Protein AF-0000000067826691 (afdb_homodimer)

Secondary structure (DSSP, 8-state):
-------PPP-GGG-TTEEEEEGGGS-HHHHHHHHHTBSSGGG--SEEEEESSHHHHHHHHHHHHHTT--EEEESSSTTTTSSSPB-S-SEEEE-TT---EEEEEGGGTEEEEETT-BHHHHHHHHGGGTEE-----TTTTT-BHHHHHHHT---TTHHHH--HHHHEEEEEEE-TTS-EEEEE-SS----HHHHHHGGGTT-TTSS-EEEEEEEE-EEPPSEEEEEEEES-HHHHHHHHHHHHHH----SEEEEE-HHHHHHTTS-SS-EEEEEEEESHHHHHHHHHHHHHHHHHTT-EEEEEEHHHHHHHHHHHHHHHHTTT-SS-EEEEEE--GGGHHHHHHH--SEEEEETTT-EEEEEESS--HHHHHHHHHHHHHTT-EEEEEE--HHHHHHS-SS---STHHHHHHHHHHHH-TT--BSTT-SGGG-/-------PPP-GGG-TTEEEEEGGGS-HHHHHHHHHTBSSGGG--SEEEEESSHHHHHHHHHHHHHTT--EEEESSSTTTTSSSPB-S-SEEEE-TT---EEEEEGGGTEEEEETT-BHHHHHHHHGGGTEE-----TTTTT-BHHHHHHHT---TTHHHH--HHHHEEEEEEE-TTS-EEEEE-SS----HHHHHHGGGTT-TTSS-EEEEEEEE-EEPPSEEEEEEEES-HHHHHHHHHHHHHH----SEEEEE-HHHHHHTTS-SS-EEEEEEEESHHHHHHHHHHHHHHHHHTT-EEEEEEHHHHHHHHHHHHHHHHTTT-SS-EEEEEE--GGGHHHHHHT-SSEEEEETTT-EEEEEESS--HHHHHHHHHHHHHTT-EEEEEE--HHHHHHS-SS---STHHHHHHHHHHHH-TT--BSTT-SGGG-

Sequence (868 aa):
MPMAVVSLPFSPQNFPHSSSCSVQDLPPHQQMAIAQALAEPEHAPSHWVAPESQQELQCLLSECDRNNWPVIPCGNQSKLAWGGLAKPVQLLVSSAGLNRIVDHAVADLTVTVEAGVKLKDLQAILQPHQQFLPLNPLYHDQATVGGIMATGCAGPWQQRYGGVRDLVLGFSFVRWDGQLAKAGGRVVKNVAGYDLMKLFVGSYGTLGFISQITFRLYPLPSHSQTVFLTGDTNQLAKLSQALRRSGLAPTAALICSPALVQALNLGEELGLLVRFQNLEPVVQAQIDEVKKLAQTLTLASQSFDNQAESELWQRWENAMAGQGTTETILCKFGLLPAKAADFLQQLPGLGHVQLGNGIGWVRFGQLDREKLNQQRQICQNYGGYVTVLEASPECKKHWDVWGQSGHGLAMMGRLKNQFDPHNTFSPGRFVGGFMPMAVVSLPFSPQNFPHSSSCSVQDLPPHQQMAIAQALAEPEHAPSHWVAPESQQELQCLLSECDRNNWPVIPCGNQSKLAWGGLAKPVQLLVSSAGLNRIVDHAVADLTVTVEAGVKLKDLQAILQPHQQFLPLNPLYHDQATVGGIMATGCAGPWQQRYGGVRDLVLGFSFVRWDGQLAKAGGRVVKNVAGYDLMKLFVGSYGTLGFISQITFRLYPLPSHSQTVFLTGDTNQLAKLSQALRRSGLAPTAALICSPALVQALNLGEELGLLVRFQNLEPVVQAQIDEVKKLAQTLTLASQSFDNQAESELWQRWENAMAGQGTTETILCKFGLLPAKAADFLQQLPGLGHVQLGNGIGWVRFGQLDREKLNQQRQICQNYGGYVTVLEASPECKKHWDVWGQSGHGLAMMGRLKNQFDPHNTFSPGRFVGGF

InterPro domains:
  IPR006094 FAD linked oxidase, N-terminal [PF01565] (45-183)
  IPR016164 FAD-linked oxidase-like, C-terminal [SSF55103] (232-431)
  IPR016166 FAD-binding domain, PCMH-type [PS51387] (41-220)
  IPR016169 FAD-binding, type PCMH, subdomain 2 [G3DSA:3.30.465.10] (23-238)
  IPR036318 FAD-binding, type PCMH-like superfamily [SSF56176] (43-221)

Nearest PDB structures (foldseek):
  6lpq-assembly1_A  TM=8.225E-01  e=3.665E-29  Homo sapiens
  3pm9-assembly3_F  TM=8.095E-01  e=1.390E-28  Rhodopseudomonas palustris
  5ae3-assembly2_A  TM=7.885E-01  e=4.953E-23  Cavia porcellus
  5adz-assembly2_D  TM=7.925E-01  e=4.387E-22  Cavia porcellus
  5ae1-assembly1_B  TM=7.761E-01  e=3.240E-22  Cavia porcellus

Radius of gyration: 27.41 Å; Cα contacts (8 Å, |Δi|>4): 2021; chains: 2; bounding box: 77×72×70 Å

pLDDT: mean 90.33, std 10.99, range [28.17, 98.75]

Organism: Synechocystis sp. (strain ATCC 27184 / PCC 6803 / Kazusa) (NCBI:txid1111708)

Structure (mmCIF, N/CA/C/O backbone):
data_AF-0000000067826691-model_v1
#
loop_
_entity.id
_entity.type
_entity.pdbx_description
1 polymer 'Glycolate oxidase subunit GlcE'
#
loop_
_atom_site.group_PDB
_atom_site.id
_atom_site.type_symbol
_atom_site.label_atom_id
_atom_site.label_alt_id
_atom_site.label_comp_id
_atom_site.label_asym_id
_atom_site.label_entity_id
_atom_site.label_seq_id
_atom_site.pdbx_PDB_ins_code
_atom_site.Cartn_x
_atom_site.Cartn_y
_atom_site.Cartn_z
_atom_site.occupancy
_atom_site.B_iso_or_equiv
_atom_site.auth_seq_id
_atom_site.auth_comp_id
_atom_site.auth_asym_id
_atom_site.auth_atom_id
_atom_site.pdbx_PDB_model_num
ATOM 1 N N . MET A 1 1 ? -47.469 -12.906 -5.766 1 28.38 1 MET A N 1
ATOM 2 C CA . MET A 1 1 ? -46.625 -13.953 -6.328 1 28.38 1 MET A CA 1
ATOM 3 C C . MET A 1 1 ? -45.469 -13.344 -7.105 1 28.38 1 MET A C 1
ATOM 5 O O . MET A 1 1 ? -45.688 -12.523 -8 1 28.38 1 MET A O 1
ATOM 9 N N . PRO A 1 2 ? -44.312 -13.227 -6.504 1 35.31 2 PRO A N 1
ATOM 10 C CA . PRO A 1 2 ? -43.219 -12.547 -7.23 1 35.31 2 PRO A CA 1
ATOM 11 C C . PRO A 1 2 ? -43.031 -13.125 -8.633 1 35.31 2 PRO A C 1
ATOM 13 O O . PRO A 1 2 ? -43.125 -14.336 -8.828 1 35.31 2 PRO A O 1
ATOM 16 N N . MET A 1 3 ? -43.5 -12.484 -9.625 1 35 3 MET A N 1
ATOM 17 C CA . MET A 1 3 ? -43.406 -12.992 -10.992 1 35 3 MET A CA 1
ATOM 18 C C . MET A 1 3 ? -42.031 -13.57 -11.273 1 35 3 MET A C 1
ATOM 20 O O . MET A 1 3 ? -41 -12.898 -11.055 1 35 3 MET A O 1
ATOM 24 N N . ALA A 1 4 ? -41.938 -14.812 -11.148 1 37.53 4 ALA A N 1
ATOM 25 C CA . ALA A 1 4 ? -40.75 -15.562 -11.562 1 37.53 4 ALA A CA 1
ATOM 26 C C . ALA A 1 4 ? -40.25 -15.07 -12.914 1 37.53 4 ALA A C 1
ATOM 28 O O . ALA A 1 4 ? -40.938 -15.195 -13.93 1 37.53 4 ALA A O 1
ATOM 29 N N . VAL A 1 5 ? -39.531 -14.047 -13.062 1 42 5 VAL A N 1
ATOM 30 C CA . VAL A 1 5 ? -38.969 -13.602 -14.328 1 42 5 VAL A CA 1
ATOM 31 C C . VAL A 1 5 ? -38.344 -14.789 -15.07 1 42 5 VAL A C 1
ATOM 33 O O . VAL A 1 5 ? -37.5 -15.484 -14.539 1 42 5 VAL A O 1
ATOM 36 N N . VAL A 1 6 ? -39.031 -15.359 -16.031 1 44.66 6 VAL A N 1
ATOM 37 C CA . VAL A 1 6 ? -38.594 -16.453 -16.891 1 44.66 6 VAL A CA 1
ATOM 38 C C . VAL A 1 6 ? -37.25 -16.109 -17.516 1 44.66 6 VAL A C 1
ATOM 40 O O . VAL A 1 6 ? -37.125 -15.117 -18.234 1 44.66 6 VAL A O 1
ATOM 43 N N . SER A 1 7 ? -36.031 -16.609 -16.984 1 64.81 7 SER A N 1
ATOM 44 C CA . SER A 1 7 ? -34.688 -16.422 -17.531 1 64.81 7 SER A CA 1
ATOM 45 C C . SER A 1 7 ? -34.562 -17.016 -18.938 1 64.81 7 SER A C 1
ATOM 47 O O . SER A 1 7 ? -34.938 -18.172 -19.156 1 64.81 7 SER A O 1
ATOM 49 N N . LEU A 1 8 ? -34.531 -16.156 -20.047 1 71.19 8 LEU A N 1
ATOM 50 C CA . LEU A 1 8 ? -34.312 -16.578 -21.422 1 71.19 8 LEU A CA 1
ATOM 51 C C . LEU A 1 8 ? -32.906 -17.172 -21.594 1 71.19 8 LEU A C 1
ATOM 53 O O . LEU A 1 8 ? -31.984 -16.75 -20.906 1 71.19 8 LEU A O 1
ATOM 57 N N . PRO A 1 9 ? -32.875 -18.203 -22.438 1 80.25 9 PRO A N 1
ATOM 58 C CA . PRO A 1 9 ? -31.531 -18.734 -22.703 1 80.25 9 PRO A CA 1
ATOM 59 C C . PRO A 1 9 ? -30.625 -17.734 -23.422 1 80.25 9 PRO A C 1
ATOM 61 O O . PRO A 1 9 ? -31.125 -16.828 -24.094 1 80.25 9 PRO 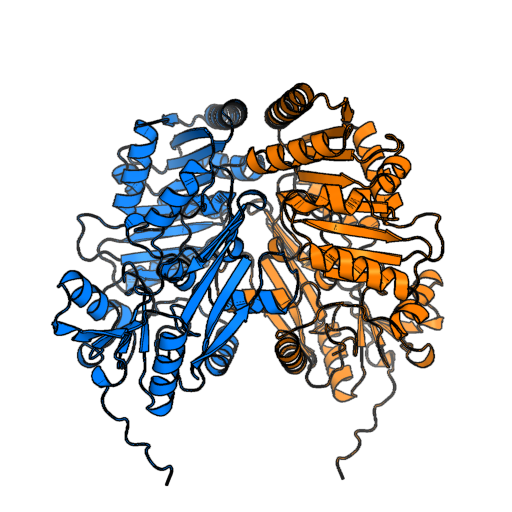A O 1
ATOM 64 N N . PHE A 1 10 ? -29.406 -17.859 -23.234 1 86.75 10 PHE A N 1
ATOM 65 C CA . PHE A 1 10 ? -28.422 -17.016 -23.906 1 86.75 10 PHE A CA 1
ATOM 66 C C . PHE A 1 10 ? -28.406 -17.328 -25.406 1 86.75 10 PHE A C 1
ATOM 68 O O . PHE A 1 10 ? -28.391 -18.484 -25.812 1 86.75 10 PHE A O 1
ATOM 75 N N . SER A 1 11 ? -28.469 -16.266 -26.172 1 84.38 11 SER A N 1
ATOM 76 C CA . SER A 1 11 ? -28.359 -16.359 -27.625 1 84.38 11 SER A CA 1
ATOM 77 C C . SER A 1 11 ? -27.25 -15.469 -28.172 1 84.38 11 SER A C 1
ATOM 79 O O . SER A 1 11 ? -27.312 -14.25 -28.047 1 84.38 11 SER A O 1
ATOM 81 N N . PRO A 1 12 ? -26.266 -16.125 -28.812 1 82.31 12 PRO A N 1
ATOM 82 C CA . PRO A 1 12 ? -25.156 -15.344 -29.344 1 82.31 12 PRO A CA 1
ATOM 83 C C . PRO A 1 12 ? -25.594 -14.258 -30.312 1 82.31 12 PRO A C 1
ATOM 85 O O . PRO A 1 12 ? -24.922 -13.227 -30.438 1 82.31 12 PRO A O 1
ATOM 88 N N . GLN A 1 13 ? -26.703 -14.43 -30.906 1 81.75 13 GLN A N 1
ATOM 89 C CA . GLN A 1 13 ? -27.188 -13.5 -31.922 1 81.75 13 GLN A CA 1
ATOM 90 C C . GLN A 1 13 ? -27.5 -12.141 -31.312 1 81.75 13 GLN A C 1
ATOM 92 O O . GLN A 1 13 ? -27.484 -11.125 -32 1 81.75 13 GLN A O 1
ATOM 97 N N . ASN A 1 14 ? -27.672 -12.203 -30.062 1 82 14 ASN A N 1
ATOM 98 C CA . ASN A 1 14 ? -28.016 -10.961 -29.375 1 82 14 ASN A CA 1
ATOM 99 C C . ASN A 1 14 ? -26.781 -10.125 -29.078 1 82 14 ASN A C 1
ATOM 101 O O . ASN A 1 14 ? -26.891 -8.961 -28.672 1 82 14 ASN A O 1
ATOM 105 N N . PHE A 1 15 ? -25.688 -10.711 -29.297 1 84.81 15 PHE A N 1
ATOM 106 C CA . PHE A 1 15 ? -24.438 -10.016 -29.031 1 84.81 15 PHE A CA 1
ATOM 107 C C . PHE A 1 15 ? -23.453 -10.203 -30.188 1 84.81 15 PHE A C 1
ATOM 109 O O . PHE A 1 15 ? -22.375 -10.781 -30.016 1 84.81 15 PHE A O 1
ATOM 116 N N . PRO A 1 16 ? -23.766 -9.617 -31.297 1 78.25 16 PRO A N 1
ATOM 117 C CA . PRO A 1 16 ? -23 -9.891 -32.531 1 78.25 16 PRO A CA 1
ATOM 118 C C . PRO A 1 16 ? -21.562 -9.375 -32.438 1 78.25 16 PRO A C 1
ATOM 120 O O . PRO A 1 16 ? -20.703 -9.82 -33.219 1 78.25 16 PRO A O 1
ATOM 123 N N . HIS A 1 17 ? -21.312 -8.508 -31.609 1 81.5 17 HIS A N 1
ATOM 124 C CA . HIS A 1 17 ? -19.969 -7.949 -31.547 1 81.5 17 HIS A CA 1
ATOM 125 C C . HIS A 1 17 ? -19.156 -8.617 -30.438 1 81.5 17 HIS A C 1
ATOM 127 O O . HIS A 1 17 ? -18.109 -8.117 -30.047 1 81.5 17 HIS A O 1
ATOM 133 N N . SER A 1 18 ? -19.641 -9.648 -29.984 1 84.81 18 SER A N 1
ATOM 134 C CA . SER A 1 18 ? -18.906 -10.484 -29.031 1 84.81 18 SER A CA 1
ATOM 135 C C . SER A 1 18 ? -18.578 -11.844 -29.641 1 84.81 18 SER A C 1
ATOM 137 O O . SER A 1 18 ? -19.391 -12.438 -30.344 1 84.81 18 SER A O 1
ATOM 139 N N . SER A 1 19 ? -17.328 -12.203 -29.531 1 90.19 19 SER A N 1
ATOM 140 C CA . SER A 1 19 ? -17.016 -13.586 -29.875 1 90.19 19 SER A CA 1
ATOM 141 C C . SER A 1 19 ? -17.641 -14.555 -28.875 1 90.19 19 SER A C 1
ATOM 143 O O . SER A 1 19 ? -17.688 -14.289 -27.672 1 90.19 19 SER A O 1
ATOM 145 N N . SER A 1 20 ? -18.234 -15.57 -29.391 1 92.88 20 SER A N 1
ATOM 146 C CA . SER A 1 20 ? -18.828 -16.547 -28.5 1 92.88 20 SER A CA 1
ATOM 147 C C . SER A 1 20 ? -18.688 -17.969 -29.062 1 92.88 20 SER A C 1
ATOM 149 O O . SER A 1 20 ? -18.531 -18.156 -30.266 1 92.88 20 SER A O 1
ATOM 151 N N . CYS A 1 21 ? -18.547 -18.859 -28.188 1 93.12 21 CYS A N 1
ATOM 152 C CA . CYS A 1 21 ? -18.484 -20.281 -28.531 1 93.12 21 CYS A CA 1
ATOM 153 C C . CYS A 1 21 ? -19.062 -21.141 -27.406 1 93.12 21 CYS A C 1
ATOM 155 O O . CYS A 1 21 ? -19 -20.766 -26.234 1 93.12 21 CYS A O 1
ATOM 157 N N . SER A 1 22 ? -19.672 -22.25 -27.828 1 94.31 22 SER A N 1
ATOM 158 C CA . SER A 1 22 ? -20.094 -23.203 -26.797 1 94.31 22 SER A CA 1
ATOM 159 C C . SER A 1 22 ? -18.906 -23.719 -26 1 94.31 22 SER A C 1
ATOM 161 O O . SER A 1 22 ? -17.844 -24 -26.562 1 94.31 22 SER A O 1
ATOM 163 N N . VAL A 1 23 ? -19.109 -23.875 -24.719 1 94.12 23 VAL A N 1
ATOM 164 C CA . VAL A 1 23 ? -18.016 -24.344 -23.859 1 94.12 23 VAL A CA 1
ATOM 165 C C . VAL A 1 23 ? -17.547 -25.719 -24.328 1 94.12 23 VAL A C 1
ATOM 167 O O . VAL A 1 23 ? -16.359 -26.031 -24.25 1 94.12 23 VAL A O 1
ATOM 170 N N . GLN A 1 24 ? -18.375 -26.484 -24.938 1 92.69 24 GLN A N 1
ATOM 171 C CA . GLN A 1 24 ? -18.047 -27.812 -25.422 1 92.69 24 GLN A CA 1
ATOM 172 C C . GLN A 1 24 ? -17.125 -27.75 -26.641 1 92.69 24 GLN A C 1
ATOM 174 O O . GLN A 1 24 ? -16.469 -28.734 -26.984 1 92.69 24 GLN A O 1
ATOM 179 N N . ASP A 1 25 ? -17.094 -26.578 -27.266 1 94.81 25 ASP A N 1
ATOM 180 C CA . ASP A 1 25 ? -16.297 -26.422 -28.484 1 94.81 25 ASP A CA 1
ATOM 181 C C . ASP A 1 25 ? -14.938 -25.797 -28.172 1 94.81 25 ASP A C 1
ATOM 183 O O . ASP A 1 25 ? -14.109 -25.641 -29.062 1 94.81 25 ASP A O 1
ATOM 187 N N . LEU A 1 26 ? -14.742 -25.531 -26.922 1 94.62 26 LEU A N 1
ATOM 188 C CA . LEU A 1 26 ? -13.453 -24.984 -26.516 1 94.62 26 LEU A CA 1
ATOM 189 C C . LEU A 1 26 ? -12.375 -26.062 -26.516 1 94.62 26 LEU A C 1
ATOM 191 O O . LEU A 1 26 ? -12.695 -27.25 -26.438 1 94.62 26 LEU A O 1
ATOM 195 N N . PRO A 1 27 ? -11.125 -25.609 -26.672 1 94.25 27 PRO A N 1
ATOM 196 C CA . PRO A 1 27 ? -10.039 -26.594 -26.531 1 94.25 27 PRO A CA 1
ATOM 197 C C . PRO A 1 27 ? -10.094 -27.359 -25.219 1 94.25 27 PRO A C 1
ATOM 199 O O . PRO A 1 27 ? -10.555 -26.812 -24.203 1 94.25 27 PRO A O 1
ATOM 202 N N . PRO A 1 28 ? -9.617 -28.562 -25.188 1 93.5 28 PRO A N 1
ATOM 203 C CA . PRO A 1 28 ? -9.719 -29.438 -24 1 93.5 28 PRO A CA 1
ATOM 204 C C . PRO A 1 28 ? -9.117 -28.797 -22.75 1 93.5 28 PRO A C 1
ATOM 206 O O . PRO A 1 28 ? -9.68 -28.938 -21.656 1 93.5 28 PRO A O 1
ATOM 209 N N . HIS A 1 29 ? -7.996 -28.172 -22.891 1 90.25 29 HIS A N 1
ATOM 210 C CA . HIS A 1 29 ? -7.359 -27.594 -21.719 1 90.25 29 HIS A CA 1
ATOM 211 C C . HIS A 1 29 ? -8.25 -26.531 -21.078 1 90.25 29 HIS A C 1
ATOM 213 O O . HIS A 1 29 ? -8.273 -26.375 -19.859 1 90.25 29 HIS A O 1
ATOM 219 N N . GLN A 1 30 ? -9 -25.812 -21.875 1 93.12 30 GLN A N 1
ATOM 220 C CA . GLN A 1 30 ? -9.922 -24.812 -21.359 1 93.12 30 GLN A CA 1
ATOM 221 C C . GLN A 1 30 ? -11.141 -25.453 -20.703 1 93.12 30 GLN A C 1
ATOM 223 O O . GLN A 1 30 ? -11.609 -25 -19.656 1 93.12 30 GLN A O 1
ATOM 228 N N . GLN A 1 31 ? -11.586 -26.516 -21.344 1 93.69 31 GLN A N 1
ATOM 229 C CA . GLN A 1 31 ? -12.703 -27.25 -20.766 1 93.69 31 GLN A CA 1
ATOM 230 C C . GLN A 1 31 ? -12.344 -27.781 -19.391 1 93.69 31 GLN A C 1
ATOM 232 O O . GLN A 1 31 ? -13.156 -27.719 -18.453 1 93.69 31 GLN A O 1
ATOM 237 N N . MET A 1 32 ? -11.156 -28.266 -19.328 1 90.88 32 MET A N 1
ATOM 238 C CA . MET A 1 32 ? -10.695 -28.812 -18.062 1 90.88 32 MET A CA 1
ATOM 239 C C . MET A 1 32 ? -10.594 -27.719 -17 1 90.88 32 MET A C 1
ATOM 241 O O . MET A 1 32 ? -10.969 -27.922 -15.844 1 90.88 32 MET A O 1
ATOM 245 N N . ALA A 1 33 ? -10.031 -26.594 -17.359 1 92.12 33 ALA A N 1
ATOM 246 C CA . ALA A 1 33 ? -9.914 -25.469 -16.422 1 92.12 33 ALA A CA 1
ATOM 247 C C . ALA A 1 33 ? -11.289 -25.062 -15.898 1 92.12 33 ALA A C 1
ATOM 249 O O . ALA A 1 33 ? -11.438 -24.781 -14.703 1 92.12 33 ALA A O 1
ATOM 250 N N . ILE A 1 34 ? -12.258 -25.031 -16.766 1 94.44 34 ILE A N 1
ATOM 251 C CA . ILE A 1 34 ? -13.617 -24.672 -16.391 1 94.44 34 ILE A CA 1
ATOM 252 C C . ILE A 1 34 ? -14.195 -25.703 -15.445 1 94.44 34 ILE A C 1
ATOM 254 O O . ILE A 1 34 ? -14.758 -25.359 -14.398 1 94.44 34 ILE A O 1
ATOM 258 N N . ALA A 1 35 ? -13.992 -26.953 -15.758 1 93.25 35 ALA A N 1
ATOM 259 C CA . ALA A 1 35 ? -14.523 -28.031 -14.93 1 93.25 35 ALA A CA 1
ATOM 260 C C . ALA A 1 35 ? -13.953 -27.984 -13.516 1 93.25 35 ALA A C 1
ATOM 262 O O . ALA A 1 35 ? -14.664 -28.234 -12.547 1 93.25 35 ALA A O 1
ATOM 263 N N . GLN A 1 36 ? -12.742 -27.609 -13.391 1 92.62 36 GLN A N 1
ATOM 264 C CA . GLN A 1 36 ? -12.055 -27.594 -12.102 1 92.62 36 GLN A CA 1
ATOM 265 C C . GLN A 1 36 ? -12.531 -26.422 -11.25 1 92.62 36 GLN A C 1
ATOM 267 O O . GLN A 1 36 ? -12.273 -26.375 -10.047 1 92.62 36 GLN A O 1
ATOM 272 N N . ALA A 1 37 ? -13.234 -25.484 -11.844 1 93.69 37 ALA A N 1
ATOM 273 C CA . ALA A 1 37 ? -13.703 -24.297 -11.125 1 93.69 37 ALA A CA 1
ATOM 274 C C . ALA A 1 37 ? -15.141 -24.484 -10.641 1 93.69 37 ALA A C 1
ATOM 276 O O . ALA A 1 37 ? -15.695 -23.625 -9.953 1 93.69 37 ALA A O 1
ATOM 277 N N . LEU A 1 38 ? -15.742 -25.625 -10.938 1 93.88 38 LEU A N 1
ATOM 278 C CA . LEU A 1 38 ? -17.172 -25.812 -10.703 1 93.88 38 LEU A CA 1
ATOM 279 C C . LEU A 1 38 ? -17.422 -26.812 -9.586 1 93.88 38 LEU A C 1
ATOM 281 O O . LEU A 1 38 ? -16.688 -27.812 -9.461 1 93.88 38 LEU A O 1
ATOM 285 N N . ALA A 1 39 ? -18.516 -26.562 -8.859 1 89.69 39 ALA A N 1
ATOM 286 C CA . ALA A 1 39 ? -18.906 -27.469 -7.785 1 89.69 39 ALA A CA 1
ATOM 287 C C . ALA A 1 39 ? -19.453 -28.781 -8.352 1 89.69 39 ALA A C 1
ATOM 289 O O . ALA A 1 39 ? -19.203 -29.844 -7.801 1 89.69 39 ALA A O 1
ATOM 290 N N . GLU A 1 40 ? -20.156 -28.609 -9.375 1 91.44 40 GLU A N 1
ATOM 291 C CA . GLU A 1 40 ? -20.766 -29.734 -10.07 1 91.44 40 GLU A CA 1
ATOM 292 C C . GLU A 1 40 ? -20.641 -29.578 -11.578 1 91.44 40 GLU A C 1
ATOM 294 O O . GLU A 1 40 ? -20.75 -28.469 -12.109 1 91.44 40 GLU A O 1
ATOM 299 N N . PRO A 1 41 ? -20.469 -30.672 -12.203 1 87.06 41 PRO A N 1
ATOM 300 C CA . PRO A 1 41 ? -20.375 -30.594 -13.664 1 87.06 41 PRO A CA 1
ATOM 301 C C . PRO A 1 41 ? -21.594 -29.922 -14.297 1 87.06 41 PRO A C 1
ATOM 303 O O . PRO A 1 41 ? -21.484 -29.266 -15.336 1 87.06 41 PRO A O 1
ATOM 306 N N . GLU A 1 42 ? -22.734 -30.062 -13.664 1 87.38 42 GLU A N 1
ATOM 307 C CA . GLU A 1 42 ? -23.984 -29.531 -14.188 1 87.38 42 GLU A CA 1
ATOM 308 C C . GLU A 1 42 ? -24.016 -28 -14.102 1 87.38 42 GLU A C 1
ATOM 310 O O . GLU A 1 42 ? -24.891 -27.359 -14.703 1 87.38 42 GLU A O 1
ATOM 315 N N . HIS A 1 43 ? -23.141 -27.516 -13.406 1 87.12 43 HIS A N 1
ATOM 316 C CA . HIS A 1 43 ? -23.078 -26.062 -13.219 1 87.12 43 HIS A CA 1
ATOM 317 C C . HIS A 1 43 ? -22.312 -25.391 -14.352 1 87.12 43 HIS A C 1
ATOM 319 O O . HIS A 1 43 ? -22.141 -24.172 -14.352 1 87.12 43 HIS A O 1
ATOM 325 N N . ALA A 1 44 ? -21.906 -26.141 -15.344 1 90.94 44 ALA A N 1
ATOM 326 C CA . ALA A 1 44 ? -21.047 -25.609 -16.391 1 90.94 44 ALA A CA 1
ATOM 327 C C . ALA A 1 44 ? -21.766 -24.547 -17.219 1 90.94 44 ALA A C 1
ATOM 329 O O . ALA A 1 44 ? -22.953 -24.688 -17.531 1 90.94 44 ALA A O 1
ATOM 330 N N . PRO A 1 45 ? -21.016 -23.484 -17.516 1 94.31 45 PRO A N 1
ATOM 331 C CA . PRO A 1 45 ? -21.594 -22.484 -18.406 1 94.31 45 PRO A CA 1
ATOM 332 C C . PRO A 1 45 ? -21.875 -23.031 -19.812 1 94.31 45 PRO A C 1
ATOM 334 O O . PRO A 1 45 ? -21.172 -23.938 -20.266 1 94.31 45 PRO A O 1
ATOM 337 N N . SER A 1 46 ? -22.906 -22.438 -20.391 1 93.62 46 SER A N 1
ATOM 338 C CA . SER A 1 46 ? -23.266 -22.891 -21.734 1 93.62 46 SER A CA 1
ATOM 339 C C . SER A 1 46 ? -22.312 -22.328 -22.781 1 93.62 46 SER A C 1
ATOM 341 O O . SER A 1 46 ? -21.953 -23.016 -23.75 1 93.62 46 SER A O 1
ATOM 343 N N . HIS A 1 47 ? -21.922 -21.047 -22.562 1 95.25 47 HIS A N 1
ATOM 344 C CA . HIS A 1 47 ? -21.109 -20.391 -23.578 1 95.25 47 HIS A CA 1
ATOM 345 C C . HIS A 1 47 ? -19.953 -19.609 -22.953 1 95.25 47 HIS A C 1
ATOM 347 O O . HIS A 1 47 ? -20.047 -19.156 -21.812 1 95.25 47 HIS A O 1
ATOM 353 N N . TRP A 1 48 ? -18.891 -19.625 -23.625 1 96.12 48 TRP A N 1
ATOM 354 C CA . TRP A 1 48 ? -17.797 -18.656 -23.484 1 96.12 48 TRP A CA 1
ATOM 355 C C . TRP A 1 48 ? -18.047 -17.438 -24.375 1 96.12 48 TRP A C 1
ATOM 357 O O . TRP A 1 48 ? -18.344 -17.562 -25.562 1 96.12 48 TRP A O 1
ATOM 367 N N . VAL A 1 49 ? -18.047 -16.25 -23.781 1 96.94 49 VAL A N 1
ATOM 368 C CA . VAL A 1 49 ? -18.312 -15.023 -24.516 1 96.94 49 VAL A CA 1
ATOM 369 C C . VAL A 1 49 ? -17.203 -14.008 -24.25 1 96.94 49 VAL A C 1
ATOM 371 O O . VAL A 1 49 ? -16.781 -13.812 -23.109 1 96.94 49 VAL A O 1
ATOM 374 N N . ALA A 1 50 ? -16.703 -13.375 -25.312 1 97.62 50 ALA A N 1
ATOM 375 C CA . ALA A 1 50 ? -15.641 -12.367 -25.203 1 97.62 50 ALA A CA 1
ATOM 376 C C . ALA A 1 50 ? -16.062 -11.07 -25.906 1 97.62 50 ALA A C 1
ATOM 378 O O . ALA A 1 50 ? -15.898 -10.922 -27.109 1 97.62 50 ALA A O 1
ATOM 379 N N . PRO A 1 51 ? -16.562 -10.117 -25.094 1 97 51 PRO A N 1
ATOM 380 C CA . PRO A 1 51 ? -16.875 -8.812 -25.688 1 97 51 PRO A CA 1
ATOM 381 C C . PRO A 1 51 ? -15.648 -8.117 -26.266 1 97 51 PRO A C 1
ATOM 383 O O . PRO A 1 51 ? -14.562 -8.203 -25.688 1 97 51 PRO A O 1
ATOM 386 N N . GLU A 1 52 ? -15.844 -7.352 -27.312 1 95.56 52 GLU A N 1
ATOM 387 C CA . GLU A 1 52 ? -14.711 -6.754 -28.016 1 95.56 52 GLU A CA 1
ATOM 388 C C . GLU A 1 52 ? -14.5 -5.305 -27.594 1 95.56 52 GLU A C 1
ATOM 390 O O . GLU A 1 52 ? -13.562 -4.648 -28.062 1 95.56 52 GLU A O 1
ATOM 395 N N . SER A 1 53 ? -15.398 -4.855 -26.812 1 95.62 53 SER A N 1
ATOM 396 C CA . SER A 1 53 ? -15.289 -3.5 -26.281 1 95.62 53 SER A CA 1
ATOM 397 C C . SER A 1 53 ? -15.953 -3.385 -24.906 1 95.62 53 SER A C 1
ATOM 399 O O . SER A 1 53 ? -16.703 -4.27 -24.5 1 95.62 53 SER A O 1
ATOM 401 N N . GLN A 1 54 ? -15.602 -2.332 -24.25 1 95.25 54 GLN A N 1
ATOM 402 C CA . GLN A 1 54 ? -16.234 -2.076 -22.969 1 95.25 54 GLN A CA 1
ATOM 403 C C . GLN A 1 54 ? -17.734 -1.883 -23.109 1 95.25 54 GLN A C 1
ATOM 405 O O . GLN A 1 54 ? -18.516 -2.328 -22.266 1 95.25 54 GLN A O 1
ATOM 410 N N . GLN A 1 55 ? -18.125 -1.225 -24.172 1 95.5 55 GLN A N 1
ATOM 411 C CA . GLN A 1 55 ? -19.547 -1.008 -24.438 1 95.5 55 GLN A CA 1
ATOM 412 C C . GLN A 1 55 ? -20.281 -2.332 -24.594 1 95.5 55 GLN A C 1
ATOM 414 O O . GLN A 1 55 ? -21.375 -2.506 -24.047 1 95.5 55 GLN A O 1
ATOM 419 N N . GLU A 1 56 ? -19.672 -3.18 -25.328 1 95.88 56 GLU A N 1
ATOM 420 C CA . GLU A 1 56 ? -20.281 -4.496 -25.5 1 95.88 56 GLU A CA 1
ATOM 421 C C . GLU A 1 56 ? -20.359 -5.254 -24.188 1 95.88 56 GLU A C 1
ATOM 423 O O . GLU A 1 56 ? -21.344 -5.961 -23.922 1 95.88 56 GLU A O 1
ATOM 428 N N . LEU A 1 57 ? -19.312 -5.156 -23.438 1 97.56 57 LEU A N 1
ATOM 429 C CA . LEU A 1 57 ? -19.297 -5.777 -22.125 1 97.56 57 LEU A CA 1
ATOM 430 C C . LEU A 1 57 ? -20.438 -5.234 -21.266 1 97.56 57 LEU A C 1
ATOM 432 O O . LEU A 1 57 ? -21.141 -6 -20.594 1 97.56 57 LEU A O 1
ATOM 436 N N . GLN A 1 58 ? -20.578 -3.947 -21.25 1 97.12 58 GLN A N 1
ATOM 437 C CA . GLN A 1 58 ? -21.656 -3.303 -20.516 1 97.12 58 GLN A CA 1
ATOM 438 C C . GLN A 1 58 ? -23.031 -3.838 -20.953 1 97.12 58 GLN A C 1
ATOM 440 O O . GLN A 1 58 ? -23.859 -4.176 -20.109 1 97.12 58 GLN A O 1
ATOM 445 N N . CYS A 1 59 ? -23.25 -3.939 -22.219 1 95.56 59 CYS A N 1
ATOM 446 C CA . CYS A 1 59 ? -24.516 -4.438 -22.75 1 95.56 59 CYS A CA 1
ATOM 447 C C . CYS A 1 59 ? -24.75 -5.883 -22.328 1 95.56 59 CYS A C 1
ATOM 449 O O . CYS A 1 59 ? -25.844 -6.234 -21.906 1 95.56 59 CYS A O 1
ATOM 451 N N . LEU A 1 60 ? -23.734 -6.652 -22.469 1 96.06 60 LEU A N 1
ATOM 452 C CA . LEU A 1 60 ? -23.844 -8.062 -22.109 1 96.06 60 LEU A CA 1
ATOM 453 C C . LEU A 1 60 ? -24.219 -8.234 -20.641 1 96.06 60 LEU A C 1
ATOM 455 O O . LEU A 1 60 ? -25.125 -8.984 -20.312 1 96.06 60 LEU A O 1
ATOM 459 N N . LEU A 1 61 ? -23.516 -7.551 -19.781 1 96.44 61 LEU A N 1
ATOM 460 C CA . LEU A 1 61 ? -23.75 -7.715 -18.344 1 96.44 61 LEU A CA 1
ATOM 461 C C . LEU A 1 61 ? -25.125 -7.172 -17.953 1 96.44 61 LEU A C 1
ATOM 463 O O . LEU A 1 61 ? -25.766 -7.703 -17.047 1 96.44 61 LEU A O 1
ATOM 467 N N . SER A 1 62 ? -25.547 -6.102 -18.594 1 95.44 62 SER A N 1
ATOM 468 C CA . SER A 1 62 ? -26.906 -5.617 -18.391 1 95.44 62 SER A CA 1
ATOM 469 C C . SER A 1 62 ? -27.922 -6.691 -18.719 1 95.44 62 SER A C 1
ATOM 471 O O . SER A 1 62 ? -28.891 -6.883 -17.984 1 95.44 62 SER A O 1
ATOM 473 N N . GLU A 1 63 ? -27.688 -7.32 -19.781 1 94 63 GLU A N 1
ATOM 474 C CA . GLU A 1 63 ? -28.594 -8.398 -20.172 1 94 63 GLU A CA 1
ATOM 475 C C . GLU A 1 63 ? -28.531 -9.562 -19.188 1 94 63 GLU A C 1
ATOM 477 O O . GLU A 1 63 ? -29.562 -10.164 -18.875 1 94 63 GLU A O 1
ATOM 482 N N . CYS A 1 64 ? -27.344 -9.914 -18.797 1 94.25 64 CYS A N 1
ATOM 483 C CA . CYS A 1 64 ? -27.203 -10.961 -17.812 1 94.25 64 CYS A CA 1
ATOM 484 C C . CYS A 1 64 ? -28 -10.641 -16.547 1 94.25 64 CYS A C 1
ATOM 486 O O . CYS A 1 64 ? -28.672 -11.516 -15.992 1 94.25 64 CYS A O 1
ATOM 488 N N . ASP A 1 65 ? -27.906 -9.43 -16.141 1 93.88 65 ASP A N 1
ATOM 489 C CA . ASP A 1 65 ? -28.641 -9.008 -14.945 1 93.88 65 ASP A CA 1
ATOM 490 C C . ASP A 1 65 ? -30.141 -9.117 -15.156 1 93.88 65 ASP A C 1
ATOM 492 O O . ASP A 1 65 ? -30.859 -9.664 -14.312 1 93.88 65 ASP A O 1
ATOM 496 N N . ARG A 1 66 ? -30.656 -8.648 -16.234 1 92.81 66 ARG A N 1
ATOM 497 C CA . ARG A 1 66 ? -32.062 -8.672 -16.547 1 92.81 66 ARG A CA 1
ATOM 498 C C . ARG A 1 66 ? -32.625 -10.102 -16.547 1 92.81 66 ARG A C 1
ATOM 500 O O . ARG A 1 66 ? -33.75 -10.336 -16.172 1 92.81 66 ARG A O 1
ATOM 507 N N . ASN A 1 67 ? -31.75 -10.984 -16.891 1 92.38 67 ASN A N 1
ATOM 508 C CA . ASN A 1 67 ? -32.188 -12.375 -17.016 1 92.38 67 ASN A CA 1
ATOM 509 C C . ASN A 1 67 ? -31.703 -13.219 -15.836 1 92.38 67 ASN A C 1
ATOM 511 O O . ASN A 1 67 ? -31.875 -14.438 -15.836 1 92.38 67 ASN A O 1
ATOM 515 N N . ASN A 1 68 ? -30.984 -12.633 -14.93 1 92.31 68 ASN A N 1
ATOM 516 C CA . ASN A 1 68 ? -30.438 -13.305 -13.766 1 92.31 68 ASN A CA 1
ATOM 517 C C . ASN A 1 68 ? -29.484 -14.43 -14.164 1 92.31 68 ASN A C 1
ATOM 519 O O . ASN A 1 68 ? -29.562 -15.531 -13.625 1 92.31 68 ASN A O 1
ATOM 523 N N . TRP A 1 69 ? -28.719 -14.195 -15.234 1 94.12 69 TRP A N 1
ATOM 524 C CA . TRP A 1 69 ? -27.672 -15.133 -15.648 1 94.12 69 TRP A CA 1
ATOM 525 C C . TRP A 1 69 ? -26.422 -14.984 -14.789 1 94.12 69 TRP A C 1
ATOM 527 O O . TRP A 1 69 ? -25.719 -13.977 -14.891 1 94.12 69 TRP A O 1
ATOM 537 N N . PRO A 1 70 ? -26.094 -16 -13.992 1 94.94 70 PRO A N 1
ATOM 538 C CA . PRO A 1 70 ? -24.797 -15.93 -13.312 1 94.94 70 PRO A CA 1
ATOM 539 C C . PRO A 1 70 ? -23.609 -16.047 -14.273 1 94.94 70 PRO A C 1
ATOM 541 O O . PRO A 1 70 ? -23.688 -16.812 -15.25 1 94.94 70 PRO A O 1
ATOM 544 N N . VAL A 1 71 ? -22.578 -15.32 -13.992 1 96.5 71 VAL A N 1
ATOM 545 C CA . VAL A 1 71 ? -21.422 -15.305 -14.891 1 96.5 71 VAL A CA 1
ATOM 546 C C . VAL A 1 71 ? -20.141 -15.531 -14.086 1 96.5 71 VAL A C 1
ATOM 548 O O . VAL A 1 71 ? -20.109 -15.289 -12.883 1 96.5 71 VAL A O 1
ATOM 551 N N . ILE A 1 72 ? -19.141 -16.047 -14.695 1 96.38 72 ILE A N 1
ATOM 552 C CA . ILE A 1 72 ? -17.766 -16.047 -14.188 1 96.38 72 ILE A CA 1
ATOM 553 C C . ILE A 1 72 ? -16.875 -15.203 -15.094 1 96.38 72 ILE A C 1
ATOM 555 O O . ILE A 1 72 ? -16.656 -15.547 -16.266 1 96.38 72 ILE A O 1
ATOM 559 N N . PRO A 1 73 ? -16.391 -14.078 -14.609 1 97.69 73 PRO A N 1
ATOM 560 C CA . PRO A 1 73 ? -15.344 -13.367 -15.344 1 97.69 73 PRO A CA 1
ATOM 561 C C . PRO A 1 73 ? -14.039 -14.156 -15.422 1 97.69 73 PRO A C 1
ATOM 563 O O . PRO A 1 73 ? -13.656 -14.82 -14.461 1 97.69 73 PRO A O 1
ATOM 566 N N . CYS A 1 74 ? -13.414 -14.117 -16.594 1 97.19 74 CYS A N 1
ATOM 567 C CA . CYS A 1 74 ? -12.148 -14.836 -16.703 1 97.19 74 CYS A CA 1
ATOM 568 C C . CYS A 1 74 ? -11.203 -14.156 -17.672 1 97.19 74 CYS A C 1
ATOM 570 O O . CYS A 1 74 ? -11.633 -13.352 -18.5 1 97.19 74 CYS A O 1
ATOM 572 N N . GLY A 1 75 ? -9.906 -14.305 -17.422 1 97.12 75 GLY A N 1
ATOM 573 C CA . GLY A 1 75 ? -8.883 -13.984 -18.406 1 97.12 75 GLY A CA 1
ATOM 574 C C . GLY A 1 75 ? -8.516 -15.156 -19.297 1 97.12 75 GLY A C 1
ATOM 575 O O . GLY A 1 75 ? -9.383 -15.719 -19.969 1 97.12 75 GLY A O 1
ATOM 576 N N . ASN A 1 76 ? -7.305 -15.555 -19.203 1 96.12 76 ASN A N 1
ATOM 577 C CA . ASN A 1 76 ? -6.836 -16.688 -19.984 1 96.12 76 ASN A CA 1
ATOM 578 C C . ASN A 1 76 ? -6.977 -18 -19.219 1 96.12 76 ASN A C 1
ATOM 580 O O . ASN A 1 76 ? -6.34 -19 -19.562 1 96.12 76 ASN A O 1
ATOM 584 N N . GLN A 1 77 ? -7.672 -18 -18.141 1 95.81 77 GLN A N 1
ATOM 585 C CA . GLN A 1 77 ? -8.141 -19.141 -17.375 1 95.81 77 GLN A CA 1
ATOM 586 C C . GLN A 1 77 ? -6.977 -19.891 -16.734 1 95.81 77 GLN A C 1
ATOM 588 O O . GLN A 1 77 ? -7.121 -21.062 -16.359 1 95.81 77 GLN A O 1
ATOM 593 N N . SER A 1 78 ? -5.781 -19.281 -16.594 1 93.69 78 SER A N 1
ATOM 594 C CA . SER A 1 78 ? -4.621 -19.953 -16.016 1 93.69 78 SER A CA 1
ATOM 595 C C . SER A 1 78 ? -4.832 -20.234 -14.539 1 93.69 78 SER A C 1
ATOM 597 O O . SER A 1 78 ? -4.254 -21.188 -13.992 1 93.69 78 SER A O 1
ATOM 599 N N . LYS A 1 79 ? -5.668 -19.484 -13.883 1 94.88 79 LYS A N 1
ATOM 600 C CA . LYS A 1 79 ? -5.938 -19.672 -12.461 1 94.88 79 LYS A CA 1
ATOM 601 C C . LYS A 1 79 ? -7.438 -19.734 -12.188 1 94.88 79 LYS A C 1
ATOM 603 O O . LYS A 1 79 ? -7.887 -19.375 -11.094 1 94.88 79 LYS A O 1
ATOM 608 N N . LEU A 1 80 ? -8.195 -20.109 -13.133 1 94.75 80 LEU A N 1
ATOM 609 C CA . LEU A 1 80 ? -9.648 -20.125 -13.023 1 94.75 80 LEU A CA 1
ATOM 610 C C . LEU A 1 80 ? -10.094 -21.047 -11.883 1 94.75 80 LEU A C 1
ATOM 612 O O . LEU A 1 80 ? -11.094 -20.766 -11.211 1 94.75 80 LEU A O 1
ATOM 616 N N . ALA A 1 81 ? -9.352 -22.047 -11.648 1 92.06 81 ALA A N 1
ATOM 617 C CA . ALA A 1 81 ? -9.742 -23.062 -10.672 1 92.06 81 ALA A CA 1
ATOM 618 C C . ALA A 1 81 ? -9.328 -22.656 -9.258 1 92.06 81 ALA A C 1
ATOM 620 O O . ALA A 1 81 ? -9.625 -23.359 -8.289 1 92.06 81 ALA A O 1
ATOM 621 N N . TRP A 1 82 ? -8.625 -21.578 -9.109 1 92.88 82 TRP A N 1
ATOM 622 C CA . TRP A 1 82 ? -8.172 -21.172 -7.789 1 92.88 82 TRP A CA 1
ATOM 623 C C . TRP A 1 82 ? -9.352 -20.734 -6.918 1 92.88 82 TRP A C 1
ATOM 625 O O . TRP A 1 82 ? -10.328 -20.188 -7.418 1 92.88 82 TRP A O 1
ATOM 635 N N . GLY A 1 83 ? -9.25 -21.031 -5.645 1 87.5 83 GLY A N 1
ATOM 636 C CA . GLY A 1 83 ? -10.242 -20.578 -4.684 1 87.5 83 GLY A CA 1
ATOM 637 C C . GLY A 1 83 ? -11.461 -21.484 -4.605 1 87.5 83 GLY A C 1
ATOM 638 O O . GLY A 1 83 ? -11.344 -22.703 -4.762 1 87.5 83 GLY A O 1
ATOM 639 N N . GLY A 1 84 ? -12.562 -20.891 -4.305 1 88.88 84 GLY A N 1
ATOM 640 C CA . GLY A 1 84 ? -13.781 -21.672 -4.113 1 88.88 84 GLY A CA 1
ATOM 641 C C . GLY A 1 84 ? -14.398 -22.141 -5.418 1 88.88 84 GLY A C 1
ATOM 642 O O . GLY A 1 84 ? -13.977 -21.719 -6.496 1 88.88 84 GLY A O 1
ATOM 643 N N . LEU A 1 85 ? -15.391 -22.969 -5.262 1 92.88 85 LEU A N 1
ATOM 644 C CA . LEU A 1 85 ? -16.094 -23.531 -6.406 1 92.88 85 LEU A CA 1
ATOM 645 C C . LEU A 1 85 ? -17.344 -22.719 -6.738 1 92.88 85 LEU A C 1
ATOM 647 O O . LEU A 1 85 ? -18.047 -22.25 -5.836 1 92.88 85 LEU A O 1
ATOM 651 N N . ALA A 1 86 ? -17.422 -22.547 -8.031 1 92.44 86 ALA A N 1
ATOM 652 C CA . ALA A 1 86 ? -18.594 -21.797 -8.484 1 92.44 86 ALA A CA 1
ATOM 653 C C . ALA A 1 86 ? -19.844 -22.672 -8.492 1 92.44 86 ALA A C 1
ATOM 655 O O . ALA A 1 86 ? -19.75 -23.891 -8.742 1 92.44 86 ALA A O 1
ATOM 656 N N . LYS A 1 87 ? -20.922 -22.094 -8.25 1 88.12 87 LYS A N 1
ATOM 657 C CA . LYS A 1 87 ? -22.25 -22.719 -8.398 1 88.12 87 LYS A CA 1
ATOM 658 C C . LYS A 1 87 ? -22.812 -22.469 -9.797 1 88.12 87 LYS A C 1
ATOM 660 O O . LYS A 1 87 ? -22.078 -22.062 -10.703 1 88.12 87 LYS A O 1
ATOM 665 N N . PRO A 1 88 ? -24.125 -22.688 -9.875 1 86.62 88 PRO A N 1
ATOM 666 C CA . PRO A 1 88 ? -24.562 -22.641 -11.273 1 86.62 88 PRO A CA 1
ATOM 667 C C . PRO A 1 88 ? -24.156 -21.359 -11.984 1 86.62 88 PRO A C 1
ATOM 669 O O . PRO A 1 88 ? -24.266 -20.266 -11.422 1 86.62 88 PRO A O 1
ATOM 672 N N . VAL A 1 89 ? -23.562 -21.609 -13.164 1 91.44 89 VAL A N 1
ATOM 673 C CA . VAL A 1 89 ? -23.078 -20.531 -14.008 1 91.44 89 VAL A CA 1
ATOM 674 C C . VAL A 1 89 ? -23.688 -20.641 -15.398 1 91.44 89 VAL A C 1
ATOM 676 O O . VAL A 1 89 ? -23.828 -21.734 -15.945 1 91.44 89 VAL A O 1
ATOM 679 N N . GLN A 1 90 ? -24.094 -19.516 -15.898 1 93.56 90 GLN A N 1
ATOM 680 C CA . GLN A 1 90 ? -24.672 -19.484 -17.234 1 93.56 90 GLN A CA 1
ATOM 681 C C . GLN A 1 90 ? -23.625 -19.156 -18.297 1 93.56 90 GLN A C 1
ATOM 683 O O . GLN A 1 90 ? -23.594 -19.781 -19.359 1 93.56 90 GLN A O 1
ATOM 688 N N . LEU A 1 91 ? -22.828 -18.203 -18.062 1 95.88 91 LEU A N 1
ATOM 689 C CA . LEU A 1 91 ? -21.844 -17.75 -19.047 1 95.88 91 LEU A CA 1
ATOM 690 C C . LEU A 1 91 ? -20.469 -17.609 -18.438 1 95.88 91 LEU A C 1
ATOM 692 O O . LEU A 1 91 ? -20.344 -17.156 -17.297 1 95.88 91 LEU A O 1
ATOM 696 N N . LEU A 1 92 ? -19.469 -18.016 -19.156 1 96.69 92 LEU A N 1
ATOM 697 C CA . LEU A 1 92 ? -18.094 -17.578 -18.922 1 96.69 92 LEU A CA 1
ATOM 698 C C . LEU A 1 92 ? -17.766 -16.344 -19.734 1 96.69 92 LEU A C 1
ATOM 700 O O . LEU A 1 92 ? -17.734 -16.391 -20.969 1 96.69 92 LEU A O 1
ATOM 704 N N . VAL A 1 93 ? -17.547 -15.242 -19.047 1 97.62 93 VAL A N 1
ATOM 705 C CA . VAL A 1 93 ? -17.297 -13.984 -19.75 1 97.62 93 VAL A CA 1
ATOM 706 C C . VAL A 1 93 ? -15.805 -13.68 -19.734 1 97.62 93 VAL A C 1
ATOM 708 O O . VAL A 1 93 ? -15.219 -13.477 -18.672 1 97.62 93 VAL A O 1
ATOM 711 N N . SER A 1 94 ? -15.211 -13.586 -20.922 1 97.88 94 SER A N 1
ATOM 712 C CA . SER A 1 94 ? -13.758 -13.484 -21.062 1 97.88 94 SER A CA 1
ATOM 713 C C . SER A 1 94 ? -13.336 -12.062 -21.406 1 97.88 94 SER A C 1
ATOM 715 O O . SER A 1 94 ? -14.023 -11.367 -22.156 1 97.88 94 SER A O 1
ATOM 717 N N . SER A 1 95 ? -12.172 -11.711 -20.875 1 98.19 95 SER A N 1
ATOM 718 C CA . SER A 1 95 ? -11.586 -10.414 -21.203 1 98.19 95 SER A CA 1
ATOM 719 C C . SER A 1 95 ? -10.773 -10.484 -22.5 1 98.19 95 SER A C 1
ATOM 721 O O . SER A 1 95 ? -10.102 -9.516 -22.859 1 98.19 95 SER A O 1
ATOM 723 N N . ALA A 1 96 ? -10.805 -11.531 -23.219 1 97.31 96 ALA A N 1
ATOM 724 C CA . ALA A 1 96 ? -9.938 -11.781 -24.359 1 97.31 96 ALA A CA 1
ATOM 725 C C . ALA A 1 96 ? -10.086 -10.68 -25.406 1 97.31 96 ALA A C 1
ATOM 727 O O . ALA A 1 96 ? -9.125 -10.352 -26.109 1 97.31 96 ALA A O 1
ATOM 728 N N . GLY A 1 97 ? -11.219 -10.117 -25.547 1 97.19 97 GLY A N 1
ATOM 729 C CA . GLY A 1 97 ? -11.453 -9.062 -26.531 1 97.19 97 GLY A CA 1
ATOM 730 C C . GLY A 1 97 ? -11.047 -7.688 -26.031 1 97.19 97 GLY A C 1
ATOM 731 O O . GLY A 1 97 ? -11.055 -6.719 -26.797 1 97.19 97 GLY A O 1
ATOM 732 N N . LEU A 1 98 ? -10.719 -7.59 -24.781 1 98.06 98 LEU A N 1
ATOM 733 C CA . LEU A 1 98 ? -10.25 -6.363 -24.141 1 98.06 98 LEU A CA 1
ATOM 734 C C . LEU A 1 98 ? -8.75 -6.422 -23.891 1 98.06 98 LEU A C 1
ATOM 736 O O . LEU A 1 98 ? -8.312 -6.496 -22.75 1 98.06 98 LEU A O 1
ATOM 740 N N . ASN A 1 99 ? -7.938 -6.281 -24.906 1 97.62 99 ASN A N 1
ATOM 741 C CA . ASN A 1 99 ? -6.512 -6.566 -24.797 1 97.62 99 ASN A CA 1
ATOM 742 C C . ASN A 1 99 ? -5.668 -5.43 -25.375 1 97.62 99 ASN A C 1
ATOM 744 O O . ASN A 1 99 ? -4.605 -5.668 -25.953 1 97.62 99 ASN A O 1
ATOM 748 N N . ARG A 1 100 ? -6.07 -4.184 -25.266 1 97.25 100 ARG A N 1
ATOM 749 C CA . ARG A 1 100 ? -5.355 -3.027 -25.797 1 97.25 100 ARG A CA 1
ATOM 750 C C . ARG A 1 100 ? -4.578 -2.311 -24.703 1 97.25 100 ARG A C 1
ATOM 752 O O . ARG A 1 100 ? -4.988 -2.32 -23.531 1 97.25 100 ARG A O 1
ATOM 759 N N . ILE A 1 101 ? -3.496 -1.744 -25.078 1 97.88 101 ILE A N 1
ATOM 760 C CA . ILE A 1 101 ? -2.828 -0.74 -24.25 1 97.88 101 ILE A CA 1
ATOM 761 C C . ILE A 1 101 ? -3.533 0.605 -24.406 1 97.88 101 ILE A C 1
ATOM 763 O O . ILE A 1 101 ? -3.518 1.201 -25.484 1 97.88 101 ILE A O 1
ATOM 767 N N . VAL A 1 102 ? -4.109 1.134 -23.438 1 97.44 102 VAL A N 1
ATOM 768 C CA . VAL A 1 102 ? -4.918 2.346 -23.484 1 97.44 102 VAL A CA 1
ATOM 769 C C . VAL A 1 102 ? -4.016 3.574 -23.422 1 97.44 102 VAL A C 1
ATOM 771 O O . VAL A 1 102 ? -4.227 4.543 -24.156 1 97.44 102 VAL A O 1
ATOM 774 N N . ASP A 1 103 ? -3.039 3.535 -22.516 1 95.94 103 ASP A N 1
ATOM 775 C CA . ASP A 1 103 ? -2.107 4.645 -22.328 1 95.94 103 ASP A CA 1
ATOM 776 C C . ASP A 1 103 ? -0.812 4.176 -21.672 1 95.94 103 ASP A C 1
ATOM 778 O O . ASP A 1 103 ? -0.834 3.328 -20.781 1 95.94 103 ASP A O 1
ATOM 782 N N . HIS A 1 104 ? 0.249 4.602 -22.188 1 96.75 104 HIS A N 1
ATOM 783 C CA . HIS A 1 104 ? 1.562 4.398 -21.594 1 96.75 104 HIS A CA 1
ATOM 784 C C . HIS A 1 104 ? 2.279 5.727 -21.375 1 96.75 104 HIS A C 1
ATOM 786 O O . HIS A 1 104 ? 2.896 6.266 -22.297 1 96.75 104 HIS A O 1
ATOM 792 N N . ALA A 1 105 ? 2.156 6.238 -20.156 1 93.38 105 ALA A N 1
ATOM 793 C CA . ALA A 1 105 ? 2.871 7.457 -19.797 1 93.38 105 ALA A CA 1
ATOM 794 C C . ALA A 1 105 ? 4.305 7.148 -19.375 1 93.38 105 ALA A C 1
ATOM 796 O O . ALA A 1 105 ? 4.605 7.086 -18.172 1 93.38 105 ALA A O 1
ATOM 797 N N . VAL A 1 106 ? 5.184 7.113 -20.312 1 94.38 106 VAL A N 1
ATOM 798 C CA . VAL A 1 106 ? 6.555 6.641 -20.141 1 94.38 106 VAL A CA 1
ATOM 799 C C . VAL A 1 106 ? 7.266 7.504 -19.094 1 94.38 106 VAL A C 1
ATOM 801 O O . VAL A 1 106 ? 7.918 6.984 -18.188 1 94.38 106 VAL A O 1
ATOM 804 N N . ALA A 1 107 ? 7.109 8.766 -19.156 1 90.12 107 ALA A N 1
ATOM 805 C CA . ALA A 1 107 ? 7.824 9.688 -18.266 1 90.12 107 ALA A CA 1
ATOM 806 C C . ALA A 1 107 ? 7.328 9.555 -16.828 1 90.12 107 ALA A C 1
ATOM 808 O O . ALA A 1 107 ? 8.086 9.789 -15.883 1 90.12 107 ALA A O 1
ATOM 809 N N . ASP A 1 108 ? 6.094 9.125 -16.641 1 90.12 108 ASP A N 1
ATOM 810 C CA . ASP A 1 108 ? 5.504 9.047 -15.305 1 90.12 108 ASP A CA 1
ATOM 811 C C . ASP A 1 108 ? 5.555 7.617 -14.766 1 90.12 108 ASP A C 1
ATOM 813 O O . ASP A 1 108 ? 5.109 7.355 -13.641 1 90.12 108 ASP A O 1
ATOM 817 N N . LEU A 1 109 ? 6.035 6.691 -15.562 1 93.88 109 LEU A N 1
ATOM 818 C CA . LEU A 1 109 ? 6.148 5.293 -15.164 1 93.88 109 LEU A CA 1
ATOM 819 C C . LEU A 1 109 ? 4.777 4.719 -14.812 1 93.88 109 LEU A C 1
ATOM 821 O O . LEU A 1 109 ? 4.613 4.094 -13.766 1 93.88 109 LEU A O 1
ATOM 825 N N . THR A 1 110 ? 3.789 4.93 -15.688 1 93.69 110 THR A N 1
ATOM 826 C CA . THR A 1 110 ? 2.465 4.34 -15.531 1 93.69 110 THR A CA 1
ATOM 827 C C . THR A 1 110 ? 1.954 3.789 -16.859 1 93.69 110 THR A C 1
ATOM 829 O O . THR A 1 110 ? 2.332 4.281 -17.922 1 93.69 110 THR A O 1
ATOM 832 N N . VAL A 1 111 ? 1.175 2.799 -16.781 1 96.94 111 VAL A N 1
ATOM 833 C CA . VAL A 1 111 ? 0.541 2.223 -17.969 1 96.94 111 VAL A CA 1
ATOM 834 C C . VAL A 1 111 ? -0.908 1.86 -17.656 1 96.94 111 VAL A C 1
ATOM 836 O O . VAL A 1 111 ? -1.21 1.382 -16.562 1 96.94 111 VAL A O 1
ATOM 839 N N . THR A 1 112 ? -1.781 2.209 -18.484 1 96.81 112 THR A N 1
ATOM 840 C CA . THR A 1 112 ? -3.176 1.78 -18.438 1 96.81 112 THR A CA 1
ATOM 841 C C . THR A 1 112 ? -3.467 0.756 -19.531 1 96.81 112 THR A C 1
ATOM 843 O O . THR A 1 112 ? -3.229 1.015 -20.703 1 96.81 112 THR A O 1
ATOM 846 N N . VAL A 1 113 ? -3.943 -0.357 -19.125 1 98.38 113 VAL A N 1
ATOM 847 C CA . VAL A 1 113 ? -4.172 -1.446 -20.078 1 98.38 113 VAL A CA 1
ATOM 848 C C . VAL A 1 113 ? -5.539 -2.076 -19.812 1 98.38 113 VAL A C 1
ATOM 850 O O . VAL A 1 113 ? -6.066 -1.996 -18.703 1 98.38 113 VAL A O 1
ATOM 853 N N . GLU A 1 114 ? -6.07 -2.656 -20.844 1 98.69 114 GLU A N 1
ATOM 854 C CA . GLU A 1 114 ? -7.285 -3.453 -20.688 1 98.69 114 GLU A CA 1
ATOM 855 C C . GLU A 1 114 ? -6.984 -4.789 -20.016 1 98.69 114 GLU A C 1
ATOM 857 O O . GLU A 1 114 ? -5.859 -5.289 -20.078 1 98.69 114 GLU A O 1
ATOM 862 N N . ALA A 1 115 ? -7.984 -5.359 -19.406 1 98.31 115 ALA A N 1
ATOM 863 C CA . ALA A 1 115 ? -7.84 -6.469 -18.469 1 98.31 115 ALA A CA 1
ATOM 864 C C . ALA A 1 115 ? -7.375 -7.734 -19.188 1 98.31 115 ALA A C 1
ATOM 866 O O . ALA A 1 115 ? -6.797 -8.625 -18.562 1 98.31 115 ALA A O 1
ATOM 867 N N . GLY A 1 116 ? -7.57 -7.855 -20.422 1 98.62 116 GLY A N 1
ATOM 868 C CA . GLY A 1 116 ? -7.262 -9.078 -21.156 1 98.62 116 GLY A CA 1
ATOM 869 C C . GLY A 1 116 ? -5.828 -9.125 -21.656 1 98.62 116 GLY A C 1
ATOM 870 O O . GLY A 1 116 ? -5.398 -10.133 -22.219 1 98.62 116 GLY A O 1
ATOM 871 N N . VAL A 1 117 ? -5.051 -8.125 -21.406 1 98.62 117 VAL A N 1
ATOM 872 C CA . VAL A 1 117 ? -3.654 -8.109 -21.828 1 98.62 117 VAL A CA 1
ATOM 873 C C . VAL A 1 117 ? -2.861 -9.148 -21.047 1 98.62 117 VAL A C 1
ATOM 875 O O . VAL A 1 117 ? -2.951 -9.211 -19.812 1 98.62 117 VAL A O 1
ATOM 878 N N . LYS A 1 118 ? -2.146 -9.961 -21.734 1 98.38 118 LYS A N 1
ATOM 879 C CA . LYS A 1 118 ? -1.265 -10.914 -21.062 1 98.38 118 LYS A CA 1
ATOM 880 C C . LYS A 1 118 ? -0.042 -10.219 -20.484 1 98.38 118 LYS A C 1
ATOM 882 O O . LYS A 1 118 ? 0.525 -9.32 -21.094 1 98.38 118 LYS A O 1
ATOM 887 N N . LEU A 1 119 ? 0.333 -10.688 -19.312 1 98.44 119 LEU A N 1
ATOM 888 C CA . LEU A 1 119 ? 1.493 -10.094 -18.656 1 98.44 119 LEU A CA 1
ATOM 889 C C . LEU A 1 119 ? 2.73 -10.195 -19.547 1 98.44 119 LEU A C 1
ATOM 891 O O . LEU A 1 119 ? 3.488 -9.227 -19.672 1 98.44 119 LEU A O 1
ATOM 895 N N . LYS A 1 120 ? 2.93 -11.32 -20.156 1 97.81 120 LYS A N 1
ATOM 896 C CA . LYS A 1 120 ? 4.074 -11.531 -21.031 1 97.81 120 LYS A CA 1
ATOM 897 C C . LYS A 1 120 ? 4.113 -10.484 -22.141 1 97.81 120 LYS A C 1
ATOM 899 O O . LYS A 1 120 ? 5.168 -9.922 -22.438 1 97.81 120 LYS A O 1
ATOM 904 N N . ASP A 1 121 ? 2.996 -10.227 -22.75 1 98.25 121 ASP A N 1
ATOM 905 C CA . ASP A 1 121 ? 2.908 -9.25 -23.828 1 98.25 121 ASP A CA 1
ATOM 906 C C . ASP A 1 121 ? 3.168 -7.832 -23.312 1 98.25 121 ASP A C 1
ATOM 908 O O . ASP A 1 121 ? 3.848 -7.043 -23.969 1 98.25 121 ASP A O 1
ATOM 912 N N . LEU A 1 122 ? 2.611 -7.582 -22.156 1 98.56 122 LEU A N 1
ATOM 913 C CA . LEU A 1 122 ? 2.832 -6.27 -21.578 1 98.56 122 LEU A CA 1
ATOM 914 C C . LEU A 1 122 ? 4.312 -6.039 -21.297 1 98.56 122 LEU A C 1
ATOM 916 O O . LEU A 1 122 ? 4.852 -4.973 -21.594 1 98.56 122 LEU A O 1
ATOM 920 N N . GLN A 1 123 ? 4.973 -7.039 -20.75 1 98.25 123 GLN A N 1
ATOM 921 C CA . GLN A 1 123 ? 6.402 -6.93 -20.469 1 98.25 123 GLN A CA 1
ATOM 922 C C . GLN A 1 123 ? 7.188 -6.637 -21.75 1 98.25 123 GLN A C 1
ATOM 924 O O . GLN A 1 123 ? 8.086 -5.789 -21.75 1 98.25 123 GLN A O 1
ATOM 929 N N . ALA A 1 124 ? 6.855 -7.258 -22.781 1 97.88 124 ALA A N 1
ATOM 930 C CA . ALA A 1 124 ? 7.535 -7.066 -24.062 1 97.88 124 ALA A CA 1
ATOM 931 C C . ALA A 1 124 ? 7.359 -5.637 -24.562 1 97.88 124 ALA A C 1
ATOM 933 O O . ALA A 1 124 ? 8.273 -5.062 -25.156 1 97.88 124 ALA A O 1
ATOM 934 N N . ILE A 1 125 ? 6.25 -5.074 -24.297 1 97.69 125 ILE A N 1
ATOM 935 C CA . ILE A 1 125 ? 5.934 -3.723 -24.75 1 97.69 125 ILE A CA 1
ATOM 936 C C . ILE A 1 125 ? 6.695 -2.707 -23.891 1 97.69 125 ILE A C 1
ATOM 938 O O . ILE A 1 125 ? 7.113 -1.66 -24.391 1 97.69 125 ILE A O 1
ATOM 942 N N . LEU A 1 126 ? 6.914 -3.01 -22.672 1 98.19 126 LEU A N 1
ATOM 943 C CA . LEU A 1 126 ? 7.535 -2.086 -21.719 1 98.19 126 LEU A CA 1
ATOM 944 C C . LEU A 1 126 ? 9.055 -2.098 -21.875 1 98.19 126 LEU A C 1
ATOM 946 O O . LEU A 1 126 ? 9.711 -1.091 -21.609 1 98.19 126 LEU A O 1
ATOM 950 N N . GLN A 1 127 ? 9.609 -3.174 -22.328 1 97.5 127 GLN A N 1
ATOM 951 C CA . GLN A 1 127 ? 11.047 -3.439 -22.312 1 97.5 127 GLN A CA 1
ATOM 952 C C . GLN A 1 127 ? 11.805 -2.395 -23.141 1 97.5 127 GLN A C 1
ATOM 954 O O . GLN A 1 127 ? 12.82 -1.864 -22.688 1 97.5 127 GLN A O 1
ATOM 959 N N . PRO A 1 128 ? 11.344 -2.018 -24.359 1 97.56 128 PRO A N 1
ATOM 960 C CA . PRO A 1 128 ? 12.062 -1.013 -25.141 1 97.56 128 PRO A CA 1
ATOM 961 C C . PRO A 1 128 ? 12.156 0.337 -24.438 1 97.56 128 PRO A C 1
ATOM 963 O O . PRO A 1 128 ? 13.016 1.157 -24.766 1 97.56 128 PRO A O 1
ATOM 966 N N . HIS A 1 129 ? 11.289 0.545 -23.531 1 97 129 HIS A N 1
ATOM 967 C CA . HIS A 1 129 ? 11.281 1.795 -22.766 1 97 129 HIS A CA 1
ATOM 968 C C . HIS A 1 129 ? 12.023 1.643 -21.453 1 97 129 HIS A C 1
ATOM 970 O O . HIS A 1 129 ? 11.961 2.527 -20.594 1 97 129 HIS A O 1
ATOM 976 N N . GLN A 1 130 ? 12.625 0.52 -21.25 1 97 130 GLN A N 1
ATOM 977 C CA . GLN A 1 130 ? 13.406 0.218 -20.047 1 97 130 GLN A CA 1
ATOM 978 C C . GLN A 1 130 ? 12.539 0.277 -18.797 1 97 130 GLN A C 1
ATOM 980 O O . GLN A 1 130 ? 12.953 0.833 -17.781 1 97 130 GLN A O 1
ATOM 985 N N . GLN A 1 131 ? 11.359 -0.185 -18.938 1 97.81 131 GLN A N 1
ATOM 986 C CA . GLN A 1 131 ? 10.406 -0.273 -17.844 1 97.81 131 GLN A CA 1
ATOM 987 C C . GLN A 1 131 ? 9.859 -1.689 -17.703 1 97.81 131 GLN A C 1
ATOM 989 O O . GLN A 1 131 ? 9.945 -2.488 -18.625 1 97.81 131 GLN A O 1
ATOM 994 N N . PHE A 1 132 ? 9.375 -1.985 -16.547 1 98.12 132 PHE A N 1
ATOM 995 C CA . PHE A 1 132 ? 8.703 -3.27 -16.359 1 98.12 132 PHE A CA 1
ATOM 996 C C . PHE A 1 132 ? 7.656 -3.176 -15.266 1 98.12 132 PHE A C 1
ATOM 998 O O . PHE A 1 132 ? 7.652 -2.227 -14.477 1 98.12 132 PHE A O 1
ATOM 1005 N N . LEU A 1 133 ? 6.676 -4.055 -15.32 1 98.38 133 LEU A N 1
ATOM 1006 C CA . LEU A 1 133 ? 5.727 -4.301 -14.242 1 98.38 133 LEU A CA 1
ATOM 1007 C C . LEU A 1 133 ? 6.23 -5.406 -13.32 1 98.38 133 LEU A C 1
ATOM 1009 O O . LEU A 1 133 ? 6.352 -6.559 -13.734 1 98.38 133 LEU A O 1
ATOM 1013 N N . PRO A 1 134 ? 6.562 -5.035 -12.07 1 97.75 134 PRO A N 1
ATOM 1014 C CA . PRO A 1 134 ? 7.227 -6.016 -11.211 1 97.75 134 PRO A CA 1
ATOM 1015 C C . PRO A 1 134 ? 6.258 -7.051 -10.641 1 97.75 134 PRO A C 1
ATOM 1017 O O . PRO A 1 134 ? 6.105 -7.152 -9.422 1 97.75 134 PRO A O 1
ATOM 1020 N N . LEU A 1 135 ? 5.707 -7.836 -11.523 1 97.56 135 LEU A N 1
ATOM 1021 C CA . LEU A 1 135 ? 4.879 -9 -11.219 1 97.56 135 LEU A CA 1
ATOM 1022 C C . LEU A 1 135 ? 5.422 -10.25 -11.906 1 97.56 135 LEU A C 1
ATOM 1024 O O . LEU A 1 135 ? 5.809 -10.195 -13.078 1 97.56 135 LEU A O 1
ATOM 1028 N N . ASN A 1 136 ? 5.543 -11.281 -11.141 1 95.31 136 ASN A N 1
ATOM 1029 C CA . ASN A 1 136 ? 5.902 -12.578 -11.703 1 95.31 136 ASN A CA 1
ATOM 1030 C C . ASN A 1 136 ? 5.102 -13.711 -11.062 1 95.31 136 ASN A C 1
ATOM 1032 O O . ASN A 1 136 ? 5.68 -14.633 -10.477 1 95.31 136 ASN A O 1
ATOM 1036 N N . PRO A 1 137 ? 3.848 -13.664 -11.219 1 94.88 137 PRO A N 1
ATOM 1037 C CA . PRO A 1 137 ? 2.98 -14.703 -10.656 1 94.88 137 PRO A CA 1
ATOM 1038 C C . PRO A 1 137 ? 3.211 -16.078 -11.289 1 94.88 137 PRO A C 1
ATOM 1040 O O . PRO A 1 137 ? 3.912 -16.188 -12.297 1 94.88 137 PRO A O 1
ATOM 1043 N N . LEU A 1 138 ? 2.654 -17.062 -10.625 1 92.81 138 LEU A N 1
ATOM 1044 C CA . LEU A 1 138 ? 2.617 -18.375 -11.273 1 92.81 138 LEU A CA 1
ATOM 1045 C C . LEU A 1 138 ? 1.894 -18.281 -12.617 1 92.81 138 LEU A C 1
ATOM 1047 O O . LEU A 1 138 ? 0.901 -17.562 -12.742 1 92.81 138 LEU A O 1
ATOM 1051 N N . TYR A 1 139 ? 2.436 -18.953 -13.602 1 93.69 139 TYR A N 1
ATOM 1052 C CA . TYR A 1 139 ? 1.885 -19.016 -14.953 1 93.69 139 TYR A CA 1
ATOM 1053 C C . TYR A 1 139 ? 1.964 -17.656 -15.633 1 93.69 139 TYR A C 1
ATOM 1055 O O . TYR A 1 139 ? 1.055 -17.266 -16.375 1 93.69 139 TYR A O 1
ATOM 1063 N N . HIS A 1 140 ? 2.984 -16.891 -15.367 1 91.94 140 HIS A N 1
ATOM 1064 C CA . HIS A 1 140 ? 3.086 -15.508 -15.812 1 91.94 140 HIS A CA 1
ATOM 1065 C C . HIS A 1 140 ? 3.055 -15.414 -17.328 1 91.94 140 HIS A C 1
ATOM 1067 O O . HIS A 1 140 ? 2.668 -14.383 -17.891 1 91.94 140 HIS A O 1
ATOM 1073 N N . ASP A 1 141 ? 3.334 -16.469 -18.062 1 92.88 141 ASP A N 1
ATOM 1074 C CA . ASP A 1 141 ? 3.33 -16.438 -19.531 1 92.88 141 ASP A CA 1
ATOM 1075 C C . ASP A 1 141 ? 1.904 -16.453 -20.078 1 92.88 141 ASP A C 1
ATOM 1077 O O . ASP A 1 141 ? 1.655 -15.992 -21.188 1 92.88 141 ASP A O 1
ATOM 1081 N N . GLN A 1 142 ? 1 -16.938 -19.266 1 94.88 142 GLN A N 1
ATOM 1082 C CA . GLN A 1 142 ? -0.374 -17.109 -19.734 1 94.88 142 GLN A CA 1
ATOM 1083 C C . GLN A 1 142 ? -1.315 -16.141 -19.031 1 94.88 142 GLN A C 1
ATOM 1085 O O . GLN A 1 142 ? -2.396 -15.836 -19.531 1 94.88 142 GLN A O 1
ATOM 1090 N N . ALA A 1 143 ? -0.92 -15.68 -17.891 1 97.25 143 ALA A N 1
ATOM 1091 C CA . ALA A 1 143 ? -1.815 -14.898 -17.047 1 97.25 143 ALA A CA 1
ATOM 1092 C C . ALA A 1 143 ? -2.098 -13.531 -17.672 1 97.25 143 ALA A C 1
ATOM 1094 O O . ALA A 1 143 ? -1.201 -12.906 -18.234 1 97.25 143 ALA A O 1
ATOM 1095 N N . THR A 1 144 ? -3.352 -13.078 -17.625 1 98.44 144 THR A N 1
ATOM 1096 C CA . THR A 1 144 ? -3.727 -11.711 -18 1 98.44 144 THR A CA 1
ATOM 1097 C C . THR A 1 144 ? -3.646 -10.789 -16.781 1 98.44 144 THR A C 1
ATOM 1099 O O . THR A 1 144 ? -3.729 -11.25 -15.641 1 98.44 144 THR A O 1
ATOM 1102 N N . VAL A 1 145 ? -3.498 -9.508 -17.047 1 98.38 145 VAL A N 1
ATOM 1103 C CA . VAL A 1 145 ? -3.375 -8.562 -15.938 1 98.38 145 VAL A CA 1
ATOM 1104 C C . VAL A 1 145 ? -4.68 -8.516 -15.148 1 98.38 145 VAL A C 1
ATOM 1106 O O . VAL A 1 145 ? -4.664 -8.352 -13.922 1 98.38 145 VAL A O 1
ATOM 1109 N N . GLY A 1 146 ? -5.824 -8.664 -15.805 1 98.06 146 GLY A N 1
ATOM 1110 C CA . GLY A 1 146 ? -7.082 -8.766 -15.078 1 98.06 146 GLY A CA 1
ATOM 1111 C C . GLY A 1 146 ? -7.145 -9.969 -14.156 1 98.06 146 GLY A C 1
ATOM 1112 O O . GLY A 1 146 ? -7.594 -9.859 -13.016 1 98.06 146 GLY A O 1
ATOM 1113 N N . GLY A 1 147 ? -6.723 -11.102 -14.68 1 97.38 147 GLY A N 1
ATOM 1114 C CA . GLY A 1 147 ? -6.672 -12.305 -13.859 1 97.38 147 GLY A CA 1
ATOM 1115 C C . GLY A 1 147 ? -5.727 -12.18 -12.68 1 97.38 147 GLY A C 1
ATOM 1116 O O . GLY A 1 147 ? -6.039 -12.633 -11.578 1 97.38 147 GLY A O 1
ATOM 1117 N N . ILE A 1 148 ? -4.613 -11.562 -12.93 1 97.25 148 ILE A N 1
ATOM 1118 C CA . ILE A 1 148 ? -3.635 -11.352 -11.875 1 97.25 148 ILE A CA 1
ATOM 1119 C C . ILE A 1 148 ? -4.242 -10.484 -10.773 1 97.25 148 ILE A C 1
ATOM 1121 O O . ILE A 1 148 ? -4.117 -10.805 -9.586 1 97.25 148 ILE A O 1
ATOM 1125 N N . MET A 1 149 ? -4.93 -9.438 -11.117 1 95.31 149 MET A N 1
ATOM 1126 C CA . MET A 1 149 ? -5.578 -8.586 -10.117 1 95.31 149 MET A CA 1
ATOM 1127 C C . MET A 1 149 ? -6.68 -9.352 -9.391 1 95.31 149 MET A C 1
ATOM 1129 O O . MET A 1 149 ? -6.773 -9.289 -8.164 1 95.31 149 MET A O 1
ATOM 1133 N N . ALA A 1 150 ? -7.461 -10.117 -10.094 1 94.38 150 ALA A N 1
ATOM 1134 C CA . ALA A 1 150 ? -8.586 -10.844 -9.508 1 94.38 150 ALA A CA 1
ATOM 1135 C C . ALA A 1 150 ? -8.102 -11.898 -8.516 1 94.38 150 ALA A C 1
ATOM 1137 O O . ALA A 1 150 ? -8.781 -12.195 -7.535 1 94.38 150 ALA A O 1
ATOM 1138 N N . THR A 1 151 ? -6.918 -12.445 -8.742 1 93.25 151 THR A N 1
ATOM 1139 C CA . THR A 1 151 ? -6.426 -13.5 -7.863 1 93.25 151 THR A CA 1
ATOM 1140 C C . THR A 1 151 ? -5.473 -12.93 -6.812 1 93.25 151 THR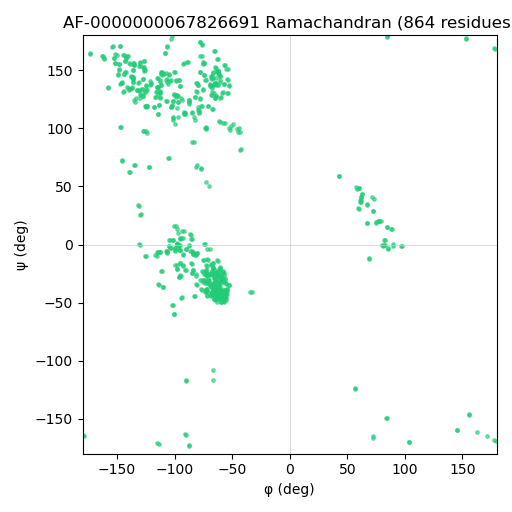 A C 1
ATOM 1142 O O . THR A 1 151 ? -5.176 -13.594 -5.816 1 93.25 151 THR A O 1
ATOM 1145 N N . GLY A 1 152 ? -4.918 -11.766 -7.094 1 91.94 152 GLY A N 1
ATOM 1146 C CA . GLY A 1 152 ? -3.99 -11.141 -6.168 1 91.94 152 GLY A CA 1
ATOM 1147 C C . GLY A 1 152 ? -2.621 -11.797 -6.156 1 91.94 152 GLY A C 1
ATOM 1148 O O . GLY A 1 152 ? -1.85 -11.609 -5.215 1 91.94 152 GLY A O 1
ATOM 1149 N N . CYS A 1 153 ? -2.293 -12.531 -7.156 1 92.88 153 CYS A N 1
ATOM 1150 C CA . CYS A 1 153 ? -1.026 -13.25 -7.199 1 92.88 153 CYS A CA 1
ATOM 1151 C C . CYS A 1 153 ? 0.091 -12.359 -7.727 1 92.88 153 CYS A C 1
ATOM 1153 O O . CYS A 1 153 ? 0.103 -12 -8.906 1 92.88 153 CYS A O 1
ATOM 1155 N N . ALA A 1 154 ? 1.054 -12 -6.965 1 94 154 ALA A N 1
ATOM 1156 C CA . ALA A 1 154 ? 2.117 -11.078 -7.355 1 94 154 ALA A CA 1
ATOM 1157 C C . ALA A 1 154 ? 3.398 -11.828 -7.703 1 94 154 ALA A C 1
ATOM 1159 O O . ALA A 1 154 ? 4 -11.594 -8.75 1 94 154 ALA A O 1
ATOM 1160 N N . GLY A 1 155 ? 3.904 -12.727 -6.812 1 94.69 155 GLY A N 1
ATOM 1161 C CA . GLY A 1 155 ? 5.148 -13.461 -6.988 1 94.69 155 GLY A CA 1
ATOM 1162 C C . GLY A 1 155 ? 6.285 -12.914 -6.152 1 94.69 155 GLY A C 1
ATOM 1163 O O . GLY A 1 155 ? 6.07 -12.086 -5.266 1 94.69 155 GLY A O 1
ATOM 1164 N N . PRO A 1 156 ? 7.512 -13.375 -6.391 1 96.12 156 PRO A N 1
ATOM 1165 C CA . PRO A 1 156 ? 8.656 -13.094 -5.523 1 96.12 156 PRO A CA 1
ATOM 1166 C C . PRO A 1 156 ? 9.055 -11.625 -5.523 1 96.12 156 PRO A C 1
ATOM 1168 O O . PRO A 1 156 ? 9.594 -11.125 -4.531 1 96.12 156 PRO A O 1
ATOM 1171 N N . TRP A 1 157 ? 8.766 -10.914 -6.605 1 97.12 157 TRP A N 1
ATOM 1172 C CA . TRP A 1 157 ? 9.117 -9.5 -6.668 1 97.12 157 TRP A CA 1
ATOM 1173 C C . TRP A 1 157 ? 8.367 -8.703 -5.605 1 97.12 157 TRP A C 1
ATOM 1175 O O . TRP A 1 157 ? 8.711 -7.555 -5.32 1 97.12 157 TRP A O 1
ATOM 1185 N N . GLN A 1 158 ? 7.34 -9.344 -5.008 1 94.75 158 GLN A N 1
ATOM 1186 C CA . GLN A 1 158 ? 6.574 -8.695 -3.947 1 94.75 158 GLN A CA 1
ATOM 1187 C C . GLN A 1 158 ? 7.477 -8.289 -2.785 1 94.75 158 GLN A C 1
ATOM 1189 O O . GLN A 1 158 ? 7.152 -7.371 -2.031 1 94.75 158 GLN A O 1
ATOM 1194 N N . GLN A 1 159 ? 8.633 -8.938 -2.635 1 94.38 159 GLN A N 1
ATOM 1195 C CA . GLN A 1 159 ? 9.609 -8.641 -1.594 1 94.38 159 GLN A CA 1
ATOM 1196 C C . GLN A 1 159 ? 10.008 -7.168 -1.616 1 94.38 159 GLN A C 1
ATOM 1198 O O . GLN A 1 159 ? 10.164 -6.547 -0.563 1 94.38 159 GLN A O 1
ATOM 1203 N N . ARG A 1 160 ? 10.117 -6.648 -2.775 1 94.81 160 ARG A N 1
ATOM 1204 C CA . ARG A 1 160 ? 10.641 -5.293 -2.934 1 94.81 160 ARG A CA 1
ATOM 1205 C C . ARG A 1 160 ? 9.539 -4.332 -3.377 1 94.81 160 ARG A C 1
ATOM 1207 O O . ARG A 1 160 ? 9.516 -3.176 -2.951 1 94.81 160 ARG A O 1
ATOM 1214 N N . TYR A 1 161 ? 8.641 -4.801 -4.207 1 94.75 161 TYR A N 1
ATOM 1215 C CA . TYR A 1 161 ? 7.773 -3.873 -4.926 1 94.75 161 TYR A CA 1
ATOM 1216 C C . TYR A 1 161 ? 6.355 -3.906 -4.363 1 94.75 161 TYR A C 1
ATOM 1218 O O . TYR A 1 161 ? 5.496 -3.131 -4.785 1 94.75 161 TYR A O 1
ATOM 1226 N N . GLY A 1 162 ? 6.125 -4.832 -3.408 1 91.38 162 GLY A N 1
ATOM 1227 C CA . GLY A 1 162 ? 4.773 -4.992 -2.898 1 91.38 162 GLY A CA 1
ATOM 1228 C C . GLY A 1 162 ? 3.918 -5.914 -3.75 1 91.38 162 GLY A C 1
ATOM 1229 O O . GLY A 1 162 ? 4.395 -6.465 -4.746 1 91.38 162 GLY A O 1
ATOM 1230 N N . GLY A 1 163 ? 2.689 -6.105 -3.311 1 91.88 163 GLY A N 1
ATOM 1231 C CA . GLY A 1 163 ? 1.768 -6.973 -4.023 1 91.88 163 GLY A CA 1
ATOM 1232 C C . GLY A 1 163 ? 0.999 -6.258 -5.117 1 91.88 163 GLY A C 1
ATOM 1233 O O . GLY A 1 163 ? 1.286 -5.102 -5.43 1 91.88 163 GLY A O 1
ATOM 1234 N N . VAL A 1 164 ? 0.052 -6.98 -5.695 1 93.5 164 VAL A N 1
ATOM 1235 C CA . VAL A 1 164 ? -0.746 -6.449 -6.797 1 93.5 164 VAL A CA 1
ATOM 1236 C C . VAL A 1 164 ? -1.436 -5.16 -6.359 1 93.5 164 VAL A C 1
ATOM 1238 O O . VAL A 1 164 ? -1.443 -4.172 -7.102 1 93.5 164 VAL A O 1
ATOM 1241 N N . ARG A 1 165 ? -1.867 -5.141 -5.223 1 88.31 165 ARG A N 1
ATOM 1242 C CA . ARG A 1 165 ? -2.578 -3.99 -4.672 1 88.31 165 ARG A CA 1
ATOM 1243 C C . ARG A 1 165 ? -1.695 -2.746 -4.68 1 88.31 165 ARG A C 1
ATOM 1245 O O . ARG A 1 165 ? -2.178 -1.638 -4.918 1 88.31 165 ARG A O 1
ATOM 1252 N N . ASP A 1 166 ? -0.527 -2.898 -4.379 1 87.5 166 ASP A N 1
ATOM 1253 C CA . ASP A 1 166 ? 0.417 -1.79 -4.27 1 87.5 166 ASP A CA 1
ATOM 1254 C C . ASP A 1 166 ? 0.783 -1.243 -5.648 1 87.5 166 ASP A C 1
ATOM 1256 O O . ASP A 1 166 ? 1.198 -0.089 -5.773 1 87.5 166 ASP A O 1
ATOM 1260 N N . LEU A 1 167 ? 0.608 -2.031 -6.648 1 92.94 167 LEU A N 1
ATOM 1261 C CA . LEU A 1 167 ? 1.03 -1.658 -7.996 1 92.94 167 LEU A CA 1
ATOM 1262 C C . LEU A 1 167 ? -0.131 -1.063 -8.781 1 92.94 167 LEU A C 1
ATOM 1264 O O . LEU A 1 167 ? 0.077 -0.433 -9.82 1 92.94 167 LEU A O 1
ATOM 1268 N N . VAL A 1 168 ? -1.342 -1.251 -8.312 1 91.88 168 VAL A N 1
ATOM 1269 C CA . VAL A 1 168 ? -2.525 -0.727 -8.984 1 91.88 168 VAL A CA 1
ATOM 1270 C C . VAL A 1 168 ? -2.803 0.697 -8.508 1 91.88 168 VAL A C 1
ATOM 1272 O O . VAL A 1 168 ? -2.996 0.932 -7.312 1 91.88 168 VAL A O 1
ATOM 1275 N N . LEU A 1 169 ? -2.846 1.629 -9.461 1 87.19 169 LEU A N 1
ATOM 1276 C CA . LEU A 1 169 ? -3.125 3.025 -9.148 1 87.19 169 LEU A CA 1
ATOM 1277 C C . LEU A 1 169 ? -4.602 3.344 -9.352 1 87.19 169 LEU A C 1
ATOM 1279 O O . LEU A 1 169 ? -5.129 4.277 -8.742 1 87.19 169 LEU A O 1
ATOM 1283 N N . GLY A 1 170 ? -5.184 2.607 -10.25 1 87.5 170 GLY A N 1
ATOM 1284 C CA . GLY A 1 170 ? -6.59 2.752 -10.578 1 87.5 170 GLY A CA 1
ATOM 1285 C C . GLY A 1 170 ? -7.094 1.685 -11.531 1 87.5 170 GLY A C 1
ATOM 1286 O O . GLY A 1 170 ? -6.297 0.965 -12.141 1 87.5 170 GLY A O 1
ATOM 1287 N N . PHE A 1 171 ? -8.414 1.621 -11.562 1 91.12 171 PHE A N 1
ATOM 1288 C CA . PHE A 1 171 ? -8.984 0.655 -12.5 1 91.12 171 PHE A CA 1
ATOM 1289 C C . PHE A 1 171 ? -10.445 0.98 -12.789 1 91.12 171 PHE A C 1
ATOM 1291 O O . PHE A 1 171 ? -11.062 1.765 -12.07 1 91.12 171 PHE A O 1
ATOM 1298 N N . SER A 1 172 ? -10.891 0.447 -13.898 1 92.38 172 SER A N 1
ATOM 1299 C CA . SER A 1 172 ? -12.297 0.473 -14.281 1 92.38 172 SER A CA 1
ATOM 1300 C C . SER A 1 172 ? -12.914 -0.922 -14.227 1 92.38 172 SER A C 1
ATOM 1302 O O . SER A 1 172 ? -12.219 -1.92 -14.438 1 92.38 172 SER A O 1
ATOM 1304 N N . PHE A 1 173 ? -14.172 -0.924 -13.914 1 93.94 173 PHE A N 1
ATOM 1305 C CA . PHE A 1 173 ? -14.906 -2.186 -13.906 1 93.94 173 PHE A CA 1
ATOM 1306 C C . PHE A 1 173 ? -16.359 -1.97 -14.289 1 93.94 173 PHE A C 1
ATOM 1308 O O . PHE A 1 173 ? -16.875 -0.851 -14.211 1 93.94 173 PHE A O 1
ATOM 1315 N N . VAL A 1 174 ? -16.984 -3.01 -14.805 1 96.44 174 VAL A N 1
ATOM 1316 C CA . VAL A 1 174 ? -18.406 -2.992 -15.125 1 96.44 174 VAL A CA 1
ATOM 1317 C C . VAL A 1 174 ? -19.203 -3.693 -14.016 1 96.44 174 VAL A C 1
ATOM 1319 O O . VAL A 1 174 ? -18.875 -4.816 -13.625 1 96.44 174 VAL A O 1
ATOM 1322 N N . ARG A 1 175 ? -20.172 -3.021 -13.562 1 94.62 175 ARG A N 1
ATOM 1323 C CA . ARG A 1 175 ? -21.016 -3.502 -12.477 1 94.62 175 ARG A CA 1
ATOM 1324 C C . ARG A 1 175 ? -22.016 -4.535 -12.984 1 94.62 175 ARG A C 1
ATOM 1326 O O . ARG A 1 175 ? -22.172 -4.715 -14.195 1 94.62 175 ARG A O 1
ATOM 1333 N N . TRP A 1 176 ? -22.719 -5.07 -11.953 1 94.38 176 TRP A N 1
ATOM 1334 C CA . TRP A 1 176 ? -23.719 -6.094 -12.242 1 94.38 176 TRP A CA 1
ATOM 1335 C C . TRP A 1 176 ? -24.812 -5.551 -13.172 1 94.38 176 TRP A C 1
ATOM 1337 O O . TRP A 1 176 ? -25.406 -6.305 -13.938 1 94.38 176 TRP A O 1
ATOM 1347 N N . ASP A 1 177 ? -25.062 -4.266 -13.102 1 95.12 177 ASP A N 1
ATOM 1348 C CA . ASP A 1 177 ? -26.156 -3.654 -13.852 1 95.12 177 ASP A CA 1
ATOM 1349 C C . ASP A 1 177 ? -25.656 -3.105 -15.188 1 95.12 177 ASP A C 1
ATOM 1351 O O . ASP A 1 177 ? -26.359 -2.373 -15.875 1 95.12 177 ASP A O 1
ATOM 1355 N N . GLY A 1 178 ? -24.438 -3.381 -15.453 1 96.12 178 GLY A N 1
ATOM 1356 C CA . GLY A 1 178 ? -23.875 -2.979 -16.734 1 96.12 178 GLY A CA 1
ATOM 1357 C C . GLY A 1 178 ? -23.25 -1.595 -16.703 1 96.12 178 GLY A C 1
ATOM 1358 O O . GLY A 1 178 ? -22.688 -1.142 -17.703 1 96.12 178 GLY A O 1
ATOM 1359 N N . GLN A 1 179 ? -23.297 -0.96 -15.641 1 94.75 179 GLN A N 1
ATOM 1360 C CA . GLN A 1 179 ? -22.734 0.384 -15.547 1 94.75 179 GLN A CA 1
ATOM 1361 C C . GLN A 1 179 ? -21.219 0.339 -15.359 1 94.75 179 GLN A C 1
ATOM 1363 O O . GLN A 1 179 ? -20.703 -0.501 -14.609 1 94.75 179 GLN A O 1
ATOM 1368 N N . LEU A 1 180 ? -20.594 1.275 -16.094 1 94 180 LEU A N 1
ATOM 1369 C CA . LEU A 1 180 ? -19.156 1.425 -15.945 1 94 180 LEU A CA 1
ATOM 1370 C C . LEU A 1 180 ? -18.812 2.258 -14.711 1 94 180 LEU A C 1
ATOM 1372 O O . LEU A 1 180 ? -19.438 3.295 -14.469 1 94 180 LEU A O 1
ATOM 1376 N N . ALA A 1 181 ? -17.906 1.738 -13.938 1 87.19 181 ALA A N 1
ATOM 1377 C CA . ALA A 1 181 ? -17.406 2.459 -12.766 1 87.19 181 ALA A CA 1
ATOM 1378 C C . ALA A 1 181 ? -15.891 2.58 -12.805 1 87.19 181 ALA A C 1
ATOM 1380 O O . ALA A 1 181 ? -15.211 1.764 -13.438 1 87.19 181 ALA A O 1
ATOM 1381 N N . LYS A 1 182 ? -15.383 3.68 -12.203 1 84.31 182 LYS A N 1
ATOM 1382 C CA . LYS A 1 182 ? -13.945 3.922 -12.148 1 84.31 182 LYS A CA 1
ATOM 1383 C C . LYS A 1 182 ? -13.484 4.195 -10.711 1 84.31 182 LYS A C 1
ATOM 1385 O O . LYS A 1 182 ? -14.219 4.797 -9.93 1 84.31 182 LYS A O 1
ATOM 1390 N N . ALA A 1 183 ? -12.32 3.67 -10.445 1 78.88 183 ALA A N 1
ATOM 1391 C CA . ALA A 1 183 ? -11.664 3.916 -9.164 1 78.88 183 ALA A CA 1
ATOM 1392 C C . ALA A 1 183 ? -10.203 4.309 -9.359 1 78.88 183 ALA A C 1
ATOM 1394 O O . ALA A 1 183 ? -9.484 3.672 -10.125 1 78.88 183 ALA A O 1
ATOM 1395 N N . GLY A 1 184 ? -9.773 5.422 -8.633 1 76.44 184 GLY A N 1
ATOM 1396 C CA . GLY A 1 184 ? -8.391 5.863 -8.727 1 76.44 184 GLY A CA 1
ATOM 1397 C C . GLY A 1 184 ? -8.055 6.512 -10.055 1 76.44 184 GLY A C 1
ATOM 1398 O O . GLY A 1 184 ? -8.945 7.008 -10.75 1 76.44 184 GLY A O 1
ATOM 1399 N N . GLY A 1 185 ? -6.75 6.695 -10.344 1 72.81 185 GLY A N 1
ATOM 1400 C CA . GLY A 1 185 ? -6.219 7.309 -11.555 1 72.81 185 GLY A CA 1
ATOM 1401 C C . GLY A 1 185 ? -4.703 7.391 -11.562 1 72.81 185 GLY A C 1
ATOM 1402 O O . GLY A 1 185 ? -4.035 6.68 -10.812 1 72.81 185 GLY A O 1
ATOM 1403 N N . ARG A 1 186 ? -4.266 8.148 -12.539 1 68.38 186 ARG A N 1
ATOM 1404 C CA . ARG A 1 186 ? -2.826 8.242 -12.75 1 68.38 186 ARG A CA 1
ATOM 1405 C C . ARG A 1 186 ? -2.158 9.023 -11.625 1 68.38 186 ARG A C 1
ATOM 1407 O O . ARG A 1 186 ? -0.969 8.844 -11.359 1 68.38 186 ARG A O 1
ATOM 1414 N N . VAL A 1 187 ? -2.895 9.883 -11.141 1 65.69 187 VAL A N 1
ATOM 1415 C CA . VAL A 1 187 ? -2.354 10.672 -10.039 1 65.69 187 VAL A CA 1
ATOM 1416 C C . VAL A 1 187 ? -2.748 10.047 -8.703 1 65.69 187 VAL A C 1
ATOM 1418 O O . VAL A 1 187 ? -3.889 9.609 -8.531 1 65.69 187 VAL A O 1
ATOM 1421 N N . VAL A 1 188 ? -1.623 9.805 -7.965 1 59.19 188 VAL A N 1
ATOM 1422 C CA . VAL A 1 188 ? -1.869 9.219 -6.652 1 59.19 188 VAL A CA 1
ATOM 1423 C C . VAL A 1 188 ? -2.818 10.109 -5.855 1 59.19 188 VAL A C 1
ATOM 1425 O O . VAL A 1 188 ? -2.557 11.305 -5.676 1 59.19 188 VAL A O 1
ATOM 1428 N N . LYS A 1 189 ? -4.027 9.586 -5.816 1 59.16 189 LYS A N 1
ATOM 1429 C CA . LYS A 1 189 ? -4.984 10.297 -4.977 1 59.16 189 LYS A CA 1
ATOM 1430 C C . LYS A 1 189 ? -5.133 9.617 -3.617 1 59.16 189 LYS A C 1
ATOM 1432 O O . LYS A 1 189 ? -5.094 8.391 -3.523 1 59.16 189 LYS A O 1
ATOM 1437 N N . ASN A 1 190 ? -4.559 10.156 -2.586 1 53.09 190 ASN A N 1
ATOM 1438 C CA . ASN A 1 190 ? -4.715 9.578 -1.257 1 53.09 190 ASN A CA 1
ATOM 1439 C C . ASN A 1 190 ? -6.129 9.773 -0.719 1 53.09 190 ASN A C 1
ATOM 1441 O O . ASN A 1 190 ? -6.32 10.438 0.3 1 53.09 190 ASN A O 1
ATOM 1445 N N . VAL A 1 191 ? -7.133 9.359 -1.645 1 55.75 191 VAL A N 1
ATOM 1446 C CA . VAL A 1 191 ? -8.453 9.617 -1.085 1 55.75 191 VAL A CA 1
ATOM 1447 C C . VAL A 1 191 ? -9.164 8.297 -0.799 1 55.75 191 VAL A C 1
ATOM 1449 O O . VAL A 1 191 ? -8.867 7.277 -1.424 1 55.75 191 VAL A O 1
ATOM 1452 N N . ALA A 1 192 ? -9.898 8.234 0.299 1 52.75 192 ALA A N 1
ATOM 1453 C CA . ALA A 1 192 ? -10.75 7.176 0.834 1 52.75 192 ALA A CA 1
ATOM 1454 C C . ALA A 1 192 ? -11.406 6.383 -0.29 1 52.75 192 ALA A C 1
ATOM 1456 O O . ALA A 1 192 ? -11.453 5.148 -0.247 1 52.75 192 ALA A O 1
ATOM 1457 N N . GLY A 1 193 ? -11.859 6.93 -1.317 1 55.72 193 GLY A N 1
ATOM 1458 C CA . GLY A 1 193 ? -12.586 6.207 -2.348 1 55.72 193 GLY A CA 1
ATOM 1459 C C . GLY A 1 193 ? -11.727 5.195 -3.088 1 55.72 193 GLY A C 1
ATOM 1460 O O . GLY A 1 193 ? -12.195 4.102 -3.41 1 55.72 193 GLY A O 1
ATOM 1461 N N . TYR A 1 194 ? -10.531 5.457 -3.16 1 57.97 194 TYR A N 1
ATOM 1462 C CA . TYR A 1 194 ? -9.641 4.566 -3.895 1 57.97 194 TYR A CA 1
ATOM 1463 C C . TYR A 1 194 ? -9.305 3.33 -3.068 1 57.97 194 TYR A C 1
ATOM 1465 O O . TYR A 1 194 ? -9.258 2.217 -3.596 1 57.97 194 TYR A O 1
ATOM 1473 N N . ASP A 1 195 ? -9.258 3.395 -1.888 1 62.78 195 ASP A N 1
ATOM 1474 C CA . ASP A 1 195 ? -8.852 2.262 -1.063 1 62.78 195 ASP A CA 1
ATOM 1475 C C . ASP A 1 195 ? -9.922 1.177 -1.05 1 62.78 195 ASP A C 1
ATOM 1477 O O . ASP A 1 195 ? -9.609 -0.015 -1.026 1 62.78 195 ASP A O 1
ATOM 1481 N N . LEU A 1 196 ? -11.094 1.65 -1.126 1 62.62 196 LEU A N 1
ATOM 1482 C CA . LEU A 1 196 ? -12.172 0.673 -1.144 1 62.62 196 LEU A CA 1
ATOM 1483 C C . LEU A 1 196 ? -12.078 -0.226 -2.371 1 62.62 196 LEU A C 1
ATOM 1485 O O . LEU A 1 196 ? -12.336 -1.429 -2.287 1 62.62 196 LEU A O 1
ATOM 1489 N N . MET A 1 197 ? -11.539 0.307 -3.275 1 62.5 197 MET A N 1
ATOM 1490 C CA . MET A 1 197 ? -11.609 -0.439 -4.527 1 62.5 197 MET A CA 1
ATOM 1491 C C . MET A 1 197 ? -10.469 -1.449 -4.625 1 62.5 197 MET A C 1
ATOM 1493 O O . MET A 1 197 ? -10.523 -2.381 -5.43 1 62.5 197 MET A O 1
ATOM 1497 N N . LYS A 1 198 ? -9.625 -1.383 -3.686 1 72.38 198 LYS A N 1
ATOM 1498 C CA . LYS A 1 198 ? -8.57 -2.387 -3.676 1 72.38 198 LYS A CA 1
ATOM 1499 C C . LYS A 1 198 ? -9.102 -3.744 -3.229 1 72.38 198 LYS A C 1
ATOM 1501 O O . LYS A 1 198 ? -8.438 -4.77 -3.414 1 72.38 198 LYS A O 1
ATOM 1506 N N . LEU A 1 199 ? -10.43 -3.783 -2.941 1 78.06 199 LEU A N 1
ATOM 1507 C CA . LEU A 1 199 ? -11.141 -5.023 -2.641 1 78.06 199 LEU A CA 1
ATOM 1508 C C . LEU A 1 199 ? -11.242 -5.906 -3.879 1 78.06 199 LEU A C 1
ATOM 1510 O O . LEU A 1 199 ? -11.484 -7.109 -3.771 1 78.06 199 LEU A O 1
ATOM 1514 N N . PHE A 1 200 ? -11.031 -5.324 -4.992 1 87.81 200 PHE A N 1
ATOM 1515 C CA . PHE A 1 200 ? -11.117 -6.09 -6.23 1 87.81 200 PHE A CA 1
ATOM 1516 C C . PHE A 1 200 ? -9.914 -7.016 -6.379 1 87.81 200 PHE A C 1
ATOM 1518 O O . PHE A 1 200 ? -9.969 -8 -7.117 1 87.81 200 PHE A O 1
ATOM 1525 N N . VAL A 1 201 ? -8.844 -6.641 -5.715 1 89.62 201 VAL A N 1
ATOM 1526 C CA . VAL A 1 201 ? -7.688 -7.527 -5.707 1 89.62 201 VAL A CA 1
ATOM 1527 C C . VAL A 1 201 ? -7.992 -8.766 -4.863 1 89.62 201 VAL A C 1
ATOM 1529 O O . VAL A 1 201 ? -8.281 -8.656 -3.67 1 89.62 201 VAL A O 1
ATOM 1532 N N . GLY A 1 202 ? -7.957 -9.906 -5.445 1 88.25 202 GLY A N 1
ATOM 1533 C CA . GLY A 1 202 ? -8.273 -11.133 -4.734 1 88.25 202 GLY A CA 1
ATOM 1534 C C . GLY A 1 202 ? -9.758 -11.422 -4.676 1 88.25 202 GLY A C 1
ATOM 1535 O O . GLY A 1 202 ? -10.203 -12.273 -3.895 1 88.25 202 GLY A O 1
ATOM 1536 N N . SER A 1 203 ? -10.539 -10.75 -5.504 1 88.56 203 SER A N 1
ATOM 1537 C CA . SER A 1 203 ? -11.984 -10.898 -5.434 1 88.56 203 SER A CA 1
ATOM 1538 C C . SER A 1 203 ? -12.461 -12.102 -6.25 1 88.56 203 SER A C 1
ATOM 1540 O O . SER A 1 203 ? -13.609 -12.523 -6.125 1 88.56 203 SER A O 1
ATOM 1542 N N . TYR A 1 204 ? -11.625 -12.578 -7.113 1 91.88 204 TYR A N 1
ATOM 1543 C CA . TYR A 1 204 ? -11.93 -13.727 -7.965 1 91.88 204 TYR A CA 1
ATOM 1544 C C . TYR A 1 204 ? -13.141 -13.438 -8.852 1 91.88 204 TYR A C 1
ATOM 1546 O O . TYR A 1 204 ? -13.961 -14.328 -9.094 1 91.88 204 TYR A O 1
ATOM 1554 N N . GLY A 1 205 ? -13.312 -12.18 -9.203 1 93.06 205 GLY A N 1
ATOM 1555 C CA . GLY A 1 205 ? -14.367 -11.797 -10.117 1 93.06 205 GLY A CA 1
ATOM 1556 C C . GLY A 1 205 ? -15.734 -11.75 -9.469 1 93.06 205 GLY A C 1
ATOM 1557 O O . GLY A 1 205 ? -16.766 -11.82 -10.156 1 93.06 205 GLY A O 1
ATOM 1558 N N . THR A 1 206 ? -15.805 -11.648 -8.211 1 92.75 206 THR A N 1
ATOM 1559 C CA . THR A 1 206 ? -17.078 -11.766 -7.5 1 92.75 206 THR A CA 1
ATOM 1560 C C . THR A 1 206 ? -17.719 -10.398 -7.309 1 92.75 206 THR A C 1
ATOM 1562 O O . THR A 1 206 ? -18.891 -10.305 -6.945 1 92.75 206 THR A O 1
ATOM 1565 N N . LEU A 1 207 ? -16.984 -9.328 -7.637 1 90.94 207 LEU A N 1
ATOM 1566 C CA . LEU A 1 207 ? -17.5 -8.008 -7.301 1 90.94 207 LEU A CA 1
ATOM 1567 C C . LEU A 1 207 ? -17.797 -7.203 -8.562 1 90.94 207 LEU A C 1
ATOM 1569 O O . LEU A 1 207 ? -18.375 -6.117 -8.484 1 90.94 207 LEU A O 1
ATOM 1573 N N . GLY A 1 208 ? -17.484 -7.664 -9.617 1 94.5 208 GLY A N 1
ATOM 1574 C CA . GLY A 1 208 ? -17.625 -7.012 -10.914 1 94.5 208 GLY A CA 1
ATOM 1575 C C . GLY A 1 208 ? -16.609 -7.496 -11.938 1 94.5 208 GLY A C 1
ATOM 1576 O O . GLY A 1 208 ? -15.789 -8.359 -11.641 1 94.5 208 GLY A O 1
ATOM 1577 N N . PHE A 1 209 ? -16.75 -6.949 -13.133 1 97.62 209 PHE A N 1
ATOM 1578 C CA . PHE A 1 209 ? -15.828 -7.312 -14.195 1 97.62 209 PHE A CA 1
ATOM 1579 C C . PHE A 1 209 ? -14.773 -6.227 -14.398 1 97.62 209 PHE A C 1
ATOM 1581 O O . PHE A 1 209 ? -15.086 -5.137 -14.875 1 97.62 209 PHE A O 1
ATOM 1588 N N . ILE A 1 210 ? -13.531 -6.535 -14.016 1 96.88 210 ILE A N 1
ATOM 1589 C CA . ILE A 1 210 ? -12.43 -5.609 -14.234 1 96.88 210 ILE A CA 1
ATOM 1590 C C . ILE A 1 210 ? -12.195 -5.43 -15.734 1 96.88 210 ILE A C 1
ATOM 1592 O O . ILE A 1 210 ? -12.008 -6.41 -16.453 1 96.88 210 ILE A O 1
ATOM 1596 N N . SER A 1 211 ? -12.203 -4.156 -16.203 1 97.69 211 SER A N 1
ATOM 1597 C CA . SER A 1 211 ? -12.102 -3.947 -17.641 1 97.69 211 SER A CA 1
ATOM 1598 C C . SER A 1 211 ? -10.789 -3.258 -18.016 1 97.69 211 SER A C 1
ATOM 1600 O O . SER A 1 211 ? -10.234 -3.506 -19.078 1 97.69 211 SER A O 1
ATOM 1602 N N . GLN A 1 212 ? -10.336 -2.357 -17.125 1 96.88 212 GLN A N 1
ATOM 1603 C CA . GLN A 1 212 ? -9.086 -1.638 -17.328 1 96.88 212 GLN A CA 1
ATOM 1604 C C . GLN A 1 212 ? -8.336 -1.446 -16.016 1 96.88 212 GLN A C 1
ATOM 1606 O O . GLN A 1 212 ? -8.953 -1.307 -14.961 1 96.88 212 GLN A O 1
ATOM 1611 N N . ILE A 1 213 ? -6.984 -1.423 -16.125 1 96 213 ILE A N 1
ATOM 1612 C CA . ILE A 1 213 ? -6.156 -1.247 -14.93 1 96 213 ILE A CA 1
ATOM 1613 C C . ILE A 1 213 ? -5.02 -0.274 -15.234 1 96 213 ILE A C 1
ATOM 1615 O O . ILE A 1 213 ? -4.398 -0.346 -16.297 1 96 213 ILE A O 1
ATOM 1619 N N . THR A 1 214 ? -4.77 0.643 -14.367 1 94.38 214 THR A N 1
ATOM 1620 C CA . THR A 1 214 ? -3.58 1.487 -14.391 1 94.38 214 THR A CA 1
ATOM 1621 C C . THR A 1 214 ? -2.551 0.998 -13.375 1 94.38 214 THR A C 1
ATOM 1623 O O . THR A 1 214 ? -2.85 0.889 -12.18 1 94.38 214 THR A O 1
ATOM 1626 N N . PHE A 1 215 ? -1.346 0.709 -13.898 1 95.94 215 PHE A N 1
ATOM 1627 C CA . PHE A 1 215 ? -0.282 0.2 -13.047 1 95.94 215 PHE A CA 1
ATOM 1628 C C . PHE A 1 215 ? 0.835 1.226 -12.898 1 95.94 215 PHE A C 1
ATOM 1630 O O . PHE A 1 215 ? 1.147 1.949 -13.852 1 95.94 215 PHE A O 1
ATOM 1637 N N . ARG A 1 216 ? 1.386 1.178 -11.703 1 94.25 216 ARG A N 1
ATOM 1638 C CA . ARG A 1 216 ? 2.709 1.761 -11.516 1 94.25 216 ARG A CA 1
ATOM 1639 C C . ARG A 1 216 ? 3.793 0.867 -12.109 1 94.25 216 ARG A C 1
ATOM 1641 O O . ARG A 1 216 ? 3.768 -0.352 -11.93 1 94.25 216 ARG A O 1
ATOM 1648 N N . LEU A 1 217 ? 4.691 1.495 -12.859 1 96.62 217 LEU A N 1
ATOM 1649 C CA . LEU A 1 217 ? 5.824 0.784 -13.445 1 96.62 217 LEU A CA 1
ATOM 1650 C C . LEU A 1 217 ? 7.125 1.157 -12.742 1 96.62 217 LEU A C 1
ATOM 1652 O O . LEU A 1 217 ? 7.156 2.104 -11.953 1 96.62 217 LEU A O 1
ATOM 1656 N N . TYR A 1 218 ? 8.133 0.375 -12.969 1 97.06 218 TYR A N 1
ATOM 1657 C CA . TYR A 1 218 ? 9.469 0.62 -12.438 1 97.06 218 TYR A CA 1
ATOM 1658 C C . TYR A 1 218 ? 10.516 0.527 -13.539 1 97.06 218 TYR A C 1
ATOM 1660 O O . TYR A 1 218 ? 10.289 -0.096 -14.578 1 97.06 218 TYR A O 1
ATOM 1668 N N . PRO A 1 219 ? 11.648 1.18 -13.32 1 96.5 219 PRO A N 1
ATOM 1669 C CA . PRO A 1 219 ? 12.742 1.027 -14.281 1 96.5 219 PRO A CA 1
ATOM 1670 C C . PRO A 1 219 ? 13.281 -0.4 -14.344 1 96.5 219 PRO A C 1
ATOM 1672 O O . PRO A 1 219 ? 13.383 -1.067 -13.312 1 96.5 219 PRO A O 1
ATOM 1675 N N . LEU A 1 220 ? 13.547 -0.809 -15.539 1 97.12 220 LEU A N 1
ATOM 1676 C CA . LEU A 1 220 ? 14.141 -2.127 -15.711 1 97.12 220 LEU A CA 1
ATOM 1677 C C . LEU A 1 220 ? 15.555 -2.162 -15.141 1 97.12 220 LEU A C 1
ATOM 1679 O O . LEU A 1 220 ? 16.422 -1.382 -15.547 1 97.12 220 LEU A O 1
ATOM 1683 N N . PRO A 1 221 ? 15.781 -2.988 -14.109 1 95.94 221 PRO A N 1
ATOM 1684 C CA . PRO A 1 221 ? 17.156 -3.074 -13.586 1 95.94 221 PRO A CA 1
ATOM 1685 C C . PRO A 1 221 ? 18.156 -3.553 -14.641 1 95.94 221 PRO A C 1
ATOM 1687 O O . PRO A 1 221 ? 17.828 -4.426 -15.445 1 95.94 221 PRO A O 1
ATOM 1690 N N . SER A 1 222 ? 19.344 -3.043 -14.594 1 95.44 222 SER A N 1
ATOM 1691 C CA . SER A 1 222 ? 20.359 -3.379 -15.594 1 95.44 222 SER A CA 1
ATOM 1692 C C . SER A 1 222 ? 21.219 -4.559 -15.141 1 95.44 222 SER A C 1
ATOM 1694 O O . SER A 1 222 ? 21.953 -5.141 -15.938 1 95.44 222 SER A O 1
ATOM 1696 N N . HIS A 1 223 ? 21.203 -4.844 -13.875 1 97.06 223 HIS A N 1
ATOM 1697 C CA . HIS A 1 223 ? 21.984 -5.938 -13.32 1 97.06 223 HIS A CA 1
ATOM 1698 C C . HIS A 1 223 ? 21.172 -6.762 -12.328 1 97.06 223 HIS A C 1
ATOM 1700 O O . HIS A 1 223 ? 20.344 -6.215 -11.609 1 97.06 223 HIS A O 1
ATOM 1706 N N . SER A 1 224 ? 21.391 -8.047 -12.359 1 98 224 SER A N 1
ATOM 1707 C CA . SER A 1 224 ? 20.703 -8.984 -11.469 1 98 224 SER A CA 1
ATOM 1708 C C . SER A 1 224 ? 21.641 -10.086 -11 1 98 224 SER A C 1
ATOM 1710 O O . SER A 1 224 ? 22.453 -10.594 -11.773 1 98 224 SER A O 1
ATOM 1712 N N . GLN A 1 225 ? 21.562 -10.352 -9.734 1 98.56 225 GLN A N 1
ATOM 1713 C CA . GLN A 1 225 ? 22.312 -11.461 -9.172 1 98.56 225 GLN A CA 1
ATOM 1714 C C . GLN A 1 225 ? 21.562 -12.109 -8.016 1 98.56 225 GLN A C 1
ATOM 1716 O O . GLN A 1 225 ? 20.938 -11.422 -7.207 1 98.56 225 GLN A O 1
ATOM 1721 N N . THR A 1 226 ? 21.594 -13.469 -7.988 1 98.75 226 THR A N 1
ATOM 1722 C CA . THR A 1 226 ? 20.984 -14.25 -6.922 1 98.75 226 THR A CA 1
ATOM 1723 C C . THR A 1 226 ? 22.047 -15 -6.125 1 98.75 226 THR A C 1
ATOM 1725 O O . THR A 1 226 ? 22.984 -15.555 -6.699 1 98.75 226 THR A O 1
ATOM 1728 N N . VAL A 1 227 ? 21.953 -14.984 -4.824 1 98.69 227 VAL A N 1
ATOM 1729 C CA . VAL A 1 227 ? 22.812 -15.781 -3.951 1 98.69 227 VAL A CA 1
ATOM 1730 C C . VAL A 1 227 ? 21.984 -16.844 -3.246 1 98.69 227 VAL A C 1
ATOM 1732 O O . VAL A 1 227 ? 20.906 -16.562 -2.725 1 98.69 227 VAL A O 1
ATOM 1735 N N . PHE A 1 228 ? 22.469 -18.109 -3.398 1 98.69 228 PHE A N 1
ATOM 1736 C CA . PHE A 1 228 ? 21.891 -19.219 -2.639 1 98.69 228 PHE A CA 1
ATOM 1737 C C . PHE A 1 228 ? 22.734 -19.5 -1.399 1 98.69 228 PHE A C 1
ATOM 1739 O O . PHE A 1 228 ? 23.953 -19.625 -1.483 1 98.69 228 PHE A O 1
ATOM 1746 N N . LEU A 1 229 ? 22.062 -19.531 -0.233 1 98.56 229 LEU A N 1
ATOM 1747 C CA . LEU A 1 229 ? 22.719 -19.797 1.041 1 98.56 229 LEU A CA 1
ATOM 1748 C C . LEU A 1 229 ? 22.109 -21.031 1.72 1 98.56 229 LEU A C 1
ATOM 1750 O O . LEU A 1 229 ? 20.891 -21.188 1.747 1 98.56 229 LEU A O 1
ATOM 1754 N N . THR A 1 230 ? 22.938 -21.891 2.289 1 97.75 230 THR A N 1
ATOM 1755 C CA . THR A 1 230 ? 22.453 -23.094 2.959 1 97.75 230 THR A CA 1
ATOM 1756 C C . THR A 1 230 ? 23.438 -23.531 4.055 1 97.75 230 THR A C 1
ATOM 1758 O O . THR A 1 230 ? 24.578 -23.062 4.098 1 97.75 230 THR A O 1
ATOM 1761 N N . GLY A 1 231 ? 22.969 -24.328 4.973 1 95 231 GLY A N 1
ATOM 1762 C CA . GLY A 1 231 ? 23.703 -24.812 6.129 1 95 231 GLY A CA 1
ATOM 1763 C C . GLY A 1 231 ? 22.812 -25.203 7.285 1 95 231 GLY A C 1
ATOM 1764 O O . GLY A 1 231 ? 21.703 -25.719 7.078 1 95 231 GLY A O 1
ATOM 1765 N N . ASP A 1 232 ? 23.359 -24.969 8.461 1 93.69 232 ASP A N 1
ATOM 1766 C CA . ASP A 1 232 ? 22.594 -25.266 9.672 1 93.69 232 ASP A CA 1
ATOM 1767 C C . ASP A 1 232 ? 21.328 -24.422 9.75 1 93.69 232 ASP A C 1
ATOM 1769 O O . ASP A 1 232 ? 21.359 -23.219 9.477 1 93.69 232 ASP A O 1
ATOM 1773 N N . THR A 1 233 ? 20.281 -25.125 10.141 1 92.69 233 THR A N 1
ATOM 1774 C CA . THR A 1 233 ? 18.969 -24.469 10.164 1 92.69 233 THR A CA 1
ATOM 1775 C C . THR A 1 233 ? 18.984 -23.266 11.109 1 92.69 233 THR A C 1
ATOM 1777 O O . THR A 1 233 ? 18.438 -22.219 10.797 1 92.69 233 THR A O 1
ATOM 1780 N N . ASN A 1 234 ? 19.594 -23.422 12.227 1 94.75 234 ASN A N 1
ATOM 1781 C CA . ASN A 1 234 ? 19.656 -22.344 13.195 1 94.75 234 ASN A CA 1
ATOM 1782 C C . ASN A 1 234 ? 20.453 -21.156 12.656 1 94.75 234 ASN A C 1
ATOM 1784 O O . ASN A 1 234 ? 20.078 -20 12.867 1 94.75 234 ASN A O 1
ATOM 1788 N N . GLN A 1 235 ? 21.531 -21.484 12.016 1 95.88 235 GLN A N 1
ATOM 1789 C CA . GLN A 1 235 ? 22.359 -20.422 11.438 1 95.88 235 GLN A CA 1
ATOM 1790 C C . GLN A 1 235 ? 21.641 -19.734 10.289 1 95.88 235 GLN A C 1
ATOM 1792 O O . GLN A 1 235 ? 21.766 -18.516 10.117 1 95.88 235 GLN A O 1
ATOM 1797 N N . LEU A 1 236 ? 20.922 -20.5 9.539 1 95.56 236 LEU A N 1
ATOM 1798 C CA . LEU A 1 236 ? 20.156 -19.906 8.453 1 95.56 236 LEU A CA 1
ATOM 1799 C C . LEU A 1 236 ? 19.062 -19 8.984 1 95.56 236 LEU A C 1
ATOM 1801 O O . LEU A 1 236 ? 18.781 -17.953 8.406 1 95.56 236 LEU A O 1
ATOM 1805 N N . ALA A 1 237 ? 18.406 -19.406 10.086 1 94.69 237 ALA A N 1
ATOM 1806 C CA . ALA A 1 237 ? 17.406 -18.562 10.742 1 94.69 237 ALA A CA 1
ATOM 1807 C C . ALA A 1 237 ? 18.031 -17.25 11.219 1 94.69 237 ALA A C 1
ATOM 1809 O O . ALA A 1 237 ? 17.438 -16.172 11.055 1 94.69 237 ALA A O 1
ATOM 1810 N N . LYS A 1 238 ? 19.234 -17.344 11.758 1 96 238 LYS A N 1
ATOM 1811 C CA . LYS A 1 238 ? 19.938 -16.141 12.211 1 96 238 LYS A CA 1
ATOM 1812 C C . LYS A 1 238 ? 20.281 -15.227 11.031 1 96 238 LYS A C 1
ATOM 1814 O O . LYS A 1 238 ? 20.141 -14.008 11.141 1 96 238 LYS A O 1
ATOM 1819 N N . LEU A 1 239 ? 20.703 -15.836 9.969 1 96.75 239 LEU A N 1
ATOM 1820 C CA . LEU A 1 239 ? 21 -15.055 8.773 1 96.75 239 LEU A CA 1
ATOM 1821 C C . LEU A 1 239 ? 19.734 -14.359 8.266 1 96.75 239 LEU A C 1
ATOM 1823 O O . LEU A 1 239 ? 19.781 -13.18 7.902 1 96.75 239 LEU A O 1
ATOM 1827 N N . SER A 1 240 ? 18.656 -15.094 8.219 1 95.62 240 SER A N 1
ATOM 1828 C CA . SER A 1 240 ? 17.375 -14.531 7.781 1 95.62 240 SER A CA 1
ATOM 1829 C C . SER A 1 240 ? 16.984 -13.328 8.625 1 95.62 240 SER A C 1
ATOM 1831 O O . SER A 1 240 ? 16.547 -12.305 8.094 1 95.62 240 SER A O 1
ATOM 1833 N N . GLN A 1 241 ? 17.156 -13.438 9.883 1 94.19 241 GLN A N 1
ATOM 1834 C CA . GLN A 1 241 ? 16.859 -12.328 10.789 1 94.19 241 GLN A CA 1
ATOM 1835 C C . GLN A 1 241 ? 17.797 -11.148 10.547 1 94.19 241 GLN A C 1
ATOM 1837 O O . GLN A 1 241 ? 17.375 -10 10.531 1 94.19 241 GLN A O 1
ATOM 1842 N N . ALA A 1 242 ? 19.062 -11.461 10.383 1 95.31 242 ALA A N 1
ATOM 1843 C CA . ALA A 1 242 ? 20.047 -10.422 10.141 1 95.31 242 ALA A CA 1
ATOM 1844 C C . ALA A 1 242 ? 19.75 -9.664 8.852 1 95.31 242 ALA A C 1
ATOM 1846 O O . ALA A 1 242 ? 19.891 -8.438 8.797 1 95.31 242 ALA A O 1
ATOM 1847 N N . LEU A 1 243 ? 19.359 -10.359 7.879 1 95.44 243 LEU A N 1
ATOM 1848 C CA . LEU A 1 243 ? 19.016 -9.734 6.605 1 95.44 243 LEU A CA 1
ATOM 1849 C C . LEU A 1 243 ? 17.812 -8.82 6.75 1 95.44 243 LEU A C 1
ATOM 1851 O O . LEU A 1 243 ? 17.812 -7.703 6.223 1 95.44 243 LEU A O 1
ATOM 1855 N N . ARG A 1 244 ? 16.828 -9.227 7.453 1 92.94 244 ARG A N 1
ATOM 1856 C CA . ARG A 1 244 ? 15.633 -8.414 7.676 1 92.94 244 ARG A CA 1
ATOM 1857 C C . ARG A 1 244 ? 15.977 -7.141 8.438 1 92.94 244 ARG A C 1
ATOM 1859 O O . ARG A 1 244 ? 15.312 -6.113 8.266 1 92.94 244 ARG A O 1
ATOM 1866 N N . ARG A 1 245 ? 17.047 -7.195 9.227 1 92.56 245 ARG A N 1
ATOM 1867 C CA . ARG A 1 245 ? 17.422 -6.062 10.062 1 92.56 245 ARG A CA 1
ATOM 1868 C C . ARG A 1 245 ? 18.469 -5.199 9.375 1 92.56 245 ARG A C 1
ATOM 1870 O O . ARG A 1 245 ? 18.859 -4.148 9.891 1 92.56 245 ARG A O 1
ATOM 1877 N N . SER A 1 246 ? 18.953 -5.605 8.227 1 91.25 246 SER A N 1
ATOM 1878 C CA . SER A 1 246 ? 20.109 -4.973 7.602 1 91.25 246 SER A CA 1
ATOM 1879 C C . SER A 1 246 ? 19.688 -3.754 6.781 1 91.25 246 SER A C 1
ATOM 1881 O O . SER A 1 246 ? 20.516 -2.881 6.504 1 91.25 246 SER A O 1
ATOM 1883 N N . GLY A 1 247 ? 18.516 -3.66 6.316 1 90.25 247 GLY A N 1
ATOM 1884 C CA . GLY A 1 247 ? 18.078 -2.604 5.41 1 90.25 247 GLY A CA 1
ATOM 1885 C C . GLY A 1 247 ? 18.375 -2.912 3.955 1 90.25 247 GLY A C 1
ATOM 1886 O O . GLY A 1 247 ? 18.016 -2.139 3.066 1 90.25 247 GLY A O 1
ATOM 1887 N N . LEU A 1 248 ? 19.047 -4.047 3.713 1 93.62 248 LEU A N 1
ATOM 1888 C CA . LEU A 1 248 ? 19.266 -4.461 2.328 1 93.62 248 LEU A CA 1
ATOM 1889 C C . LEU A 1 248 ? 17.922 -4.586 1.595 1 93.62 248 LEU A C 1
ATOM 1891 O O . LEU A 1 248 ? 16.875 -4.727 2.225 1 93.62 248 LEU A O 1
ATOM 1895 N N . ALA A 1 249 ? 18.047 -4.426 0.287 1 93.38 249 ALA A N 1
ATOM 1896 C CA . ALA A 1 249 ? 16.812 -4.328 -0.487 1 93.38 249 ALA A CA 1
ATOM 1897 C C . ALA A 1 249 ? 16.75 -5.414 -1.56 1 93.38 249 ALA A C 1
ATOM 1899 O O . ALA A 1 249 ? 16.719 -5.109 -2.756 1 93.38 249 ALA A O 1
ATOM 1900 N N . PRO A 1 250 ? 16.656 -6.652 -1.148 1 97.31 250 PRO A N 1
ATOM 1901 C CA . PRO A 1 250 ? 16.516 -7.688 -2.172 1 97.31 250 PRO A CA 1
ATOM 1902 C C . PRO A 1 250 ? 15.18 -7.594 -2.918 1 97.31 250 PRO A C 1
ATOM 1904 O O . PRO A 1 250 ? 14.18 -7.152 -2.35 1 97.31 250 PRO A O 1
ATOM 1907 N N . THR A 1 251 ? 15.18 -7.973 -4.207 1 97.56 251 THR A N 1
ATOM 1908 C CA . THR A 1 251 ? 13.953 -8.023 -4.996 1 97.56 251 THR A CA 1
ATOM 1909 C C . THR A 1 251 ? 13.219 -9.344 -4.773 1 97.56 251 THR A C 1
ATOM 1911 O O . THR A 1 251 ? 12.031 -9.453 -5.066 1 97.56 251 THR A O 1
ATOM 1914 N N . ALA A 1 252 ? 13.922 -10.336 -4.332 1 97.94 252 ALA A N 1
ATOM 1915 C CA . ALA A 1 252 ? 13.375 -11.594 -3.844 1 97.94 252 ALA A CA 1
ATOM 1916 C C . ALA A 1 252 ? 14.219 -12.156 -2.709 1 97.94 252 ALA A C 1
ATOM 1918 O O . ALA A 1 252 ? 15.453 -12.078 -2.748 1 97.94 252 ALA A O 1
ATOM 1919 N N . ALA A 1 253 ? 13.617 -12.68 -1.728 1 98.12 253 ALA A N 1
ATOM 1920 C CA . ALA A 1 253 ? 14.25 -13.375 -0.613 1 98.12 253 ALA A CA 1
ATOM 1921 C C . ALA A 1 253 ? 13.359 -14.508 -0.096 1 98.12 253 ALA A C 1
ATOM 1923 O O . ALA A 1 253 ? 12.43 -14.266 0.678 1 98.12 253 ALA A O 1
ATOM 1924 N N . LEU A 1 254 ? 13.68 -15.719 -0.494 1 98.19 254 LEU A N 1
ATOM 1925 C CA . LEU A 1 254 ? 12.836 -16.875 -0.225 1 98.19 254 LEU A CA 1
ATOM 1926 C C . LEU A 1 254 ? 13.562 -17.891 0.647 1 98.19 254 LEU A C 1
ATOM 1928 O O . LEU A 1 254 ? 14.602 -18.422 0.255 1 98.19 254 LEU A O 1
ATOM 1932 N N . ILE A 1 255 ? 13.008 -18.125 1.813 1 98.06 255 ILE A N 1
ATOM 1933 C CA . ILE A 1 255 ? 13.422 -19.344 2.51 1 98.06 255 ILE A CA 1
ATOM 1934 C C . ILE A 1 255 ? 12.719 -20.547 1.896 1 98.06 255 ILE A C 1
ATOM 1936 O O . ILE A 1 255 ? 11.492 -20.562 1.768 1 98.06 255 ILE A O 1
ATOM 1940 N N . CYS A 1 256 ? 13.492 -21.516 1.495 1 98.12 256 CYS A N 1
ATOM 1941 C CA . CYS A 1 256 ? 12.961 -22.672 0.768 1 98.12 256 CYS A CA 1
ATOM 1942 C C . CYS A 1 256 ? 13.047 -23.938 1.61 1 98.12 256 CYS A C 1
ATOM 1944 O O . CYS A 1 256 ? 14.062 -24.188 2.25 1 98.12 256 CYS A O 1
ATOM 1946 N N . SER A 1 257 ? 11.953 -24.719 1.563 1 97.56 257 SER A N 1
ATOM 1947 C CA . SER A 1 257 ? 11.945 -26.016 2.229 1 97.56 257 SER A CA 1
ATOM 1948 C C . SER A 1 257 ? 12.992 -26.953 1.628 1 97.56 257 SER A C 1
ATOM 1950 O O . SER A 1 257 ? 13.422 -26.766 0.488 1 97.56 257 SER A O 1
ATOM 1952 N N . PRO A 1 258 ? 13.359 -27.969 2.393 1 97.19 258 PRO A N 1
ATOM 1953 C CA . PRO A 1 258 ? 14.297 -28.953 1.844 1 97.19 258 PRO A CA 1
ATOM 1954 C C . PRO A 1 258 ? 13.812 -29.562 0.531 1 97.19 258 PRO A C 1
ATOM 1956 O O . PRO A 1 258 ? 14.594 -29.703 -0.413 1 97.19 258 PRO A O 1
ATOM 1959 N N . ALA A 1 259 ? 12.562 -29.844 0.468 1 96 259 ALA A N 1
ATOM 1960 C CA . ALA A 1 259 ? 12.008 -30.438 -0.744 1 96 259 ALA A CA 1
ATOM 1961 C C . ALA A 1 259 ? 12.156 -29.5 -1.937 1 96 259 ALA A C 1
ATOM 1963 O O . ALA A 1 259 ? 12.492 -29.938 -3.041 1 96 259 ALA A O 1
ATOM 1964 N N . LEU A 1 260 ? 11.898 -28.219 -1.764 1 97.38 260 LEU A N 1
ATOM 1965 C CA . LEU A 1 260 ? 12.031 -27.266 -2.85 1 97.38 260 LEU A CA 1
ATOM 1966 C C . LEU A 1 260 ? 13.5 -27.094 -3.244 1 97.38 260 LEU A C 1
ATOM 1968 O O . LEU A 1 260 ? 13.82 -27.016 -4.434 1 97.38 260 LEU A O 1
ATOM 1972 N N . VAL A 1 261 ? 14.398 -27.031 -2.264 1 97.88 261 VAL A N 1
ATOM 1973 C CA . VAL A 1 261 ? 15.82 -26.922 -2.539 1 97.88 261 VAL A CA 1
ATOM 1974 C C . VAL A 1 261 ? 16.281 -28.094 -3.408 1 97.88 261 VAL A C 1
ATOM 1976 O O . VAL A 1 261 ? 17.047 -27.922 -4.352 1 97.88 261 VAL A O 1
ATOM 1979 N N . GLN A 1 262 ? 15.773 -29.25 -3.111 1 97 262 GLN A N 1
ATOM 1980 C CA . GLN A 1 262 ? 16.078 -30.422 -3.91 1 97 262 GLN A CA 1
ATOM 1981 C C . GLN A 1 262 ? 15.555 -30.281 -5.332 1 97 262 GLN A C 1
ATOM 1983 O O . GLN A 1 262 ? 16.266 -30.578 -6.297 1 97 262 GLN A O 1
ATOM 1988 N N . ALA A 1 263 ? 14.359 -29.797 -5.414 1 95.75 263 ALA A N 1
ATOM 1989 C CA . ALA A 1 263 ? 13.75 -29.609 -6.723 1 95.75 263 ALA A CA 1
ATOM 1990 C C . ALA A 1 263 ? 14.531 -28.578 -7.547 1 95.75 263 ALA A C 1
ATOM 1992 O O . ALA A 1 263 ? 14.516 -28.625 -8.781 1 95.75 263 ALA A O 1
ATOM 1993 N N . LEU A 1 264 ? 15.273 -27.688 -6.906 1 97.62 264 LEU A N 1
ATOM 1994 C CA . LEU A 1 264 ? 16.062 -26.656 -7.566 1 97.62 264 LEU A CA 1
ATOM 1995 C C . LEU A 1 264 ? 17.469 -27.156 -7.867 1 97.62 264 LEU A C 1
ATOM 1997 O O . LEU A 1 264 ? 18.281 -26.438 -8.461 1 97.62 264 LEU A O 1
ATOM 2001 N N . ASN A 1 265 ? 17.812 -28.328 -7.465 1 97.44 265 ASN A N 1
ATOM 2002 C CA . ASN A 1 265 ? 19.125 -28.938 -7.637 1 97.44 265 ASN A CA 1
ATOM 2003 C C . ASN A 1 265 ? 20.219 -28.156 -6.91 1 97.44 265 ASN A C 1
ATOM 2005 O O . ASN A 1 265 ? 21.281 -27.922 -7.461 1 97.44 265 ASN A O 1
ATOM 2009 N N . LEU A 1 266 ? 19.891 -27.766 -5.727 1 97.81 266 LEU A N 1
ATOM 2010 C CA . LEU A 1 266 ? 20.844 -26.938 -4.988 1 97.81 266 LEU A CA 1
ATOM 2011 C C . LEU A 1 266 ? 21.312 -27.656 -3.73 1 97.81 266 LEU A C 1
ATOM 2013 O O . LEU A 1 266 ? 22.203 -27.172 -3.033 1 97.81 266 LEU A O 1
ATOM 2017 N N . GLY A 1 267 ? 20.656 -28.797 -3.428 1 96.19 267 GLY A N 1
ATOM 2018 C CA . GLY A 1 267 ? 20.969 -29.531 -2.221 1 96.19 267 GLY A CA 1
ATOM 2019 C C . GLY A 1 267 ? 19.75 -30.188 -1.595 1 96.19 267 GLY A C 1
ATOM 2020 O O . GLY A 1 267 ? 18.766 -30.453 -2.279 1 96.19 267 GLY A O 1
ATOM 2021 N N . GLU A 1 268 ? 19.875 -30.516 -0.271 1 94.56 268 GLU A N 1
ATOM 2022 C CA . GLU A 1 268 ? 18.797 -31.281 0.355 1 94.56 268 GLU A CA 1
ATOM 2023 C C . GLU A 1 268 ? 18.359 -30.656 1.674 1 94.56 268 GLU A C 1
ATOM 2025 O O . GLU A 1 268 ? 17.484 -31.172 2.363 1 94.56 268 GLU A O 1
ATOM 2030 N N . GLU A 1 269 ? 18.984 -29.594 2 1 95.12 269 GLU A N 1
ATOM 2031 C CA . GLU A 1 269 ? 18.656 -28.906 3.252 1 95.12 269 GLU A CA 1
ATOM 2032 C C . GLU A 1 269 ? 17.891 -27.625 2.998 1 95.12 269 GLU A C 1
ATOM 2034 O O . GLU A 1 269 ? 17.734 -27.203 1.849 1 95.12 269 GLU A O 1
ATOM 2039 N N . LEU A 1 270 ? 17.406 -27.062 4.121 1 96.75 270 LEU A N 1
ATOM 2040 C CA . LEU A 1 270 ? 16.797 -25.75 4.051 1 96.75 270 LEU A CA 1
ATOM 2041 C C . LEU A 1 270 ? 17.734 -24.734 3.402 1 96.75 270 LEU A C 1
ATOM 2043 O O . LEU A 1 270 ? 18.953 -24.812 3.588 1 96.75 270 LEU A O 1
ATOM 2047 N N . GLY A 1 271 ? 17.219 -23.875 2.619 1 98 271 GLY A N 1
ATOM 2048 C CA . GLY A 1 271 ? 18.047 -22.875 1.952 1 98 271 GLY A CA 1
ATOM 2049 C C . GLY A 1 271 ? 17.375 -21.531 1.802 1 98 271 GLY A C 1
ATOM 2050 O O . GLY A 1 271 ? 16.156 -21.422 1.996 1 98 271 GLY A O 1
ATOM 2051 N N . LEU A 1 272 ? 18.172 -20.516 1.533 1 98.31 272 LEU A N 1
ATOM 2052 C CA . LEU A 1 272 ? 17.719 -19.141 1.332 1 98.31 272 LEU A CA 1
ATOM 2053 C C . LEU A 1 272 ? 18.172 -18.609 -0.023 1 98.31 272 LEU A C 1
ATOM 2055 O O . LEU A 1 272 ? 19.359 -18.625 -0.335 1 98.31 272 LEU A O 1
ATOM 2059 N N . LEU A 1 273 ? 17.219 -18.234 -0.89 1 98.56 273 LEU A N 1
ATOM 2060 C CA . LEU A 1 273 ? 17.484 -17.547 -2.15 1 98.56 273 LEU A CA 1
ATOM 2061 C C . LEU A 1 273 ? 17.297 -16.047 -1.997 1 98.56 273 LEU A C 1
ATOM 2063 O O . LEU A 1 273 ? 16.219 -15.586 -1.615 1 98.56 273 LEU A O 1
ATOM 2067 N N . VAL A 1 274 ? 18.344 -15.258 -2.299 1 98.69 274 VAL A N 1
ATOM 2068 C CA . VAL A 1 274 ? 18.281 -13.805 -2.211 1 98.69 274 VAL A CA 1
ATOM 2069 C C . VAL A 1 274 ? 18.688 -13.188 -3.547 1 98.69 274 VAL A C 1
ATOM 2071 O O . VAL A 1 274 ? 19.812 -13.375 -4.012 1 98.69 274 VAL A O 1
ATOM 2074 N N . ARG A 1 275 ? 17.797 -12.445 -4.16 1 98.69 275 ARG A N 1
ATOM 2075 C CA . ARG A 1 275 ? 18.062 -11.797 -5.441 1 98.69 275 ARG A CA 1
ATOM 2076 C C . ARG A 1 275 ? 18.109 -10.281 -5.285 1 98.69 275 ARG A C 1
ATOM 2078 O O . ARG A 1 275 ? 17.25 -9.695 -4.625 1 98.69 275 ARG A O 1
ATOM 2085 N N . PHE A 1 276 ? 19.141 -9.688 -5.828 1 98.19 276 PHE A N 1
ATOM 2086 C CA . PHE A 1 276 ? 19.25 -8.234 -5.953 1 98.19 276 PHE A CA 1
ATOM 2087 C C . PHE A 1 276 ? 19.234 -7.816 -7.418 1 98.19 276 PHE A C 1
ATOM 2089 O O . PHE A 1 276 ? 19.891 -8.438 -8.25 1 98.19 276 PHE A O 1
ATOM 2096 N N . GLN A 1 277 ? 18.484 -6.801 -7.738 1 97.31 277 GLN A N 1
ATOM 2097 C CA . GLN A 1 277 ? 18.406 -6.223 -9.07 1 97.31 277 GLN A CA 1
ATOM 2098 C C . GLN A 1 277 ? 18.469 -4.695 -9.016 1 97.31 277 GLN A C 1
ATOM 2100 O O . GLN A 1 277 ? 17.672 -4.066 -8.312 1 97.31 277 GLN A O 1
ATOM 2105 N N . ASN A 1 278 ? 19.344 -4.109 -9.641 1 95.81 278 ASN A N 1
ATOM 2106 C CA . ASN A 1 278 ? 19.656 -2.684 -9.656 1 95.81 278 ASN A CA 1
ATOM 2107 C C . ASN A 1 278 ? 20.812 -2.375 -10.602 1 95.81 278 ASN A C 1
ATOM 2109 O O . ASN A 1 278 ? 21.125 -3.172 -11.492 1 95.81 278 ASN A O 1
ATOM 2113 N N . LEU A 1 279 ? 21.422 -1.13 -10.477 1 94.12 279 LEU A N 1
ATOM 2114 C CA . LEU A 1 279 ? 22.719 -0.86 -11.086 1 94.12 279 LEU A CA 1
ATOM 2115 C C . LEU A 1 279 ? 23.797 -1.781 -10.523 1 94.12 279 LEU A C 1
ATOM 2117 O O . LEU A 1 279 ? 23.75 -2.135 -9.344 1 94.12 279 LEU A O 1
ATOM 2121 N N . GLU A 1 280 ? 24.703 -2.107 -11.336 1 95.62 280 GLU A N 1
ATOM 2122 C CA . GLU A 1 280 ? 25.703 -3.123 -11.008 1 95.62 280 GLU A CA 1
ATOM 2123 C C . GLU A 1 280 ? 26.422 -2.777 -9.711 1 95.62 280 GLU A C 1
ATOM 2125 O O . GLU A 1 280 ? 26.562 -3.623 -8.828 1 95.62 280 GLU A O 1
ATOM 2130 N N . PRO A 1 281 ? 26.906 -1.513 -9.5 1 94.5 281 PRO A N 1
ATOM 2131 C CA . PRO A 1 281 ? 27.641 -1.227 -8.266 1 94.5 281 PRO A CA 1
ATOM 2132 C C . PRO A 1 281 ? 26.781 -1.389 -7.016 1 94.5 281 PRO A C 1
ATOM 2134 O O . PRO A 1 281 ? 27.281 -1.78 -5.957 1 94.5 281 PRO A O 1
ATOM 2137 N N . VAL A 1 282 ? 25.547 -1.11 -7.141 1 93.25 282 VAL A N 1
ATOM 2138 C CA . VAL A 1 282 ? 24.609 -1.211 -6.02 1 93.25 282 VAL A CA 1
ATOM 2139 C C . VAL A 1 282 ? 24.344 -2.68 -5.695 1 93.25 282 VAL A C 1
ATOM 2141 O O . VAL A 1 282 ? 24.344 -3.074 -4.527 1 93.25 282 VAL A O 1
ATOM 2144 N N . VAL A 1 283 ? 24.141 -3.527 -6.719 1 96.62 283 VAL A N 1
ATOM 2145 C CA . VAL A 1 283 ? 23.922 -4.961 -6.543 1 96.62 283 VAL A CA 1
ATOM 2146 C C . VAL A 1 283 ? 25.141 -5.586 -5.867 1 96.62 283 VAL A C 1
ATOM 2148 O O . VAL A 1 283 ? 25 -6.328 -4.895 1 96.62 283 VAL A O 1
ATOM 2151 N N . GLN A 1 284 ? 26.312 -5.227 -6.359 1 96.69 284 GLN A N 1
ATOM 2152 C CA . GLN A 1 284 ? 27.531 -5.816 -5.84 1 96.69 284 GLN A CA 1
ATOM 2153 C C . GLN A 1 284 ? 27.75 -5.453 -4.371 1 96.69 284 GLN A C 1
ATOM 2155 O O . GLN A 1 284 ? 28.141 -6.293 -3.568 1 96.69 284 GLN A O 1
ATOM 2160 N N . ALA A 1 285 ? 27.484 -4.195 -4.047 1 95.56 285 ALA A N 1
ATOM 2161 C CA . ALA A 1 285 ? 27.625 -3.773 -2.652 1 95.56 285 ALA A CA 1
ATOM 2162 C C . ALA A 1 285 ? 26.703 -4.598 -1.744 1 95.56 285 ALA A C 1
ATOM 2164 O O . ALA A 1 285 ? 27.109 -4.977 -0.64 1 95.56 285 ALA A O 1
ATOM 2165 N N . GLN A 1 286 ? 25.484 -4.902 -2.156 1 96.12 286 GLN A N 1
ATOM 2166 C CA . GLN A 1 286 ? 24.516 -5.645 -1.344 1 96.12 286 GLN A CA 1
ATOM 2167 C C . GLN A 1 286 ? 24.906 -7.117 -1.253 1 96.12 286 GLN A C 1
ATOM 2169 O O . GLN A 1 286 ? 24.828 -7.723 -0.182 1 96.12 286 GLN A O 1
ATOM 2174 N N . ILE A 1 287 ? 25.375 -7.664 -2.387 1 97.5 287 ILE A N 1
ATOM 2175 C CA . ILE A 1 287 ? 25.812 -9.055 -2.418 1 97.5 287 ILE A CA 1
ATOM 2176 C C . ILE A 1 287 ? 26.984 -9.25 -1.471 1 97.5 287 ILE A C 1
ATOM 2178 O O . ILE A 1 287 ? 27.047 -10.242 -0.731 1 97.5 287 ILE A O 1
ATOM 2182 N N . ASP A 1 288 ? 27.891 -8.328 -1.516 1 97.25 288 ASP A N 1
ATOM 2183 C CA . ASP A 1 288 ? 29.062 -8.414 -0.651 1 97.25 288 ASP A CA 1
ATOM 2184 C C . ASP A 1 288 ? 28.656 -8.422 0.822 1 97.25 288 ASP A C 1
ATOM 2186 O O . ASP A 1 288 ? 29.25 -9.148 1.628 1 97.25 288 ASP A O 1
ATOM 2190 N N . GLU A 1 289 ? 27.688 -7.641 1.167 1 96.19 289 GLU A N 1
ATOM 2191 C CA . GLU A 1 289 ? 27.203 -7.605 2.543 1 96.19 289 GLU A CA 1
ATOM 2192 C C . GLU A 1 289 ? 26.578 -8.945 2.938 1 96.19 289 GLU A C 1
ATOM 2194 O O . GLU A 1 289 ? 26.766 -9.414 4.059 1 96.19 289 GLU A O 1
ATOM 2199 N N . VAL A 1 290 ? 25.797 -9.57 2.045 1 97.62 290 VAL A N 1
ATOM 2200 C CA . VAL A 1 290 ? 25.172 -10.859 2.312 1 97.62 290 VAL A CA 1
ATOM 2201 C C . VAL A 1 290 ? 26.234 -11.93 2.527 1 97.62 290 VAL A C 1
ATOM 2203 O O . VAL A 1 290 ? 26.141 -12.727 3.459 1 97.62 290 VAL A O 1
ATOM 2206 N N . LYS A 1 291 ? 27.219 -11.891 1.685 1 97.31 291 LYS A N 1
ATOM 2207 C CA . LYS A 1 291 ? 28.297 -12.883 1.776 1 97.31 291 LYS A CA 1
ATOM 2208 C C . LYS A 1 291 ? 29.078 -12.719 3.074 1 97.31 291 LYS A C 1
ATOM 2210 O O . LYS A 1 291 ? 29.484 -13.711 3.691 1 97.31 291 LYS A O 1
ATOM 2215 N N . LYS A 1 292 ? 29.328 -11.484 3.428 1 96.94 292 LYS A N 1
ATOM 2216 C CA . LYS A 1 292 ? 30 -11.227 4.699 1 96.94 292 LYS A CA 1
ATOM 2217 C C . LYS A 1 292 ? 29.203 -11.805 5.867 1 96.94 292 LYS A C 1
ATOM 2219 O O . LYS A 1 292 ? 29.781 -12.453 6.746 1 96.94 292 LYS A O 1
ATOM 2224 N N . LEU A 1 293 ? 27.922 -11.602 5.883 1 96.44 293 LEU A N 1
ATOM 2225 C CA . LEU A 1 293 ? 27.047 -12.125 6.93 1 96.44 293 LEU A CA 1
ATOM 2226 C C . LEU A 1 293 ? 27.047 -13.648 6.922 1 96.44 293 LEU A C 1
ATOM 2228 O O . LEU A 1 293 ? 27.109 -14.281 7.98 1 96.44 293 LEU A O 1
ATOM 2232 N N . ALA A 1 294 ? 26.969 -14.219 5.75 1 97.56 294 ALA A N 1
ATOM 2233 C CA . ALA A 1 294 ? 26.969 -15.672 5.598 1 97.56 294 ALA A CA 1
ATOM 2234 C C . ALA A 1 294 ? 28.266 -16.266 6.141 1 97.56 294 ALA A C 1
ATOM 2236 O O . ALA A 1 294 ? 28.234 -17.312 6.812 1 97.56 294 ALA A O 1
ATOM 2237 N N . GLN A 1 295 ? 29.375 -15.625 5.871 1 97 295 GLN A N 1
ATOM 2238 C CA . GLN A 1 295 ? 30.672 -16.094 6.34 1 97 295 GLN A CA 1
ATOM 2239 C C . GLN A 1 295 ? 30.75 -16.062 7.863 1 97 295 GLN A C 1
ATOM 2241 O O . GLN A 1 295 ? 31.25 -17.016 8.477 1 97 295 GLN A O 1
ATOM 2246 N N . THR A 1 296 ? 30.281 -15.031 8.43 1 96.88 296 THR A N 1
ATOM 2247 C CA . THR A 1 296 ? 30.281 -14.898 9.875 1 96.88 296 THR A CA 1
ATOM 2248 C C . THR A 1 296 ? 29.469 -16.031 10.523 1 96.88 296 THR A C 1
ATOM 2250 O O . THR A 1 296 ? 29.797 -16.484 11.617 1 96.88 296 THR A O 1
ATOM 2253 N N . LEU A 1 297 ? 28.469 -16.531 9.828 1 97.25 297 LEU A N 1
ATOM 2254 C CA . LEU A 1 297 ? 27.578 -17.547 10.375 1 97.25 297 LEU A CA 1
ATOM 2255 C C . LEU A 1 297 ? 27.938 -18.938 9.852 1 97.25 297 LEU A C 1
ATOM 2257 O O . LEU A 1 297 ? 27.203 -19.906 10.07 1 97.25 297 LEU A O 1
ATOM 2261 N N . THR A 1 298 ? 28.984 -19.062 9.094 1 96.69 298 THR A N 1
ATOM 2262 C CA . THR A 1 298 ? 29.531 -20.312 8.562 1 96.69 298 THR A CA 1
ATOM 2263 C C . THR A 1 298 ? 28.531 -21 7.648 1 96.69 298 THR A C 1
ATOM 2265 O O . THR A 1 298 ? 28.312 -22.203 7.75 1 96.69 298 THR A O 1
ATOM 2268 N N . LEU A 1 299 ? 27.859 -20.203 6.844 1 97.62 299 LEU A N 1
ATOM 2269 C CA . LEU A 1 299 ? 26.938 -20.719 5.84 1 97.62 299 LEU A CA 1
ATOM 2270 C C . LEU A 1 299 ? 27.609 -20.766 4.469 1 97.62 299 LEU A C 1
ATOM 2272 O O . LEU A 1 299 ? 28.422 -19.906 4.137 1 97.62 299 LEU A O 1
ATOM 2276 N N . ALA A 1 300 ? 27.281 -21.828 3.764 1 97.12 300 ALA A N 1
ATOM 2277 C CA . ALA A 1 300 ? 27.75 -21.906 2.381 1 97.12 300 ALA A CA 1
ATOM 2278 C C . ALA A 1 300 ? 26.953 -20.969 1.477 1 97.12 300 ALA A C 1
ATOM 2280 O O . ALA A 1 300 ? 25.766 -20.75 1.703 1 97.12 300 ALA A O 1
ATOM 2281 N N . SER A 1 301 ? 27.609 -20.406 0.464 1 97.31 301 SER A N 1
ATOM 2282 C CA . SER A 1 301 ? 26.953 -19.5 -0.472 1 97.31 301 SER A CA 1
ATOM 2283 C C . SER A 1 301 ? 27.359 -19.797 -1.91 1 97.31 301 SER A C 1
ATOM 2285 O O . SER A 1 301 ? 28.484 -20.203 -2.168 1 97.31 301 SER A O 1
ATOM 2287 N N . GLN A 1 302 ? 26.422 -19.719 -2.789 1 97.69 302 GLN A N 1
ATOM 2288 C CA . GLN A 1 302 ? 26.609 -19.859 -4.23 1 97.69 302 GLN A CA 1
ATOM 2289 C C . GLN A 1 302 ? 25.922 -18.719 -4.98 1 97.69 302 GLN A C 1
ATOM 2291 O O . GLN A 1 302 ? 24.766 -18.391 -4.699 1 97.69 302 GLN A O 1
ATOM 2296 N N . SER A 1 303 ? 26.641 -18.078 -5.938 1 97.75 303 SER A N 1
ATOM 2297 C CA . SER A 1 303 ? 26.094 -16.953 -6.676 1 97.75 303 SER A CA 1
ATOM 2298 C C . SER A 1 303 ? 25.672 -17.359 -8.086 1 97.75 303 SER A C 1
ATOM 2300 O O . SER A 1 303 ? 26.312 -18.203 -8.711 1 97.75 303 SER A O 1
ATOM 2302 N N . PHE A 1 304 ? 24.609 -16.844 -8.523 1 98.31 304 PHE A N 1
ATOM 2303 C CA . PHE A 1 304 ? 24.078 -17.047 -9.867 1 98.31 304 PHE A CA 1
ATOM 2304 C C . PHE A 1 304 ? 23.875 -15.703 -10.57 1 98.31 304 PHE A C 1
ATOM 2306 O O . PHE A 1 304 ? 23.328 -14.766 -9.984 1 98.31 304 PHE A O 1
ATOM 2313 N N . ASP A 1 305 ? 24.297 -15.547 -11.789 1 97.19 305 ASP A N 1
ATOM 2314 C CA . ASP A 1 305 ? 24.047 -14.383 -12.633 1 97.19 305 ASP A CA 1
ATOM 2315 C C . ASP A 1 305 ? 23.781 -14.805 -14.078 1 97.19 305 ASP A C 1
ATOM 2317 O O . ASP A 1 305 ? 23.859 -15.992 -14.414 1 97.19 305 ASP A O 1
ATOM 2321 N N . ASN A 1 306 ? 23.219 -13.969 -14.828 1 96.56 306 ASN A N 1
ATOM 2322 C CA . ASN A 1 306 ? 22.984 -14.164 -16.25 1 96.56 306 ASN A CA 1
ATOM 2323 C C . ASN A 1 306 ? 22.172 -15.43 -16.531 1 96.56 306 ASN A C 1
ATOM 2325 O O . ASN A 1 306 ? 21.109 -15.625 -15.945 1 96.56 306 ASN A O 1
ATOM 2329 N N . GLN A 1 307 ? 22.703 -16.312 -17.344 1 97 307 GLN A N 1
ATOM 2330 C CA . GLN A 1 307 ? 21.938 -17.469 -17.766 1 97 307 GLN A CA 1
ATOM 2331 C C . GLN A 1 307 ? 21.672 -18.422 -16.594 1 97 307 GLN A C 1
ATOM 2333 O O . GLN A 1 307 ? 20.578 -18.969 -16.484 1 97 307 GLN A O 1
ATOM 2338 N N . ALA A 1 308 ? 22.656 -18.625 -15.797 1 97.94 308 ALA A N 1
ATOM 2339 C CA . ALA A 1 308 ? 22.484 -19.516 -14.648 1 97.94 308 ALA A CA 1
ATOM 2340 C C . ALA A 1 308 ? 21.375 -19 -13.727 1 97.94 308 ALA A C 1
ATOM 2342 O O . ALA A 1 308 ? 20.609 -19.797 -13.18 1 97.94 308 ALA A O 1
ATOM 2343 N N . GLU A 1 309 ? 21.359 -17.703 -13.578 1 98.12 309 GLU A N 1
ATOM 2344 C CA . GLU A 1 309 ? 20.312 -17.125 -12.75 1 98.12 309 GLU A CA 1
ATOM 2345 C C . GLU A 1 309 ? 18.938 -17.328 -13.375 1 98.12 309 GLU A C 1
ATOM 2347 O O . GLU A 1 309 ? 17.984 -17.703 -12.688 1 98.12 309 GLU A O 1
ATOM 2352 N N . SER A 1 310 ? 18.812 -17.062 -14.641 1 96.69 310 SER A N 1
ATOM 2353 C CA . SER A 1 310 ? 17.547 -17.234 -15.352 1 96.69 310 SER A CA 1
ATOM 2354 C C . SER A 1 310 ? 17.062 -18.672 -15.25 1 96.69 310 SER A C 1
ATOM 2356 O O . SER A 1 310 ? 15.867 -18.906 -15.023 1 96.69 310 SER A O 1
ATOM 2358 N N . GLU A 1 311 ? 17.953 -19.578 -15.375 1 97.69 311 GLU A N 1
ATOM 2359 C CA . GLU A 1 311 ? 17.609 -20.984 -15.305 1 97.69 311 GLU A CA 1
ATOM 2360 C C . GLU A 1 311 ? 17.141 -21.375 -13.906 1 97.69 311 GLU A C 1
ATOM 2362 O O . GLU A 1 311 ? 16.219 -22.172 -13.742 1 97.69 311 GLU A O 1
ATOM 2367 N N . LEU A 1 312 ? 17.828 -20.859 -12.953 1 98.25 312 LEU A N 1
ATOM 2368 C CA . LEU A 1 312 ? 17.453 -21.125 -11.57 1 98.25 312 LEU A CA 1
ATOM 2369 C C . LEU A 1 312 ? 16.016 -20.703 -11.305 1 98.25 312 LEU A C 1
ATOM 2371 O O . LEU A 1 312 ? 15.219 -21.484 -10.773 1 98.25 312 LEU A O 1
ATOM 2375 N N . TRP A 1 313 ? 15.664 -19.547 -11.68 1 97.19 313 TRP A N 1
ATOM 2376 C CA . TRP A 1 313 ? 14.328 -19.031 -11.398 1 97.19 313 TRP A CA 1
ATOM 2377 C C . TRP A 1 313 ? 13.289 -19.719 -12.266 1 97.19 313 TRP A C 1
ATOM 2379 O O . TRP A 1 313 ? 12.133 -19.875 -11.859 1 97.19 313 TRP A O 1
ATOM 2389 N N . GLN A 1 314 ? 13.695 -20.203 -13.422 1 95.88 314 GLN A N 1
ATOM 2390 C CA . GLN A 1 314 ? 12.805 -21.031 -14.219 1 95.88 314 GLN A CA 1
ATOM 2391 C C . GLN A 1 314 ? 12.508 -22.359 -13.516 1 95.88 314 GLN A C 1
ATOM 2393 O O . GLN A 1 314 ? 11.375 -22.844 -13.547 1 95.88 314 GLN A O 1
ATOM 2398 N N . ARG A 1 315 ? 13.523 -22.938 -12.945 1 96.56 315 ARG A N 1
ATOM 2399 C CA . ARG A 1 315 ? 13.305 -24.156 -12.18 1 96.56 315 ARG A CA 1
ATOM 2400 C C . ARG A 1 315 ? 12.344 -23.922 -11.023 1 96.56 315 ARG A C 1
ATOM 2402 O O . ARG A 1 315 ? 11.484 -24.75 -10.742 1 96.56 315 ARG A O 1
ATOM 2409 N N . TRP A 1 316 ? 12.523 -22.812 -10.367 1 96.94 316 TRP A N 1
ATOM 2410 C CA . TRP A 1 316 ? 11.609 -22.453 -9.289 1 96.94 316 TRP A CA 1
ATOM 2411 C C . TRP A 1 316 ? 10.172 -22.359 -9.797 1 96.94 316 TRP A C 1
ATOM 2413 O O . TRP A 1 316 ? 9.258 -22.922 -9.195 1 96.94 316 TRP A O 1
ATOM 2423 N N . GLU A 1 317 ? 9.969 -21.672 -10.891 1 95 317 GLU A N 1
ATOM 2424 C CA . GLU A 1 317 ? 8.633 -21.5 -11.469 1 95 317 GLU A CA 1
ATOM 2425 C C . GLU A 1 317 ? 8.016 -22.859 -11.82 1 95 317 GLU A C 1
ATOM 2427 O O . GLU A 1 317 ? 6.84 -23.094 -11.531 1 95 317 GLU A O 1
ATOM 2432 N N . ASN A 1 318 ? 8.812 -23.641 -12.422 1 94 318 ASN A N 1
ATOM 2433 C CA . ASN A 1 318 ? 8.336 -24.969 -12.82 1 94 318 ASN A CA 1
ATOM 2434 C C . ASN A 1 318 ? 7.934 -25.797 -11.602 1 94 318 ASN A C 1
ATOM 2436 O O . ASN A 1 318 ? 6.898 -26.469 -11.617 1 94 318 ASN A O 1
ATOM 2440 N N . ALA A 1 319 ? 8.766 -25.734 -10.617 1 94.25 319 ALA A N 1
ATOM 2441 C CA . ALA A 1 319 ? 8.484 -26.484 -9.406 1 94.25 319 ALA A CA 1
ATOM 2442 C C . ALA A 1 319 ? 7.184 -26.016 -8.758 1 94.25 319 ALA A C 1
ATOM 2444 O O . ALA A 1 319 ? 6.328 -26.844 -8.414 1 94.25 319 ALA A O 1
ATOM 2445 N N . MET A 1 320 ? 7.016 -24.766 -8.672 1 93.44 320 MET A N 1
ATOM 2446 C CA . MET A 1 320 ? 5.844 -24.203 -8 1 93.44 320 MET A CA 1
ATOM 2447 C C . MET A 1 320 ? 4.594 -24.391 -8.852 1 93.44 320 MET A C 1
ATOM 2449 O O . MET A 1 320 ? 3.488 -24.516 -8.32 1 93.44 320 MET A O 1
ATOM 2453 N N . ALA A 1 321 ? 4.738 -24.484 -10.148 1 91.12 321 ALA A N 1
ATOM 2454 C CA . ALA A 1 321 ? 3.613 -24.688 -11.055 1 91.12 321 ALA A CA 1
ATOM 2455 C C . ALA A 1 321 ? 3.199 -26.156 -11.086 1 91.12 321 ALA A C 1
ATOM 2457 O O . ALA A 1 321 ? 2.158 -26.5 -11.656 1 91.12 321 ALA A O 1
ATOM 2458 N N . GLY A 1 322 ? 3.941 -27.031 -10.469 1 88.44 322 GLY A N 1
ATOM 2459 C CA . GLY A 1 322 ? 3.637 -28.453 -10.445 1 88.44 322 GLY A CA 1
ATOM 2460 C C . GLY A 1 322 ? 3.881 -29.141 -11.773 1 88.44 322 GLY A C 1
ATOM 2461 O O . GLY A 1 322 ? 3.172 -30.094 -12.133 1 88.44 322 GLY A O 1
ATOM 2462 N N . GLN A 1 323 ? 4.746 -28.641 -12.453 1 80 323 GLN A N 1
ATOM 2463 C CA . GLN A 1 323 ? 5.031 -29.234 -13.758 1 80 323 GLN A CA 1
ATOM 2464 C C . GLN A 1 323 ? 5.438 -30.703 -13.617 1 80 323 GLN A C 1
ATOM 2466 O O . GLN A 1 323 ? 6.293 -31.031 -12.797 1 80 323 GLN A O 1
ATOM 2471 N N . GLY A 1 324 ? 4.801 -31.438 -14.391 1 71.69 324 GLY A N 1
ATOM 2472 C CA . GLY A 1 324 ? 5.141 -32.844 -14.445 1 71.69 324 GLY A CA 1
ATOM 2473 C C . GLY A 1 324 ? 4.488 -33.656 -13.344 1 71.69 324 GLY A C 1
ATOM 2474 O O . GLY A 1 324 ? 4.809 -34.844 -13.164 1 71.69 324 GLY A O 1
ATOM 2475 N N . THR A 1 325 ? 3.717 -33 -12.492 1 75.81 325 THR A N 1
ATOM 2476 C CA . THR A 1 325 ? 3.061 -33.719 -11.398 1 75.81 325 THR A CA 1
ATOM 2477 C C . THR A 1 325 ?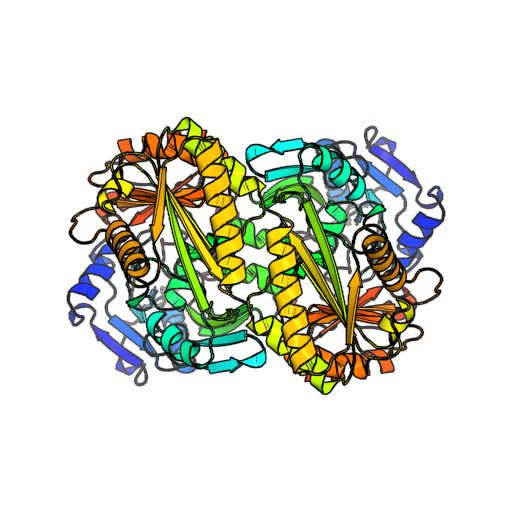 1.544 -33.688 -11.57 1 75.81 325 THR A C 1
ATOM 2479 O O . THR A 1 325 ? 1.004 -32.781 -12.211 1 75.81 325 THR A O 1
ATOM 2482 N N . THR A 1 326 ? 1.016 -34.875 -11.164 1 73.38 326 THR A N 1
ATOM 2483 C CA . THR A 1 326 ? -0.439 -34.969 -11.211 1 73.38 326 THR A CA 1
ATOM 2484 C C . THR A 1 326 ? -1.031 -34.906 -9.812 1 73.38 326 THR A C 1
ATOM 2486 O O . THR A 1 326 ? -0.422 -35.375 -8.852 1 73.38 326 THR A O 1
ATOM 2489 N N . GLU A 1 327 ? -2.084 -34.25 -9.625 1 76.38 327 GLU A N 1
ATOM 2490 C CA . GLU A 1 327 ? -2.924 -34.25 -8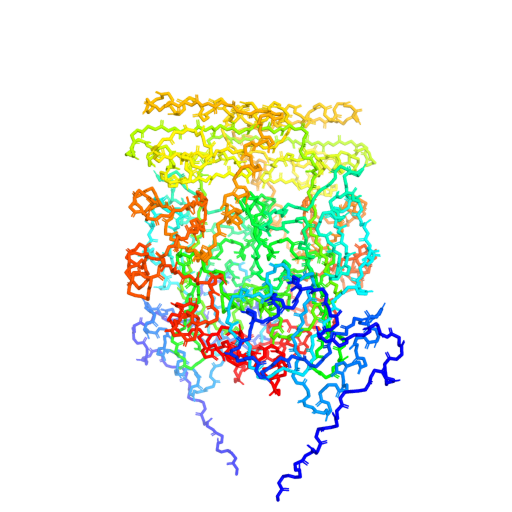.43 1 76.38 327 GLU A CA 1
ATOM 2491 C C . GLU A 1 327 ? -2.232 -33.531 -7.266 1 76.38 327 GLU A C 1
ATOM 2493 O O . GLU A 1 327 ? -2.227 -34.062 -6.141 1 76.38 327 GLU A O 1
ATOM 2498 N N . THR A 1 328 ? -1.615 -32.5 -7.492 1 88.69 328 THR A N 1
ATOM 2499 C CA . THR A 1 328 ? -0.988 -31.734 -6.418 1 88.69 328 THR A CA 1
ATOM 2500 C C . THR A 1 328 ? -1.933 -30.656 -5.898 1 88.69 328 THR A C 1
ATOM 2502 O O . THR A 1 328 ? -2.941 -30.344 -6.539 1 88.69 328 THR A O 1
ATOM 2505 N N . ILE A 1 329 ? -1.671 -30.281 -4.652 1 93.19 329 ILE A N 1
ATOM 2506 C CA . ILE A 1 329 ? -2.434 -29.234 -3.982 1 93.19 329 ILE A CA 1
ATOM 2507 C C . ILE A 1 329 ? -1.536 -28.016 -3.729 1 93.19 329 ILE A C 1
ATOM 2509 O O . ILE A 1 329 ? -0.466 -28.141 -3.129 1 93.19 329 ILE A O 1
ATOM 2513 N N . LEU A 1 330 ? -1.925 -26.922 -4.285 1 94.69 330 LEU A N 1
ATOM 2514 C CA . LEU A 1 330 ? -1.199 -25.672 -4.043 1 94.69 330 LEU A CA 1
ATOM 2515 C C . LEU A 1 330 ? -1.892 -24.844 -2.969 1 94.69 330 LEU A C 1
ATOM 2517 O O . LEU A 1 330 ? -3.102 -24.609 -3.039 1 94.69 330 LEU A O 1
ATOM 2521 N N . CYS A 1 331 ? -1.139 -24.406 -1.94 1 93.56 331 CYS A N 1
ATOM 2522 C CA . CYS A 1 331 ? -1.646 -23.547 -0.871 1 93.56 331 CYS A CA 1
ATOM 2523 C C . CYS A 1 331 ? -0.788 -22.297 -0.714 1 93.56 331 CYS A C 1
ATOM 2525 O O . CYS A 1 331 ? 0.394 -22.312 -1.064 1 93.56 331 CYS A O 1
ATOM 2527 N N . LYS A 1 332 ? -1.435 -21.328 -0.282 1 92.19 332 LYS A N 1
ATOM 2528 C CA . LYS A 1 332 ? -0.774 -20.109 0.191 1 92.19 332 LYS A CA 1
ATOM 2529 C C . LYS A 1 332 ? -0.841 -20.016 1.712 1 92.19 332 LYS A C 1
ATOM 2531 O O . LYS A 1 332 ? -1.844 -20.391 2.322 1 92.19 332 LYS A O 1
ATOM 2536 N N . PHE A 1 333 ? 0.199 -19.531 2.279 1 89.25 333 PHE A N 1
ATOM 2537 C CA . PHE A 1 333 ? 0.122 -19.328 3.721 1 89.25 333 PHE A CA 1
ATOM 2538 C C . PHE A 1 333 ? 0.795 -18.016 4.113 1 89.25 333 PHE A C 1
ATOM 2540 O O . PHE A 1 333 ? 1.565 -17.453 3.338 1 89.25 333 PHE A O 1
ATOM 2547 N N . GLY A 1 334 ? 0.396 -17.531 5.172 1 89.12 334 GLY A N 1
ATOM 2548 C CA . GLY A 1 334 ? 1.03 -16.438 5.883 1 89.12 334 GLY A CA 1
ATOM 2549 C C . GLY A 1 334 ? 1.448 -16.797 7.297 1 89.12 334 GLY A C 1
ATOM 2550 O O . GLY A 1 334 ? 0.737 -17.531 7.988 1 89.12 334 GLY A O 1
ATOM 2551 N N . LEU A 1 335 ? 2.615 -16.312 7.699 1 89 335 LEU A N 1
ATOM 2552 C CA . LEU A 1 335 ? 3.088 -16.531 9.062 1 89 335 LEU A CA 1
ATOM 2553 C C . LEU A 1 335 ? 4.051 -15.422 9.492 1 89 335 LEU A C 1
ATOM 2555 O O . LEU A 1 335 ? 4.426 -14.578 8.68 1 89 335 LEU A O 1
ATOM 2559 N N . LEU A 1 336 ? 4.332 -15.461 10.766 1 88.69 336 LEU A N 1
ATOM 2560 C CA . LEU A 1 336 ? 5.355 -14.531 11.227 1 88.69 336 LEU A CA 1
ATOM 2561 C C . LEU A 1 336 ? 6.703 -14.852 10.594 1 88.69 336 LEU A C 1
ATOM 2563 O O . LEU A 1 336 ? 7.188 -15.984 10.68 1 88.69 336 LEU A O 1
ATOM 2567 N N . PRO A 1 337 ? 7.289 -13.852 10.016 1 88.62 337 PRO A N 1
ATOM 2568 C CA . PRO A 1 337 ? 8.539 -14.094 9.289 1 88.62 337 PRO A CA 1
ATOM 2569 C C . PRO A 1 337 ? 9.602 -14.758 10.156 1 88.62 337 PRO A C 1
ATOM 2571 O O . PRO A 1 337 ? 10.328 -15.633 9.68 1 88.62 337 PRO A O 1
ATOM 2574 N N . ALA A 1 338 ? 9.664 -14.477 11.422 1 88.5 338 ALA A N 1
ATOM 2575 C CA . ALA A 1 338 ? 10.68 -15.008 12.328 1 88.5 338 ALA A CA 1
ATOM 2576 C C . ALA A 1 338 ? 10.516 -16.516 12.508 1 88.5 338 ALA A C 1
ATOM 2578 O O . ALA A 1 338 ? 11.43 -17.203 12.969 1 88.5 338 ALA A O 1
ATOM 2579 N N . LYS A 1 339 ? 9.391 -17.047 12.133 1 89.44 339 LYS A N 1
ATOM 2580 C CA . LYS A 1 339 ? 9.102 -18.469 12.352 1 89.44 339 LYS A CA 1
ATOM 2581 C C . LYS A 1 339 ? 9.227 -19.266 11.047 1 89.44 339 LYS A C 1
ATOM 2583 O O . LYS A 1 339 ? 9.031 -20.484 11.039 1 89.44 339 LYS A O 1
ATOM 2588 N N . ALA A 1 340 ? 9.617 -18.641 10.016 1 92.25 340 ALA A N 1
ATOM 2589 C CA . ALA A 1 340 ? 9.562 -19.219 8.672 1 92.25 340 ALA A CA 1
ATOM 2590 C C . ALA A 1 340 ? 10.5 -20.422 8.562 1 92.25 340 ALA A C 1
ATOM 2592 O O . ALA A 1 340 ? 10.117 -21.469 8.039 1 92.25 340 ALA A O 1
ATOM 2593 N N . ALA A 1 341 ? 11.742 -20.281 9.07 1 92.56 341 ALA A N 1
ATOM 2594 C CA . ALA A 1 341 ? 12.711 -21.359 8.938 1 92.56 341 ALA A CA 1
ATOM 2595 C C . ALA A 1 341 ? 12.234 -22.625 9.648 1 92.56 341 ALA A C 1
ATOM 2597 O O . ALA A 1 341 ? 12.266 -23.719 9.07 1 92.56 341 ALA A O 1
ATOM 2598 N N . ASP A 1 342 ? 11.727 -22.484 10.852 1 89.88 342 ASP A N 1
ATOM 2599 C CA . ASP A 1 342 ? 11.234 -23.609 11.633 1 89.88 342 ASP A CA 1
ATOM 2600 C C . ASP A 1 342 ? 10.031 -24.266 10.961 1 89.88 342 ASP A C 1
ATOM 2602 O O . ASP A 1 342 ? 9.93 -25.484 10.906 1 89.88 342 ASP A O 1
ATOM 2606 N N . PHE A 1 343 ? 9.195 -23.453 10.5 1 90.62 343 PHE A N 1
ATOM 2607 C CA . PHE A 1 343 ? 7.996 -23.953 9.828 1 90.62 343 PHE A CA 1
ATOM 2608 C C . PHE A 1 343 ? 8.359 -24.75 8.586 1 90.62 343 PHE A C 1
ATOM 2610 O O . PHE A 1 343 ? 7.875 -25.875 8.398 1 90.62 343 PHE A O 1
ATOM 2617 N N . LEU A 1 344 ? 9.273 -24.234 7.816 1 93.94 344 LEU A N 1
ATOM 2618 C CA . LEU A 1 344 ? 9.609 -24.844 6.531 1 93.94 344 LEU A CA 1
ATOM 2619 C C . LEU A 1 344 ? 10.43 -26.109 6.723 1 93.94 344 LEU A C 1
ATOM 2621 O O . LEU A 1 344 ? 10.359 -27.031 5.902 1 93.94 344 LEU A O 1
ATOM 2625 N N . GLN A 1 345 ? 11.172 -26.125 7.746 1 92 345 GLN A N 1
ATOM 2626 C CA . GLN A 1 345 ? 11.961 -27.312 8.023 1 92 345 GLN A CA 1
ATOM 2627 C C . GLN A 1 345 ? 11.078 -28.547 8.195 1 92 345 GLN A C 1
ATOM 2629 O O . GLN A 1 345 ? 11.469 -29.656 7.828 1 92 345 GLN A O 1
ATOM 2634 N N . GLN A 1 346 ? 9.859 -28.344 8.656 1 88.25 346 GLN A N 1
ATOM 2635 C CA . GLN A 1 346 ? 8.961 -29.453 8.961 1 88.25 346 GLN A CA 1
ATOM 2636 C C . GLN A 1 346 ? 7.902 -29.625 7.875 1 88.25 346 GLN A C 1
ATOM 2638 O O . GLN A 1 346 ? 7.09 -30.547 7.926 1 88.25 346 GLN A O 1
ATOM 2643 N N . LEU A 1 347 ? 7.914 -28.797 6.938 1 89.56 347 LEU A N 1
ATOM 2644 C CA . LEU A 1 347 ? 6.867 -28.766 5.926 1 89.56 347 LEU A CA 1
ATOM 2645 C C . LEU A 1 347 ? 7.055 -29.906 4.918 1 89.56 347 LEU A C 1
ATOM 2647 O O . LEU A 1 347 ? 8.094 -29.984 4.258 1 89.56 347 LEU A O 1
ATOM 2651 N N . PRO A 1 348 ? 6.082 -30.781 4.832 1 89.94 348 PRO A N 1
ATOM 2652 C CA . PRO A 1 348 ? 6.168 -31.859 3.852 1 89.94 348 PRO A CA 1
ATOM 2653 C C . PRO A 1 348 ? 5.762 -31.422 2.445 1 89.94 348 PRO A C 1
ATOM 2655 O O . PRO A 1 348 ? 4.766 -31.906 1.903 1 89.94 348 PRO A O 1
ATOM 2658 N N . GLY A 1 349 ? 6.441 -30.625 1.747 1 93 349 GLY A N 1
ATOM 2659 C CA . GLY A 1 349 ? 6.121 -30.141 0.414 1 93 349 GLY A CA 1
ATOM 2660 C C . GLY A 1 349 ? 7.121 -29.141 -0.111 1 93 349 GLY A C 1
ATOM 2661 O O . GLY A 1 349 ? 8.039 -28.734 0.606 1 93 349 GLY A O 1
ATOM 2662 N N . LEU A 1 350 ? 6.965 -28.859 -1.42 1 95.69 350 LEU A N 1
ATOM 2663 C CA . LEU A 1 350 ? 7.75 -27.797 -2.041 1 95.69 350 LEU A CA 1
ATOM 2664 C C . LEU A 1 350 ? 7.246 -26.422 -1.61 1 95.69 350 LEU A C 1
ATOM 2666 O O . LEU A 1 350 ? 6.223 -25.953 -2.111 1 95.69 350 LEU A O 1
ATOM 2670 N N . GLY A 1 351 ? 7.965 -25.844 -0.654 1 96.38 351 GLY A N 1
ATOM 2671 C CA . GLY A 1 351 ? 7.445 -24.594 -0.118 1 96.38 351 GLY A CA 1
ATOM 2672 C C . GLY A 1 351 ? 8.5 -23.516 0.033 1 96.38 351 GLY A C 1
ATOM 2673 O O . GLY A 1 351 ? 9.695 -23.828 0.092 1 96.38 351 GLY A O 1
ATOM 2674 N N . HIS A 1 352 ? 8.086 -22.328 0.029 1 97.56 352 HIS A N 1
ATOM 2675 C CA . HIS A 1 352 ? 8.953 -21.188 0.358 1 97.56 352 HIS A CA 1
ATOM 2676 C C . HIS A 1 352 ? 8.188 -20.125 1.132 1 97.56 352 HIS A C 1
ATOM 2678 O O . HIS A 1 352 ? 6.957 -20.094 1.112 1 97.56 352 HIS A O 1
ATOM 2684 N N . VAL A 1 353 ? 8.891 -19.281 1.863 1 95.81 353 VAL A N 1
ATOM 2685 C CA . VAL A 1 353 ? 8.359 -18.109 2.547 1 95.81 353 VAL A CA 1
ATOM 2686 C C . VAL A 1 353 ? 9.211 -16.891 2.203 1 95.81 353 VAL A C 1
ATOM 2688 O O . VAL A 1 353 ? 10.445 -16.953 2.217 1 95.81 353 VAL A O 1
ATOM 2691 N N . GLN A 1 354 ? 8.555 -15.906 1.808 1 95.62 354 GLN A N 1
ATOM 2692 C CA . GLN A 1 354 ? 9.25 -14.648 1.589 1 95.62 354 GLN A CA 1
ATOM 2693 C C . GLN A 1 354 ? 9.727 -14.039 2.908 1 95.62 354 GLN A C 1
ATOM 2695 O O . GLN A 1 354 ? 8.945 -13.914 3.854 1 95.62 354 GLN A O 1
ATOM 2700 N N . LEU A 1 355 ? 10.891 -13.578 2.902 1 94.06 355 LEU A N 1
ATOM 2701 C CA . LEU A 1 355 ? 11.562 -13.156 4.125 1 94.06 355 LEU A CA 1
ATOM 2702 C C . LEU A 1 355 ? 10.922 -11.891 4.684 1 94.06 355 LEU A C 1
ATOM 2704 O O . LEU A 1 355 ? 10.805 -11.734 5.902 1 94.06 355 LEU A O 1
ATOM 2708 N N . GLY A 1 356 ? 10.5 -11.055 3.881 1 90.06 356 GLY A N 1
ATOM 2709 C CA . GLY A 1 356 ? 10.07 -9.727 4.301 1 90.06 356 GLY A CA 1
ATOM 2710 C C . GLY A 1 356 ? 8.656 -9.711 4.863 1 90.06 356 GLY A C 1
ATOM 2711 O O . GLY A 1 356 ? 8.375 -8.984 5.82 1 90.06 356 GLY A O 1
ATOM 2712 N N . ASN A 1 357 ? 7.785 -10.539 4.32 1 87.81 357 ASN A N 1
ATOM 2713 C CA . ASN A 1 357 ? 6.383 -10.375 4.691 1 87.81 357 ASN A CA 1
ATOM 2714 C C . ASN A 1 357 ? 5.789 -11.672 5.23 1 87.81 357 ASN A C 1
ATOM 2716 O O . ASN A 1 357 ? 4.668 -11.68 5.746 1 87.81 357 ASN A O 1
ATOM 2720 N N . GLY A 1 358 ? 6.484 -12.758 5.117 1 92.12 358 GLY A N 1
ATOM 2721 C CA . GLY A 1 358 ? 6.031 -14.016 5.695 1 92.12 358 GLY A CA 1
ATOM 2722 C C . GLY A 1 358 ? 5.035 -14.75 4.824 1 92.12 358 GLY A C 1
ATOM 2723 O O . GLY A 1 358 ? 4.523 -15.805 5.207 1 92.12 358 GLY A O 1
ATOM 2724 N N . ILE A 1 359 ? 4.777 -14.211 3.646 1 92.19 359 ILE A N 1
ATOM 2725 C CA . ILE A 1 359 ? 3.875 -14.875 2.715 1 92.19 359 ILE A CA 1
ATOM 2726 C C . ILE A 1 359 ? 4.621 -15.992 1.99 1 92.19 359 ILE A C 1
ATOM 2728 O O . ILE A 1 359 ? 5.773 -15.828 1.592 1 92.19 359 ILE A O 1
ATOM 2732 N N . GLY A 1 360 ? 3.928 -17.125 1.863 1 93.44 360 GLY A N 1
ATOM 2733 C CA . GLY A 1 360 ? 4.555 -18.25 1.186 1 93.44 360 GLY A CA 1
ATOM 2734 C C . GLY A 1 360 ? 3.568 -19.109 0.426 1 93.44 360 GLY A C 1
ATOM 2735 O O . GLY A 1 360 ? 2.359 -18.875 0.486 1 93.44 360 GLY A O 1
ATOM 2736 N N . TRP A 1 361 ? 4.152 -19.984 -0.323 1 94.94 361 TRP A N 1
ATOM 2737 C CA . TRP A 1 361 ? 3.416 -21.016 -1.058 1 94.94 361 TRP A CA 1
ATOM 2738 C C . TRP A 1 361 ? 3.967 -22.406 -0.754 1 94.94 361 TRP A C 1
ATOM 2740 O O . TRP A 1 361 ? 5.137 -22.547 -0.386 1 94.94 361 TRP A O 1
ATOM 2750 N N . VAL A 1 362 ? 3.076 -23.375 -0.88 1 95 362 VAL A N 1
ATOM 2751 C CA . VAL A 1 362 ? 3.51 -24.766 -0.762 1 95 362 VAL A CA 1
ATOM 2752 C C . VAL A 1 362 ? 2.709 -25.641 -1.724 1 95 362 VAL A C 1
ATOM 2754 O O . VAL A 1 362 ? 1.497 -25.453 -1.872 1 95 362 VAL A O 1
ATOM 2757 N N . ARG A 1 363 ? 3.375 -26.422 -2.43 1 95.06 363 ARG A N 1
ATOM 2758 C CA . ARG A 1 363 ? 2.762 -27.484 -3.219 1 95.06 363 ARG A CA 1
ATOM 2759 C C . ARG A 1 363 ? 2.945 -28.844 -2.543 1 95.06 363 ARG A C 1
ATOM 2761 O O . ARG A 1 363 ? 4.074 -29.281 -2.322 1 95.06 363 ARG A O 1
ATOM 2768 N N . PHE A 1 364 ? 1.829 -29.406 -2.219 1 92.94 364 PHE A N 1
ATOM 2769 C CA . PHE A 1 364 ? 1.802 -30.734 -1.621 1 92.94 364 PHE A CA 1
ATOM 2770 C C . PHE A 1 364 ? 1.56 -31.797 -2.684 1 92.94 364 PHE A C 1
ATOM 2772 O O . PHE A 1 364 ? 0.83 -31.562 -3.65 1 92.94 364 PHE A O 1
ATOM 2779 N N . GLY A 1 365 ? 2.248 -32.875 -2.471 1 86.75 365 GLY A N 1
ATOM 2780 C CA . GLY A 1 365 ? 1.797 -34.031 -3.225 1 86.75 365 GLY A CA 1
ATOM 2781 C C . GLY A 1 365 ? 0.42 -34.5 -2.807 1 86.75 365 GLY A C 1
ATOM 2782 O O . GLY A 1 365 ? -0.523 -33.719 -2.73 1 86.75 365 GLY A O 1
ATOM 2783 N N . GLN A 1 366 ? 0.296 -35.656 -2.299 1 78.75 366 GLN A N 1
ATOM 2784 C CA . GLN A 1 366 ? -0.979 -36.188 -1.799 1 78.75 366 GLN A CA 1
ATOM 2785 C C . GLN A 1 366 ? -1.277 -35.625 -0.404 1 78.75 366 GLN A C 1
ATOM 2787 O O . GLN A 1 366 ? -0.404 -35.625 0.466 1 78.75 366 GLN A O 1
ATOM 2792 N N . LEU A 1 367 ? -2.365 -34.906 -0.308 1 83.75 367 LEU A N 1
ATOM 2793 C CA . LEU A 1 367 ? -2.82 -34.312 0.943 1 83.75 367 LEU A CA 1
ATOM 2794 C C . LEU A 1 367 ? -4.293 -34.625 1.189 1 83.75 367 LEU A C 1
ATOM 2796 O O . LEU A 1 367 ? -5.117 -34.531 0.279 1 83.75 367 LEU A O 1
ATOM 2800 N N . ASP A 1 368 ? -4.543 -35.156 2.322 1 86.62 368 ASP A N 1
ATOM 2801 C CA . ASP A 1 368 ? -5.953 -35.281 2.664 1 86.62 368 ASP A CA 1
ATOM 2802 C C . ASP A 1 368 ? -6.402 -34.219 3.643 1 86.62 368 ASP A C 1
ATOM 2804 O O . ASP A 1 368 ? -5.617 -33.344 4.012 1 86.62 368 ASP A O 1
ATOM 2808 N N . ARG A 1 369 ? -7.598 -34.281 3.947 1 89.81 369 ARG A N 1
ATOM 2809 C CA . ARG A 1 369 ? -8.219 -33.25 4.77 1 89.81 369 ARG A CA 1
ATOM 2810 C C . ARG A 1 369 ? -7.555 -33.156 6.141 1 89.81 369 ARG A C 1
ATOM 2812 O O . ARG A 1 369 ? -7.32 -32.062 6.664 1 89.81 369 ARG A O 1
ATOM 2819 N N . GLU A 1 370 ? -7.285 -34.25 6.699 1 91.31 370 GLU A N 1
ATOM 2820 C CA . GLU A 1 370 ? -6.699 -34.281 8.039 1 91.31 370 GLU A CA 1
ATOM 2821 C C . GLU A 1 370 ? -5.309 -33.656 8.047 1 91.31 370 GLU A C 1
ATOM 2823 O O . GLU A 1 370 ? -4.984 -32.875 8.945 1 91.31 370 GLU A O 1
ATOM 2828 N N . LYS A 1 371 ? -4.551 -34.094 7.098 1 89.69 371 LYS A N 1
ATOM 2829 C CA . LYS A 1 371 ? -3.203 -33.531 7.008 1 89.69 371 LYS A CA 1
ATOM 2830 C C . LYS A 1 371 ? -3.242 -32.031 6.746 1 89.69 371 LYS A C 1
ATOM 2832 O O . LYS A 1 371 ? -2.422 -31.281 7.277 1 89.69 371 LYS A O 1
ATOM 2837 N N . LEU A 1 372 ? -4.16 -31.625 5.891 1 90.75 372 LEU A N 1
ATOM 2838 C CA . LEU A 1 372 ? -4.336 -30.188 5.66 1 90.75 372 LEU A CA 1
ATOM 2839 C C . LEU A 1 372 ? -4.668 -29.469 6.961 1 90.75 372 LEU A C 1
ATOM 2841 O O . LEU A 1 372 ? -4.094 -28.422 7.254 1 90.75 372 LEU A O 1
ATOM 2845 N N . ASN A 1 373 ? -5.543 -29.969 7.719 1 90.56 373 ASN A N 1
ATOM 2846 C CA . ASN A 1 373 ? -5.922 -29.375 9 1 90.56 373 ASN A CA 1
ATOM 2847 C C . ASN A 1 373 ? -4.746 -29.328 9.961 1 90.56 373 ASN A C 1
ATOM 2849 O O . ASN A 1 373 ? -4.602 -28.375 10.727 1 90.56 373 ASN A O 1
ATOM 2853 N N . GLN A 1 374 ? -3.982 -30.344 9.906 1 90.06 374 GLN A N 1
ATOM 2854 C CA . GLN A 1 374 ? -2.783 -30.359 10.742 1 90.06 374 GLN A CA 1
ATOM 2855 C C . GLN A 1 374 ? -1.833 -29.219 10.352 1 90.06 374 GLN A C 1
ATOM 2857 O O . GLN A 1 374 ? -1.286 -28.547 11.211 1 90.06 374 GLN A O 1
ATOM 2862 N N . GLN A 1 375 ? -1.663 -29.109 9.055 1 88.44 375 GLN A N 1
ATOM 2863 C CA . GLN A 1 375 ? -0.803 -28.031 8.578 1 88.44 375 GLN A CA 1
ATOM 2864 C C . GLN A 1 375 ? -1.378 -26.672 8.953 1 88.44 375 GLN A C 1
ATOM 2866 O O . GLN A 1 375 ? -0.633 -25.75 9.305 1 88.44 375 GLN A O 1
ATOM 2871 N N . ARG A 1 376 ? -2.656 -26.5 8.922 1 89.31 376 ARG A N 1
ATOM 2872 C CA . ARG A 1 376 ? -3.328 -25.266 9.328 1 89.31 376 ARG A CA 1
ATOM 2873 C C . ARG A 1 376 ? -3.088 -24.984 10.805 1 89.31 376 ARG A C 1
ATOM 2875 O O . ARG A 1 376 ? -2.82 -23.828 11.18 1 89.31 376 ARG A O 1
ATOM 2882 N N . GLN A 1 377 ? -3.182 -25.953 11.578 1 88.88 377 GLN A N 1
ATOM 2883 C CA . GLN A 1 377 ? -2.965 -25.781 13.016 1 88.88 377 GLN A CA 1
ATOM 2884 C C . GLN A 1 377 ? -1.525 -25.375 13.312 1 88.88 377 GLN A C 1
ATOM 2886 O O . GLN A 1 377 ? -1.284 -24.5 14.148 1 88.88 377 GLN A O 1
ATOM 2891 N N . ILE A 1 378 ? -0.645 -26.031 12.648 1 88.19 378 ILE A N 1
ATOM 2892 C CA . ILE A 1 378 ? 0.763 -25.688 12.82 1 88.19 378 ILE A CA 1
ATOM 2893 C C . ILE A 1 378 ? 0.99 -24.219 12.43 1 88.19 378 ILE A C 1
ATOM 2895 O O . ILE A 1 378 ? 1.622 -23.469 13.18 1 88.19 378 ILE A O 1
ATOM 2899 N N . CYS A 1 379 ? 0.433 -23.859 11.289 1 87 379 CYS A N 1
ATOM 2900 C CA . CYS A 1 379 ? 0.593 -22.484 10.82 1 87 379 CYS A CA 1
ATOM 2901 C C . CYS A 1 379 ? -0.054 -21.5 11.781 1 87 379 CYS A C 1
ATOM 2903 O O . CYS A 1 379 ? 0.487 -20.422 12.023 1 87 379 CYS A O 1
ATOM 2905 N N . GLN A 1 380 ? -1.163 -21.844 12.289 1 84.19 380 GLN A N 1
ATOM 2906 C CA . GLN A 1 380 ? -1.87 -20.984 13.234 1 84.19 380 GLN A CA 1
ATOM 2907 C C . GLN A 1 380 ? -1.049 -20.766 14.5 1 84.19 380 GLN A C 1
ATOM 2909 O O . GLN A 1 380 ? -1.086 -19.688 15.094 1 84.19 380 GLN A O 1
ATOM 2914 N N . ASN A 1 381 ? -0.373 -21.766 14.914 1 84.56 381 ASN A N 1
ATOM 2915 C CA . ASN A 1 381 ? 0.501 -21.656 16.078 1 84.56 381 ASN A CA 1
ATOM 2916 C C . ASN A 1 381 ? 1.596 -20.609 15.852 1 84.56 381 ASN A C 1
ATOM 2918 O O . ASN A 1 381 ? 2.16 -20.078 16.812 1 84.56 381 ASN A O 1
ATOM 2922 N N . TYR A 1 382 ? 1.853 -20.422 14.664 1 80.12 382 TYR A N 1
ATOM 2923 C CA . TYR A 1 382 ? 2.846 -19.406 14.312 1 80.12 382 TYR A CA 1
ATOM 2924 C C . TYR A 1 382 ? 2.178 -18.109 13.898 1 80.12 382 TYR A C 1
ATOM 2926 O O . TYR A 1 382 ? 2.787 -17.281 13.219 1 80.12 382 TYR A O 1
ATOM 2934 N N . GLY A 1 383 ? 0.858 -17.984 14.227 1 76.5 383 GLY A N 1
ATOM 2935 C CA . GLY A 1 383 ? 0.118 -16.75 13.961 1 76.5 383 GLY A CA 1
ATOM 2936 C C . GLY A 1 383 ? -0.316 -16.625 12.508 1 76.5 383 GLY A C 1
ATOM 2937 O O . GLY A 1 383 ? -0.594 -15.523 12.039 1 76.5 383 GLY A O 1
ATOM 2938 N N . GLY A 1 384 ? -0.343 -17.734 11.875 1 83.5 384 GLY A N 1
ATOM 2939 C CA . GLY A 1 384 ? -0.539 -17.656 10.43 1 83.5 384 GLY A CA 1
ATOM 2940 C C . GLY A 1 384 ? -1.843 -18.281 9.969 1 83.5 384 GLY A C 1
ATOM 2941 O O . GLY A 1 384 ? -2.781 -18.422 10.758 1 83.5 384 GLY A O 1
ATOM 2942 N N . TYR A 1 385 ? -1.989 -18.406 8.656 1 84.94 385 TYR A N 1
ATOM 2943 C CA . TYR A 1 385 ? -3.143 -19 7.984 1 84.94 385 TYR A CA 1
ATOM 2944 C C . TYR A 1 385 ? -2.711 -19.812 6.77 1 84.94 385 TYR A C 1
ATOM 2946 O O . TYR A 1 385 ? -1.568 -19.703 6.316 1 84.94 385 TYR A O 1
ATOM 2954 N N . VAL A 1 386 ? -3.629 -20.719 6.344 1 88.44 386 VAL A N 1
ATOM 2955 C CA . VAL A 1 386 ? -3.43 -21.469 5.109 1 88.44 386 VAL A CA 1
ATOM 2956 C C . VAL A 1 386 ? -4.664 -21.328 4.219 1 88.44 386 VAL A C 1
ATOM 2958 O O . VAL A 1 386 ? -5.793 -21.531 4.676 1 88.44 386 VAL A O 1
ATOM 2961 N N . THR A 1 387 ? -4.477 -20.953 3.035 1 89 387 THR A N 1
ATOM 2962 C CA . THR A 1 387 ? -5.523 -20.906 2.021 1 89 387 THR A CA 1
ATOM 2963 C C . THR A 1 387 ? -5.23 -21.891 0.894 1 89 387 THR A C 1
ATOM 2965 O O . THR A 1 387 ? -4.105 -21.969 0.394 1 89 387 THR A O 1
ATOM 2968 N N . VAL A 1 388 ? -6.234 -22.656 0.552 1 91.94 388 VAL A N 1
ATOM 2969 C CA . VAL A 1 388 ? -6.082 -23.578 -0.563 1 91.94 388 VAL A CA 1
ATOM 2970 C C . VAL A 1 388 ? -6.309 -22.844 -1.883 1 91.94 388 VAL A C 1
ATOM 2972 O O . VAL A 1 388 ? -7.348 -22.203 -2.072 1 91.94 388 VAL A O 1
ATOM 2975 N N . LEU A 1 389 ? -5.375 -22.953 -2.791 1 92.56 389 LEU A N 1
ATOM 2976 C CA . LEU A 1 389 ? -5.492 -22.312 -4.09 1 92.56 389 LEU A CA 1
ATOM 2977 C C . LEU A 1 389 ? -5.922 -23.312 -5.16 1 92.56 389 LEU A C 1
ATOM 2979 O O . LEU A 1 389 ? -7 -23.172 -5.746 1 92.56 389 LEU A O 1
ATOM 2983 N N . GLU A 1 390 ? -5.148 -24.281 -5.324 1 92.31 390 GLU A N 1
ATOM 2984 C CA . GLU A 1 390 ? -5.438 -25.312 -6.305 1 92.31 390 GLU A CA 1
ATOM 2985 C C . GLU A 1 390 ? -5.641 -26.672 -5.629 1 92.31 390 GLU A C 1
ATOM 2987 O O . GLU A 1 390 ? -4.789 -27.125 -4.863 1 92.31 390 GLU A O 1
ATOM 2992 N N . ALA A 1 391 ? -6.715 -27.281 -5.918 1 93.19 391 ALA A N 1
ATOM 2993 C CA . ALA A 1 391 ? -7.074 -28.641 -5.539 1 93.19 391 ALA A CA 1
ATOM 2994 C C . ALA A 1 391 ? -8.219 -29.172 -6.398 1 93.19 391 ALA A C 1
ATOM 2996 O O . ALA A 1 391 ? -8.906 -28.391 -7.066 1 93.19 391 ALA A O 1
ATOM 2997 N N . SER A 1 392 ? -8.383 -30.453 -6.406 1 91.5 392 SER A N 1
ATOM 2998 C CA . SER A 1 392 ? -9.5 -31.016 -7.156 1 91.5 392 SER A CA 1
ATOM 2999 C C . SER A 1 392 ? -10.836 -30.531 -6.594 1 91.5 392 SER A C 1
ATOM 3001 O O . SER A 1 392 ? -10.945 -30.25 -5.398 1 91.5 392 SER A O 1
ATOM 3003 N N . PRO A 1 393 ? -11.844 -30.422 -7.512 1 92.81 393 PRO A N 1
ATOM 3004 C CA . PRO A 1 393 ? -13.172 -30.062 -7.016 1 92.81 393 PRO A CA 1
ATOM 3005 C C . PRO A 1 393 ? -13.648 -30.969 -5.887 1 92.81 393 PRO A C 1
ATOM 3007 O O . PRO A 1 393 ? -14.297 -30.5 -4.945 1 92.81 393 PRO A O 1
ATOM 3010 N N . GLU A 1 394 ? -13.312 -32.188 -5.949 1 90.81 394 GLU A N 1
ATOM 3011 C CA . GLU A 1 394 ? -13.711 -33.125 -4.918 1 90.81 394 GLU A CA 1
ATOM 3012 C C . GLU A 1 394 ? -13.133 -32.75 -3.562 1 90.81 394 GLU A C 1
ATOM 3014 O O . GLU A 1 394 ? -13.82 -32.812 -2.543 1 90.81 394 GLU A O 1
ATOM 3019 N N . CYS A 1 395 ? -11.922 -32.406 -3.531 1 91.5 395 CYS A N 1
ATOM 3020 C CA . CYS A 1 395 ? -11.289 -31.953 -2.299 1 91.5 395 CYS A CA 1
ATOM 3021 C C . CYS A 1 395 ? -11.938 -30.672 -1.78 1 91.5 395 CYS A C 1
ATOM 3023 O O . CYS A 1 395 ? -12.289 -30.594 -0.604 1 91.5 395 CYS A O 1
ATOM 3025 N N . LYS A 1 396 ? -12.156 -29.75 -2.68 1 91.12 396 LYS A N 1
ATOM 3026 C CA . LYS A 1 396 ? -12.625 -28.422 -2.293 1 91.12 396 LYS A CA 1
ATOM 3027 C C . LYS A 1 396 ? -14.062 -28.469 -1.786 1 91.12 396 LYS A C 1
ATOM 3029 O O . LYS A 1 396 ? -14.469 -27.641 -0.969 1 91.12 396 LYS A O 1
ATOM 3034 N N . LYS A 1 397 ? -14.812 -29.422 -2.197 1 90.31 397 LYS A N 1
ATOM 3035 C CA . LYS A 1 397 ? -16.172 -29.594 -1.718 1 90.31 397 LYS A CA 1
ATOM 3036 C C . LYS A 1 397 ? -16.203 -29.922 -0.23 1 90.31 397 LYS A C 1
ATOM 3038 O O . LYS A 1 397 ? -17.156 -29.578 0.476 1 90.31 397 LYS A O 1
ATOM 3043 N N . HIS A 1 398 ? -15.109 -30.484 0.18 1 88.69 398 HIS A N 1
ATOM 3044 C CA . HIS A 1 398 ? -15.117 -31 1.544 1 88.69 398 HIS A CA 1
ATOM 3045 C C . HIS A 1 398 ? -14.18 -30.203 2.441 1 88.69 398 HIS A C 1
ATOM 3047 O O . HIS A 1 398 ? -14.094 -30.453 3.645 1 88.69 398 HIS A O 1
ATOM 3053 N N . TRP A 1 399 ? -13.453 -29.328 1.885 1 88.81 399 TRP A N 1
ATOM 3054 C CA . TRP A 1 399 ? -12.484 -28.531 2.641 1 88.81 399 TRP A CA 1
ATOM 3055 C C . TRP A 1 399 ? -12.961 -27.094 2.789 1 88.81 399 TRP A C 1
ATOM 3057 O O . TRP A 1 399 ? -13.688 -26.578 1.937 1 88.81 399 TRP A O 1
ATOM 3067 N N . ASP A 1 400 ? -12.609 -26.453 3.93 1 86.81 400 ASP A N 1
ATOM 3068 C CA . ASP A 1 400 ? -12.648 -25 4.004 1 86.81 400 ASP A CA 1
ATOM 3069 C C . ASP A 1 400 ? -11.5 -24.375 3.203 1 86.81 400 ASP A C 1
ATOM 3071 O O . ASP A 1 400 ? -10.375 -24.281 3.695 1 86.81 400 ASP A O 1
ATOM 3075 N N . VAL A 1 401 ? -11.773 -23.953 2.068 1 87.62 401 VAL A N 1
ATOM 3076 C CA . VAL A 1 401 ? -10.773 -23.484 1.11 1 87.62 401 VAL A CA 1
ATOM 3077 C C . VAL A 1 401 ? -10.07 -22.25 1.648 1 87.62 401 VAL A C 1
ATOM 3079 O O . VAL A 1 401 ? -8.859 -22.078 1.474 1 87.62 401 VAL A O 1
ATOM 3082 N N . TRP A 1 402 ? -10.688 -21.438 2.342 1 80.88 402 TRP A N 1
ATOM 3083 C CA . TRP A 1 402 ? -10.156 -20.141 2.719 1 80.88 402 TRP A CA 1
ATOM 3084 C C . TRP A 1 402 ? -9.5 -20.188 4.094 1 80.88 402 TRP A C 1
ATOM 3086 O O . TRP A 1 402 ? -8.555 -19.453 4.363 1 80.88 402 TRP A O 1
ATOM 3096 N N . GLY A 1 403 ? -9.875 -21.062 4.977 1 73.44 403 GLY A N 1
ATOM 3097 C CA . GLY A 1 403 ? -9.305 -21.219 6.305 1 73.44 403 GLY A CA 1
ATOM 3098 C C . GLY A 1 403 ? -9.617 -20.047 7.223 1 73.44 403 GLY A C 1
ATOM 3099 O O . GLY A 1 403 ? -9.07 -19.953 8.32 1 73.44 403 GLY A O 1
ATOM 3100 N N . GLN A 1 404 ? -10.133 -18.953 6.699 1 62.03 404 GLN A N 1
ATOM 3101 C CA . GLN A 1 404 ? -10.242 -17.703 7.457 1 62.03 404 GLN A CA 1
ATOM 3102 C C . GLN A 1 404 ? -11.484 -17.719 8.344 1 62.03 404 GLN A C 1
ATOM 3104 O O . GLN A 1 404 ? -12.57 -18.078 7.898 1 62.03 404 GLN A O 1
ATOM 3109 N N . SER A 1 405 ? -11.07 -17.875 9.727 1 54.62 405 SER A N 1
ATOM 3110 C CA . SER A 1 405 ? -12.07 -17.75 10.781 1 54.62 405 SER A CA 1
ATOM 3111 C C . SER A 1 405 ? -12.062 -16.344 11.383 1 54.62 405 SER A C 1
ATOM 3113 O O . SER A 1 405 ? -11.039 -15.656 11.344 1 54.62 405 SER A O 1
ATOM 3115 N N . GLY A 1 406 ? -13.242 -15.453 11.086 1 54.59 406 GLY A N 1
ATOM 3116 C CA . GLY A 1 406 ? -13.273 -14.352 12.039 1 54.59 406 GLY A CA 1
ATOM 3117 C C . GLY A 1 406 ? -14.305 -13.297 11.695 1 54.59 406 GLY A C 1
ATOM 3118 O O . GLY A 1 406 ? -15.18 -13.523 10.852 1 54.59 406 GLY A O 1
ATOM 3119 N N . HIS A 1 407 ? -14.102 -12.18 12.375 1 55.22 407 HIS A N 1
ATOM 3120 C CA . HIS A 1 407 ? -15.039 -11.07 12.5 1 55.22 407 HIS A CA 1
ATOM 3121 C C . HIS A 1 407 ? -15.195 -10.328 11.18 1 55.22 407 HIS A C 1
ATOM 3123 O O . HIS A 1 407 ? -16.188 -9.609 10.977 1 55.22 407 HIS A O 1
ATOM 3129 N N . GLY A 1 408 ? -14.367 -10.75 10.078 1 63 408 GLY A N 1
ATOM 3130 C CA . GLY A 1 408 ? -14.461 -9.961 8.867 1 63 408 GLY A CA 1
ATOM 3131 C C . GLY A 1 408 ? -15.406 -10.555 7.836 1 63 408 GLY A C 1
ATOM 3132 O O . GLY A 1 408 ? -15.781 -9.883 6.871 1 63 408 GLY A O 1
ATOM 3133 N N . LEU A 1 409 ? -15.953 -11.703 8.203 1 69.44 409 LEU A N 1
ATOM 3134 C CA . LEU A 1 409 ? -16.766 -12.391 7.211 1 69.44 409 LEU A CA 1
ATOM 3135 C C . LEU A 1 409 ? -18.094 -11.664 7.004 1 69.44 409 LEU A C 1
ATOM 3137 O O . LEU A 1 409 ? -18.578 -11.562 5.875 1 69.44 409 LEU A O 1
ATOM 3141 N N . ALA A 1 410 ? -18.656 -11.195 8.078 1 70.69 410 ALA A N 1
ATOM 3142 C CA . ALA A 1 410 ? -19.922 -10.477 7.953 1 70.69 410 ALA A CA 1
ATOM 3143 C C . ALA A 1 410 ? -19.766 -9.227 7.098 1 70.69 410 ALA A C 1
ATOM 3145 O O . ALA A 1 410 ? -20.609 -8.922 6.258 1 70.69 410 ALA A O 1
ATOM 3146 N N . MET A 1 411 ? -18.719 -8.586 7.301 1 70.62 411 MET A N 1
ATOM 3147 C CA . MET A 1 411 ? -18.438 -7.387 6.512 1 70.62 411 MET A CA 1
ATOM 3148 C C . MET A 1 411 ? -18.203 -7.742 5.043 1 70.62 411 MET A C 1
ATOM 3150 O O . MET A 1 411 ? -18.688 -7.047 4.148 1 70.62 411 MET A O 1
ATOM 3154 N N . MET A 1 412 ? -17.562 -8.836 4.809 1 75.69 412 MET A N 1
ATOM 3155 C CA . MET A 1 412 ? -17.312 -9.266 3.439 1 75.69 412 MET A CA 1
ATOM 3156 C C . MET A 1 412 ? -18.609 -9.648 2.74 1 75.69 412 MET A C 1
ATOM 3158 O O . MET A 1 412 ? -18.781 -9.383 1.548 1 75.69 412 MET A O 1
ATOM 3162 N N . GLY A 1 413 ? -19.516 -10.195 3.566 1 78.94 413 GLY A N 1
ATOM 3163 C CA . GLY A 1 413 ? -20.828 -10.5 3.02 1 78.94 413 GLY A CA 1
ATOM 3164 C C . GLY A 1 413 ? -21.594 -9.266 2.602 1 78.94 413 GLY A C 1
ATOM 3165 O O . GLY A 1 413 ? -22.203 -9.242 1.528 1 78.94 413 GLY A O 1
ATOM 3166 N N . ARG A 1 414 ? -21.5 -8.273 3.375 1 76.56 414 ARG A N 1
ATOM 3167 C CA . ARG A 1 414 ? -22.188 -7.02 3.062 1 76.56 414 ARG A CA 1
ATOM 3168 C C . ARG A 1 414 ? -21.578 -6.367 1.823 1 76.56 414 ARG A C 1
ATOM 3170 O O . ARG A 1 414 ? -22.297 -5.812 0.994 1 76.56 414 ARG A O 1
ATOM 3177 N N . LEU A 1 415 ? -20.375 -6.496 1.717 1 76.94 415 LEU A N 1
ATOM 3178 C CA . LEU A 1 415 ? -19.703 -5.922 0.558 1 76.94 415 LEU A CA 1
ATOM 3179 C C . LEU A 1 415 ? -20.078 -6.676 -0.715 1 76.94 415 LEU A C 1
ATOM 3181 O O . LEU A 1 415 ? -20.344 -6.059 -1.748 1 76.94 415 LEU A O 1
ATOM 3185 N N . LYS A 1 416 ? -20.078 -7.957 -0.577 1 85.19 416 LYS A N 1
ATOM 3186 C CA . LYS A 1 416 ? -20.516 -8.758 -1.71 1 85.19 416 LYS A CA 1
ATOM 3187 C C . LYS A 1 416 ? -21.922 -8.352 -2.15 1 85.19 416 LYS A C 1
ATOM 3189 O O . LYS A 1 416 ? -22.172 -8.18 -3.346 1 85.19 416 LYS A O 1
ATOM 3194 N N . ASN A 1 417 ? -22.75 -8.07 -1.215 1 86.56 417 ASN A N 1
ATOM 3195 C CA . ASN A 1 417 ? -24.125 -7.691 -1.518 1 86.56 417 ASN A CA 1
ATOM 3196 C C . ASN A 1 417 ? -24.203 -6.309 -2.152 1 86.56 417 ASN A C 1
ATOM 3198 O O . ASN A 1 417 ? -25.062 -6.051 -2.992 1 86.56 417 ASN A O 1
ATOM 3202 N N . GLN A 1 418 ? -23.359 -5.539 -1.795 1 80.44 418 GLN A N 1
ATOM 3203 C CA . GLN A 1 418 ? -23.344 -4.188 -2.35 1 80.44 418 GLN A CA 1
ATOM 3204 C C . GLN A 1 418 ? -22.891 -4.199 -3.805 1 80.44 418 GLN A C 1
ATOM 3206 O O . GLN A 1 418 ? -23.422 -3.457 -4.633 1 80.44 418 GLN A O 1
ATOM 3211 N N . PHE A 1 419 ? -21.922 -4.988 -4.121 1 86.69 419 PHE A N 1
ATOM 3212 C CA . PHE A 1 419 ? -21.328 -4.973 -5.453 1 86.69 419 PHE A CA 1
ATOM 3213 C C . PHE A 1 419 ? -22.031 -5.949 -6.375 1 86.69 419 PHE A C 1
ATOM 3215 O O . PHE A 1 419 ? -21.984 -5.809 -7.602 1 86.69 419 PHE A O 1
ATOM 3222 N N . ASP A 1 420 ? -22.656 -6.867 -5.805 1 91.69 420 ASP A N 1
ATOM 3223 C CA . ASP A 1 420 ? -23.375 -7.902 -6.555 1 91.69 420 ASP A CA 1
ATOM 3224 C C . ASP A 1 420 ? -24.641 -8.336 -5.816 1 91.69 420 ASP A C 1
ATOM 3226 O O . ASP A 1 420 ? -24.75 -9.484 -5.391 1 91.69 420 ASP A O 1
ATOM 3230 N N . PRO A 1 421 ? -25.578 -7.477 -5.824 1 91.44 421 PRO A N 1
ATOM 3231 C CA . PRO A 1 421 ? -26.781 -7.719 -5.012 1 91.44 421 PRO A CA 1
ATOM 3232 C C . PRO A 1 421 ? -27.547 -8.961 -5.457 1 91.44 421 PRO A C 1
ATOM 3234 O O . PRO A 1 421 ? -28.25 -9.578 -4.648 1 91.44 421 PRO A O 1
ATOM 3237 N N . HIS A 1 422 ? -27.469 -9.383 -6.629 1 92.12 422 HIS A N 1
ATOM 3238 C CA . HIS A 1 422 ? -28.203 -10.531 -7.125 1 92.12 422 HIS A CA 1
ATOM 3239 C C . HIS A 1 422 ? -27.344 -11.789 -7.129 1 92.12 422 HIS A C 1
ATOM 3241 O O . HIS A 1 422 ? -27.766 -12.844 -7.582 1 92.12 422 HIS A O 1
ATOM 3247 N N . ASN A 1 423 ? -26.094 -11.656 -6.688 1 92.19 423 ASN A N 1
ATOM 3248 C CA . ASN A 1 423 ? -25.141 -12.766 -6.594 1 92.19 423 ASN A CA 1
ATOM 3249 C C . ASN A 1 423 ? -24.922 -13.43 -7.945 1 92.19 423 ASN A C 1
ATOM 3251 O O . ASN A 1 423 ? -25 -14.656 -8.055 1 92.19 423 ASN A O 1
ATOM 3255 N N . THR A 1 424 ? -24.703 -12.609 -8.914 1 93.25 424 THR A N 1
ATOM 3256 C CA . THR A 1 424 ? -24.547 -13.125 -10.266 1 93.25 424 THR A CA 1
ATOM 3257 C C . THR A 1 424 ? -23.078 -13.258 -10.648 1 93.25 424 THR A C 1
ATOM 3259 O O . THR A 1 424 ? -22.734 -13.984 -11.586 1 93.25 424 THR A O 1
ATOM 3262 N N . PHE A 1 425 ? -22.203 -12.617 -9.953 1 95.62 425 PHE A N 1
ATOM 3263 C CA . PHE A 1 425 ? -20.781 -12.672 -10.273 1 95.62 425 PHE A CA 1
ATOM 3264 C C . PHE A 1 425 ? -20.094 -13.797 -9.516 1 95.62 425 PHE A C 1
ATOM 3266 O O . PHE A 1 425 ? -19.984 -13.75 -8.289 1 95.62 425 PHE A O 1
ATOM 3273 N N . SER A 1 426 ? -19.641 -14.781 -10.227 1 94.19 426 SER A N 1
ATOM 3274 C CA . SER A 1 426 ? -18.891 -15.906 -9.68 1 94.19 426 SER A CA 1
ATOM 3275 C C . SER A 1 426 ? -19.5 -16.406 -8.375 1 94.19 426 SER A C 1
ATOM 3277 O O . SER A 1 426 ? -18.812 -16.5 -7.359 1 94.19 426 SER A O 1
ATOM 3279 N N . PRO A 1 427 ? -20.719 -16.797 -8.453 1 92.56 427 PRO A N 1
ATOM 3280 C CA . PRO A 1 427 ? -21.391 -17.172 -7.211 1 92.56 427 PRO A CA 1
ATOM 3281 C C . PRO A 1 427 ? -20.703 -18.328 -6.484 1 92.56 427 PRO A C 1
ATOM 3283 O O . PRO A 1 427 ? -20.391 -19.344 -7.098 1 92.56 427 PRO A O 1
ATOM 3286 N N . GLY A 1 428 ? -20.422 -18.047 -5.184 1 88.25 428 GLY A N 1
ATOM 3287 C CA . GLY A 1 428 ? -19.844 -19.078 -4.336 1 88.25 428 GLY A CA 1
ATOM 3288 C C . GLY A 1 428 ? -18.328 -18.984 -4.219 1 88.25 428 GLY A C 1
ATOM 3289 O O . GLY A 1 428 ? -17.719 -19.719 -3.432 1 88.25 428 GLY A O 1
ATOM 3290 N N . ARG A 1 429 ? -17.766 -18.062 -4.883 1 88.69 429 ARG A N 1
ATOM 3291 C CA . ARG A 1 429 ? -16.297 -18.078 -4.969 1 88.69 429 ARG A CA 1
ATOM 3292 C C . ARG A 1 429 ? -15.695 -16.984 -4.105 1 88.69 429 ARG A C 1
ATOM 3294 O O . ARG A 1 429 ? -14.469 -16.906 -3.965 1 88.69 429 ARG A O 1
ATOM 3301 N N . PHE A 1 430 ? -16.5 -16.125 -3.557 1 78.56 430 PHE A N 1
ATOM 3302 C CA . PHE A 1 430 ? -15.992 -15.078 -2.68 1 78.56 430 PHE A CA 1
ATOM 3303 C C . PHE A 1 430 ? -15.648 -15.648 -1.307 1 78.56 430 PHE A C 1
ATOM 3305 O O . PHE A 1 430 ? -16.094 -16.734 -0.949 1 78.56 430 PHE A O 1
ATOM 3312 N N . VAL A 1 431 ? -14.883 -14.922 -0.613 1 69 431 VAL A N 1
ATOM 3313 C CA . VAL A 1 431 ? -14.492 -15.328 0.731 1 69 431 VAL A CA 1
ATOM 3314 C C . VAL A 1 431 ? -15.734 -15.656 1.556 1 69 431 VAL A C 1
ATOM 3316 O O . VAL A 1 431 ? -16.734 -14.938 1.491 1 69 431 VAL A O 1
ATOM 3319 N N . GLY A 1 432 ? -15.695 -16.688 2.281 1 65.94 432 GLY A N 1
ATOM 3320 C CA . GLY A 1 432 ? -16.812 -17.141 3.1 1 65.94 432 GLY A CA 1
ATOM 3321 C C . GLY A 1 432 ? -17.875 -17.891 2.311 1 65.94 432 GLY A C 1
ATOM 3322 O O . GLY A 1 432 ? -18.859 -18.359 2.877 1 65.94 432 GLY A O 1
ATOM 3323 N N . GLY A 1 433 ? -17.672 -18.031 1.043 1 67.06 433 GLY A N 1
ATOM 3324 C CA . GLY A 1 433 ? -18.594 -18.766 0.206 1 67.06 433 GLY A CA 1
ATOM 3325 C C . GLY A 1 433 ? -19.719 -17.922 -0.356 1 67.06 433 GLY A C 1
ATOM 3326 O O . GLY A 1 433 ? -20.734 -18.438 -0.797 1 67.06 433 GLY A O 1
ATOM 3327 N N . PHE A 1 434 ? -19.469 -16.594 -0.189 1 68.56 434 PHE A N 1
ATOM 3328 C CA . PHE A 1 434 ? -20.469 -15.68 -0.722 1 68.56 434 PHE A CA 1
ATOM 3329 C C . PHE A 1 434 ? -20.422 -15.656 -2.246 1 68.56 434 PHE A C 1
ATOM 3331 O O . PHE A 1 434 ? -19.375 -15.914 -2.844 1 68.56 434 PHE A O 1
ATOM 3338 N N . MET B 1 1 ? -45.031 11.586 16.766 1 28.17 1 MET B N 1
ATOM 3339 C CA . MET B 1 1 ? -44.062 12.625 17.078 1 28.17 1 MET B CA 1
ATOM 3340 C C . MET B 1 1 ? -42.75 12.016 17.578 1 28.17 1 MET B C 1
ATOM 3342 O O . MET B 1 1 ? -42.75 11.203 18.5 1 28.17 1 MET B O 1
ATOM 3346 N N . PRO B 1 2 ? -41.781 11.867 16.688 1 35.66 2 PRO B N 1
ATOM 3347 C CA . PRO B 1 2 ? -40.562 11.195 17.156 1 35.66 2 PRO B CA 1
ATOM 3348 C C . PRO B 1 2 ? -40.031 11.789 18.469 1 35.66 2 PRO B C 1
ATOM 3350 O O . PRO B 1 2 ? -40.062 13 18.656 1 35.66 2 PRO B O 1
ATOM 3353 N N . MET B 1 3 ? -40.219 11.148 19.531 1 35.69 3 MET B N 1
ATOM 3354 C CA . MET B 1 3 ? -39.812 11.656 20.844 1 35.69 3 MET B CA 1
ATOM 3355 C C . MET B 1 3 ? -38.406 12.234 20.781 1 35.69 3 MET B C 1
ATOM 3357 O O . MET B 1 3 ? -37.469 11.562 20.344 1 35.69 3 MET B O 1
ATOM 3361 N N . ALA B 1 4 ? -38.406 13.484 20.625 1 37.19 4 ALA B N 1
ATOM 3362 C CA . ALA B 1 4 ? -37.156 14.242 20.75 1 37.19 4 ALA B CA 1
ATOM 3363 C C . ALA B 1 4 ? -36.344 13.758 21.938 1 37.19 4 ALA B C 1
ATOM 3365 O O . ALA B 1 4 ? -36.75 13.883 23.078 1 37.19 4 ALA B O 1
ATOM 3366 N N . VAL B 1 5 ? -35.594 12.766 21.922 1 42.44 5 VAL B N 1
ATOM 3367 C CA . VAL B 1 5 ? -34.719 12.328 23.016 1 42.44 5 VAL B CA 1
ATOM 3368 C C . VAL B 1 5 ? -34 13.523 23.594 1 42.44 5 VAL B C 1
ATOM 3370 O O . VAL B 1 5 ? -33.312 14.25 22.875 1 42.44 5 VAL B O 1
ATOM 3373 N N . VAL B 1 6 ? -34.438 14.062 24.703 1 45.22 6 VAL B N 1
ATOM 3374 C CA . VAL B 1 6 ? -33.812 15.164 25.438 1 45.22 6 VAL B CA 1
ATOM 3375 C C . VAL B 1 6 ? -32.344 14.852 25.719 1 45.22 6 VAL B C 1
ATOM 3377 O O . VAL B 1 6 ? -32.031 13.867 26.391 1 45.22 6 VAL B O 1
ATOM 3380 N N . SER B 1 7 ? -31.281 15.406 24.906 1 65.12 7 SER B N 1
ATOM 3381 C CA . SER B 1 7 ? -29.844 15.258 25.125 1 65.12 7 SER B CA 1
ATOM 3382 C C . SER B 1 7 ? -29.422 15.852 26.453 1 65.12 7 SER B C 1
ATOM 3384 O O . SER B 1 7 ? -29.766 17 26.766 1 65.12 7 SER B O 1
ATOM 3386 N N . LEU B 1 8 ? -29.078 15 27.531 1 71.38 8 LEU B N 1
ATOM 3387 C CA . LEU B 1 8 ? -28.547 15.453 28.812 1 71.38 8 LEU B CA 1
ATOM 3388 C C . LEU B 1 8 ? -27.156 16.062 28.641 1 71.38 8 LEU B C 1
ATOM 3390 O O . LEU B 1 8 ? -26.406 15.656 27.75 1 71.38 8 LEU B O 1
ATOM 3394 N N . PRO B 1 9 ? -26.938 17.094 29.438 1 80.75 9 PRO B N 1
ATOM 3395 C CA . PRO B 1 9 ? -25.578 17.656 29.391 1 80.75 9 PRO B CA 1
ATOM 3396 C C . PRO B 1 9 ? -24.516 16.688 29.859 1 80.75 9 PRO B C 1
ATOM 3398 O O . PRO B 1 9 ? -24.812 15.758 30.625 1 80.75 9 PRO B O 1
ATOM 3401 N N . PHE B 1 10 ? -23.359 16.828 29.375 1 86.88 10 PHE B N 1
ATOM 3402 C CA . PHE B 1 10 ? -22.219 16.016 29.797 1 86.88 10 PHE B CA 1
ATOM 3403 C C . PHE B 1 10 ? -21.859 16.312 31.25 1 86.88 10 PHE B C 1
ATOM 3405 O O . PHE B 1 10 ? -21.797 17.484 31.641 1 86.88 10 PHE B O 1
ATOM 3412 N N . SER B 1 11 ? -21.719 15.25 32 1 84.81 11 SER B N 1
ATOM 3413 C CA . SER B 1 11 ? -21.281 15.359 33.406 1 84.81 11 SER B CA 1
ATOM 3414 C C . SER B 1 11 ? -20.047 14.492 33.656 1 84.81 11 SER B C 1
ATOM 3416 O O . SER B 1 11 ? -20.109 13.266 33.562 1 84.81 11 SER B O 1
ATOM 3418 N N . PRO B 1 12 ? -18.953 15.156 34.062 1 82.62 12 PRO B N 1
ATOM 3419 C CA . PRO B 1 12 ? -17.734 14.406 34.312 1 82.62 12 PRO B CA 1
ATOM 3420 C C . PRO B 1 12 ? -17.922 13.305 35.344 1 82.62 12 PRO B C 1
ATOM 3422 O O . PRO B 1 12 ? -17.219 12.289 35.312 1 82.62 12 PRO B O 1
ATOM 3425 N N . GLN B 1 13 ? -18.844 13.477 36.188 1 81.81 13 GLN B N 1
ATOM 3426 C CA . GLN B 1 13 ? -19.062 12.539 37.281 1 81.81 13 GLN B CA 1
ATOM 3427 C C . GLN B 1 13 ? -19.484 11.172 36.75 1 81.81 13 GLN B C 1
ATOM 3429 O O . GLN B 1 13 ? -19.297 10.156 37.438 1 81.81 13 GLN B O 1
ATOM 3434 N N . ASN B 1 14 ? -19.969 11.211 35.594 1 82.12 14 ASN B N 1
ATOM 3435 C CA . ASN B 1 14 ? -20.438 9.961 35 1 82.12 14 ASN B CA 1
ATOM 3436 C C . ASN B 1 14 ? -19.281 9.148 34.406 1 82.12 14 ASN B C 1
ATOM 3438 O O . ASN B 1 14 ? -19.469 7.984 34.062 1 82.12 14 ASN B O 1
ATOM 3442 N N . PHE B 1 15 ? -18.188 9.766 34.375 1 85 15 PHE B N 1
ATOM 3443 C CA . PHE B 1 15 ? -17.016 9.094 33.812 1 85 15 PHE B CA 1
ATOM 3444 C C . PHE B 1 15 ? -15.797 9.312 34.719 1 85 15 PHE B C 1
ATOM 3446 O O . PHE B 1 15 ? -14.805 9.906 34.281 1 85 15 PHE B O 1
ATOM 3453 N N . PRO B 1 16 ? -15.82 8.727 35.875 1 78.56 16 PRO B N 1
ATOM 3454 C CA . PRO B 1 16 ? -14.797 9.023 36.875 1 78.56 16 PRO B CA 1
ATOM 3455 C C . PRO B 1 16 ? -13.406 8.539 36.469 1 78.56 16 PRO B C 1
ATOM 3457 O O . PRO B 1 16 ? -12.398 9.008 37 1 78.56 16 PRO B O 1
ATOM 3460 N N . HIS B 1 17 ? -13.344 7.68 35.594 1 81.94 17 HIS B N 1
ATOM 3461 C CA . HIS B 1 17 ? -12.047 7.141 35.188 1 81.94 17 HIS B CA 1
ATOM 3462 C C . HIS B 1 17 ? -11.516 7.828 33.938 1 81.94 17 HIS B C 1
ATOM 3464 O O . HIS B 1 17 ? -10.539 7.371 33.344 1 81.94 17 HIS B O 1
ATOM 3470 N N . SER B 1 18 ? -12.141 8.828 33.594 1 84.81 18 SER B N 1
ATOM 3471 C CA . SER B 1 18 ? -11.664 9.664 32.5 1 84.81 18 SER B CA 1
ATOM 3472 C C . SER B 1 18 ? -11.227 11.031 33 1 84.81 18 SER B C 1
ATOM 3474 O O . SER B 1 18 ? -11.875 11.617 33.875 1 84.81 18 SER B O 1
ATOM 3476 N N . SER B 1 19 ? -10.039 11.422 32.594 1 90.25 19 SER B N 1
ATOM 3477 C CA . SER B 1 19 ? -9.68 12.812 32.875 1 90.25 19 SER B CA 1
ATOM 3478 C C . SER B 1 19 ? -10.555 13.766 32.062 1 90.25 19 SER B C 1
ATOM 3480 O O . SER B 1 19 ? -10.867 13.484 30.891 1 90.25 19 SER B O 1
ATOM 3482 N N . SER B 1 20 ? -11.008 14.766 32.688 1 92.94 20 SER B N 1
ATOM 3483 C CA . SER B 1 20 ? -11.82 15.742 31.969 1 92.94 20 SER B CA 1
ATOM 3484 C C . SER B 1 20 ? -11.57 17.156 32.469 1 92.94 20 SER B C 1
ATOM 3486 O O . SER B 1 20 ? -11.141 17.344 33.625 1 92.94 20 SER B O 1
ATOM 3488 N N . CYS B 1 21 ? -11.656 18.047 31.594 1 93.19 21 CYS B N 1
ATOM 3489 C CA . CYS B 1 21 ? -11.531 19.469 31.906 1 93.19 21 CYS B CA 1
ATOM 3490 C C . CYS B 1 21 ? -12.375 20.312 30.953 1 93.19 21 CYS B C 1
ATOM 3492 O O . CYS B 1 21 ? -12.586 19.938 29.797 1 93.19 21 CYS B O 1
ATOM 3494 N N . SER B 1 22 ? -12.906 21.406 31.516 1 94.31 22 SER B N 1
ATOM 3495 C CA . SER B 1 22 ? -13.578 22.359 30.625 1 94.31 22 SER B CA 1
ATOM 3496 C C . SER B 1 22 ? -12.617 22.906 29.578 1 94.31 22 SER B C 1
ATOM 3498 O O . SER B 1 22 ? -11.461 23.188 29.875 1 94.31 22 SER B O 1
ATOM 3500 N N . VAL B 1 23 ? -13.117 23.047 28.359 1 94.06 23 VAL B N 1
ATOM 3501 C CA . VAL B 1 23 ? -12.273 23.531 27.281 1 94.06 23 VAL B CA 1
ATOM 3502 C C . VAL B 1 23 ? -11.734 24.922 27.625 1 94.06 23 VAL B C 1
ATOM 3504 O O . VAL B 1 23 ? -10.609 25.266 27.281 1 94.06 23 VAL B O 1
ATOM 3507 N N . GLN B 1 24 ? -12.406 25.672 28.422 1 92.62 24 GLN B N 1
ATOM 3508 C CA . GLN B 1 24 ? -12 27.016 28.812 1 92.62 24 GLN B CA 1
ATOM 3509 C C . GLN B 1 24 ? -10.82 26.969 29.781 1 92.62 24 GLN B C 1
ATOM 3511 O O . GLN B 1 24 ? -10.117 27.969 29.969 1 92.62 24 GLN B O 1
ATOM 3516 N N . ASP B 1 25 ? -10.617 25.797 30.375 1 94.75 25 ASP B N 1
ATOM 3517 C CA . ASP B 1 25 ? -9.547 25.641 31.359 1 94.75 25 ASP B CA 1
ATOM 3518 C C . ASP B 1 25 ? -8.289 25.047 30.734 1 94.75 25 ASP B C 1
ATOM 3520 O O . ASP B 1 25 ? -7.266 24.906 31.406 1 94.75 25 ASP B O 1
ATOM 3524 N N . LEU B 1 26 ? -8.391 24.781 29.469 1 94.62 26 LEU B N 1
ATOM 3525 C CA . LEU B 1 26 ? -7.219 24.266 28.781 1 94.62 26 LEU B CA 1
ATOM 3526 C C . LEU B 1 26 ? -6.199 25.359 28.531 1 94.62 26 LEU B C 1
ATOM 3528 O O . LEU B 1 26 ? -6.543 26.547 28.516 1 94.62 26 LEU B O 1
ATOM 3532 N N . PRO B 1 27 ? -4.945 24.953 28.359 1 94.19 27 PRO B N 1
ATOM 3533 C CA . PRO B 1 27 ? -3.945 25.938 27.984 1 94.19 27 PRO B CA 1
ATOM 3534 C C . PRO B 1 27 ? -4.324 26.703 26.703 1 94.19 27 PRO B C 1
ATOM 3536 O O . PRO B 1 27 ? -5 26.156 25.828 1 94.19 27 PRO B O 1
ATOM 3539 N N . PRO B 1 28 ? -3.889 27.922 26.562 1 93.5 28 PRO B N 1
ATOM 3540 C CA . PRO B 1 28 ? -4.285 28.781 25.453 1 93.5 28 PRO B CA 1
ATOM 3541 C C . PRO B 1 28 ? -3.99 28.156 24.094 1 93.5 28 PRO B C 1
ATOM 3543 O O . PRO B 1 28 ? -4.793 28.281 23.156 1 93.5 28 PRO B O 1
ATOM 3546 N N . HIS B 1 29 ? -2.85 27.547 23.953 1 90.12 29 HIS B N 1
ATOM 3547 C CA . HIS B 1 29 ? -2.502 26.969 22.656 1 90.12 29 HIS B CA 1
ATOM 3548 C C . HIS B 1 29 ? -3.5 25.891 22.25 1 90.12 29 HIS B C 1
ATOM 3550 O O . HIS B 1 29 ? -3.809 25.734 21.078 1 90.12 29 HIS B O 1
ATOM 3556 N N . GLN B 1 30 ? -4.031 25.172 23.203 1 93 30 GLN B N 1
ATOM 3557 C CA . GLN B 1 30 ? -5.027 24.156 22.922 1 93 30 GLN B CA 1
ATOM 3558 C C . GLN B 1 30 ? -6.379 24.781 22.578 1 93 30 GLN B C 1
ATOM 3560 O O . GLN B 1 30 ? -7.078 24.297 21.672 1 93 30 GLN B O 1
ATOM 3565 N N . GLN B 1 31 ? -6.676 25.812 23.328 1 93.62 31 GLN B N 1
ATOM 3566 C CA . GLN B 1 31 ? -7.914 26.531 23.031 1 93.62 31 GLN B CA 1
ATOM 3567 C C . GLN B 1 31 ? -7.906 27.078 21.594 1 93.62 31 GLN B C 1
ATOM 3569 O O . GLN B 1 31 ? -8.906 27 20.891 1 93.62 31 GLN B O 1
ATOM 3574 N N . MET B 1 32 ? -6.77 27.562 21.266 1 90.88 32 MET B N 1
ATOM 3575 C CA . MET B 1 32 ? -6.637 28.125 19.922 1 90.88 32 MET B CA 1
ATOM 3576 C C . MET B 1 32 ? -6.766 27.031 18.859 1 90.88 32 MET B C 1
ATOM 3578 O O . MET B 1 32 ? -7.414 27.219 17.828 1 90.88 32 MET B O 1
ATOM 3582 N N . ALA B 1 33 ? -6.121 25.922 19.062 1 92.12 33 ALA B N 1
ATOM 3583 C CA . ALA B 1 33 ? -6.207 24.797 18.141 1 92.12 33 ALA B CA 1
ATOM 3584 C C . ALA B 1 33 ? -7.656 24.359 17.953 1 92.12 33 ALA B C 1
ATOM 3586 O O . ALA B 1 33 ? -8.086 24.078 16.828 1 92.12 33 ALA B O 1
ATOM 3587 N N . ILE B 1 34 ? -8.391 24.312 19.031 1 94.44 34 ILE B N 1
ATOM 3588 C CA . ILE B 1 34 ? -9.797 23.922 18.984 1 94.44 34 ILE B CA 1
ATOM 3589 C C . ILE B 1 34 ? -10.602 24.938 18.203 1 94.44 34 ILE B C 1
ATOM 3591 O O . ILE B 1 34 ? -11.391 24.578 17.328 1 94.44 34 ILE B O 1
ATOM 3595 N N . ALA B 1 35 ? -10.359 26.188 18.469 1 93.25 35 ALA B N 1
ATOM 3596 C CA . ALA B 1 35 ? -11.094 27.266 17.797 1 93.25 35 ALA B CA 1
ATOM 3597 C C . ALA B 1 35 ? -10.875 27.219 16.281 1 93.25 35 ALA B C 1
ATOM 3599 O O . ALA B 1 35 ? -11.805 27.453 15.508 1 93.25 35 ALA B O 1
ATOM 3600 N N . GLN B 1 36 ? -9.711 26.859 15.867 1 92.62 36 GLN B N 1
ATOM 3601 C CA . GLN B 1 36 ? -9.359 26.859 14.453 1 92.62 36 GLN B CA 1
ATOM 3602 C C . GLN B 1 36 ? -10 25.672 13.727 1 92.62 36 GLN B C 1
ATOM 3604 O O . GLN B 1 36 ? -10.039 25.641 12.5 1 92.62 36 GLN B O 1
ATOM 3609 N N . ALA B 1 37 ? -10.516 24.719 14.477 1 93.69 37 ALA B N 1
ATOM 3610 C CA . ALA B 1 37 ? -11.125 23.531 13.891 1 93.69 37 ALA B CA 1
ATOM 3611 C C . ALA B 1 37 ? -12.641 23.688 13.758 1 93.69 37 ALA B C 1
ATOM 3613 O O . ALA B 1 37 ? -13.32 22.812 13.219 1 93.69 37 ALA B O 1
ATOM 3614 N N . LEU B 1 38 ? -13.164 24.828 14.188 1 94 38 LEU B N 1
ATOM 3615 C CA . LEU B 1 38 ? -14.609 24.984 14.305 1 94 38 LEU B CA 1
ATOM 3616 C C . LEU B 1 38 ? -15.133 25.984 13.273 1 94 38 LEU B C 1
ATOM 3618 O O . LEU B 1 38 ? -14.477 26.984 12.984 1 94 38 LEU B O 1
ATOM 3622 N N . ALA B 1 39 ? -16.375 25.703 12.836 1 89.75 39 ALA B N 1
ATOM 3623 C CA . ALA B 1 39 ? -17.016 26.609 11.891 1 89.75 39 ALA B CA 1
ATOM 3624 C C . ALA B 1 39 ? -17.438 27.906 12.57 1 89.75 39 ALA B C 1
ATOM 3626 O O . ALA B 1 39 ? -17.344 28.984 11.984 1 89.75 39 ALA B O 1
ATOM 3627 N N . GLU B 1 40 ? -17.875 27.719 13.734 1 91.38 40 GLU B N 1
ATOM 3628 C CA . GLU B 1 40 ? -18.312 28.844 14.555 1 91.38 40 GLU B CA 1
ATOM 3629 C C . GLU B 1 40 ? -17.844 28.703 16 1 91.38 40 GLU B C 1
ATOM 3631 O O . GLU B 1 40 ? -17.797 27.594 16.531 1 91.38 40 GLU B O 1
ATOM 3636 N N . PRO B 1 41 ? -17.531 29.781 16.562 1 87 41 PRO B N 1
ATOM 3637 C CA . PRO B 1 41 ? -17.094 29.703 17.953 1 87 41 PRO B CA 1
ATOM 3638 C C . PRO B 1 41 ? -18.125 29.031 18.859 1 87 41 PRO B C 1
ATOM 3640 O O . PRO B 1 41 ? -17.766 28.375 19.844 1 87 41 PRO B O 1
ATOM 3643 N N . GLU B 1 42 ? -19.391 29.141 18.516 1 87.44 42 GLU B N 1
ATOM 3644 C CA . GLU B 1 42 ? -20.469 28.594 19.328 1 87.44 42 GLU B CA 1
ATOM 3645 C C . GLU B 1 42 ? -20.5 27.062 19.25 1 87.44 42 GLU B C 1
ATOM 3647 O O . GLU B 1 42 ? -21.172 26.406 20.031 1 87.44 42 GLU B O 1
ATOM 3652 N N . HIS B 1 43 ? -19.797 26.578 18.359 1 87.12 43 HIS B N 1
ATOM 3653 C CA . HIS B 1 43 ? -19.766 25.125 18.156 1 87.12 43 HIS B CA 1
ATOM 3654 C C . HIS B 1 43 ? -18.734 24.469 19.078 1 87.12 43 HIS B C 1
ATOM 3656 O O . HIS B 1 43 ? -18.547 23.25 19.031 1 87.12 43 HIS B O 1
ATOM 3662 N N . ALA B 1 44 ? -18.125 25.234 19.953 1 90.88 44 ALA B N 1
ATOM 3663 C CA . ALA B 1 44 ? -17.031 24.734 20.766 1 90.88 44 ALA B CA 1
ATOM 3664 C C . ALA B 1 44 ? -17.5 23.656 21.734 1 90.88 44 ALA B C 1
ATOM 3666 O O . ALA B 1 44 ? -18.578 23.766 22.312 1 90.88 44 ALA B O 1
ATOM 3667 N N . PRO B 1 45 ? -16.672 22.594 21.844 1 94.25 45 PRO B N 1
ATOM 3668 C CA . PRO B 1 45 ? -17 21.578 22.859 1 94.25 45 PRO B CA 1
ATOM 3669 C C . PRO B 1 45 ? -16.969 22.141 24.281 1 94.25 45 PRO B C 1
ATOM 3671 O O . PRO B 1 45 ? -16.188 23.047 24.562 1 94.25 45 PRO B O 1
ATOM 3674 N N . SER B 1 46 ? -17.828 21.531 25.078 1 93.56 46 SER B N 1
ATOM 3675 C CA . SER B 1 46 ? -17.859 21.969 26.469 1 93.56 46 SER B CA 1
ATOM 3676 C C . SER B 1 46 ? -16.672 21.438 27.25 1 93.56 46 SER B C 1
ATOM 3678 O O . SER B 1 46 ? -16.109 22.125 28.109 1 93.56 46 SER B O 1
ATOM 3680 N N . HIS B 1 47 ? -16.312 20.156 26.953 1 95.31 47 HIS B N 1
ATOM 3681 C CA . HIS B 1 47 ? -15.281 19.516 27.75 1 95.31 47 HIS B CA 1
ATOM 3682 C C . HIS B 1 47 ? -14.289 18.766 26.859 1 95.31 47 HIS B C 1
ATOM 3684 O O . HIS B 1 47 ? -14.648 18.297 25.781 1 95.31 47 HIS B O 1
ATOM 3690 N N . TRP B 1 48 ? -13.094 18.781 27.25 1 96.19 48 TRP B N 1
ATOM 3691 C CA . TRP B 1 48 ? -12.062 17.844 26.859 1 96.19 48 TRP B CA 1
ATOM 3692 C C . TRP B 1 48 ? -12.055 16.625 27.766 1 96.19 48 TRP B C 1
ATOM 3694 O O . TRP B 1 48 ? -12.07 16.75 29 1 96.19 48 TRP B O 1
ATOM 3704 N N . VAL B 1 49 ? -12.172 15.438 27.172 1 96.94 49 VAL B N 1
ATOM 3705 C CA . VAL B 1 49 ? -12.242 14.203 27.953 1 96.94 49 VAL B CA 1
ATOM 3706 C C . VAL B 1 49 ? -11.203 13.211 27.438 1 96.94 49 VAL B C 1
ATOM 3708 O O . VAL B 1 49 ? -11.062 13.023 26.219 1 96.94 49 VAL B O 1
ATOM 3711 N N . ALA B 1 50 ? -10.453 12.586 28.344 1 97.62 50 ALA B N 1
ATOM 3712 C CA . ALA B 1 50 ? -9.43 11.594 28 1 97.62 50 ALA B CA 1
ATOM 3713 C C . ALA B 1 50 ? -9.648 10.297 28.766 1 97.62 50 ALA B C 1
ATOM 3715 O O . ALA B 1 50 ? -9.203 10.156 29.906 1 97.62 50 ALA B O 1
ATOM 3716 N N . PRO B 1 51 ? -10.305 9.336 28.094 1 97 51 PRO B N 1
ATOM 3717 C CA . PRO B 1 51 ? -10.438 8.031 28.75 1 97 51 PRO B CA 1
ATOM 3718 C C . PRO B 1 51 ? -9.094 7.359 29.016 1 97 51 PRO B C 1
ATOM 3720 O O . PRO B 1 51 ? -8.18 7.469 28.188 1 97 51 PRO B O 1
ATOM 3723 N N . GLU B 1 52 ? -9.031 6.586 30.078 1 95.62 52 GLU B N 1
ATOM 3724 C CA . GLU B 1 52 ? -7.754 6.012 30.484 1 95.62 52 GLU B CA 1
ATOM 3725 C C . GLU B 1 52 ? -7.625 4.562 30.031 1 95.62 52 GLU B C 1
ATOM 3727 O O . GLU B 1 52 ? -6.598 3.922 30.25 1 95.62 52 GLU B O 1
ATOM 3732 N N . SER B 1 53 ? -8.68 4.102 29.469 1 95.56 53 SER B N 1
ATOM 3733 C CA . SER B 1 53 ? -8.672 2.746 28.922 1 95.56 53 SER B CA 1
ATOM 3734 C C . SER B 1 53 ? -9.641 2.615 27.75 1 95.56 53 SER B C 1
ATOM 3736 O O . SER B 1 53 ? -10.484 3.484 27.547 1 95.56 53 SER B O 1
ATOM 3738 N N . GLN B 1 54 ? -9.43 1.562 27.031 1 95.19 54 GLN B N 1
ATOM 3739 C CA . GLN B 1 54 ? -10.344 1.291 25.922 1 95.19 54 GLN B CA 1
ATOM 3740 C C . GLN B 1 54 ? -11.766 1.072 26.438 1 95.19 54 GLN B C 1
ATOM 3742 O O . GLN B 1 54 ? -12.734 1.499 25.797 1 95.19 54 GLN B O 1
ATOM 3747 N N . GLN B 1 55 ? -11.875 0.421 27.547 1 95.5 55 GLN B N 1
ATOM 3748 C CA . GLN B 1 55 ? -13.188 0.178 28.141 1 95.5 55 GLN B CA 1
ATOM 3749 C C . GLN B 1 55 ? -13.891 1.49 28.469 1 95.5 55 GLN B C 1
ATOM 3751 O O . GLN B 1 55 ? -15.086 1.642 28.203 1 95.5 55 GLN B O 1
ATOM 3756 N N . GLU B 1 56 ? -13.148 2.346 29.047 1 95.81 56 GLU B N 1
ATOM 3757 C CA . GLU B 1 56 ? -13.719 3.65 29.375 1 95.81 56 GLU B CA 1
ATOM 3758 C C . GLU B 1 56 ? -14.125 4.402 28.109 1 95.81 56 GLU B C 1
ATOM 3760 O O . GLU B 1 56 ? -15.148 5.09 28.078 1 95.81 56 GLU B O 1
ATOM 3765 N N . LEU B 1 57 ? -13.273 4.32 27.141 1 97.56 57 LEU B N 1
ATOM 3766 C CA . LEU B 1 57 ? -13.594 4.938 25.859 1 97.56 57 LEU B CA 1
ATOM 3767 C C . LEU B 1 57 ? -14.898 4.371 25.281 1 97.56 57 LEU B C 1
ATOM 3769 O O . LEU B 1 57 ? -15.75 5.125 24.812 1 97.56 57 LEU B O 1
ATOM 3773 N N . GLN B 1 58 ? -15.016 3.084 25.328 1 97.12 58 GLN B N 1
ATOM 3774 C CA . GLN B 1 58 ? -16.234 2.418 24.859 1 97.12 58 GLN B CA 1
ATOM 3775 C C . GLN B 1 58 ? -17.453 2.93 25.609 1 97.12 58 GLN B C 1
ATOM 3777 O O . GLN B 1 58 ? -18.469 3.248 24.984 1 97.12 58 GLN B O 1
ATOM 3782 N N . CYS B 1 59 ? -17.375 3.023 26.875 1 95.56 59 CYS B N 1
ATOM 3783 C CA . CYS B 1 59 ? -18.484 3.502 27.703 1 95.56 59 CYS B CA 1
ATOM 3784 C C . CYS B 1 59 ? -18.844 4.941 27.359 1 95.56 59 CYS B C 1
ATOM 3786 O O . CYS B 1 59 ? -20.016 5.27 27.219 1 95.56 59 CYS B O 1
ATOM 3788 N N . LEU B 1 60 ? -17.844 5.723 27.25 1 96.06 60 LEU B N 1
ATOM 3789 C CA . LEU B 1 60 ? -18.047 7.133 26.938 1 96.06 60 LEU B CA 1
ATOM 3790 C C . LEU B 1 60 ? -18.766 7.289 25.594 1 96.06 60 LEU B C 1
ATOM 3792 O O . LEU B 1 60 ? -19.75 8.023 25.5 1 96.06 60 LEU B O 1
ATOM 3796 N N . LEU B 1 61 ? -18.281 6.625 24.594 1 96.5 61 LEU B N 1
ATOM 3797 C CA . LEU B 1 61 ? -18.859 6.781 23.25 1 96.5 61 LEU B CA 1
ATOM 3798 C C . LEU B 1 61 ? -20.266 6.211 23.203 1 96.5 61 LEU B C 1
ATOM 3800 O O . LEU B 1 61 ? -21.125 6.73 22.484 1 96.5 61 LEU B O 1
ATOM 3804 N N . SER B 1 62 ? -20.5 5.141 23.938 1 95.38 62 SER B N 1
ATOM 3805 C CA . SER B 1 62 ? -21.875 4.629 24.047 1 95.38 62 SER B CA 1
ATOM 3806 C C . SER B 1 62 ? -22.812 5.688 24.609 1 95.38 62 SER B C 1
ATOM 3808 O O . SER B 1 62 ? -23.922 5.855 24.125 1 95.38 62 SER B O 1
ATOM 3810 N N . GLU B 1 63 ? -22.344 6.316 25.594 1 93.94 63 GLU B N 1
ATOM 3811 C CA . GLU B 1 63 ? -23.141 7.379 26.188 1 93.94 63 GLU B CA 1
ATOM 3812 C C . GLU B 1 63 ? -23.344 8.539 25.219 1 93.94 63 GLU B C 1
ATOM 3814 O O . GLU B 1 63 ? -24.422 9.125 25.156 1 93.94 63 GLU B O 1
ATOM 3819 N N . CYS B 1 64 ? -22.266 8.914 24.562 1 94.31 64 CYS B N 1
ATOM 3820 C CA . CYS B 1 64 ? -22.391 9.969 23.562 1 94.31 64 CYS B CA 1
ATOM 3821 C C . CYS B 1 64 ? -23.453 9.625 22.531 1 94.31 64 CYS B C 1
ATOM 3823 O O . CYS B 1 64 ? -24.25 10.484 22.156 1 94.31 64 CYS B O 1
ATOM 3825 N N . ASP B 1 65 ? -23.453 8.414 22.109 1 93.88 65 ASP B N 1
ATOM 3826 C CA . ASP B 1 65 ? -24.438 7.98 21.125 1 93.88 65 ASP B CA 1
ATOM 3827 C C . ASP B 1 65 ? -25.859 8.062 21.688 1 93.88 65 ASP B C 1
ATOM 3829 O O . ASP B 1 65 ? -26.75 8.594 21.047 1 93.88 65 ASP B O 1
ATOM 3833 N N . ARG B 1 66 ? -26.078 7.59 22.844 1 92.81 66 ARG B N 1
ATOM 3834 C CA . ARG B 1 66 ? -27.391 7.586 23.5 1 92.81 66 ARG B CA 1
ATOM 3835 C C . ARG B 1 66 ? -27.938 9.008 23.625 1 92.81 66 ARG B C 1
ATOM 3837 O O . ARG B 1 66 ? -29.141 9.219 23.531 1 92.81 66 ARG B O 1
ATOM 3844 N N . ASN B 1 67 ? -27.031 9.906 23.766 1 92.38 67 ASN B N 1
ATOM 3845 C CA . ASN B 1 67 ? -27.453 11.281 24 1 92.38 67 ASN B CA 1
ATOM 3846 C C . ASN B 1 67 ? -27.281 12.141 22.75 1 92.38 67 ASN B C 1
ATOM 3848 O O . ASN B 1 67 ? -27.469 13.359 22.781 1 92.38 67 ASN B O 1
ATOM 3852 N N . ASN B 1 68 ? -26.781 11.57 21.688 1 92.38 68 ASN B N 1
ATOM 3853 C CA . ASN B 1 68 ? -26.547 12.25 20.422 1 92.38 68 ASN B CA 1
ATOM 3854 C C . ASN B 1 68 ? -25.547 13.391 20.578 1 92.38 68 ASN B C 1
ATOM 3856 O O . ASN B 1 68 ? -25.766 14.492 20.094 1 92.38 68 ASN B O 1
ATOM 3860 N N . TRP B 1 69 ? -24.531 13.172 21.438 1 94.12 69 TRP B N 1
ATOM 3861 C CA . TRP B 1 69 ? -23.438 14.133 21.594 1 94.12 69 TRP B CA 1
ATOM 3862 C C . TRP B 1 69 ? -22.438 14 20.469 1 94.12 69 TRP B C 1
ATOM 3864 O O . TRP B 1 69 ? -21.703 13.008 20.391 1 94.12 69 TRP B O 1
ATOM 3874 N N . PRO B 1 70 ? -22.312 15.016 19.609 1 95 70 PRO B N 1
ATOM 3875 C CA . PRO B 1 70 ? -21.219 14.977 18.641 1 95 70 PRO B CA 1
ATOM 3876 C C . PRO B 1 70 ? -19.844 15.117 19.297 1 95 70 PRO B C 1
ATOM 3878 O O . PRO B 1 70 ? -19.688 15.867 20.266 1 95 70 PRO B O 1
ATOM 3881 N N . VAL B 1 71 ? -18.891 14.398 18.766 1 96.5 71 VAL B N 1
ATOM 3882 C CA . VAL B 1 71 ? -17.562 14.406 19.359 1 96.5 71 VAL B CA 1
ATOM 3883 C C . VAL B 1 71 ? -16.5 14.656 18.281 1 96.5 71 VAL B C 1
ATOM 3885 O O . VAL B 1 71 ? -16.75 14.414 17.094 1 96.5 71 VAL B O 1
ATOM 3888 N N . ILE B 1 72 ? -15.398 15.188 18.625 1 96.44 72 ILE B N 1
ATOM 3889 C CA . ILE B 1 72 ? -14.188 15.219 17.812 1 96.44 72 ILE B CA 1
ATOM 3890 C C . ILE B 1 72 ? -13.094 14.391 18.484 1 96.44 72 ILE B C 1
ATOM 3892 O O . ILE B 1 72 ? -12.617 14.742 19.562 1 96.44 72 ILE B O 1
ATOM 3896 N N . PRO B 1 73 ? -12.719 13.281 17.891 1 97.69 73 PRO B N 1
ATOM 3897 C CA . PRO B 1 73 ? -11.508 12.594 18.344 1 97.69 73 PRO B CA 1
ATOM 3898 C C . PRO B 1 73 ? -10.242 13.406 18.125 1 97.69 73 PRO B C 1
ATOM 3900 O O . PRO B 1 73 ? -10.109 14.078 17.094 1 97.69 73 PRO B O 1
ATOM 3903 N N . CYS B 1 74 ? -9.359 13.383 19.109 1 97.19 74 CYS B N 1
ATOM 3904 C CA . CYS B 1 74 ? -8.117 14.125 18.906 1 97.19 74 CYS B CA 1
ATOM 3905 C C . CYS B 1 74 ? -6.957 13.461 19.625 1 97.19 74 CYS B C 1
ATOM 3907 O O . CYS B 1 74 ? -7.164 12.656 20.531 1 97.19 74 CYS B O 1
ATOM 3909 N N . GLY B 1 75 ? -5.762 13.633 19.078 1 97.12 75 GLY B N 1
ATOM 3910 C CA . GLY B 1 75 ? -4.527 13.328 19.797 1 97.12 75 GLY B CA 1
ATOM 3911 C C . GLY B 1 75 ? -3.982 14.508 20.578 1 97.12 75 GLY B C 1
ATOM 3912 O O . GLY B 1 75 ? -4.668 15.055 21.438 1 97.12 75 GLY B O 1
ATOM 3913 N N . ASN B 1 76 ? -2.84 14.93 20.188 1 96.06 76 ASN B N 1
ATOM 3914 C CA . ASN B 1 76 ? -2.219 16.078 20.844 1 96.06 76 ASN B CA 1
ATOM 3915 C C . ASN B 1 76 ? -2.557 17.375 20.125 1 96.06 76 ASN B C 1
ATOM 3917 O O . ASN B 1 76 ? -1.88 18.391 20.328 1 96.06 76 ASN B O 1
ATOM 3921 N N . GLN B 1 77 ? -3.484 17.359 19.234 1 95.81 77 GLN B N 1
ATOM 3922 C CA . GLN B 1 77 ? -4.145 18.5 18.609 1 95.81 77 GLN B CA 1
ATOM 3923 C C . GLN B 1 77 ? -3.176 19.281 17.719 1 95.81 77 GLN B C 1
ATOM 3925 O O . GLN B 1 77 ? -3.424 20.438 17.391 1 95.81 77 GLN B O 1
ATOM 3930 N N . SER B 1 78 ? -2.031 18.688 17.312 1 93.69 78 SER B N 1
ATOM 3931 C CA . SER B 1 78 ? -1.056 19.375 16.469 1 93.69 78 SER B CA 1
ATOM 3932 C C . SER B 1 78 ? -1.617 19.656 15.086 1 93.69 78 SER B C 1
ATOM 3934 O O . SER B 1 78 ? -1.199 20.609 14.422 1 93.69 78 SER B O 1
ATOM 3936 N N . LYS B 1 79 ? -2.568 18.875 14.641 1 94.94 79 LYS B N 1
ATOM 3937 C CA . LYS B 1 79 ? -3.174 19.062 13.32 1 94.94 79 LYS B CA 1
ATOM 3938 C C . LYS B 1 79 ? -4.695 19.094 13.414 1 94.94 79 LYS B C 1
ATOM 3940 O O . LYS B 1 79 ? -5.387 18.734 12.461 1 94.94 79 LYS B O 1
ATOM 3945 N N . LEU B 1 80 ? -5.207 19.469 14.516 1 94.81 80 LEU B N 1
ATOM 3946 C CA . LEU B 1 80 ? -6.648 19.453 14.75 1 94.81 80 LEU B CA 1
ATOM 3947 C C . LEU B 1 80 ? -7.371 20.359 13.758 1 94.81 80 LEU B C 1
ATOM 3949 O O . LEU B 1 80 ? -8.492 20.062 13.344 1 94.81 80 LEU B O 1
ATOM 3953 N N . ALA B 1 81 ? -6.727 21.375 13.367 1 92.12 81 ALA B N 1
ATOM 3954 C CA . ALA B 1 81 ? -7.355 22.375 12.516 1 92.12 81 ALA B CA 1
ATOM 3955 C C . ALA B 1 81 ? -7.293 21.969 11.039 1 92.12 81 ALA B C 1
ATOM 3957 O O . ALA B 1 81 ? -7.832 22.656 10.18 1 92.12 81 ALA B O 1
ATOM 3958 N N . TRP B 1 82 ? -6.617 20.906 10.727 1 92.94 82 TRP B N 1
ATOM 3959 C CA . TRP B 1 82 ? -6.484 20.5 9.328 1 92.94 82 TRP B CA 1
ATOM 3960 C C . TRP B 1 82 ? -7.828 20.062 8.766 1 92.94 82 TRP B C 1
ATOM 3962 O O . TRP B 1 82 ? -8.648 19.484 9.484 1 92.94 82 TRP B O 1
ATOM 3972 N N . GLY B 1 83 ? -8.047 20.359 7.5 1 87.62 83 GLY B N 1
ATOM 3973 C CA . GLY B 1 83 ? -9.227 19.875 6.801 1 87.62 83 GLY B CA 1
ATOM 3974 C C . GLY B 1 83 ? -10.445 20.766 7.02 1 87.62 83 GLY B C 1
ATOM 3975 O O . GLY B 1 83 ? -10.312 21.984 7.148 1 87.62 83 GLY B O 1
ATOM 3976 N N . GLY B 1 84 ? -11.57 20.156 6.988 1 88.94 84 GLY B N 1
ATOM 3977 C CA . GLY B 1 84 ? -12.812 20.906 7.094 1 88.94 84 GLY B CA 1
ATOM 3978 C C . GLY B 1 84 ? -13.117 21.359 8.508 1 88.94 84 GLY B C 1
ATOM 3979 O O . GLY B 1 84 ? -12.445 20.953 9.453 1 88.94 84 GLY B O 1
ATOM 3980 N N . LEU B 1 85 ? -14.141 22.172 8.594 1 93 85 LEU B N 1
ATOM 3981 C CA . LEU B 1 85 ? -14.562 22.734 9.875 1 93 85 LEU B CA 1
ATOM 3982 C C . LEU B 1 85 ? -15.672 21.891 10.492 1 93 85 LEU B C 1
ATOM 3984 O O . LEU B 1 85 ? -16.562 21.422 9.781 1 93 85 LEU B O 1
ATOM 3988 N N . ALA B 1 86 ? -15.445 21.719 11.758 1 92.62 86 ALA B N 1
ATOM 3989 C CA . ALA B 1 86 ? -16.453 20.938 12.477 1 92.62 86 ALA B CA 1
ATOM 3990 C C . ALA B 1 86 ? -17.688 21.797 12.781 1 92.62 86 ALA B C 1
ATOM 3992 O O . ALA B 1 86 ? -17.562 23 13.008 1 92.62 86 ALA B O 1
ATOM 3993 N N . LYS B 1 87 ? -18.781 21.188 12.805 1 88.06 87 LYS B N 1
ATOM 3994 C CA . LYS B 1 87 ? -20.047 21.766 13.266 1 88.06 87 LYS B CA 1
ATOM 3995 C C . LYS B 1 87 ? -20.25 21.531 14.758 1 88.06 87 LYS B C 1
ATOM 3997 O O . LYS B 1 87 ? -19.312 21.156 15.461 1 88.06 87 LYS B O 1
ATOM 4002 N N . PRO B 1 88 ? -21.516 21.719 15.148 1 86.56 88 PRO B N 1
ATOM 4003 C CA . PRO B 1 88 ? -21.609 21.688 16.609 1 86.56 88 PRO B CA 1
ATOM 4004 C C . PRO B 1 88 ? -21.016 20.406 17.203 1 86.56 88 PRO B C 1
ATOM 4006 O O . PRO B 1 88 ? -21.25 19.312 16.688 1 86.56 88 PRO B O 1
ATOM 4009 N N . VAL B 1 89 ? -20.156 20.672 18.219 1 91.44 89 VAL B N 1
ATOM 4010 C CA . VAL B 1 89 ? -19.469 19.594 18.922 1 91.44 89 VAL B CA 1
ATOM 4011 C C . VAL B 1 89 ? -19.734 19.688 20.422 1 91.44 89 VAL B C 1
ATOM 4013 O O . VAL B 1 89 ? -19.766 20.797 20.984 1 91.44 89 VAL B O 1
ATOM 4016 N N . GLN B 1 90 ? -19.984 18.562 21 1 93.56 90 GLN B N 1
ATOM 4017 C CA . GLN B 1 90 ? -20.234 18.531 22.438 1 93.56 90 GLN B CA 1
ATOM 4018 C C . GLN B 1 90 ? -18.953 18.234 23.203 1 93.56 90 GLN B C 1
ATOM 4020 O O . GLN B 1 90 ? -18.688 18.844 24.234 1 93.56 90 GLN B O 1
ATOM 4025 N N . LEU B 1 91 ? -18.219 17.281 22.781 1 95.88 91 LEU B N 1
ATOM 4026 C CA . LEU B 1 91 ? -17.031 16.844 23.516 1 95.88 91 LEU B CA 1
ATOM 4027 C C . LEU B 1 91 ? -15.828 16.734 22.578 1 95.88 91 LEU B C 1
ATOM 4029 O O . LEU B 1 91 ? -15.961 16.281 21.438 1 95.88 91 LEU B O 1
ATOM 4033 N N . LEU B 1 92 ? -14.695 17.156 23.062 1 96.69 92 LEU B N 1
ATOM 4034 C CA . LEU B 1 92 ? -13.414 16.766 22.5 1 96.69 92 LEU B CA 1
ATOM 4035 C C . LEU B 1 92 ? -12.875 15.523 23.219 1 96.69 92 LEU B C 1
ATOM 4037 O O . LEU B 1 92 ? -12.547 15.578 24.391 1 96.69 92 LEU B O 1
ATOM 4041 N N . VAL B 1 93 ? -12.805 14.43 22.484 1 97.62 93 VAL B N 1
ATOM 4042 C CA . VAL B 1 93 ? -12.375 13.18 23.094 1 97.62 93 VAL B CA 1
ATOM 4043 C C . VAL B 1 93 ? -10.914 12.898 22.719 1 97.62 93 VAL B C 1
ATOM 4045 O O . VAL B 1 93 ? -10.602 12.703 21.547 1 97.62 93 VAL B O 1
ATOM 4048 N N . SER B 1 94 ? -10.062 12.82 23.75 1 97.88 94 SER B N 1
ATOM 4049 C CA . SER B 1 94 ? -8.617 12.742 23.531 1 97.88 94 SER B CA 1
ATOM 4050 C C . SER B 1 94 ? -8.102 11.328 23.766 1 97.88 94 SER B C 1
ATOM 4052 O O . SER B 1 94 ? -8.578 10.625 24.641 1 97.88 94 SER B O 1
ATOM 4054 N N . SER B 1 95 ? -7.086 11 22.969 1 98.19 95 SER B N 1
ATOM 4055 C CA . SER B 1 95 ? -6.422 9.711 23.141 1 98.19 95 SER B CA 1
ATOM 4056 C C . SER B 1 95 ? -5.32 9.797 24.188 1 98.19 95 SER B C 1
ATOM 4058 O O . SER B 1 95 ? -4.559 8.852 24.391 1 98.19 95 SER B O 1
ATOM 4060 N N . ALA B 1 96 ? -5.199 10.852 24.906 1 97.25 96 ALA B N 1
ATOM 4061 C CA . ALA B 1 96 ? -4.082 11.117 25.812 1 97.25 96 ALA B CA 1
ATOM 4062 C C . ALA B 1 96 ? -3.951 10.016 26.859 1 97.25 96 ALA B C 1
ATOM 4064 O O . ALA B 1 96 ? -2.844 9.703 27.297 1 97.25 96 ALA B O 1
ATOM 4065 N N . GLY B 1 97 ? -5.023 9.43 27.266 1 97.12 97 GLY B N 1
ATOM 4066 C CA . GLY B 1 97 ? -4.988 8.375 28.266 1 97.12 97 GLY B CA 1
ATOM 4067 C C . GLY B 1 97 ? -4.688 7.008 27.672 1 97.12 97 GLY B C 1
ATOM 4068 O O . GLY B 1 97 ? -4.492 6.043 28.422 1 97.12 97 GLY B O 1
ATOM 4069 N N . LEU B 1 98 ? -4.66 6.91 26.391 1 98.06 98 LEU B N 1
ATOM 4070 C CA . LEU B 1 98 ? -4.332 5.691 25.656 1 98.06 98 LEU B CA 1
ATOM 4071 C C . LEU B 1 98 ? -2.936 5.781 25.047 1 98.06 98 LEU B C 1
ATOM 4073 O O . LEU B 1 98 ? -2.785 5.855 23.828 1 98.06 98 LEU B O 1
ATOM 4077 N N . ASN B 1 99 ? -1.914 5.66 25.844 1 97.62 99 ASN B N 1
ATOM 4078 C CA . ASN B 1 99 ? -0.56 5.973 25.406 1 97.62 99 ASN B CA 1
ATOM 4079 C C . ASN B 1 99 ? 0.418 4.855 25.75 1 97.62 99 ASN B C 1
ATOM 4081 O O . ASN B 1 99 ? 1.582 5.117 26.062 1 97.62 99 ASN B O 1
ATOM 4085 N N . ARG B 1 100 ? 0.031 3.598 25.75 1 97.25 100 ARG B N 1
ATOM 4086 C CA . ARG B 1 100 ? 0.877 2.459 26.078 1 97.25 100 ARG B CA 1
ATOM 4087 C C . ARG B 1 100 ? 1.38 1.754 24.828 1 97.25 100 ARG B C 1
ATOM 4089 O O . ARG B 1 100 ? 0.701 1.747 23.797 1 97.25 100 ARG B O 1
ATOM 4096 N N . ILE B 1 101 ? 2.535 1.218 24.938 1 97.88 101 ILE B N 1
ATOM 4097 C CA . ILE B 1 101 ? 3.004 0.223 23.984 1 97.88 101 ILE B CA 1
ATOM 4098 C C . ILE B 1 101 ? 2.383 -1.135 24.297 1 97.88 101 ILE B C 1
ATOM 4100 O O . ILE B 1 101 ? 2.67 -1.725 25.344 1 97.88 101 ILE B O 1
ATOM 4104 N N . VAL B 1 102 ? 1.604 -1.68 23.484 1 97.44 102 VAL B N 1
ATOM 4105 C CA . VAL B 1 102 ? 0.852 -2.908 23.719 1 97.44 102 VAL B CA 1
ATOM 4106 C C . VAL B 1 102 ? 1.74 -4.117 23.438 1 97.44 102 VAL B C 1
ATOM 4108 O O . VAL B 1 102 ? 1.728 -5.09 24.203 1 97.44 102 VAL B O 1
ATOM 4111 N N . ASP B 1 103 ? 2.473 -4.066 22.328 1 96 103 ASP B N 1
ATOM 4112 C CA . ASP B 1 103 ? 3.355 -5.156 21.938 1 96 103 ASP B CA 1
ATOM 4113 C C . ASP B 1 103 ? 4.445 -4.668 20.984 1 96 103 ASP B C 1
ATOM 4115 O O . ASP B 1 103 ? 4.195 -3.818 20.125 1 96 103 ASP B O 1
ATOM 4119 N N . HIS B 1 104 ? 5.605 -5.082 21.234 1 96.75 104 HIS B N 1
ATOM 4120 C CA . HIS B 1 104 ? 6.734 -4.855 20.328 1 96.75 104 HIS B CA 1
ATOM 4121 C C . HIS B 1 104 ? 7.406 -6.168 19.953 1 96.75 104 HIS B C 1
ATOM 4123 O O . HIS B 1 104 ? 8.242 -6.688 20.688 1 96.75 104 HIS B O 1
ATOM 4129 N N . ALA B 1 105 ? 7.016 -6.676 18.781 1 93.44 105 ALA B N 1
ATOM 4130 C CA . ALA B 1 105 ? 7.652 -7.887 18.266 1 93.44 105 ALA B CA 1
ATOM 4131 C C . ALA B 1 105 ? 8.938 -7.547 17.516 1 93.44 105 ALA B C 1
ATOM 4133 O O . ALA B 1 105 ? 8.938 -7.473 16.281 1 93.44 105 ALA B O 1
ATOM 4134 N N . VAL B 1 106 ? 10.008 -7.492 18.219 1 94.44 106 VAL B N 1
ATOM 4135 C CA . VAL B 1 106 ? 11.281 -6.992 17.719 1 94.44 106 VAL B CA 1
ATOM 4136 C C . VAL B 1 106 ? 11.742 -7.852 16.547 1 94.44 106 VAL B C 1
ATOM 4138 O O . VAL B 1 106 ? 12.148 -7.324 15.5 1 94.44 106 VAL B O 1
ATOM 4141 N N . ALA B 1 107 ? 11.617 -9.117 16.625 1 90.25 107 ALA B N 1
ATOM 4142 C CA . ALA B 1 107 ? 12.117 -10.023 15.594 1 90.25 107 ALA B CA 1
ATOM 4143 C C . ALA B 1 107 ? 11.289 -9.906 14.32 1 90.25 107 ALA B C 1
ATOM 4145 O O . ALA B 1 107 ? 11.805 -10.125 13.219 1 90.25 107 ALA B O 1
ATOM 4146 N N . ASP B 1 108 ? 10.039 -9.492 14.438 1 90.25 108 ASP B N 1
ATOM 4147 C CA . ASP B 1 108 ? 9.141 -9.43 13.281 1 90.25 108 ASP B CA 1
ATOM 4148 C C . ASP B 1 108 ? 9.039 -8 12.75 1 90.25 108 ASP B C 1
ATOM 4150 O O . ASP B 1 108 ? 8.336 -7.75 11.766 1 90.25 108 ASP B O 1
ATOM 4154 N N . LEU B 1 109 ? 9.68 -7.07 13.414 1 93.94 109 LEU B N 1
ATOM 4155 C CA . LEU B 1 109 ? 9.672 -5.672 13 1 93.94 109 LEU B CA 1
ATOM 4156 C C . LEU B 1 109 ? 8.25 -5.117 12.992 1 93.94 109 LEU B C 1
ATOM 4158 O O . LEU B 1 109 ? 7.828 -4.5 12.008 1 93.94 109 LEU B O 1
ATOM 4162 N N . THR B 1 110 ? 7.504 -5.348 14.078 1 93.81 110 THR B N 1
ATOM 4163 C CA . THR B 1 110 ? 6.168 -4.781 14.242 1 93.81 110 THR B CA 1
ATOM 4164 C C . THR B 1 110 ? 5.98 -4.238 15.656 1 93.81 110 THR B C 1
ATOM 4166 O O . THR B 1 110 ? 6.609 -4.719 16.594 1 93.81 110 THR B O 1
ATOM 4169 N N . VAL B 1 111 ? 5.188 -3.262 15.758 1 97 111 VAL B N 1
ATOM 4170 C CA . VAL B 1 111 ? 4.84 -2.695 17.062 1 97 111 VAL B CA 1
ATOM 4171 C C . VAL B 1 111 ? 3.35 -2.365 17.094 1 97 111 VAL B C 1
ATOM 4173 O O . VAL B 1 111 ? 2.783 -1.899 16.109 1 97 111 VAL B O 1
ATOM 4176 N N . THR B 1 112 ? 2.705 -2.725 18.125 1 96.81 112 THR B N 1
ATOM 4177 C CA . THR B 1 112 ? 1.33 -2.328 18.406 1 96.81 112 THR B CA 1
ATOM 4178 C C . THR B 1 112 ? 1.286 -1.306 19.547 1 96.81 112 THR B C 1
ATOM 4180 O O . THR B 1 112 ? 1.807 -1.555 20.625 1 96.81 112 THR B O 1
ATOM 4183 N N . VAL B 1 113 ? 0.705 -0.208 19.266 1 98.38 113 VAL B N 1
ATOM 4184 C CA . VAL B 1 113 ? 0.688 0.882 20.234 1 98.38 113 VAL B CA 1
ATOM 4185 C C . VAL B 1 113 ? -0.713 1.484 20.312 1 98.38 113 VAL B C 1
ATOM 4187 O O . VAL B 1 113 ? -1.488 1.392 19.359 1 98.38 113 VAL B O 1
ATOM 4190 N N . GLU B 1 114 ? -0.996 2.068 21.438 1 98.69 114 GLU B N 1
ATOM 4191 C CA . GLU B 1 114 ? -2.227 2.842 21.578 1 98.69 114 GLU B CA 1
ATOM 4192 C C . GLU B 1 114 ? -2.123 4.18 20.859 1 98.69 114 GLU B C 1
ATOM 4194 O O . GLU B 1 114 ? -1.022 4.703 20.656 1 98.69 114 GLU B O 1
ATOM 4199 N N . ALA B 1 115 ? -3.248 4.727 20.5 1 98.38 115 ALA B N 1
ATOM 4200 C CA . ALA B 1 115 ? -3.354 5.84 19.562 1 98.38 115 ALA B CA 1
ATOM 4201 C C . ALA B 1 115 ? -2.758 7.113 20.156 1 98.38 115 ALA B C 1
ATOM 4203 O O . ALA B 1 115 ? -2.357 8.016 19.422 1 98.38 115 ALA B O 1
ATOM 4204 N N . GLY B 1 116 ? -2.654 7.238 21.406 1 98.56 116 GLY B N 1
ATOM 4205 C CA . GLY B 1 116 ? -2.203 8.469 22.047 1 98.56 116 GLY B CA 1
ATOM 4206 C C . GLY B 1 116 ? -0.694 8.547 22.188 1 98.56 116 GLY B C 1
ATOM 4207 O O . GLY B 1 116 ? -0.161 9.562 22.641 1 98.56 116 GLY B O 1
ATOM 4208 N N . VAL B 1 117 ? 0.032 7.559 21.766 1 98.62 117 VAL B N 1
ATOM 4209 C CA . VAL B 1 117 ? 1.489 7.57 21.844 1 98.62 117 VAL B CA 1
ATOM 4210 C C . VAL B 1 117 ? 2.051 8.625 20.891 1 98.62 117 VAL B C 1
ATOM 4212 O O . VAL B 1 117 ? 1.67 8.68 19.719 1 98.62 117 VAL B O 1
ATOM 4215 N N . LYS B 1 118 ? 2.889 9.453 21.391 1 98.38 118 LYS B N 1
ATOM 4216 C CA . LYS B 1 118 ? 3.566 10.422 20.531 1 98.38 118 LYS B CA 1
ATOM 4217 C C . LYS B 1 118 ? 4.625 9.742 19.672 1 98.38 118 LYS B C 1
ATOM 4219 O O . LYS B 1 118 ? 5.344 8.859 20.141 1 98.38 118 LYS B O 1
ATOM 4224 N N . LEU B 1 119 ? 4.703 10.219 18.453 1 98.5 119 LEU B N 1
ATOM 4225 C CA . LEU B 1 119 ? 5.684 9.641 17.547 1 98.5 119 LEU B CA 1
ATOM 4226 C C . LEU B 1 119 ? 7.094 9.766 18.109 1 98.5 119 LEU B C 1
ATOM 4228 O O . LEU B 1 119 ? 7.879 8.82 18.047 1 98.5 119 LEU B O 1
ATOM 4232 N N . LYS B 1 120 ? 7.414 10.906 18.656 1 97.88 120 LYS B N 1
ATOM 4233 C CA . LYS B 1 120 ? 8.734 11.141 19.234 1 97.88 120 LYS B CA 1
ATOM 4234 C C . LYS B 1 120 ? 9.055 10.094 20.297 1 97.88 120 LYS B C 1
ATOM 4236 O O . LYS B 1 120 ? 10.164 9.555 20.328 1 97.88 120 LYS B O 1
ATOM 4241 N N . ASP B 1 121 ? 8.117 9.812 21.156 1 98.19 121 ASP B N 1
ATOM 4242 C CA . ASP B 1 121 ? 8.312 8.836 22.219 1 98.19 121 ASP B CA 1
ATOM 4243 C C . ASP B 1 121 ? 8.469 7.426 21.656 1 98.19 121 ASP B C 1
ATOM 4245 O O . ASP B 1 121 ? 9.305 6.652 22.125 1 98.19 121 ASP B O 1
ATOM 4249 N N . LEU B 1 122 ? 7.66 7.16 20.672 1 98.56 122 LEU B N 1
ATOM 4250 C CA . LEU B 1 122 ? 7.758 5.848 20.031 1 98.56 122 LEU B CA 1
ATOM 4251 C C . LEU B 1 122 ? 9.133 5.648 19.406 1 98.56 122 LEU B C 1
ATOM 4253 O O . LEU B 1 122 ? 9.75 4.59 19.578 1 98.56 122 LEU B O 1
ATOM 4257 N N . GLN B 1 123 ? 9.625 6.664 18.734 1 98.25 123 GLN B N 1
ATOM 4258 C CA . GLN B 1 123 ? 10.945 6.578 18.125 1 98.25 123 GLN B CA 1
ATOM 4259 C C . GLN B 1 123 ? 12.016 6.305 19.172 1 98.25 123 GLN B C 1
ATOM 4261 O O . GLN B 1 123 ? 12.906 5.477 18.953 1 98.25 123 GLN B O 1
ATOM 4266 N N . ALA B 1 124 ? 11.93 6.918 20.25 1 97.88 124 ALA B N 1
ATOM 4267 C CA . ALA B 1 124 ? 12.898 6.742 21.328 1 97.88 124 ALA B CA 1
ATOM 4268 C C . ALA B 1 124 ? 12.875 5.312 21.859 1 97.88 124 ALA B C 1
ATOM 4270 O O . ALA B 1 124 ? 13.922 4.758 22.219 1 97.88 124 ALA B O 1
ATOM 4271 N N . ILE B 1 125 ? 11.75 4.734 21.875 1 97.69 125 ILE B N 1
ATOM 4272 C CA . ILE B 1 125 ? 11.578 3.377 22.375 1 97.69 125 ILE B CA 1
ATOM 4273 C C . ILE B 1 125 ? 12.141 2.375 21.375 1 97.69 125 ILE B C 1
ATOM 4275 O O . ILE B 1 125 ? 12.688 1.339 21.75 1 97.69 125 ILE B O 1
ATOM 4279 N N . LEU B 1 126 ? 12.047 2.676 20.125 1 98.19 126 LEU B N 1
ATOM 4280 C CA . LEU B 1 126 ? 12.445 1.761 19.062 1 98.19 126 LEU B CA 1
ATOM 4281 C C . LEU B 1 126 ? 13.953 1.807 18.828 1 98.19 126 LEU B C 1
ATOM 4283 O O . LEU B 1 126 ? 14.555 0.812 18.422 1 98.19 126 LEU B O 1
ATOM 4287 N N . GLN B 1 127 ? 14.578 2.896 19.156 1 97.44 127 GLN B N 1
ATOM 4288 C CA . GLN B 1 127 ? 15.969 3.191 18.797 1 97.44 127 GLN B CA 1
ATOM 4289 C C . GLN B 1 127 ? 16.922 2.162 19.406 1 97.44 127 GLN B C 1
ATOM 4291 O O . GLN B 1 127 ? 17.812 1.652 18.719 1 97.44 127 GLN B O 1
ATOM 4296 N N . PRO B 1 128 ? 16.766 1.769 20.703 1 97.56 128 PRO B N 1
ATOM 4297 C CA . PRO B 1 128 ? 17.672 0.78 21.281 1 97.56 128 PRO B CA 1
ATOM 4298 C C . PRO B 1 128 ? 17.625 -0.569 20.578 1 97.56 128 PRO B C 1
ATOM 4300 O O . PRO B 1 128 ? 18.547 -1.371 20.688 1 97.56 128 PRO B O 1
ATOM 4303 N N . HIS B 1 129 ? 16.562 -0.799 19.906 1 96.94 129 HIS B N 1
ATOM 4304 C CA . HIS B 1 129 ? 16.406 -2.049 19.156 1 96.94 129 HIS B CA 1
ATOM 4305 C C . HIS B 1 129 ? 16.812 -1.884 17.703 1 96.94 129 HIS B C 1
ATOM 4307 O O . HIS B 1 129 ? 16.562 -2.771 16.875 1 96.94 129 HIS B O 1
ATOM 4313 N N . GLN B 1 130 ? 17.312 -0.748 17.359 1 97 130 GLN B N 1
ATOM 4314 C CA . GLN B 1 130 ? 17.781 -0.433 16.016 1 97 130 GLN B CA 1
ATOM 4315 C C . GLN B 1 130 ? 16.641 -0.509 15 1 97 130 GLN B C 1
ATOM 4317 O O . GLN B 1 130 ? 16.812 -1.059 13.906 1 97 130 GLN B O 1
ATOM 4322 N N . GLN B 1 131 ? 15.531 -0.069 15.43 1 97.81 131 GLN B N 1
ATOM 4323 C CA . GLN B 1 131 ? 14.336 -0.004 14.586 1 97.81 131 GLN B CA 1
ATOM 4324 C C . GLN B 1 131 ? 13.742 1.401 14.586 1 97.81 131 GLN B C 1
ATOM 4326 O O . GLN B 1 131 ? 14.031 2.203 15.477 1 97.81 131 GLN B O 1
ATOM 4331 N N . PHE B 1 132 ? 12.992 1.687 13.586 1 98.12 132 PHE B N 1
ATOM 4332 C CA . PHE B 1 132 ? 12.273 2.955 13.57 1 98.12 132 PHE B CA 1
ATOM 4333 C C . PHE B 1 132 ? 10.992 2.84 12.75 1 98.12 132 PHE B C 1
ATOM 4335 O O . PHE B 1 132 ? 10.82 1.886 11.992 1 98.12 132 PHE B O 1
ATOM 4342 N N . LEU B 1 133 ? 10.047 3.707 13.039 1 98.38 133 LEU B N 1
ATOM 4343 C CA . LEU B 1 133 ? 8.867 3.934 12.219 1 98.38 133 LEU B CA 1
ATOM 4344 C C . LEU B 1 133 ? 9.109 5.051 11.203 1 98.38 133 LEU B C 1
ATOM 4346 O O . LEU B 1 133 ? 9.305 6.207 11.586 1 98.38 133 LEU B O 1
ATOM 4350 N N . PRO B 1 134 ? 9.141 4.68 9.914 1 97.75 134 PRO B N 1
ATOM 4351 C CA . PRO B 1 134 ? 9.555 5.676 8.93 1 97.75 134 PRO B CA 1
ATOM 4352 C C . PRO B 1 134 ? 8.461 6.688 8.609 1 97.75 134 PRO B C 1
ATOM 4354 O O . PRO B 1 134 ? 8.016 6.781 7.461 1 97.75 134 PRO B O 1
ATOM 4357 N N . LEU B 1 135 ? 8.125 7.457 9.602 1 97.56 135 LEU B N 1
ATOM 4358 C CA . LEU B 1 135 ? 7.227 8.602 9.508 1 97.56 135 LEU B CA 1
ATOM 4359 C C . LEU B 1 135 ? 7.891 9.859 10.055 1 97.56 135 LEU B C 1
ATOM 4361 O O . LEU B 1 135 ? 8.547 9.82 11.102 1 97.56 135 LEU B O 1
ATOM 4365 N N . ASN B 1 136 ? 7.805 10.898 9.273 1 95.25 136 ASN B N 1
ATOM 4366 C CA . ASN B 1 136 ? 8.266 12.203 9.742 1 95.25 136 ASN B CA 1
ATOM 4367 C C . ASN B 1 136 ? 7.312 13.32 9.305 1 95.25 136 ASN B C 1
ATOM 4369 O O . ASN B 1 136 ? 7.719 14.25 8.609 1 95.25 136 ASN B O 1
ATOM 4373 N N . PRO B 1 137 ? 6.133 13.25 9.758 1 94.88 137 PRO B N 1
ATOM 4374 C CA . PRO B 1 137 ? 5.137 14.266 9.422 1 94.88 137 PRO B CA 1
ATOM 4375 C C . PRO B 1 137 ? 5.48 15.641 9.984 1 94.88 137 PRO B C 1
ATOM 4377 O O . PRO B 1 137 ? 6.398 15.766 10.797 1 94.88 137 PRO B O 1
ATOM 4380 N N . LEU B 1 138 ? 4.766 16.625 9.469 1 92.69 138 LEU B N 1
ATOM 4381 C CA . LEU B 1 138 ? 4.859 17.922 10.117 1 92.69 138 LEU B CA 1
ATOM 4382 C C . LEU B 1 138 ? 4.477 17.828 11.586 1 92.69 138 LEU B C 1
ATOM 4384 O O . LEU B 1 138 ? 3.553 17.094 11.953 1 92.69 138 LEU B O 1
ATOM 4388 N N . TYR B 1 139 ? 5.227 18.516 12.43 1 93.75 139 TYR B N 1
ATOM 4389 C CA . TYR B 1 139 ? 5.012 18.562 13.867 1 93.75 139 TYR B CA 1
ATOM 4390 C C . TYR B 1 139 ? 5.273 17.203 14.508 1 93.75 139 TYR B C 1
ATOM 4392 O O . TYR B 1 139 ? 4.57 16.797 15.438 1 93.75 139 TYR B O 1
ATOM 4400 N N . HIS B 1 140 ? 6.219 16.453 14 1 92 140 HIS B N 1
ATOM 4401 C CA . HIS B 1 140 ? 6.449 15.078 14.406 1 92 140 HIS B CA 1
ATOM 4402 C C . HIS B 1 140 ? 6.781 14.992 15.898 1 92 140 HIS B C 1
ATOM 4404 O O . HIS B 1 140 ? 6.559 13.953 16.531 1 92 140 HIS B O 1
ATOM 4410 N N . ASP B 1 141 ? 7.211 16.047 16.531 1 92.94 141 ASP B N 1
ATOM 4411 C CA . ASP B 1 141 ? 7.555 16.031 17.953 1 92.94 141 ASP B CA 1
ATOM 4412 C C . ASP B 1 141 ? 6.297 16.016 18.828 1 92.94 141 ASP B C 1
ATOM 4414 O O . ASP B 1 141 ? 6.328 15.555 19.969 1 92.94 141 ASP B O 1
ATOM 4418 N N . GLN B 1 142 ? 5.219 16.484 18.266 1 94.81 142 GLN B N 1
ATOM 4419 C CA . GLN B 1 142 ? 3.992 16.625 19.031 1 94.81 142 GLN B CA 1
ATOM 4420 C C . GLN B 1 142 ? 2.932 15.625 18.578 1 94.81 142 GLN B C 1
ATOM 4422 O O . GLN B 1 142 ? 2.008 15.305 19.328 1 94.81 142 GLN B O 1
ATOM 4427 N N . ALA B 1 143 ? 3.053 15.172 17.391 1 97.25 143 ALA B N 1
ATOM 4428 C CA . ALA B 1 143 ? 1.998 14.367 16.781 1 97.25 143 ALA B CA 1
ATOM 4429 C C . ALA B 1 143 ? 1.896 13 17.453 1 97.25 143 ALA B C 1
ATOM 4431 O O . ALA B 1 143 ? 2.914 12.391 17.797 1 97.25 143 ALA B O 1
ATOM 4432 N N . THR B 1 144 ? 0.679 12.531 17.719 1 98.44 144 THR B N 1
ATOM 4433 C CA . THR B 1 144 ? 0.426 11.156 18.156 1 98.44 144 THR B CA 1
ATOM 4434 C C . THR B 1 144 ? 0.232 10.234 16.953 1 98.44 144 THR B C 1
ATOM 4436 O O . THR B 1 144 ? -0.134 10.688 15.867 1 98.44 144 THR B O 1
ATOM 4439 N N . VAL B 1 145 ? 0.465 8.953 17.172 1 98.38 145 VAL B N 1
ATOM 4440 C CA . VAL B 1 145 ? 0.342 8.008 16.062 1 98.38 145 VAL B CA 1
ATOM 4441 C C . VAL B 1 145 ? -1.112 7.938 15.609 1 98.38 145 VAL B C 1
ATOM 4443 O O . VAL B 1 145 ? -1.387 7.77 14.414 1 98.38 145 VAL B O 1
ATOM 4446 N N . GLY B 1 146 ? -2.072 8.07 16.516 1 98.12 146 GLY B N 1
ATOM 4447 C CA . GLY B 1 146 ? -3.467 8.141 16.109 1 98.12 146 GLY B CA 1
ATOM 4448 C C . GLY B 1 146 ? -3.771 9.344 15.234 1 98.12 146 GLY B C 1
ATOM 4449 O O . GLY B 1 146 ? -4.477 9.227 14.227 1 98.12 146 GLY B O 1
ATOM 4450 N N . GLY B 1 147 ? -3.266 10.484 15.648 1 97.38 147 GLY B N 1
ATOM 4451 C CA . GLY B 1 147 ? -3.436 11.68 14.844 1 97.38 147 GLY B CA 1
ATOM 4452 C C . GLY B 1 147 ? -2.797 11.57 13.469 1 97.38 147 GLY B C 1
ATOM 4453 O O . GLY B 1 147 ? -3.367 12.023 12.477 1 97.38 147 GLY B O 1
ATOM 4454 N N . ILE B 1 148 ? -1.644 10.969 13.445 1 97.31 148 ILE B N 1
ATOM 4455 C CA . ILE B 1 148 ? -0.939 10.781 12.18 1 97.31 148 ILE B CA 1
ATOM 4456 C C . ILE B 1 148 ? -1.773 9.906 11.25 1 97.31 148 ILE B C 1
ATOM 4458 O O . ILE B 1 148 ? -1.938 10.227 10.07 1 97.31 148 ILE B O 1
ATOM 4462 N N . MET B 1 149 ? -2.334 8.844 11.75 1 95.38 149 MET B N 1
ATOM 4463 C CA . MET B 1 149 ? -3.186 7.984 10.93 1 95.38 149 MET B CA 1
ATOM 4464 C C . MET B 1 149 ? -4.441 8.727 10.492 1 95.38 149 MET B C 1
ATOM 4466 O O . MET B 1 149 ? -4.832 8.656 9.32 1 95.38 149 MET B O 1
ATOM 4470 N N . ALA B 1 150 ? -5.051 9.477 11.359 1 94.5 150 ALA B N 1
ATOM 4471 C CA . ALA B 1 150 ? -6.297 10.188 11.062 1 94.5 150 ALA B CA 1
ATOM 4472 C C . ALA B 1 150 ? -6.078 11.25 9.992 1 94.5 150 ALA B C 1
ATOM 4474 O O . ALA B 1 150 ? -6.98 11.539 9.203 1 94.5 150 ALA B O 1
ATOM 4475 N N . THR B 1 151 ? -4.891 11.812 9.922 1 93.31 151 THR B N 1
ATOM 4476 C CA . THR B 1 151 ? -4.641 12.883 8.961 1 93.31 151 THR B CA 1
ATOM 4477 C C . THR B 1 151 ? -3.957 12.328 7.715 1 93.31 151 THR B C 1
ATOM 4479 O O . THR B 1 151 ? -3.914 13 6.676 1 93.31 151 THR B O 1
ATOM 4482 N N . GLY B 1 152 ? -3.328 11.18 7.848 1 92.06 152 GLY B N 1
ATOM 4483 C CA . GLY B 1 152 ? -2.637 10.562 6.727 1 92.06 152 GLY B CA 1
ATOM 4484 C C . GLY B 1 152 ? -1.323 11.242 6.391 1 92.06 152 GLY B C 1
ATOM 4485 O O . GLY B 1 152 ? -0.797 11.078 5.285 1 92.06 152 GLY B O 1
ATOM 4486 N N . CYS B 1 153 ? -0.78 11.984 7.281 1 92.88 153 CYS B N 1
ATOM 4487 C CA . CYS B 1 153 ? 0.447 12.727 7.023 1 92.88 153 CYS B CA 1
ATOM 4488 C C . CYS B 1 153 ? 1.675 11.859 7.27 1 92.88 153 CYS B C 1
ATOM 4490 O O . CYS B 1 153 ? 1.975 11.508 8.414 1 92.88 153 CYS B O 1
ATOM 4492 N N . ALA B 1 154 ? 2.443 11.523 6.301 1 94 154 ALA B N 1
ATOM 4493 C CA . ALA B 1 154 ? 3.586 10.617 6.426 1 94 154 ALA B CA 1
ATOM 4494 C C . ALA B 1 154 ? 4.898 11.398 6.453 1 94 154 ALA B C 1
ATOM 4496 O O . ALA B 1 154 ? 5.742 11.172 7.324 1 94 154 ALA B O 1
ATOM 4497 N N . GLY B 1 155 ? 5.16 12.305 5.473 1 94.69 155 GLY B N 1
ATOM 4498 C CA . GLY B 1 155 ? 6.395 13.062 5.348 1 94.69 155 GLY B CA 1
ATOM 4499 C C . GLY B 1 155 ? 7.312 12.531 4.262 1 94.69 155 GLY B C 1
ATOM 4500 O O . GLY B 1 155 ? 6.906 11.695 3.449 1 94.69 155 GLY B O 1
ATOM 4501 N N . PRO B 1 156 ? 8.547 13.008 4.195 1 96.12 156 PRO B N 1
ATOM 4502 C CA . PRO B 1 156 ? 9.461 12.75 3.078 1 96.12 156 PRO B CA 1
ATOM 4503 C C . PRO B 1 156 ? 9.867 11.281 2.977 1 96.12 156 PRO B C 1
ATOM 4505 O O . PRO B 1 156 ? 10.164 10.797 1.885 1 96.12 156 PRO B O 1
ATOM 4508 N N . TRP B 1 157 ? 9.867 10.57 4.102 1 97.12 157 TRP B N 1
ATOM 4509 C CA . TRP B 1 157 ? 10.242 9.164 4.074 1 97.12 157 TRP B CA 1
ATOM 4510 C C . TRP B 1 157 ? 9.273 8.359 3.217 1 97.12 157 TRP B C 1
ATOM 4512 O O . TRP B 1 157 ? 9.562 7.215 2.852 1 97.12 157 TRP B O 1
ATOM 4522 N N . GLN B 1 158 ? 8.133 8.969 2.889 1 94.75 158 GLN B N 1
ATOM 4523 C CA . GLN B 1 158 ? 7.148 8.305 2.041 1 94.75 158 GLN B CA 1
ATOM 4524 C C . GLN B 1 158 ? 7.754 7.918 0.696 1 94.75 158 GLN B C 1
ATOM 4526 O O . GLN B 1 158 ? 7.277 6.988 0.04 1 94.75 158 GLN B O 1
ATOM 4531 N N . GLN B 1 159 ? 8.828 8.594 0.271 1 94.38 159 GLN B N 1
ATOM 4532 C CA . GLN B 1 159 ? 9.531 8.312 -0.977 1 94.38 159 GLN B CA 1
ATOM 4533 C C . GLN B 1 159 ? 9.945 6.848 -1.053 1 94.38 159 GLN B C 1
ATOM 4535 O O . GLN B 1 159 ? 9.867 6.227 -2.115 1 94.38 159 GLN B O 1
ATOM 4540 N N . ARG B 1 160 ? 10.344 6.336 0.05 1 94.88 160 ARG B N 1
ATOM 4541 C CA . ARG B 1 160 ? 10.914 4.992 0.075 1 94.88 160 ARG B CA 1
ATOM 4542 C C . ARG B 1 160 ? 9.969 4.012 0.765 1 94.88 160 ARG B C 1
ATOM 4544 O O . ARG B 1 160 ? 9.867 2.852 0.36 1 94.88 160 ARG B O 1
ATOM 4551 N N . TYR B 1 161 ? 9.281 4.461 1.783 1 94.75 161 TYR B N 1
ATOM 4552 C CA . TYR B 1 161 ? 8.633 3.52 2.686 1 94.75 161 TYR B CA 1
ATOM 4553 C C . TYR B 1 161 ? 7.121 3.525 2.479 1 94.75 161 TYR B C 1
ATOM 4555 O O . TYR B 1 161 ? 6.398 2.732 3.09 1 94.75 161 TYR B O 1
ATOM 4563 N N . GLY B 1 162 ? 6.645 4.445 1.607 1 91.44 162 GLY B N 1
ATOM 4564 C CA . GLY B 1 162 ? 5.207 4.582 1.437 1 91.44 162 GLY B CA 1
ATOM 4565 C C . GLY B 1 162 ? 4.566 5.488 2.471 1 91.44 162 GLY B C 1
ATOM 4566 O O . GLY B 1 162 ? 5.254 6.055 3.32 1 91.44 162 GLY B O 1
ATOM 4567 N N . GLY B 1 163 ? 3.268 5.652 2.338 1 91.94 163 GLY B N 1
ATOM 4568 C CA . GLY B 1 163 ? 2.529 6.504 3.254 1 91.94 163 GLY B CA 1
ATOM 4569 C C . GLY B 1 163 ? 2.061 5.777 4.5 1 91.94 163 GLY B C 1
ATOM 4570 O O . GLY B 1 163 ? 2.438 4.629 4.734 1 91.94 163 GLY B O 1
ATOM 4571 N N . VAL B 1 164 ? 1.26 6.48 5.285 1 93.62 164 VAL B N 1
ATOM 4572 C CA . VAL B 1 164 ? 0.757 5.938 6.543 1 93.62 164 VAL B CA 1
ATOM 4573 C C . VAL B 1 164 ? 0.009 4.633 6.281 1 93.62 164 VAL B C 1
ATOM 4575 O O . VAL B 1 164 ? 0.198 3.646 7 1 93.62 164 VAL B O 1
ATOM 4578 N N . ARG B 1 165 ? -0.685 4.602 5.277 1 88.44 165 ARG B N 1
ATOM 4579 C CA . ARG B 1 165 ? -1.482 3.436 4.914 1 88.44 165 ARG B CA 1
ATOM 4580 C C . ARG B 1 165 ? -0.599 2.209 4.711 1 88.44 165 ARG B C 1
ATOM 4582 O O . ARG B 1 165 ? -0.987 1.093 5.059 1 88.44 165 ARG B O 1
ATOM 4589 N N . ASP B 1 166 ? 0.46 2.385 4.137 1 87.69 166 ASP B N 1
ATOM 4590 C CA . ASP B 1 166 ? 1.37 1.294 3.801 1 87.69 166 ASP B CA 1
ATOM 4591 C C . ASP B 1 166 ? 2.066 0.757 5.051 1 87.69 166 ASP B C 1
ATOM 4593 O O . ASP B 1 166 ? 2.518 -0.389 5.07 1 87.69 166 ASP B O 1
ATOM 4597 N N . LEU B 1 167 ? 2.125 1.537 6.07 1 93.12 167 LEU B N 1
ATOM 4598 C CA . LEU B 1 167 ? 2.859 1.172 7.273 1 93.12 167 LEU B CA 1
ATOM 4599 C C . LEU B 1 167 ? 1.931 0.551 8.312 1 93.12 167 LEU B C 1
ATOM 4601 O O . LEU B 1 167 ? 2.391 -0.078 9.266 1 93.12 167 LEU B O 1
ATOM 4605 N N . VAL B 1 168 ? 0.641 0.72 8.141 1 92.12 168 VAL B N 1
ATOM 4606 C CA . VAL B 1 168 ? -0.338 0.173 9.078 1 92.12 168 VAL B CA 1
ATOM 4607 C C . VAL B 1 168 ? -0.693 -1.257 8.68 1 92.12 168 VAL B C 1
ATOM 4609 O O . VAL B 1 168 ? -1.157 -1.498 7.559 1 92.12 168 VAL B O 1
ATOM 4612 N N . LEU B 1 169 ? -0.493 -2.186 9.609 1 87.62 169 LEU B N 1
ATOM 4613 C CA . LEU B 1 169 ? -0.812 -3.59 9.375 1 87.62 169 LEU B CA 1
ATOM 4614 C C . LEU B 1 169 ? -2.191 -3.936 9.922 1 87.62 169 LEU B C 1
ATOM 4616 O O . LEU B 1 169 ? -2.828 -4.887 9.461 1 87.62 169 LEU B O 1
ATOM 4620 N N . GLY B 1 170 ? -2.555 -3.201 10.93 1 87.88 170 GLY B N 1
ATOM 4621 C CA . GLY B 1 170 ? -3.842 -3.371 11.586 1 87.88 170 GLY B CA 1
ATOM 4622 C C . GLY B 1 170 ? -4.121 -2.312 12.633 1 87.88 170 GLY B C 1
ATOM 4623 O O . GLY B 1 170 ? -3.217 -1.578 13.039 1 87.88 170 GLY B O 1
ATOM 4624 N N . PHE B 1 171 ? -5.395 -2.279 12.977 1 91.44 171 PHE B N 1
ATOM 4625 C CA . PHE B 1 171 ? -5.746 -1.324 14.023 1 91.44 171 PHE B CA 1
ATOM 4626 C C . PHE B 1 171 ? -7.09 -1.676 14.648 1 91.44 171 PHE B C 1
ATOM 4628 O O . PHE B 1 171 ? -7.852 -2.471 14.094 1 91.44 171 PHE B O 1
ATOM 4635 N N . SER B 1 172 ? -7.281 -1.136 15.836 1 92.56 172 SER B N 1
ATOM 4636 C CA . SER B 1 172 ? -8.555 -1.189 16.547 1 92.56 172 SER B CA 1
ATOM 4637 C C . SER B 1 172 ? -9.188 0.193 16.641 1 92.56 172 SER B C 1
ATOM 4639 O O . SER B 1 172 ? -8.484 1.205 16.688 1 92.56 172 SER B O 1
ATOM 4641 N N . PHE B 1 173 ? -10.484 0.164 16.641 1 94.06 173 PHE B N 1
ATOM 4642 C CA . PHE B 1 173 ? -11.219 1.411 16.812 1 94.06 173 PHE B CA 1
ATOM 4643 C C . PHE B 1 173 ? -12.539 1.166 17.531 1 94.06 173 PHE B C 1
ATOM 4645 O O . PHE B 1 173 ? -13.039 0.038 17.562 1 94.06 173 PHE B O 1
ATOM 4652 N N . VAL B 1 174 ? -13.047 2.193 18.188 1 96.5 174 VAL B N 1
ATOM 4653 C CA . VAL B 1 174 ? -14.352 2.15 18.828 1 96.5 174 VAL B CA 1
ATOM 4654 C C . VAL B 1 174 ? -15.391 2.836 17.953 1 96.5 174 VAL B C 1
ATOM 4656 O O . VAL B 1 174 ? -15.18 3.965 17.5 1 96.5 174 VAL B O 1
ATOM 4659 N N . ARG B 1 175 ? -16.422 2.148 17.75 1 94.62 175 ARG B N 1
ATOM 4660 C CA . ARG B 1 175 ? -17.516 2.613 16.906 1 94.62 175 ARG B CA 1
ATOM 4661 C C . ARG B 1 175 ? -18.391 3.627 17.641 1 94.62 175 ARG B C 1
ATOM 4663 O O . ARG B 1 175 ? -18.25 3.811 18.844 1 94.62 175 ARG B O 1
ATOM 4670 N N . TRP B 1 176 ? -19.328 4.148 16.797 1 94.38 176 TRP B N 1
ATOM 4671 C CA . TRP B 1 176 ? -20.25 5.152 17.328 1 94.38 176 TRP B CA 1
ATOM 4672 C C . TRP B 1 176 ? -21.062 4.59 18.484 1 94.38 176 TRP B C 1
ATOM 4674 O O . TRP B 1 176 ? -21.484 5.328 19.375 1 94.38 176 TRP B O 1
ATOM 4684 N N . ASP B 1 177 ? -21.312 3.303 18.469 1 95.06 177 ASP B N 1
ATOM 4685 C CA . ASP B 1 177 ? -22.172 2.668 19.469 1 95.06 177 ASP B CA 1
ATOM 4686 C C . ASP B 1 177 ? -21.359 2.129 20.641 1 95.06 177 ASP B C 1
ATOM 4688 O O . ASP B 1 177 ? -21.875 1.38 21.469 1 95.06 177 ASP B O 1
ATOM 4692 N N . GLY B 1 178 ? -20.125 2.422 20.609 1 96.12 178 GLY B N 1
ATOM 4693 C CA . GLY B 1 178 ? -19.266 2.031 21.719 1 96.12 178 GLY B CA 1
ATOM 4694 C C . GLY B 1 178 ? -18.656 0.658 21.531 1 96.12 178 GLY B C 1
ATOM 4695 O O . GLY B 1 178 ? -17.859 0.214 22.375 1 96.12 178 GLY B O 1
ATOM 4696 N N . GLN B 1 179 ? -18.922 0.03 20.5 1 94.88 179 GLN B N 1
ATOM 4697 C CA . GLN B 1 179 ? -18.391 -1.304 20.266 1 94.88 179 GLN B CA 1
ATOM 4698 C C . GLN B 1 179 ? -16.953 -1.23 19.719 1 94.88 179 GLN B C 1
ATOM 4700 O O . GLN B 1 179 ? -16.656 -0.379 18.891 1 94.88 179 GLN B O 1
ATOM 4705 N N . LEU B 1 180 ? -16.172 -2.158 20.281 1 94.12 180 LEU B N 1
ATOM 4706 C CA . LEU B 1 180 ? -14.797 -2.279 19.797 1 94.12 180 LEU B CA 1
ATOM 4707 C C . LEU B 1 180 ? -14.75 -3.105 18.516 1 94.12 180 LEU B C 1
ATOM 4709 O O . LEU B 1 180 ? -15.391 -4.152 18.422 1 94.12 180 LEU B O 1
ATOM 4713 N N . ALA B 1 181 ? -14.047 -2.574 17.547 1 87.38 181 ALA B N 1
ATOM 4714 C CA . ALA B 1 181 ? -13.828 -3.285 16.281 1 87.38 181 ALA B CA 1
ATOM 4715 C C . ALA B 1 181 ? -12.344 -3.373 15.953 1 87.38 181 ALA B C 1
ATOM 4717 O O . ALA B 1 181 ? -11.555 -2.535 16.406 1 87.38 181 ALA B O 1
ATOM 4718 N N . LYS B 1 182 ? -11.977 -4.465 15.25 1 84.75 182 LYS B N 1
ATOM 4719 C CA . LYS B 1 182 ? -10.586 -4.676 14.852 1 84.75 182 LYS B CA 1
ATOM 4720 C C . LYS B 1 182 ? -10.477 -4.941 13.352 1 84.75 182 LYS B C 1
ATOM 4722 O O . LYS B 1 182 ? -11.367 -5.551 12.758 1 84.75 182 LYS B O 1
ATOM 4727 N N . ALA B 1 183 ? -9.414 -4.395 12.82 1 79.19 183 ALA B N 1
ATOM 4728 C CA . ALA B 1 183 ? -9.078 -4.629 11.414 1 79.19 183 ALA B CA 1
ATOM 4729 C C . ALA B 1 183 ? -7.605 -4.996 11.258 1 79.19 183 ALA B C 1
ATOM 4731 O O . ALA B 1 183 ? -6.73 -4.352 11.844 1 79.19 183 ALA B O 1
ATOM 4732 N N . GLY B 1 184 ? -7.34 -6.121 10.438 1 76.88 184 GLY B N 1
ATOM 4733 C CA . GLY B 1 184 ? -5.969 -6.539 10.195 1 76.88 184 GLY B CA 1
ATOM 4734 C C . GLY B 1 184 ? -5.312 -7.176 11.406 1 76.88 184 GLY B C 1
ATOM 4735 O O . GLY B 1 184 ? -6.004 -7.691 12.289 1 76.88 184 GLY B O 1
ATOM 4736 N N . GLY B 1 185 ? -3.955 -7.305 11.375 1 73.69 185 GLY B N 1
ATOM 4737 C CA . GLY B 1 185 ? -3.139 -7.902 12.422 1 73.69 185 GLY B CA 1
ATOM 4738 C C . GLY B 1 185 ? -1.664 -7.961 12.07 1 73.69 185 GLY B C 1
ATOM 4739 O O . GLY B 1 185 ? -1.204 -7.238 11.188 1 73.69 185 GLY B O 1
ATOM 4740 N N . ARG B 1 186 ? -1.004 -8.719 12.922 1 69.62 186 ARG B N 1
ATOM 4741 C CA . ARG B 1 186 ? 0.448 -8.781 12.781 1 69.62 186 ARG B CA 1
ATOM 4742 C C . ARG B 1 186 ? 0.846 -9.562 11.531 1 69.62 186 ARG B C 1
ATOM 4744 O O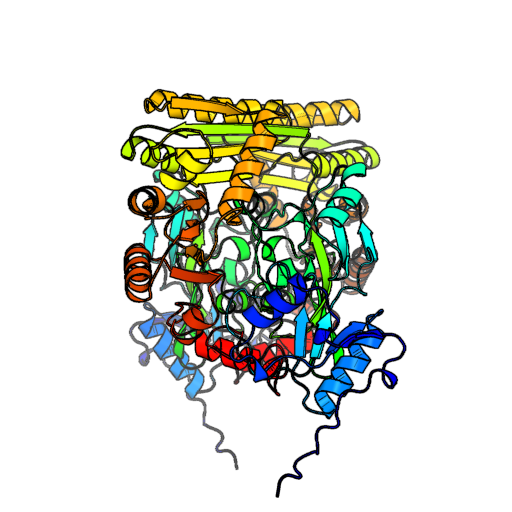 . ARG B 1 186 ? 1.942 -9.367 11 1 69.62 186 ARG B O 1
ATOM 4751 N N . VAL B 1 187 ? 0.024 -10.43 11.227 1 66.81 187 VAL B N 1
ATOM 4752 C CA . VAL B 1 187 ? 0.302 -11.211 10.023 1 66.81 187 VAL B CA 1
ATOM 4753 C C . VAL B 1 187 ? -0.411 -10.586 8.828 1 66.81 187 VAL B C 1
ATOM 4755 O O . VAL B 1 187 ? -1.569 -10.18 8.93 1 66.81 187 VAL B O 1
ATOM 4758 N N . VAL B 1 188 ? 0.486 -10.352 7.836 1 59.59 188 VAL B N 1
ATOM 4759 C CA . VAL B 1 188 ? -0.076 -9.766 6.621 1 59.59 188 VAL B CA 1
ATOM 4760 C C . VAL B 1 188 ? -1.173 -10.68 6.074 1 59.59 188 VAL B C 1
ATOM 4762 O O . VAL B 1 188 ? -0.942 -11.867 5.836 1 59.59 188 VAL B O 1
ATOM 4765 N N . LYS B 1 189 ? -2.355 -10.156 6.336 1 59.69 189 LYS B N 1
ATOM 4766 C CA . LYS B 1 189 ? -3.477 -10.891 5.754 1 59.69 189 LYS B CA 1
ATOM 4767 C C . LYS B 1 189 ? -3.984 -10.195 4.492 1 59.69 189 LYS B C 1
ATOM 4769 O O . LYS B 1 189 ? -3.998 -8.969 4.414 1 59.69 189 LYS B O 1
ATOM 4774 N N . ASN B 1 190 ? -3.729 -10.719 3.336 1 53.75 190 ASN B N 1
ATOM 4775 C CA . ASN B 1 190 ? -4.242 -10.133 2.105 1 53.75 190 ASN B CA 1
ATOM 4776 C C . ASN B 1 190 ? -5.742 -10.359 1.956 1 53.75 190 ASN B C 1
ATOM 4778 O O . ASN B 1 190 ? -6.176 -11.078 1.052 1 53.75 190 ASN B O 1
ATOM 4782 N N . VAL B 1 191 ? -6.477 -9.898 3.102 1 56.81 191 VAL B N 1
ATOM 4783 C CA . VAL B 1 191 ? -7.898 -10.18 2.92 1 56.81 191 VAL B CA 1
ATOM 4784 C C . VAL B 1 191 ? -8.664 -8.867 2.762 1 56.81 191 VAL B C 1
ATOM 4786 O O . VAL B 1 191 ? -8.242 -7.828 3.271 1 56.81 191 VAL B O 1
ATOM 4789 N N . ALA B 1 192 ? -9.609 -8.836 1.876 1 53.56 192 ALA B N 1
ATOM 4790 C CA . ALA B 1 192 ? -10.555 -7.777 1.52 1 53.56 192 ALA B CA 1
ATOM 4791 C C . ALA B 1 192 ? -10.961 -6.973 2.748 1 53.56 192 ALA B C 1
ATOM 4793 O O . ALA B 1 192 ? -11 -5.738 2.707 1 53.56 192 ALA B O 1
ATOM 4794 N N . GLY B 1 193 ? -11.195 -7.516 3.832 1 56.72 193 GLY B N 1
ATOM 4795 C CA . GLY B 1 193 ? -11.68 -6.789 4.992 1 56.72 193 GLY B CA 1
ATOM 4796 C C . GLY B 1 193 ? -10.68 -5.777 5.527 1 56.72 193 GLY B C 1
ATOM 4797 O O . GLY B 1 193 ? -11.062 -4.672 5.918 1 56.72 193 GLY B O 1
ATOM 4798 N N . TYR B 1 194 ? -9.508 -6.062 5.371 1 58.81 194 TYR B N 1
ATOM 4799 C CA . TYR B 1 194 ? -8.477 -5.168 5.879 1 58.81 194 TYR B CA 1
ATOM 4800 C C . TYR B 1 194 ? -8.32 -3.947 4.98 1 58.81 194 TYR B C 1
ATOM 4802 O O . TYR B 1 194 ? -8.164 -2.826 5.465 1 58.81 194 TYR B O 1
ATOM 4810 N N . ASP B 1 195 ? -8.539 -4.031 3.818 1 63.81 195 ASP B N 1
ATOM 4811 C CA . ASP B 1 195 ? -8.336 -2.912 2.902 1 63.81 195 ASP B CA 1
ATOM 4812 C C . ASP B 1 195 ? -9.398 -1.834 3.111 1 63.81 195 ASP B C 1
ATOM 4814 O O . ASP B 1 195 ? -9.102 -0.64 3.016 1 63.81 195 ASP B O 1
ATOM 4818 N N . LEU B 1 196 ? -10.523 -2.312 3.451 1 63.59 196 LEU B N 1
ATOM 4819 C CA . LEU B 1 196 ? -11.578 -1.344 3.709 1 63.59 196 LEU B CA 1
ATOM 4820 C C . LEU B 1 196 ? -11.227 -0.456 4.898 1 63.59 196 LEU B C 1
ATOM 4822 O O . LEU B 1 196 ? -11.5 0.747 4.883 1 63.59 196 LEU B O 1
ATOM 4826 N N . MET B 1 197 ? -10.523 -1.01 5.668 1 62.94 197 MET B N 1
ATOM 4827 C CA . MET B 1 197 ? -10.305 -0.271 6.91 1 62.94 197 MET B CA 1
ATOM 4828 C C . MET B 1 197 ? -9.188 0.752 6.746 1 62.94 197 MET B C 1
ATOM 4830 O O . MET B 1 197 ? -9.07 1.68 7.551 1 62.94 197 MET B O 1
ATOM 4834 N N . LYS B 1 198 ? -8.57 0.683 5.652 1 72.75 198 LYS B N 1
ATOM 4835 C CA . LYS B 1 198 ? -7.547 1.693 5.41 1 72.75 198 LYS B CA 1
ATOM 4836 C C . LYS B 1 198 ? -8.172 3.049 5.102 1 72.75 198 LYS B C 1
ATOM 4838 O O . LYS B 1 198 ? -7.492 4.078 5.129 1 72.75 198 LYS B O 1
ATOM 4843 N N . LEU B 1 199 ? -9.539 3.086 5.109 1 78.25 199 LEU B N 1
ATOM 4844 C CA . LEU B 1 199 ? -10.297 4.324 4.98 1 78.25 199 LEU B CA 1
ATOM 4845 C C . LEU B 1 199 ? -10.125 5.203 6.215 1 78.25 199 LEU B C 1
ATOM 4847 O O . LEU B 1 199 ? -10.398 6.402 6.176 1 78.25 199 LEU B O 1
ATOM 4851 N N . PHE B 1 200 ? -9.656 4.617 7.254 1 88.06 200 PHE B N 1
ATOM 4852 C CA . PHE B 1 200 ? -9.453 5.375 8.484 1 88.06 200 PHE B CA 1
ATOM 4853 C C . PHE B 1 200 ? -8.258 6.32 8.344 1 88.06 200 PHE B C 1
ATOM 4855 O O . PHE B 1 200 ? -8.148 7.301 9.078 1 88.06 200 PHE B O 1
ATOM 4862 N N . VAL B 1 201 ? -7.383 5.965 7.434 1 89.75 201 VAL B N 1
ATOM 4863 C CA . VAL B 1 201 ? -6.277 6.871 7.152 1 89.75 201 VAL B CA 1
ATOM 4864 C C . VAL B 1 201 ? -6.793 8.102 6.41 1 89.75 201 VAL B C 1
ATOM 4866 O O . VAL B 1 201 ? -7.352 7.984 5.316 1 89.75 201 VAL B O 1
ATOM 4869 N N . GLY B 1 202 ? -6.637 9.25 6.969 1 88.31 202 GLY B N 1
ATOM 4870 C CA . GLY B 1 202 ? -7.137 10.469 6.355 1 88.31 202 GLY B CA 1
ATOM 4871 C C . GLY B 1 202 ? -8.602 10.734 6.656 1 88.31 202 GLY B C 1
ATOM 4872 O O . GLY B 1 202 ? -9.234 11.57 6.004 1 88.31 202 GLY B O 1
ATOM 4873 N N . SER B 1 203 ? -9.141 10.047 7.648 1 88.69 203 SER B N 1
ATOM 4874 C CA . SER B 1 203 ? -10.57 10.164 7.926 1 88.69 203 SER B CA 1
ATOM 4875 C C . SER B 1 203 ? -10.859 11.352 8.836 1 88.69 203 SER B C 1
ATOM 4877 O O . SER B 1 203 ? -12.008 11.758 8.992 1 88.69 203 SER B O 1
ATOM 4879 N N . TYR B 1 204 ? -9.852 11.859 9.469 1 92 204 TYR B N 1
ATOM 4880 C CA . TYR B 1 204 ? -9.969 13 10.367 1 92 204 TYR B CA 1
ATOM 4881 C C . TYR B 1 204 ? -10.93 12.695 11.516 1 92 204 TYR B C 1
ATOM 4883 O O . TYR B 1 204 ? -11.688 13.57 11.945 1 92 204 TYR B O 1
ATOM 4891 N N . GLY B 1 205 ? -10.984 11.438 11.906 1 93.19 205 GLY B N 1
ATOM 4892 C CA . GLY B 1 205 ? -11.789 11.039 13.047 1 93.19 205 GLY B CA 1
ATOM 4893 C C . GLY B 1 205 ? -13.273 10.961 12.742 1 93.19 205 GLY B C 1
ATOM 4894 O O . GLY B 1 205 ? -14.102 11.016 13.648 1 93.19 205 GLY B O 1
ATOM 4895 N N . THR B 1 206 ? -13.633 10.844 11.539 1 92.81 206 THR B N 1
ATOM 4896 C CA . THR B 1 206 ? -15.031 10.938 11.148 1 92.81 206 THR B CA 1
ATOM 4897 C C . THR B 1 206 ? -15.68 9.555 11.109 1 92.81 206 THR B C 1
ATOM 4899 O O . THR B 1 206 ? -16.906 9.438 11.039 1 92.81 206 THR B O 1
ATOM 4902 N N . LEU B 1 207 ? -14.852 8.5 11.25 1 91.12 207 LEU B N 1
ATOM 4903 C CA . LEU B 1 207 ? -15.406 7.164 11.039 1 91.12 207 LEU B CA 1
ATOM 4904 C C . LEU B 1 207 ? -15.391 6.359 12.336 1 91.12 207 LEU B C 1
ATOM 4906 O O . LEU B 1 207 ? -15.945 5.262 12.398 1 91.12 207 LEU B O 1
ATOM 4910 N N . GLY B 1 208 ? -14.844 6.828 13.297 1 94.56 208 GLY B N 1
ATOM 4911 C CA . GLY B 1 208 ? -14.656 6.172 14.578 1 94.56 208 GLY B CA 1
ATOM 4912 C C . GLY B 1 208 ? -13.445 6.672 15.336 1 94.56 208 GLY B C 1
ATOM 4913 O O . GLY B 1 208 ? -12.719 7.547 14.844 1 94.56 208 GLY B O 1
ATOM 4914 N N . PHE B 1 209 ? -13.289 6.141 16.516 1 97.69 209 PHE B N 1
ATOM 4915 C CA . PHE B 1 209 ? -12.141 6.52 17.344 1 97.69 209 PHE B CA 1
ATOM 4916 C C . PHE B 1 209 ? -11.055 5.457 17.281 1 97.69 209 PHE B C 1
ATOM 4918 O O . PHE B 1 209 ? -11.227 4.359 17.812 1 97.69 209 PHE B O 1
ATOM 4925 N N . ILE B 1 210 ? -9.945 5.777 16.609 1 97 210 ILE B N 1
ATOM 4926 C CA . ILE B 1 210 ? -8.805 4.871 16.562 1 97 210 ILE B CA 1
ATOM 4927 C C . ILE B 1 210 ? -8.219 4.699 17.953 1 97 210 ILE B C 1
ATOM 4929 O O . ILE B 1 210 ? -7.875 5.684 18.625 1 97 210 ILE B O 1
ATOM 4933 N N . SER B 1 211 ? -8.078 3.436 18.406 1 97.69 211 SER B N 1
ATOM 4934 C CA . SER B 1 211 ? -7.633 3.232 19.781 1 97.69 211 SER B CA 1
ATOM 4935 C C . SER B 1 211 ? -6.262 2.566 19.828 1 97.69 211 SER B C 1
ATOM 4937 O O . SER B 1 211 ? -5.465 2.826 20.734 1 97.69 211 SER B O 1
ATOM 4939 N N . GLN B 1 212 ? -6.023 1.676 18.844 1 97 212 GLN B N 1
ATOM 4940 C CA . GLN B 1 212 ? -4.742 0.981 18.75 1 97 212 GLN B CA 1
ATOM 4941 C C . GLN B 1 212 ? -4.324 0.803 17.297 1 97 212 GLN B C 1
ATOM 4943 O O . GLN B 1 212 ? -5.176 0.655 16.422 1 97 212 GLN B O 1
ATOM 4948 N N . ILE B 1 213 ? -2.99 0.806 17.078 1 96.19 213 ILE B N 1
ATOM 4949 C CA . ILE B 1 213 ? -2.467 0.642 15.727 1 96.19 213 ILE B CA 1
ATOM 4950 C C . ILE B 1 213 ? -1.271 -0.31 15.742 1 96.19 213 ILE B C 1
ATOM 4952 O O . ILE B 1 213 ? -0.418 -0.225 16.625 1 96.19 213 ILE B O 1
ATOM 4956 N N . THR B 1 214 ? -1.206 -1.219 14.844 1 94.56 214 THR B N 1
ATOM 4957 C CA . THR B 1 214 ? -0.03 -2.041 14.578 1 94.56 214 THR B CA 1
ATOM 4958 C C . THR B 1 214 ? 0.717 -1.535 13.344 1 94.56 214 THR B C 1
ATOM 4960 O O . THR B 1 214 ? 0.141 -1.438 12.258 1 94.56 214 THR B O 1
ATOM 4963 N N . PHE B 1 215 ? 2.004 -1.224 13.57 1 96.12 215 PHE B N 1
ATOM 4964 C CA . PHE B 1 215 ? 2.822 -0.696 12.484 1 96.12 215 PHE B CA 1
ATOM 4965 C C . PHE B 1 215 ? 3.895 -1.7 12.078 1 96.12 215 PHE B C 1
ATOM 4967 O O . PHE B 1 215 ? 4.434 -2.416 12.93 1 96.12 215 PHE B O 1
ATOM 4974 N N . ARG B 1 216 ? 4.152 -1.641 10.789 1 94.44 216 ARG B N 1
ATOM 4975 C CA . ARG B 1 216 ? 5.402 -2.199 10.289 1 94.44 216 ARG B CA 1
ATOM 4976 C C . ARG B 1 216 ? 6.578 -1.285 10.617 1 94.44 216 ARG B C 1
ATOM 4978 O O . ARG B 1 216 ? 6.492 -0.068 10.445 1 94.44 216 ARG B O 1
ATOM 4985 N N . LEU B 1 217 ? 7.645 -1.901 11.125 1 96.62 217 LEU B N 1
ATOM 4986 C CA . LEU B 1 217 ? 8.867 -1.167 11.43 1 96.62 217 LEU B CA 1
ATOM 4987 C C . LEU B 1 217 ? 9.969 -1.517 10.43 1 96.62 217 LEU B C 1
ATOM 4989 O O . LEU B 1 217 ? 9.836 -2.467 9.656 1 96.62 217 LEU B O 1
ATOM 4993 N N . TYR B 1 218 ? 10.977 -0.711 10.414 1 97.12 218 TYR B N 1
ATOM 4994 C CA . TYR B 1 218 ? 12.156 -0.93 9.578 1 97.12 218 TYR B CA 1
ATOM 4995 C C . TYR B 1 218 ? 13.438 -0.816 10.398 1 97.12 218 TYR B C 1
ATOM 4997 O O . TYR B 1 218 ? 13.445 -0.194 11.461 1 97.12 218 TYR B O 1
ATOM 5005 N N . PRO B 1 219 ? 14.5 -1.442 9.906 1 96.5 219 PRO B N 1
ATOM 5006 C CA . PRO B 1 219 ? 15.789 -1.267 10.578 1 96.5 219 PRO B CA 1
ATOM 5007 C C . PRO B 1 219 ? 16.297 0.17 10.508 1 96.5 219 PRO B C 1
ATOM 5009 O O . PRO B 1 219 ? 16.141 0.835 9.484 1 96.5 219 PRO B O 1
ATOM 5012 N N . LEU B 1 220 ? 16.828 0.583 11.609 1 97.12 220 LEU B N 1
ATOM 5013 C CA . LEU B 1 220 ? 17.422 1.914 11.633 1 97.12 220 LEU B CA 1
ATOM 5014 C C . LEU B 1 220 ? 18.656 1.976 10.742 1 97.12 220 LEU B C 1
ATOM 5016 O O . LEU B 1 220 ? 19.609 1.212 10.93 1 97.12 220 LEU B O 1
ATOM 5020 N N . PRO B 1 221 ? 18.625 2.803 9.688 1 96 221 PRO B N 1
ATOM 5021 C CA . PRO B 1 221 ? 19.812 2.914 8.859 1 96 221 PRO B CA 1
ATOM 5022 C C . PRO B 1 221 ? 21.031 3.41 9.633 1 96 221 PRO B C 1
ATOM 5024 O O . PRO B 1 221 ? 20.906 4.273 10.508 1 96 221 PRO B O 1
ATOM 5027 N N . SER B 1 222 ? 22.203 2.926 9.305 1 95.38 222 SER B N 1
ATOM 5028 C CA . SER B 1 222 ? 23.406 3.283 10.039 1 95.38 222 SER B CA 1
ATOM 5029 C C . SER B 1 222 ? 24.109 4.48 9.39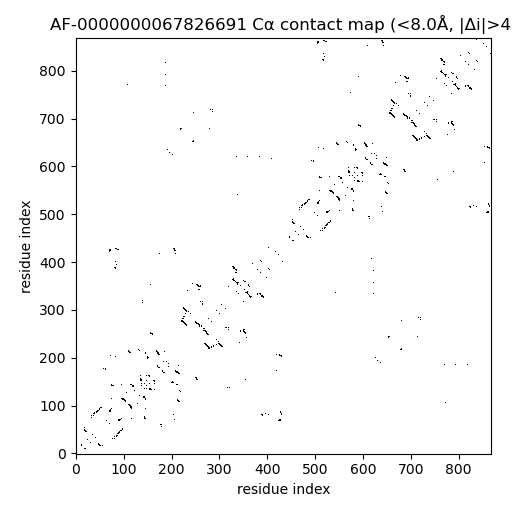8 1 95.38 222 SER B C 1
ATOM 5031 O O . SER B 1 222 ? 25.016 5.074 10 1 95.38 222 SER B O 1
ATOM 5033 N N . HIS B 1 223 ? 23.781 4.762 8.164 1 97.06 223 HIS B N 1
ATOM 5034 C CA . HIS B 1 223 ? 24.406 5.875 7.449 1 97.06 223 HIS B CA 1
ATOM 5035 C C . HIS B 1 223 ? 23.359 6.68 6.684 1 97.06 223 HIS B C 1
ATOM 5037 O O . HIS B 1 223 ? 22.375 6.121 6.18 1 97.06 223 HIS B O 1
ATOM 5043 N N . SER B 1 224 ? 23.547 7.977 6.672 1 98 224 SER B N 1
ATOM 5044 C CA . SER B 1 224 ? 22.641 8.898 5.984 1 98 224 SER B CA 1
ATOM 5045 C C . SER B 1 224 ? 23.422 10.016 5.297 1 98 224 SER B C 1
ATOM 5047 O O . SER B 1 224 ? 24.391 10.539 5.855 1 98 224 SER B O 1
ATOM 5049 N N . GLN B 1 225 ? 23.047 10.281 4.082 1 98.56 225 GLN B N 1
ATOM 5050 C CA . GLN B 1 225 ? 23.625 11.406 3.355 1 98.56 225 GLN B CA 1
ATOM 5051 C C . GLN B 1 225 ? 22.594 12.039 2.414 1 98.56 225 GLN B C 1
ATOM 5053 O O . GLN B 1 225 ? 21.812 11.328 1.775 1 98.56 225 GLN B O 1
ATOM 5058 N N . THR B 1 226 ? 22.609 13.391 2.381 1 98.75 226 THR B N 1
ATOM 5059 C CA . THR B 1 226 ? 21.734 14.156 1.493 1 98.75 226 THR B CA 1
ATOM 5060 C C . THR B 1 226 ? 22.562 14.93 0.467 1 98.75 226 THR B C 1
ATOM 5062 O O . THR B 1 226 ? 23.594 15.492 0.8 1 98.75 226 THR B O 1
ATOM 5065 N N . VAL B 1 227 ? 22.156 14.914 -0.765 1 98.69 227 VAL B N 1
ATOM 5066 C CA . VAL B 1 227 ? 22.766 15.719 -1.817 1 98.69 227 VAL B CA 1
ATOM 5067 C C . VAL B 1 227 ? 21.781 16.781 -2.303 1 98.69 227 VAL B C 1
ATOM 5069 O O . VAL B 1 227 ? 20.609 16.469 -2.545 1 98.69 227 VAL B O 1
ATOM 5072 N N . PHE B 1 228 ? 22.266 18.031 -2.275 1 98.69 228 PHE B N 1
ATOM 5073 C CA . PHE B 1 228 ? 21.5 19.125 -2.873 1 98.69 228 PHE B CA 1
ATOM 5074 C C . PHE B 1 228 ? 22.016 19.438 -4.273 1 98.69 228 PHE B C 1
ATOM 5076 O O . PHE B 1 228 ? 23.219 19.578 -4.484 1 98.69 228 PHE B O 1
ATOM 5083 N N . LEU B 1 229 ? 21.078 19.438 -5.242 1 98.56 229 LEU B N 1
ATOM 5084 C CA . LEU B 1 229 ? 21.406 19.719 -6.637 1 98.56 229 LEU B CA 1
ATOM 5085 C C . LEU B 1 229 ? 20.641 20.938 -7.148 1 98.56 229 LEU B C 1
ATOM 5087 O O . LEU B 1 229 ? 19.438 21.062 -6.879 1 98.56 229 LEU B O 1
ATOM 5091 N N . THR B 1 230 ? 21.281 21.812 -7.895 1 97.62 230 THR B N 1
ATOM 5092 C CA . THR B 1 230 ? 20.641 23.016 -8.43 1 97.62 230 THR B CA 1
ATOM 5093 C C . THR B 1 230 ? 21.312 23.453 -9.719 1 97.62 230 THR B C 1
ATOM 5095 O O . THR B 1 230 ? 22.422 23 -10.039 1 97.62 230 THR B O 1
ATOM 5098 N N . GLY B 1 231 ? 20.625 24.25 -10.5 1 94.81 231 GLY B N 1
ATOM 5099 C CA . GLY B 1 231 ? 21.062 24.75 -11.797 1 94.81 231 GLY B CA 1
ATOM 5100 C C . GLY B 1 231 ? 19.906 25.125 -12.703 1 94.81 231 GLY B C 1
ATOM 5101 O O . GLY B 1 231 ? 18.875 25.609 -12.234 1 94.81 231 GLY B O 1
ATOM 5102 N N . ASP B 1 232 ? 20.156 24.891 -13.977 1 93.56 232 ASP B N 1
ATOM 5103 C CA . ASP B 1 232 ? 19.125 25.172 -14.969 1 93.56 232 ASP B CA 1
ATOM 5104 C C . ASP B 1 232 ? 17.891 24.297 -14.742 1 93.56 232 ASP B C 1
ATOM 5106 O O . ASP B 1 232 ? 18.016 23.094 -14.484 1 93.56 232 ASP B O 1
ATOM 5110 N N . THR B 1 233 ? 16.766 24.969 -14.867 1 92.44 233 THR B N 1
ATOM 5111 C CA . THR B 1 233 ? 15.5 24.281 -14.586 1 92.44 233 THR B CA 1
ATOM 5112 C C . THR B 1 233 ? 15.312 23.094 -15.508 1 92.44 233 THR B C 1
ATOM 5114 O O . THR B 1 233 ? 14.875 22.016 -15.07 1 92.44 233 THR B O 1
ATOM 5117 N N . ASN B 1 234 ? 15.633 23.266 -16.734 1 94.56 234 ASN B N 1
ATOM 5118 C CA . ASN B 1 234 ? 15.477 22.172 -17.688 1 94.56 234 ASN B CA 1
ATOM 5119 C C . ASN B 1 234 ? 16.406 21 -17.359 1 94.56 234 ASN B C 1
ATOM 5121 O O . ASN B 1 234 ? 16.016 19.844 -17.484 1 94.56 234 ASN B O 1
ATOM 5125 N N . GLN B 1 235 ? 17.609 21.359 -17 1 95.75 235 GLN B N 1
ATOM 5126 C CA . GLN B 1 235 ? 18.562 20.312 -16.641 1 95.75 235 GLN B CA 1
ATOM 5127 C C . GLN B 1 235 ? 18.156 19.609 -15.359 1 95.75 235 GLN B C 1
ATOM 5129 O O . GLN B 1 235 ? 18.344 18.391 -15.219 1 95.75 235 GLN B O 1
ATOM 5134 N N . LEU B 1 236 ? 17.625 20.359 -14.461 1 95.44 236 LEU B N 1
ATOM 5135 C CA . LEU B 1 236 ? 17.156 19.75 -13.219 1 95.44 236 LEU B CA 1
ATOM 5136 C C . LEU B 1 236 ? 15.977 18.828 -13.477 1 95.44 236 LEU B C 1
ATOM 5138 O O . LEU B 1 236 ? 15.867 17.766 -12.852 1 95.44 236 LEU B O 1
ATOM 5142 N N . ALA B 1 237 ? 15.07 19.219 -14.398 1 94.56 237 ALA B N 1
ATOM 5143 C CA . ALA B 1 237 ? 13.961 18.359 -14.797 1 94.56 237 ALA B CA 1
ATOM 5144 C C . ALA B 1 237 ? 14.469 17.062 -15.406 1 94.56 237 ALA B C 1
ATOM 5146 O O . ALA B 1 237 ? 13.953 15.977 -15.109 1 94.56 237 ALA B O 1
ATOM 5147 N N . LYS B 1 238 ? 15.508 17.172 -16.219 1 95.94 238 LYS B N 1
ATOM 5148 C CA . LYS B 1 238 ? 16.109 15.992 -16.828 1 95.94 238 LYS B CA 1
ATOM 5149 C C . LYS B 1 238 ? 16.734 15.078 -15.773 1 95.94 238 LYS B C 1
ATOM 5151 O O . LYS B 1 238 ? 16.609 13.859 -15.852 1 95.94 238 LYS B O 1
ATOM 5156 N N . LEU B 1 239 ? 17.406 15.703 -14.844 1 96.69 239 LEU B N 1
ATOM 5157 C CA . LEU B 1 239 ? 17.969 14.93 -13.75 1 96.69 239 LEU B CA 1
ATOM 5158 C C . LEU B 1 239 ? 16.891 14.203 -12.961 1 96.69 239 LEU B C 1
ATOM 5160 O O . LEU B 1 239 ? 17.031 13.031 -12.617 1 96.69 239 LEU B O 1
ATOM 5164 N N . SER B 1 240 ? 15.836 14.914 -12.648 1 95.56 240 SER B N 1
ATOM 5165 C CA . SER B 1 240 ? 14.711 14.328 -11.922 1 95.56 240 SER B CA 1
ATOM 5166 C C . SER B 1 240 ? 14.156 13.109 -12.656 1 95.56 240 SER B C 1
ATOM 5168 O O . SER B 1 240 ? 13.875 12.078 -12.039 1 95.56 240 SER B O 1
ATOM 5170 N N . GLN B 1 241 ? 14.023 13.227 -13.914 1 94.12 241 GLN B N 1
ATOM 5171 C CA . GLN B 1 241 ? 13.539 12.117 -14.727 1 94.12 241 GLN B CA 1
ATOM 5172 C C . GLN B 1 241 ? 14.531 10.953 -14.719 1 94.12 241 GLN B C 1
ATOM 5174 O O . GLN B 1 241 ? 14.141 9.797 -14.602 1 94.12 241 GLN B O 1
ATOM 5179 N N . ALA B 1 242 ? 15.781 11.297 -14.859 1 95.25 242 ALA B N 1
ATOM 5180 C CA . ALA B 1 242 ? 16.828 10.273 -14.867 1 95.25 242 ALA B CA 1
ATOM 5181 C C . ALA B 1 242 ? 16.859 9.508 -13.539 1 95.25 242 ALA B C 1
ATOM 5183 O O . ALA B 1 242 ? 17.016 8.289 -13.523 1 95.25 242 ALA B O 1
ATOM 5184 N N . LEU B 1 243 ? 16.703 10.195 -12.508 1 95.44 243 LEU B N 1
ATOM 5185 C CA . LEU B 1 243 ? 16.688 9.57 -11.195 1 95.44 243 LEU B CA 1
ATOM 5186 C C . LEU B 1 243 ? 15.5 8.625 -11.047 1 95.44 243 LEU B C 1
ATOM 5188 O O . LEU B 1 243 ? 15.648 7.512 -10.539 1 95.44 243 LEU B O 1
ATOM 5192 N N . ARG B 1 244 ? 14.359 9.016 -11.484 1 92.94 244 ARG B N 1
ATOM 5193 C CA . ARG B 1 244 ? 13.164 8.18 -11.422 1 92.94 244 ARG B CA 1
ATOM 5194 C C . ARG B 1 244 ? 13.336 6.91 -12.242 1 92.94 244 ARG B C 1
ATOM 5196 O O . ARG B 1 244 ? 12.758 5.871 -11.914 1 92.94 244 ARG B O 1
ATOM 5203 N N . ARG B 1 245 ? 14.188 6.992 -13.258 1 92.62 245 ARG B N 1
ATOM 5204 C CA . ARG B 1 245 ? 14.375 5.863 -14.164 1 92.62 245 ARG B CA 1
ATOM 5205 C C . ARG B 1 245 ? 15.578 5.023 -13.742 1 92.62 245 ARG B C 1
ATOM 5207 O O . ARG B 1 245 ? 15.844 3.975 -14.336 1 92.62 245 ARG B O 1
ATOM 5214 N N . SER B 1 246 ? 16.297 5.434 -12.758 1 91.25 246 SER B N 1
ATOM 5215 C CA . SER B 1 246 ? 17.578 4.82 -12.43 1 91.25 246 SER B CA 1
ATOM 5216 C C . SER B 1 246 ? 17.406 3.598 -11.539 1 91.25 246 SER B C 1
ATOM 5218 O O . SER B 1 246 ? 18.281 2.738 -11.461 1 91.25 246 SER B O 1
ATOM 5220 N N . GLY B 1 247 ? 16.375 3.479 -10.797 1 90.31 247 GLY B N 1
ATOM 5221 C CA . GLY B 1 247 ? 16.188 2.42 -9.812 1 90.31 247 GLY B CA 1
ATOM 5222 C C . GLY B 1 247 ? 16.812 2.736 -8.469 1 90.31 247 GLY B C 1
ATOM 5223 O O . GLY B 1 247 ? 16.688 1.962 -7.52 1 90.31 247 GLY B O 1
ATOM 5224 N N . LEU B 1 248 ? 17.5 3.891 -8.391 1 93.69 248 LEU B N 1
ATOM 5225 C CA . LEU B 1 248 ? 18.031 4.312 -7.094 1 93.69 248 LEU B CA 1
ATOM 5226 C C . LEU B 1 248 ? 16.906 4.41 -6.062 1 93.69 248 LEU B C 1
ATOM 5228 O O . LEU B 1 248 ? 15.734 4.535 -6.426 1 93.69 248 LEU B O 1
ATOM 5232 N N . ALA B 1 249 ? 17.344 4.254 -4.824 1 93.44 249 ALA B N 1
ATOM 5233 C CA . ALA B 1 249 ? 16.328 4.133 -3.779 1 93.44 249 ALA B CA 1
ATOM 5234 C C . ALA B 1 249 ? 16.516 5.215 -2.721 1 93.44 249 ALA B C 1
ATOM 5236 O O . ALA B 1 249 ? 16.766 4.914 -1.553 1 93.44 249 ALA B O 1
ATOM 5237 N N . PRO B 1 250 ? 16.297 6.457 -3.098 1 97.31 250 PRO B N 1
ATOM 5238 C CA . PRO B 1 250 ? 16.375 7.492 -2.066 1 97.31 250 PRO B CA 1
ATOM 5239 C C . PRO B 1 250 ? 15.266 7.371 -1.021 1 97.31 250 PRO B C 1
ATOM 5241 O O . PRO B 1 250 ? 14.172 6.906 -1.332 1 97.31 250 PRO B O 1
ATOM 5244 N N . THR B 1 251 ? 15.57 7.762 0.231 1 97.56 251 THR B N 1
ATOM 5245 C CA . THR B 1 251 ? 14.57 7.789 1.292 1 97.56 251 THR B CA 1
ATOM 5246 C C . THR B 1 251 ? 13.781 9.094 1.253 1 97.56 251 THR B C 1
ATOM 5248 O O . THR B 1 251 ? 12.688 9.18 1.826 1 97.56 251 THR B O 1
ATOM 5251 N N . ALA B 1 252 ? 14.336 10.102 0.664 1 97.94 252 ALA B N 1
ATOM 5252 C CA . ALA B 1 252 ? 13.664 11.352 0.322 1 97.94 252 ALA B CA 1
ATOM 5253 C C . ALA B 1 252 ? 14.203 11.93 -0.981 1 97.94 252 ALA B C 1
ATOM 5255 O O . ALA B 1 252 ? 15.406 11.875 -1.235 1 97.94 252 ALA B O 1
ATOM 5256 N N . ALA B 1 253 ? 13.367 12.43 -1.795 1 98.06 253 ALA B N 1
ATOM 5257 C CA . ALA B 1 253 ? 13.703 13.141 -3.027 1 98.06 253 ALA B CA 1
ATOM 5258 C C . ALA B 1 253 ? 12.695 14.25 -3.314 1 98.06 253 ALA B C 1
ATOM 5260 O O . ALA B 1 253 ? 11.617 13.992 -3.842 1 98.06 253 ALA B O 1
ATOM 5261 N N . LEU B 1 254 ? 13.086 15.469 -2.998 1 98.19 254 LEU B N 1
ATOM 5262 C CA . LEU B 1 254 ? 12.172 16.609 -3.055 1 98.19 254 LEU B CA 1
ATOM 5263 C C . LEU B 1 254 ? 12.648 17.641 -4.074 1 98.19 254 LEU B C 1
ATOM 5265 O O . LEU B 1 254 ? 13.75 18.188 -3.943 1 98.19 254 LEU B O 1
ATOM 5269 N N . ILE B 1 255 ? 11.828 17.859 -5.078 1 98 255 ILE B N 1
ATOM 5270 C CA . ILE B 1 255 ? 12.039 19.078 -5.848 1 98 255 ILE B CA 1
ATOM 5271 C C . ILE B 1 255 ? 11.484 20.281 -5.082 1 98 255 ILE B C 1
ATOM 5273 O O . ILE B 1 255 ? 10.32 20.281 -4.668 1 98 255 ILE B O 1
ATOM 5277 N N . CYS B 1 256 ? 12.312 21.266 -4.871 1 98.12 256 CYS B N 1
ATOM 5278 C CA . CYS B 1 256 ? 11.945 22.406 -4.035 1 98.12 256 CYS B CA 1
ATOM 5279 C C . CYS B 1 256 ? 11.805 23.672 -4.867 1 98.12 256 CYS B C 1
ATOM 5281 O O . CYS B 1 256 ? 12.641 23.953 -5.73 1 98.12 256 CYS B O 1
ATOM 5283 N N . SER B 1 257 ? 10.75 24.438 -4.562 1 97.56 257 SER B N 1
ATOM 5284 C CA . SER B 1 257 ? 10.562 25.734 -5.203 1 97.56 257 SER B CA 1
ATOM 5285 C C . SER B 1 257 ? 11.703 26.688 -4.867 1 97.56 257 SER B C 1
ATOM 5287 O O . SER B 1 257 ? 12.398 26.5 -3.863 1 97.56 257 SER B O 1
ATOM 5289 N N . PRO B 1 258 ? 11.852 27.703 -5.695 1 97.19 258 PRO B N 1
ATOM 5290 C CA . PRO B 1 258 ? 12.883 28.703 -5.383 1 97.19 258 PRO B CA 1
ATOM 5291 C C . PRO B 1 258 ? 12.711 29.312 -3.992 1 97.19 258 PRO B C 1
ATOM 5293 O O . PRO B 1 258 ? 13.695 29.469 -3.262 1 97.19 258 PRO B O 1
ATOM 5296 N N . ALA B 1 259 ? 11.516 29.562 -3.633 1 96 259 ALA B N 1
ATOM 5297 C CA . ALA B 1 259 ? 11.25 30.156 -2.322 1 96 259 ALA B CA 1
ATOM 5298 C C . ALA B 1 259 ? 11.703 29.219 -1.202 1 96 259 ALA B C 1
ATOM 5300 O O . ALA B 1 259 ? 12.273 29.672 -0.205 1 96 259 ALA B O 1
ATOM 5301 N N . LEU B 1 260 ? 11.43 27.938 -1.316 1 97.31 260 LEU B N 1
ATOM 5302 C CA . LEU B 1 260 ? 11.836 26.984 -0.296 1 97.31 260 LEU B CA 1
ATOM 5303 C C . LEU B 1 260 ? 13.359 26.844 -0.262 1 97.31 260 LEU B C 1
ATOM 5305 O O . LEU B 1 260 ? 13.953 26.781 0.814 1 97.31 260 LEU B O 1
ATOM 5309 N N . VAL B 1 261 ? 13.992 26.797 -1.43 1 97.88 261 VAL B N 1
ATOM 5310 C CA . VAL B 1 261 ? 15.445 26.719 -1.504 1 97.88 261 VAL B CA 1
ATOM 5311 C C . VAL B 1 261 ? 16.078 27.891 -0.765 1 97.88 261 VAL B C 1
ATOM 5313 O O . VAL B 1 261 ? 17.047 27.734 -0.033 1 97.88 261 VAL B O 1
ATOM 5316 N N . GLN B 1 262 ? 15.5 29.031 -0.926 1 97 262 GLN B N 1
ATOM 5317 C CA . GLN B 1 262 ? 15.961 30.219 -0.22 1 97 262 GLN B CA 1
ATOM 5318 C C . GLN B 1 262 ? 15.789 30.062 1.288 1 97 262 GLN B C 1
ATOM 5320 O O . GLN B 1 262 ? 16.703 30.375 2.057 1 97 262 GLN B O 1
ATOM 5325 N N . ALA B 1 263 ? 14.664 29.562 1.648 1 95.75 263 ALA B N 1
ATOM 5326 C CA . ALA B 1 263 ? 14.391 29.359 3.068 1 95.75 263 ALA B CA 1
ATOM 5327 C C . ALA B 1 263 ? 15.367 28.359 3.678 1 95.75 263 ALA B C 1
ATOM 5329 O O . ALA B 1 263 ? 15.648 28.406 4.879 1 95.75 263 ALA B O 1
ATOM 5330 N N . LEU B 1 264 ? 15.945 27.484 2.871 1 97.56 264 LEU B N 1
ATOM 5331 C CA . LEU B 1 264 ? 16.891 26.469 3.322 1 97.56 264 LEU B CA 1
ATOM 5332 C C . LEU B 1 264 ? 18.312 26.984 3.275 1 97.56 264 LEU B C 1
ATOM 5334 O O . LEU B 1 264 ? 19.25 26.281 3.65 1 97.56 264 LEU B O 1
ATOM 5338 N N . ASN B 1 265 ? 18.531 28.156 2.805 1 97.38 265 ASN B N 1
ATOM 5339 C CA . ASN B 1 265 ? 19.844 28.812 2.66 1 97.38 265 ASN B CA 1
ATOM 5340 C C . ASN B 1 265 ? 20.734 28.047 1.691 1 97.38 265 ASN B C 1
ATOM 5342 O O . ASN B 1 265 ? 21.922 27.812 1.976 1 97.38 265 ASN B O 1
ATOM 5346 N N . LEU B 1 266 ? 20.141 27.641 0.624 1 97.81 266 LEU B N 1
ATOM 5347 C CA . LEU B 1 266 ? 20.906 26.828 -0.325 1 97.81 266 LEU B CA 1
ATOM 5348 C C . LEU B 1 266 ? 21.062 27.562 -1.656 1 97.81 266 LEU B C 1
ATOM 5350 O O . LEU B 1 266 ? 21.781 27.094 -2.545 1 97.81 266 LEU B O 1
ATOM 5354 N N . GLY B 1 267 ? 20.312 28.688 -1.782 1 96.12 267 GLY B N 1
ATOM 5355 C CA . GLY B 1 267 ? 20.312 29.438 -3.025 1 96.12 267 GLY B CA 1
ATOM 5356 C C . GLY B 1 267 ? 18.969 30.062 -3.348 1 96.12 267 GLY B C 1
ATOM 5357 O O . GLY B 1 267 ? 18.172 30.297 -2.449 1 96.12 267 GLY B O 1
ATOM 5358 N N . GLU B 1 268 ? 18.781 30.391 -4.664 1 94.44 268 GLU B N 1
ATOM 5359 C CA . GLU B 1 268 ? 17.578 31.125 -5.02 1 94.44 268 GLU B CA 1
ATOM 5360 C C . GLU B 1 268 ? 16.844 30.484 -6.191 1 94.44 268 GLU B C 1
ATOM 5362 O O . GLU B 1 268 ? 15.812 30.969 -6.637 1 94.44 268 GLU B O 1
ATOM 5367 N N . GLU B 1 269 ? 17.391 29.438 -6.656 1 95 269 GLU B N 1
ATOM 5368 C CA . GLU B 1 269 ? 16.797 28.75 -7.797 1 95 269 GLU B CA 1
ATOM 5369 C C . GLU B 1 269 ? 16.125 27.438 -7.363 1 95 269 GLU B C 1
ATOM 5371 O O . GLU B 1 269 ? 16.266 27.031 -6.211 1 95 269 GLU B O 1
ATOM 5376 N N . LEU B 1 270 ? 15.398 26.891 -8.336 1 96.69 270 LEU B N 1
ATOM 5377 C CA . LEU B 1 270 ? 14.836 25.547 -8.117 1 96.69 270 LEU B CA 1
ATOM 5378 C C . LEU B 1 270 ? 15.93 24.562 -7.727 1 96.69 270 LEU B C 1
ATOM 5380 O O . LEU B 1 270 ? 17.062 24.656 -8.203 1 96.69 270 LEU B O 1
ATOM 5384 N N . GLY B 1 271 ? 15.625 23.688 -6.848 1 98 271 GLY B N 1
ATOM 5385 C CA . GLY B 1 271 ? 16.609 22.703 -6.41 1 98 271 GLY B CA 1
ATOM 5386 C C . GLY B 1 271 ? 16.016 21.344 -6.098 1 98 271 GLY B C 1
ATOM 5387 O O . GLY B 1 271 ? 14.789 21.219 -5.988 1 98 271 GLY B O 1
ATOM 5388 N N . LEU B 1 272 ? 16.875 20.344 -6.031 1 98.31 272 LEU B N 1
ATOM 5389 C CA . LEU B 1 272 ? 16.5 18.953 -5.727 1 98.31 272 LEU B CA 1
ATOM 5390 C C . LEU B 1 272 ? 17.281 18.438 -4.52 1 98.31 272 LEU B C 1
ATOM 5392 O O . LEU B 1 272 ? 18.5 18.484 -4.504 1 98.31 272 LEU B O 1
ATOM 5396 N N . LEU B 1 273 ? 16.562 18.062 -3.455 1 98.56 273 LEU B N 1
ATOM 5397 C CA . LEU B 1 273 ? 17.141 17.391 -2.295 1 98.56 273 LEU B CA 1
ATOM 5398 C C . LEU B 1 273 ? 16.953 15.875 -2.404 1 98.56 273 LEU B C 1
ATOM 5400 O O . LEU B 1 273 ? 15.82 15.391 -2.516 1 98.56 273 LEU B O 1
ATOM 5404 N N . VAL B 1 274 ? 18.047 15.102 -2.363 1 98.69 274 VAL B N 1
ATOM 5405 C CA . VAL B 1 274 ? 18 13.641 -2.436 1 98.69 274 VAL B CA 1
ATOM 5406 C C . VAL B 1 274 ? 18.719 13.039 -1.236 1 98.69 274 VAL B C 1
ATOM 5408 O O . VAL B 1 274 ? 19.922 13.25 -1.054 1 98.69 274 VAL B O 1
ATOM 5411 N N . ARG B 1 275 ? 18.016 12.281 -0.438 1 98.69 275 ARG B N 1
ATOM 5412 C CA . ARG B 1 275 ? 18.594 11.641 0.743 1 98.69 275 ARG B CA 1
ATOM 5413 C C . ARG B 1 275 ? 18.625 10.125 0.575 1 98.69 275 ARG B C 1
ATOM 5415 O O . ARG B 1 275 ? 17.656 9.516 0.134 1 98.69 275 ARG B O 1
ATOM 5422 N N . PHE B 1 276 ? 19.766 9.555 0.865 1 98.12 276 PHE B N 1
ATOM 5423 C CA . PHE B 1 276 ? 19.922 8.109 0.955 1 98.12 276 PHE B CA 1
ATOM 5424 C C . PHE B 1 276 ? 20.266 7.691 2.379 1 98.12 276 PHE B C 1
ATOM 5426 O O . PHE B 1 276 ? 21.109 8.32 3.033 1 98.12 276 PHE B O 1
ATOM 5433 N N . GLN B 1 277 ? 19.641 6.66 2.861 1 97.31 277 GLN B N 1
ATOM 5434 C CA . GLN B 1 277 ? 19.906 6.082 4.172 1 97.31 277 GLN B CA 1
ATOM 5435 C C . GLN B 1 277 ? 19.969 4.559 4.098 1 97.31 277 GLN B C 1
ATOM 5437 O O . GLN B 1 277 ? 19.047 3.91 3.604 1 97.31 277 GLN B O 1
ATOM 5442 N N . ASN B 1 278 ? 20.984 3.986 4.508 1 95.81 278 ASN B N 1
ATOM 5443 C CA . ASN B 1 278 ? 21.312 2.568 4.449 1 95.81 278 ASN B CA 1
ATOM 5444 C C . ASN B 1 278 ? 22.672 2.289 5.086 1 95.81 278 ASN B C 1
ATOM 5446 O O . ASN B 1 278 ? 23.172 3.096 5.875 1 95.81 278 ASN B O 1
ATOM 5450 N N . LEU B 1 279 ? 23.281 1.055 4.805 1 94.12 279 LEU B N 1
ATOM 5451 C CA . LEU B 1 279 ? 24.688 0.814 5.094 1 94.12 279 LEU B CA 1
ATOM 5452 C C . LEU B 1 279 ? 25.578 1.755 4.285 1 94.12 279 LEU B C 1
ATOM 5454 O O . LEU B 1 279 ? 25.25 2.1 3.148 1 94.12 279 LEU B O 1
ATOM 5458 N N . GLU B 1 280 ? 26.641 2.098 4.871 1 95.69 280 GLU B N 1
ATOM 5459 C CA . GLU B 1 280 ? 27.5 3.131 4.312 1 95.69 280 GLU B CA 1
ATOM 5460 C C . GLU B 1 280 ? 27.906 2.793 2.881 1 95.69 280 GLU B C 1
ATOM 5462 O O . GLU B 1 280 ? 27.812 3.637 1.988 1 95.69 280 GLU B O 1
ATOM 5467 N N . PRO B 1 281 ? 28.344 1.544 2.559 1 94.5 281 PRO B N 1
ATOM 5468 C CA . PRO B 1 281 ? 28.766 1.265 1.182 1 94.5 281 PRO B CA 1
ATOM 5469 C C . PRO B 1 281 ? 27.625 1.406 0.179 1 94.5 281 PRO B C 1
ATOM 5471 O O . PRO B 1 281 ? 27.844 1.802 -0.968 1 94.5 281 PRO B O 1
ATOM 5474 N N . VAL B 1 282 ? 26.469 1.102 0.594 1 93.19 282 VAL B N 1
ATOM 5475 C CA . VAL B 1 282 ? 25.297 1.183 -0.273 1 93.19 282 VAL B CA 1
ATOM 5476 C C . VAL B 1 282 ? 24.938 2.646 -0.522 1 93.19 282 VAL B C 1
ATOM 5478 O O . VAL B 1 282 ? 24.641 3.035 -1.655 1 93.19 282 VAL B O 1
ATOM 5481 N N . VAL B 1 283 ? 24.953 3.494 0.522 1 96.75 283 VAL B N 1
ATOM 5482 C CA . VAL B 1 283 ? 24.672 4.922 0.404 1 96.75 283 VAL B CA 1
ATOM 5483 C C . VAL B 1 283 ? 25.688 5.566 -0.54 1 96.75 283 VAL B C 1
ATOM 5485 O O . VAL B 1 283 ? 25.312 6.309 -1.451 1 96.75 283 VAL B O 1
ATOM 5488 N N . GLN B 1 284 ? 26.953 5.23 -0.342 1 96.75 284 GLN B N 1
ATOM 5489 C CA . GLN B 1 284 ? 28 5.836 -1.141 1 96.75 284 GLN B CA 1
ATOM 5490 C C . GLN B 1 284 ? 27.859 5.473 -2.615 1 96.75 284 GLN B C 1
ATOM 5492 O O . GLN B 1 284 ? 28.047 6.324 -3.49 1 96.75 284 GLN B O 1
ATOM 5497 N N . ALA B 1 285 ? 27.562 4.211 -2.871 1 95.56 285 ALA B N 1
ATOM 5498 C CA . ALA B 1 285 ? 27.359 3.789 -4.254 1 95.56 285 ALA B CA 1
ATOM 5499 C C . ALA B 1 285 ? 26.25 4.59 -4.918 1 95.56 285 ALA B C 1
ATOM 5501 O O . ALA B 1 285 ? 26.359 4.977 -6.086 1 95.56 285 ALA B O 1
ATOM 5502 N N . GLN B 1 286 ? 25.141 4.871 -4.223 1 96.19 286 GLN B N 1
ATOM 5503 C CA . GLN B 1 286 ? 24.016 5.598 -4.781 1 96.19 286 GLN B CA 1
ATOM 5504 C C . GLN B 1 286 ? 24.328 7.078 -4.957 1 96.19 286 GLN B C 1
ATOM 5506 O O . GLN B 1 286 ? 23.984 7.676 -5.98 1 96.19 286 GLN B O 1
ATOM 5511 N N . ILE B 1 287 ? 25.047 7.641 -3.975 1 97.5 287 ILE B N 1
ATOM 5512 C CA . ILE B 1 287 ? 25.438 9.039 -4.043 1 97.5 287 ILE B CA 1
ATOM 5513 C C . ILE B 1 287 ? 26.359 9.258 -5.242 1 97.5 287 ILE B C 1
ATOM 5515 O O . ILE B 1 287 ? 26.219 10.242 -5.973 1 97.5 287 ILE B O 1
ATOM 5519 N N . ASP B 1 288 ? 27.266 8.352 -5.418 1 97.25 288 ASP B N 1
ATOM 5520 C CA . ASP B 1 288 ? 28.203 8.453 -6.535 1 97.25 288 ASP B CA 1
ATOM 5521 C C . ASP B 1 288 ? 27.453 8.453 -7.871 1 97.25 288 ASP B C 1
ATOM 5523 O O . ASP B 1 288 ? 27.812 9.188 -8.789 1 97.25 288 ASP B O 1
ATOM 5527 N N . GLU B 1 289 ? 26.438 7.652 -7.977 1 96.12 289 GLU B N 1
ATOM 5528 C CA . GLU B 1 289 ? 25.641 7.609 -9.195 1 96.12 289 GLU B CA 1
ATOM 5529 C C . GLU B 1 289 ? 24.906 8.93 -9.43 1 96.12 289 GLU B C 1
ATOM 5531 O O . GLU B 1 289 ? 24.828 9.406 -10.562 1 96.12 289 GLU B O 1
ATOM 5536 N N . VAL B 1 290 ? 24.359 9.547 -8.367 1 97.62 290 VAL B N 1
ATOM 5537 C CA . VAL B 1 290 ? 23.656 10.82 -8.477 1 97.62 290 VAL B CA 1
ATOM 5538 C C . VAL B 1 290 ? 24.625 11.906 -8.938 1 97.62 290 VAL B C 1
ATOM 5540 O O . VAL B 1 290 ? 24.297 12.703 -9.812 1 97.62 290 VAL B O 1
ATOM 5543 N N . LYS B 1 291 ? 25.797 11.891 -8.352 1 97.25 291 LYS B N 1
ATOM 5544 C CA . LYS B 1 291 ? 26.781 12.898 -8.703 1 97.25 291 LYS B CA 1
ATOM 5545 C C . LYS B 1 291 ? 27.234 12.758 -10.148 1 97.25 291 LYS B C 1
ATOM 5547 O O . LYS B 1 291 ? 27.453 13.758 -10.844 1 97.25 291 LYS B O 1
ATOM 5552 N N . LYS B 1 292 ? 27.422 11.523 -10.555 1 96.88 292 LYS B N 1
ATOM 5553 C CA . LYS B 1 292 ? 27.766 11.273 -11.953 1 96.88 292 LYS B CA 1
ATOM 5554 C C . LYS B 1 292 ? 26.703 11.836 -12.891 1 96.88 292 LYS B C 1
ATOM 5556 O O . LYS B 1 292 ? 27.031 12.492 -13.883 1 96.88 292 LYS B O 1
ATOM 5561 N N . LEU B 1 293 ? 25.453 11.609 -12.594 1 96.44 293 LEU B N 1
ATOM 5562 C CA . LEU B 1 293 ? 24.344 12.109 -13.398 1 96.44 293 LEU B CA 1
ATOM 5563 C C . LEU B 1 293 ? 24.328 13.641 -13.391 1 96.44 293 LEU B C 1
ATOM 5565 O O . LEU B 1 293 ? 24.109 14.266 -14.43 1 96.44 293 LEU B O 1
ATOM 5569 N N . ALA B 1 294 ? 24.516 14.203 -12.227 1 97.5 294 ALA B N 1
ATOM 5570 C CA . ALA B 1 294 ? 24.531 15.656 -12.078 1 97.5 294 ALA B CA 1
ATOM 5571 C C . ALA B 1 294 ? 25.641 16.281 -12.914 1 97.5 294 ALA B C 1
ATOM 5573 O O . ALA B 1 294 ? 25.438 17.312 -13.555 1 97.5 294 ALA B O 1
ATOM 5574 N N . GLN B 1 295 ? 26.781 15.656 -12.914 1 96.88 295 GLN B N 1
ATOM 5575 C CA . GLN B 1 295 ? 27.922 16.141 -13.688 1 96.88 295 GLN B CA 1
ATOM 5576 C C . GLN B 1 295 ? 27.641 16.125 -15.18 1 96.88 295 GLN B C 1
ATOM 5578 O O . GLN B 1 295 ? 27.953 17.078 -15.898 1 96.88 295 GLN B O 1
ATOM 5583 N N . THR B 1 296 ? 27.078 15.078 -15.617 1 96.81 296 THR B N 1
ATOM 5584 C CA . THR B 1 296 ? 26.719 14.938 -17.031 1 96.81 296 THR B CA 1
ATOM 5585 C C . THR B 1 296 ? 25.766 16.047 -17.453 1 96.81 296 THR B C 1
ATOM 5587 O O . THR B 1 296 ? 25.828 16.516 -18.594 1 96.81 296 THR B O 1
ATOM 5590 N N . LEU B 1 297 ? 24.953 16.531 -16.531 1 97.19 297 LEU B N 1
ATOM 5591 C CA . LEU B 1 297 ? 23.922 17.531 -16.844 1 97.19 297 LEU B CA 1
ATOM 5592 C C . LEU B 1 297 ? 24.375 18.922 -16.422 1 97.19 297 LEU B C 1
ATOM 5594 O O . LEU B 1 297 ? 23.594 19.875 -16.453 1 97.19 297 LEU B O 1
ATOM 5598 N N . THR B 1 298 ? 25.578 19.078 -15.938 1 96.56 298 THR B N 1
ATOM 5599 C CA . THR B 1 298 ? 26.219 20.344 -15.555 1 96.56 298 THR B CA 1
ATOM 5600 C C . THR B 1 298 ? 25.453 21.016 -14.422 1 96.56 298 THR B C 1
ATOM 5602 O O . THR B 1 298 ? 25.188 22.219 -14.461 1 96.56 298 THR B O 1
ATOM 5605 N N . LEU B 1 299 ? 25.016 20.203 -13.492 1 97.5 299 LEU B N 1
ATOM 5606 C CA . LEU B 1 299 ? 24.344 20.703 -12.297 1 97.5 299 LEU B CA 1
ATOM 5607 C C . LEU B 1 299 ? 25.312 20.766 -11.125 1 97.5 299 LEU B C 1
ATOM 5609 O O . LEU B 1 299 ? 26.203 19.922 -11 1 97.5 299 LEU B O 1
ATOM 5613 N N . ALA B 1 300 ? 25.156 21.828 -10.359 1 97 300 ALA B N 1
ATOM 5614 C CA . ALA B 1 300 ? 25.938 21.922 -9.133 1 97 300 ALA B CA 1
ATOM 5615 C C . ALA B 1 300 ? 25.391 20.969 -8.062 1 97 300 ALA B C 1
ATOM 5617 O O . ALA B 1 300 ? 24.188 20.719 -8 1 97 300 ALA B O 1
ATOM 5618 N N . SER B 1 301 ? 26.297 20.422 -7.242 1 97.25 301 SER B N 1
ATOM 5619 C CA . SER B 1 301 ? 25.891 19.5 -6.18 1 97.25 301 SER B CA 1
ATOM 5620 C C . SER B 1 301 ? 26.625 19.812 -4.879 1 97.25 301 SER B C 1
ATOM 5622 O O . SER B 1 301 ? 27.781 20.234 -4.895 1 97.25 301 SER B O 1
ATOM 5624 N N . GLN B 1 302 ? 25.906 19.719 -3.809 1 97.62 302 GLN B N 1
ATOM 5625 C CA . GLN B 1 302 ? 26.438 19.859 -2.453 1 97.62 302 GLN B CA 1
ATOM 5626 C C . GLN B 1 302 ? 25.969 18.703 -1.564 1 97.62 302 GLN B C 1
ATOM 5628 O O . GLN B 1 302 ? 24.797 18.359 -1.568 1 97.62 302 GLN B O 1
ATOM 5633 N N . SER B 1 303 ? 26.906 18.078 -0.804 1 97.75 303 SER B N 1
ATOM 5634 C CA . SER B 1 303 ? 26.578 16.953 0.045 1 97.75 303 SER B CA 1
ATOM 5635 C C . SER B 1 303 ? 26.5 17.359 1.512 1 97.75 303 SER B C 1
ATOM 5637 O O . SER B 1 303 ? 27.266 18.219 1.964 1 97.75 303 SER B O 1
ATOM 5639 N N . PHE B 1 304 ? 25.578 16.812 2.193 1 98.31 304 PHE B N 1
ATOM 5640 C CA . PHE B 1 304 ? 25.391 17.016 3.625 1 98.31 304 PHE B CA 1
ATOM 5641 C C . PHE B 1 304 ? 25.391 15.672 4.355 1 98.31 304 PHE B C 1
ATOM 5643 O O . PHE B 1 304 ? 24.734 14.719 3.91 1 98.31 304 PHE B O 1
ATOM 5650 N N . ASP B 1 305 ? 26.094 15.539 5.434 1 97.12 305 ASP B N 1
ATOM 5651 C CA . ASP B 1 305 ? 26.078 14.367 6.312 1 97.12 305 ASP B CA 1
ATOM 5652 C C . ASP B 1 305 ? 26.156 14.789 7.781 1 97.12 305 ASP B C 1
ATOM 5654 O O . ASP B 1 305 ? 26.297 15.977 8.086 1 97.12 305 ASP B O 1
ATOM 5658 N N . ASN B 1 306 ? 25.812 13.938 8.641 1 96.5 306 ASN B N 1
ATOM 5659 C CA . ASN B 1 306 ? 25.922 14.133 10.078 1 96.5 306 ASN B CA 1
ATOM 5660 C C . ASN B 1 306 ? 25.172 15.383 10.539 1 96.5 306 ASN B C 1
ATOM 5662 O O . ASN B 1 306 ? 23.984 15.555 10.234 1 96.5 306 ASN B O 1
ATOM 5666 N N . GLN B 1 307 ? 25.859 16.281 11.211 1 97 307 GLN B N 1
ATOM 5667 C CA . GLN B 1 307 ? 25.203 17.438 11.812 1 97 307 GLN B CA 1
ATOM 5668 C C . GLN B 1 307 ? 24.641 18.359 10.742 1 97 307 GLN B C 1
ATOM 5670 O O . GLN B 1 307 ? 23.547 18.906 10.898 1 97 307 GLN B O 1
ATOM 5675 N N . ALA B 1 308 ? 25.406 18.578 9.719 1 97.88 308 ALA B N 1
ATOM 5676 C CA . ALA B 1 308 ? 24.953 19.469 8.648 1 97.88 308 ALA B CA 1
ATOM 5677 C C . ALA B 1 308 ? 23.672 18.938 8.023 1 97.88 308 ALA B C 1
ATOM 5679 O O . ALA B 1 308 ? 22.781 19.719 7.668 1 97.88 308 ALA B O 1
ATOM 5680 N N . GLU B 1 309 ? 23.641 17.641 7.887 1 98.19 309 GLU B N 1
ATOM 5681 C CA . GLU B 1 309 ? 22.438 17.031 7.328 1 98.19 309 GLU B CA 1
ATOM 5682 C C . GLU B 1 309 ? 21.234 17.219 8.266 1 98.19 309 GLU B C 1
ATOM 5684 O O . GLU B 1 309 ? 20.141 17.578 7.82 1 98.19 309 GLU B O 1
ATOM 5689 N N . SER B 1 310 ? 21.422 16.953 9.516 1 96.75 310 SER B N 1
ATOM 5690 C CA . SER B 1 310 ? 20.375 17.109 10.508 1 96.75 310 SER B CA 1
ATOM 5691 C C . SER B 1 310 ? 19.828 18.531 10.523 1 96.75 310 SER B C 1
ATOM 5693 O O . SER B 1 310 ? 18.625 18.75 10.594 1 96.75 310 SER B O 1
ATOM 5695 N N . GLU B 1 311 ? 20.719 19.453 10.438 1 97.69 311 GLU B N 1
ATOM 5696 C CA . GLU B 1 311 ? 20.328 20.859 10.461 1 97.69 311 GLU B CA 1
ATOM 5697 C C . GLU B 1 311 ? 19.547 21.234 9.203 1 97.69 311 GLU B C 1
ATOM 5699 O O . GLU B 1 311 ? 18.594 22.016 9.273 1 97.69 311 GLU B O 1
ATOM 5704 N N . LEU B 1 312 ? 19.984 20.719 8.117 1 98.19 312 LEU B N 1
ATOM 5705 C CA . LEU B 1 312 ? 19.281 20.969 6.863 1 98.19 312 LEU B CA 1
ATOM 5706 C C . LEU B 1 312 ? 17.828 20.531 6.949 1 98.19 312 LEU B C 1
ATOM 5708 O O . LEU B 1 312 ? 16.922 21.297 6.625 1 98.19 312 LEU B O 1
ATOM 5712 N N . TRP B 1 313 ? 17.609 19.359 7.391 1 97.25 313 TRP B N 1
ATOM 5713 C CA . TRP B 1 313 ? 16.266 18.812 7.438 1 97.25 313 TRP B CA 1
ATOM 5714 C C . TRP B 1 313 ? 15.445 19.484 8.531 1 97.25 313 TRP B C 1
ATOM 5716 O O . TRP B 1 313 ? 14.219 19.609 8.414 1 97.25 313 TRP B O 1
ATOM 5726 N N . GLN B 1 314 ? 16.094 19.984 9.555 1 95.88 314 GLN B N 1
ATOM 5727 C CA . GLN B 1 314 ? 15.414 20.797 10.547 1 95.88 314 GLN B CA 1
ATOM 5728 C C . GLN B 1 314 ? 14.93 22.109 9.938 1 95.88 314 GLN B C 1
ATOM 5730 O O . GLN B 1 314 ? 13.828 22.578 10.242 1 95.88 314 GLN B O 1
ATOM 5735 N N . ARG B 1 315 ? 15.758 22.719 9.141 1 96.56 315 ARG B N 1
ATOM 5736 C CA . ARG B 1 315 ? 15.344 23.938 8.453 1 96.56 315 ARG B CA 1
ATOM 5737 C C . ARG B 1 315 ? 14.133 23.672 7.562 1 96.56 315 ARG B C 1
ATOM 5739 O O . ARG B 1 315 ? 13.211 24.484 7.5 1 96.56 315 ARG B O 1
ATOM 5746 N N . TRP B 1 316 ? 14.18 22.562 6.879 1 96.94 316 TRP B N 1
ATOM 5747 C CA . TRP B 1 316 ? 13.039 22.188 6.051 1 96.94 316 TRP B CA 1
ATOM 5748 C C . TRP B 1 316 ? 11.773 22.062 6.891 1 96.94 316 TRP B C 1
ATOM 5750 O O . TRP B 1 316 ? 10.727 22.609 6.527 1 96.94 316 TRP B O 1
ATOM 5760 N N . GLU B 1 317 ? 11.852 21.375 8 1 95.06 317 GLU B N 1
ATOM 5761 C CA . GLU B 1 317 ? 10.703 21.188 8.883 1 95.06 317 GLU B CA 1
ATOM 5762 C C . GLU B 1 317 ? 10.156 22.531 9.367 1 95.06 317 GLU B C 1
ATOM 5764 O O . GLU B 1 317 ? 8.945 22.734 9.375 1 95.06 317 GLU B O 1
ATOM 5769 N N . ASN B 1 318 ? 11.055 23.328 9.766 1 94 318 ASN B N 1
ATOM 5770 C CA . ASN B 1 318 ? 10.656 24.641 10.266 1 94 318 ASN B CA 1
ATOM 5771 C C . ASN B 1 318 ? 9.961 25.469 9.188 1 94 318 ASN B C 1
ATOM 5773 O O . ASN B 1 318 ? 8.945 26.109 9.445 1 94 318 ASN B O 1
ATOM 5777 N N . ALA B 1 319 ? 10.539 25.406 8.031 1 94.25 319 ALA B N 1
ATOM 5778 C CA . ALA B 1 319 ? 9.961 26.156 6.918 1 94.25 319 ALA B CA 1
ATOM 5779 C C . ALA B 1 319 ? 8.547 25.672 6.598 1 94.25 319 ALA B C 1
ATOM 5781 O O . ALA B 1 319 ? 7.621 26.469 6.469 1 94.25 319 ALA B O 1
ATOM 5782 N N . MET B 1 320 ? 8.383 24.406 6.562 1 93.44 320 MET B N 1
ATOM 5783 C CA . MET B 1 320 ? 7.098 23.828 6.191 1 93.44 320 MET B CA 1
ATOM 5784 C C . MET B 1 320 ? 6.086 23.984 7.32 1 93.44 320 MET B C 1
ATOM 5786 O O . MET B 1 320 ? 4.883 24.078 7.07 1 93.44 320 MET B O 1
ATOM 5790 N N . ALA B 1 321 ? 6.547 24.094 8.539 1 91.12 321 ALA B N 1
ATOM 5791 C CA . ALA B 1 321 ? 5.668 24.281 9.688 1 91.12 321 ALA B CA 1
ATOM 5792 C C . ALA B 1 321 ? 5.246 25.734 9.82 1 91.12 321 ALA B C 1
ATOM 5794 O O . ALA B 1 321 ? 4.367 26.062 10.625 1 91.12 321 ALA B O 1
ATOM 5795 N N . GLY B 1 322 ? 5.805 26.625 9.039 1 88.38 322 GLY B N 1
ATOM 5796 C CA . GLY B 1 322 ? 5.473 28.047 9.086 1 88.38 322 GLY B CA 1
ATOM 5797 C C . GLY B 1 322 ? 6.012 28.734 10.32 1 88.38 322 GLY B C 1
ATOM 5798 O O . GLY B 1 322 ? 5.391 29.672 10.836 1 88.38 322 GLY B O 1
ATOM 5799 N N . GLN B 1 323 ? 7.02 28.25 10.773 1 79.62 323 GLN B N 1
ATOM 5800 C CA . GLN B 1 323 ? 7.598 28.859 11.969 1 79.62 323 GLN B CA 1
ATOM 5801 C C . GLN B 1 323 ? 7.926 30.328 11.734 1 79.62 323 GLN B C 1
ATOM 5803 O O . GLN B 1 323 ? 8.547 30.688 10.727 1 79.62 323 GLN B O 1
ATOM 5808 N N . GLY B 1 324 ? 7.492 31.062 12.648 1 71.56 324 GLY B N 1
ATOM 5809 C CA . GLY B 1 324 ? 7.809 32.469 12.617 1 71.56 324 GLY B CA 1
ATOM 5810 C C . GLY B 1 324 ? 6.895 33.281 11.703 1 71.56 324 GLY B C 1
ATOM 5811 O O . GLY B 1 324 ? 7.145 34.469 11.445 1 71.56 324 GLY B O 1
ATOM 5812 N N . THR B 1 325 ? 5.945 32.594 11.062 1 75.62 325 THR B N 1
ATOM 5813 C CA . THR B 1 325 ? 5.031 33.281 10.164 1 75.62 325 THR B CA 1
ATOM 5814 C C . THR B 1 325 ? 3.604 33.219 10.695 1 75.62 325 THR B C 1
ATOM 5816 O O . THR B 1 325 ? 3.254 32.312 11.453 1 75.62 325 THR B O 1
ATOM 5819 N N . THR B 1 326 ? 2.977 34.375 10.43 1 73.38 326 THR B N 1
ATOM 5820 C CA . THR B 1 326 ? 1.574 34.469 10.828 1 73.38 326 THR B CA 1
ATOM 5821 C C . THR B 1 326 ? 0.661 34.375 9.609 1 73.38 326 THR B C 1
ATOM 5823 O O . THR B 1 326 ? 1.009 34.844 8.523 1 73.38 326 THR B O 1
ATOM 5826 N N . GLU B 1 327 ? -0.385 33.688 9.68 1 76.38 327 GLU B N 1
ATOM 5827 C CA . GLU B 1 327 ? -1.489 33.688 8.727 1 76.38 327 GLU B CA 1
ATOM 5828 C C . GLU B 1 327 ? -1.083 32.969 7.43 1 76.38 327 GLU B C 1
ATOM 5830 O O . GLU B 1 327 ? -1.372 33.469 6.34 1 76.38 327 GLU B O 1
ATOM 5835 N N . THR B 1 328 ? -0.396 31.953 7.504 1 88.69 328 THR B N 1
ATOM 5836 C CA . THR B 1 328 ? -0.026 31.203 6.312 1 88.69 328 THR B CA 1
ATOM 5837 C C . THR B 1 328 ? -1.047 30.109 6.027 1 88.69 328 THR B C 1
ATOM 5839 O O . THR B 1 328 ? -1.869 29.781 6.887 1 88.69 328 THR B O 1
ATOM 5842 N N . ILE B 1 329 ? -1.085 29.734 4.758 1 93.25 329 ILE B N 1
ATOM 5843 C CA . ILE B 1 329 ? -1.967 28.672 4.285 1 93.25 329 ILE B CA 1
ATOM 5844 C C . ILE B 1 329 ? -1.135 27.469 3.82 1 93.25 329 ILE B C 1
ATOM 5846 O O . ILE B 1 329 ? -0.241 27.625 2.982 1 93.25 329 ILE B O 1
ATOM 5850 N N . LEU B 1 330 ? -1.366 26.375 4.449 1 94.75 330 LEU B N 1
ATOM 5851 C CA . LEU B 1 330 ? -0.698 25.141 4.035 1 94.75 330 LEU B CA 1
ATOM 5852 C C . LEU B 1 330 ? -1.611 24.297 3.154 1 94.75 330 LEU B C 1
ATOM 5854 O O . LEU B 1 330 ? -2.766 24.047 3.508 1 94.75 330 LEU B O 1
ATOM 5858 N N . CYS B 1 331 ? -1.116 23.875 1.978 1 93.62 331 CYS B N 1
ATOM 5859 C CA . CYS B 1 331 ? -1.849 23.016 1.058 1 93.62 331 CYS B CA 1
ATOM 5860 C C . CYS B 1 331 ? -1.029 21.781 0.696 1 93.62 331 CYS B C 1
ATOM 5862 O O . CYS B 1 331 ? 0.202 21.812 0.756 1 93.62 331 CYS B O 1
ATOM 5864 N N . LYS B 1 332 ? -1.746 20.781 0.422 1 92.19 332 LYS B N 1
ATOM 5865 C CA . LYS B 1 332 ? -1.194 19.578 -0.198 1 92.19 332 LYS B CA 1
ATOM 5866 C C . LYS B 1 332 ? -1.622 19.469 -1.659 1 92.19 332 LYS B C 1
ATOM 5868 O O . LYS B 1 332 ? -2.748 19.828 -2.01 1 92.19 332 LYS B O 1
ATOM 5873 N N . PHE B 1 333 ? -0.739 19.031 -2.461 1 89.12 333 PHE B N 1
ATOM 5874 C CA . PHE B 1 333 ? -1.153 18.812 -3.842 1 89.12 333 PHE B CA 1
ATOM 5875 C C . PHE B 1 333 ? -0.572 17.516 -4.387 1 89.12 333 PHE B C 1
ATOM 5877 O O . PHE B 1 333 ? 0.372 16.969 -3.816 1 89.12 333 PHE B O 1
ATOM 5884 N N . GLY B 1 334 ? -1.208 17 -5.32 1 88.94 334 GLY B N 1
ATOM 5885 C CA . GLY B 1 334 ? -0.746 15.906 -6.16 1 88.94 334 GLY B CA 1
ATOM 5886 C C . GLY B 1 334 ? -0.692 16.266 -7.633 1 88.94 334 GLY B C 1
ATOM 5887 O O . GLY B 1 334 ? -1.565 16.984 -8.133 1 88.94 334 GLY B O 1
ATOM 5888 N N . LEU B 1 335 ? 0.35 15.82 -8.305 1 88.75 335 LEU B N 1
ATOM 5889 C CA . LEU B 1 335 ? 0.475 16.047 -9.742 1 88.75 335 LEU B CA 1
ATOM 5890 C C . LEU B 1 335 ? 1.339 14.961 -10.383 1 88.75 335 LEU B C 1
ATOM 58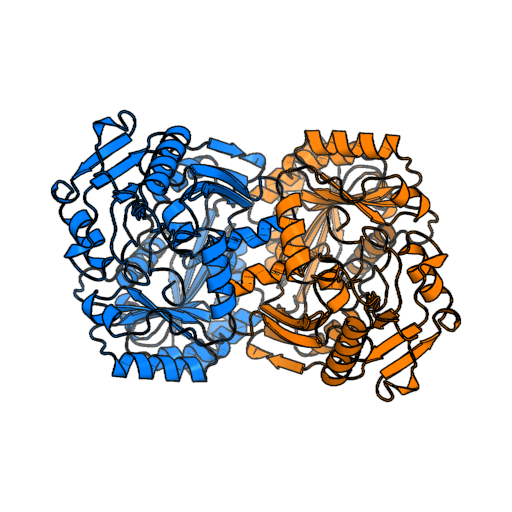92 O O . LEU B 1 335 ? 1.913 14.125 -9.688 1 88.75 335 LEU B O 1
ATOM 5896 N N . LEU B 1 336 ? 1.318 15.008 -11.695 1 88.5 336 LEU B N 1
ATOM 5897 C CA . LEU B 1 336 ? 2.223 14.102 -12.391 1 88.5 336 LEU B CA 1
ATOM 5898 C C . LEU B 1 336 ? 3.678 14.445 -12.094 1 88.5 336 LEU B C 1
ATOM 5900 O O . LEU B 1 336 ? 4.102 15.594 -12.289 1 88.5 336 LEU B O 1
ATOM 5904 N N . PRO B 1 337 ? 4.398 13.461 -11.68 1 88.5 337 PRO B N 1
ATOM 5905 C CA . PRO B 1 337 ? 5.781 13.734 -11.273 1 88.5 337 PRO B CA 1
ATOM 5906 C C . PRO B 1 337 ? 6.594 14.414 -12.367 1 88.5 337 PRO B C 1
ATOM 5908 O O . PRO B 1 337 ? 7.402 15.305 -12.078 1 88.5 337 PRO B O 1
ATOM 5911 N N . ALA B 1 338 ? 6.355 14.133 -13.609 1 88.38 338 ALA B N 1
ATOM 5912 C CA . ALA B 1 338 ? 7.109 14.68 -14.734 1 88.38 338 ALA B CA 1
ATOM 5913 C C . ALA B 1 338 ? 6.883 16.188 -14.867 1 88.38 338 ALA B C 1
ATOM 5915 O O . ALA B 1 338 ? 7.652 16.875 -15.531 1 88.38 338 ALA B O 1
ATOM 5916 N N . LYS B 1 339 ? 5.871 16.703 -14.234 1 89.19 339 LYS B N 1
ATOM 5917 C CA . LYS B 1 339 ? 5.512 18.109 -14.367 1 89.19 339 LYS B CA 1
ATOM 5918 C C . LYS B 1 339 ? 5.926 18.906 -13.133 1 89.19 339 LYS B C 1
ATOM 5920 O O . LYS B 1 339 ? 5.723 20.109 -13.07 1 89.19 339 LYS B O 1
ATOM 5925 N N . ALA B 1 340 ? 6.574 18.297 -12.219 1 92.06 340 ALA B N 1
ATOM 5926 C CA . ALA B 1 340 ? 6.836 18.875 -10.898 1 92.06 340 ALA B CA 1
ATOM 5927 C C . ALA B 1 340 ? 7.746 20.094 -11.016 1 92.06 340 ALA B C 1
ATOM 5929 O O . ALA B 1 340 ? 7.477 21.141 -10.406 1 92.06 340 ALA B O 1
ATOM 5930 N N . ALA B 1 341 ? 8.812 19.984 -11.812 1 92.44 341 ALA B N 1
ATOM 5931 C CA . ALA B 1 341 ? 9.773 21.078 -11.914 1 92.44 341 ALA B CA 1
ATOM 5932 C C . ALA B 1 341 ? 9.117 22.344 -12.484 1 92.44 341 ALA B C 1
ATOM 5934 O O . ALA B 1 341 ? 9.258 23.438 -11.93 1 92.44 341 ALA B O 1
ATOM 5935 N N . ASP B 1 342 ? 8.344 22.172 -13.547 1 89.56 342 ASP B N 1
ATOM 5936 C CA . ASP B 1 342 ? 7.656 23.297 -14.18 1 89.56 342 ASP B CA 1
ATOM 5937 C C . ASP B 1 342 ? 6.633 23.922 -13.234 1 89.56 342 ASP B C 1
ATOM 5939 O O . ASP B 1 342 ? 6.52 25.156 -13.156 1 89.56 342 ASP B O 1
ATOM 5943 N N . PHE B 1 343 ? 5.953 23.109 -12.586 1 90.38 343 PHE B N 1
ATOM 5944 C CA . PHE B 1 343 ? 4.941 23.562 -11.641 1 90.38 343 PHE B CA 1
ATOM 5945 C C . PHE B 1 343 ? 5.578 24.391 -10.523 1 90.38 343 PHE B C 1
ATOM 5947 O O . PHE B 1 343 ? 5.125 25.484 -10.227 1 90.38 343 PHE B O 1
ATOM 5954 N N . LEU B 1 344 ? 6.66 23.891 -9.992 1 93.75 344 LEU B N 1
ATOM 5955 C CA . LEU B 1 344 ? 7.281 24.5 -8.82 1 93.75 344 LEU B CA 1
ATOM 5956 C C . LEU B 1 344 ? 8.008 25.781 -9.203 1 93.75 344 LEU B C 1
ATOM 5958 O O . LEU B 1 344 ? 8.117 26.703 -8.383 1 93.75 344 LEU B O 1
ATOM 5962 N N . GLN B 1 345 ? 8.477 25.812 -10.375 1 91.88 345 GLN B N 1
ATOM 5963 C CA . GLN B 1 345 ? 9.156 27.031 -10.836 1 91.88 345 GLN B CA 1
ATOM 5964 C C . GLN B 1 345 ? 8.227 28.234 -10.781 1 91.88 345 GLN B C 1
ATOM 5966 O O . GLN B 1 345 ? 8.672 29.359 -10.523 1 91.88 345 GLN B O 1
ATOM 5971 N N . GLN B 1 346 ? 6.945 28.016 -10.93 1 88.12 346 GLN B N 1
ATOM 5972 C CA . GLN B 1 346 ? 5.977 29.094 -11.008 1 88.12 346 GLN B CA 1
ATOM 5973 C C . GLN B 1 346 ? 5.211 29.234 -9.695 1 88.12 346 GLN B C 1
ATOM 5975 O O . GLN B 1 346 ? 4.387 30.156 -9.547 1 88.12 346 GLN B O 1
ATOM 5980 N N . LEU B 1 347 ? 5.461 28.422 -8.797 1 89.38 347 LEU B N 1
ATOM 5981 C CA . LEU B 1 347 ? 4.688 28.375 -7.559 1 89.38 347 LEU B CA 1
ATOM 5982 C C . LEU B 1 347 ? 5.086 29.516 -6.625 1 89.38 347 LEU B C 1
ATOM 5984 O O . LEU B 1 347 ? 6.25 29.625 -6.234 1 89.38 347 LEU B O 1
ATOM 5988 N N . PRO B 1 348 ? 4.145 30.359 -6.305 1 89.88 348 PRO B N 1
ATOM 5989 C CA . PRO B 1 348 ? 4.441 31.469 -5.375 1 89.88 348 PRO B CA 1
ATOM 5990 C C . PRO B 1 348 ? 4.398 31.031 -3.914 1 89.88 348 PRO B C 1
ATOM 5992 O O . PRO B 1 348 ? 3.566 31.516 -3.145 1 89.88 348 PRO B O 1
ATOM 5995 N N . GLY B 1 349 ? 5.223 30.234 -3.408 1 93.06 349 GLY B N 1
ATOM 5996 C CA . GLY B 1 349 ? 5.242 29.75 -2.037 1 93.06 349 GLY B CA 1
ATOM 5997 C C . GLY B 1 349 ? 6.355 28.75 -1.771 1 93.06 349 GLY B C 1
ATOM 5998 O O . GLY B 1 349 ? 7.082 28.375 -2.689 1 93.06 349 GLY B O 1
ATOM 5999 N N . LEU B 1 350 ? 6.535 28.484 -0.464 1 95.75 350 LEU B N 1
ATOM 6000 C CA . LEU B 1 350 ? 7.465 27.438 -0.053 1 95.75 350 LEU B CA 1
ATOM 6001 C C . LEU B 1 350 ? 6.898 26.062 -0.354 1 95.75 350 LEU B C 1
ATOM 6003 O O . LEU B 1 350 ? 6.039 25.562 0.377 1 95.75 350 LEU B O 1
ATOM 6007 N N . GLY B 1 351 ? 7.383 25.484 -1.453 1 96.31 351 GLY B N 1
ATOM 6008 C CA . GLY B 1 351 ? 6.77 24.219 -1.851 1 96.31 351 GLY B CA 1
ATOM 6009 C C . GLY B 1 351 ? 7.785 23.172 -2.256 1 96.31 351 GLY B C 1
ATOM 6010 O O . GLY B 1 351 ? 8.922 23.5 -2.6 1 96.31 351 GLY B O 1
ATOM 6011 N N . HIS B 1 352 ? 7.406 21.969 -2.154 1 97.56 352 HIS B N 1
ATOM 6012 C CA . HIS B 1 352 ? 8.188 20.844 -2.684 1 97.56 352 HIS B CA 1
ATOM 6013 C C . HIS B 1 352 ? 7.277 19.766 -3.256 1 97.56 352 HIS B C 1
ATOM 6015 O O . HIS B 1 352 ? 6.086 19.719 -2.945 1 97.56 352 HIS B O 1
ATOM 6021 N N . VAL B 1 353 ? 7.805 18.938 -4.145 1 95.75 353 VAL B N 1
ATOM 6022 C CA . VAL B 1 353 ? 7.148 17.75 -4.684 1 95.75 353 VAL B CA 1
ATOM 6023 C C . VAL B 1 353 ? 8.078 16.547 -4.555 1 95.75 353 VAL B C 1
ATOM 6025 O O . VAL B 1 353 ? 9.266 16.641 -4.863 1 95.75 353 VAL B O 1
ATOM 6028 N N . GLN B 1 354 ? 7.543 15.555 -4.023 1 95.62 354 GLN B N 1
ATOM 6029 C CA . GLN B 1 354 ? 8.297 14.297 -3.979 1 95.62 354 GLN B CA 1
ATOM 6030 C C . GLN B 1 354 ? 8.453 13.703 -5.375 1 95.62 354 GLN B C 1
ATOM 6032 O O . GLN B 1 354 ? 7.469 13.555 -6.105 1 95.62 354 GLN B O 1
ATOM 6037 N N . LEU B 1 355 ? 9.594 13.266 -5.648 1 93.94 355 LEU B N 1
ATOM 6038 C CA . LEU B 1 355 ? 9.969 12.852 -6.996 1 93.94 355 LEU B CA 1
ATOM 6039 C C . LEU B 1 355 ? 9.242 11.57 -7.391 1 93.94 355 LEU B C 1
ATOM 6041 O O . LEU B 1 355 ? 8.844 11.406 -8.547 1 93.94 355 LEU B O 1
ATOM 6045 N N . GLY B 1 356 ? 9.031 10.727 -6.504 1 90 356 GLY B N 1
ATOM 6046 C CA . GLY B 1 356 ? 8.539 9.398 -6.816 1 90 356 GLY B CA 1
ATOM 6047 C C . GLY B 1 356 ? 7.035 9.352 -7.023 1 90 356 GLY B C 1
ATOM 6048 O O . GLY B 1 356 ? 6.543 8.625 -7.887 1 90 356 GLY B O 1
ATOM 6049 N N . ASN B 1 357 ? 6.305 10.172 -6.293 1 87.81 357 ASN B N 1
ATOM 6050 C CA . ASN B 1 357 ? 4.855 9.984 -6.312 1 87.81 357 ASN B CA 1
ATOM 6051 C C . ASN B 1 357 ? 4.129 11.266 -6.688 1 87.81 357 ASN B C 1
ATOM 6053 O O . ASN B 1 357 ? 2.916 11.258 -6.918 1 87.81 357 ASN B O 1
ATOM 6057 N N . GLY B 1 358 ? 4.805 12.367 -6.746 1 92.06 358 GLY B N 1
ATOM 6058 C CA . GLY B 1 358 ? 4.207 13.609 -7.195 1 92.06 358 GLY B CA 1
ATOM 6059 C C . GLY B 1 358 ? 3.43 14.328 -6.109 1 92.06 358 GLY B C 1
ATOM 6060 O O . GLY B 1 358 ? 2.822 15.375 -6.359 1 92.06 358 GLY B O 1
ATOM 6061 N N . ILE B 1 359 ? 3.479 13.781 -4.906 1 92.12 359 ILE B N 1
ATOM 6062 C CA . ILE B 1 359 ? 2.812 14.43 -3.783 1 92.12 359 ILE B CA 1
ATOM 6063 C C . ILE B 1 359 ? 3.688 15.57 -3.256 1 92.12 359 ILE B C 1
ATOM 6065 O O . ILE B 1 359 ? 4.906 15.422 -3.143 1 92.12 359 ILE B O 1
ATOM 6069 N N . GLY B 1 360 ? 3.029 16.688 -2.967 1 93.44 360 GLY B N 1
ATOM 6070 C CA . GLY B 1 360 ? 3.779 17.828 -2.457 1 93.44 360 GLY B CA 1
ATOM 6071 C C . GLY B 1 360 ? 2.986 18.672 -1.479 1 93.44 360 GLY B C 1
ATOM 6072 O O . GLY B 1 360 ? 1.8 18.422 -1.253 1 93.44 360 GLY B O 1
ATOM 6073 N N . TRP B 1 361 ? 3.719 19.562 -0.885 1 94.94 361 TRP B N 1
ATOM 6074 C CA . TRP B 1 361 ? 3.16 20.562 0.008 1 94.94 361 TRP B CA 1
ATOM 6075 C C . TRP B 1 361 ? 3.596 21.969 -0.412 1 94.94 361 TRP B C 1
ATOM 6077 O O . TRP B 1 361 ? 4.641 22.141 -1.046 1 94.94 361 TRP B O 1
ATOM 6087 N N . VAL B 1 362 ? 2.742 22.922 -0.074 1 95 362 VAL B N 1
ATOM 6088 C CA . VAL B 1 362 ? 3.109 24.312 -0.287 1 95 362 VAL B CA 1
ATOM 6089 C C . VAL B 1 362 ? 2.545 25.172 0.841 1 95 362 VAL B C 1
ATOM 6091 O O . VAL B 1 362 ? 1.412 24.969 1.283 1 95 362 VAL B O 1
ATOM 6094 N N . ARG B 1 363 ? 3.344 25.969 1.365 1 95.06 363 ARG B N 1
ATOM 6095 C CA . ARG B 1 363 ? 2.916 27.031 2.283 1 95.06 363 ARG B CA 1
ATOM 6096 C C . ARG B 1 363 ? 2.91 28.391 1.591 1 95.06 363 ARG B C 1
ATOM 6098 O O . ARG B 1 363 ? 3.947 28.844 1.111 1 95.06 363 ARG B O 1
ATOM 6105 N N . PHE B 1 364 ? 1.737 28.922 1.549 1 92.94 364 PHE B N 1
ATOM 6106 C CA . PHE B 1 364 ? 1.547 30.266 0.985 1 92.94 364 PHE B CA 1
ATOM 6107 C C . PHE B 1 364 ? 1.548 31.312 2.082 1 92.94 364 PHE B C 1
ATOM 6109 O O . PHE B 1 364 ? 1.062 31.078 3.188 1 92.94 364 PHE B O 1
ATOM 6116 N N . GLY B 1 365 ? 2.148 32.406 1.732 1 86.62 365 GLY B N 1
ATOM 6117 C CA . GLY B 1 365 ? 1.891 33.562 2.59 1 86.62 365 GLY B CA 1
ATOM 6118 C C . GLY B 1 365 ? 0.452 34.031 2.527 1 86.62 365 GLY B C 1
ATOM 6119 O O . GLY B 1 365 ? -0.476 33.25 2.775 1 86.62 365 GLY B O 1
ATOM 6120 N N . GLN B 1 366 ? 0.183 35.125 1.915 1 78.75 366 GLN B N 1
ATOM 6121 C CA . GLN B 1 366 ? -1.178 35.594 1.727 1 78.75 366 GLN B CA 1
ATOM 6122 C C . GLN B 1 366 ? -1.802 35.031 0.461 1 78.75 366 GLN B C 1
ATOM 6124 O O . GLN B 1 366 ? -1.161 35 -0.591 1 78.75 366 GLN B O 1
ATOM 6129 N N . LEU B 1 367 ? -2.887 34.344 0.673 1 83.62 367 LEU B N 1
ATOM 6130 C CA . LEU B 1 367 ? -3.623 33.719 -0.424 1 83.62 367 LEU B CA 1
ATOM 6131 C C . LEU B 1 367 ? -5.117 34 -0.31 1 83.62 367 LEU B C 1
ATOM 6133 O O . LEU B 1 367 ? -5.695 33.875 0.771 1 83.62 367 LEU B O 1
ATOM 6137 N N . ASP B 1 368 ? -5.641 34.5 -1.341 1 86.62 368 ASP B N 1
ATOM 6138 C CA . ASP B 1 368 ? -7.098 34.625 -1.338 1 86.62 368 ASP B CA 1
ATOM 6139 C C . ASP B 1 368 ? -7.746 33.562 -2.182 1 86.62 368 ASP B C 1
ATOM 6141 O O . ASP B 1 368 ? -7.055 32.688 -2.734 1 86.62 368 ASP B O 1
ATOM 6145 N N . ARG B 1 369 ? -8.977 33.562 -2.188 1 89.81 369 ARG B N 1
ATOM 6146 C CA . ARG B 1 369 ? -9.75 32.531 -2.842 1 89.81 369 ARG B CA 1
ATOM 6147 C C . ARG B 1 369 ? -9.43 32.469 -4.332 1 89.81 369 ARG B C 1
ATOM 6149 O O . ARG B 1 369 ? -9.312 31.375 -4.895 1 89.81 369 ARG B O 1
ATOM 6156 N N . GLU B 1 370 ? -9.32 33.562 -4.938 1 91.31 370 GLU B N 1
ATOM 6157 C CA . GLU B 1 370 ? -9.07 33.625 -6.375 1 91.31 370 GLU B CA 1
ATOM 6158 C C . GLU B 1 370 ? -7.711 33 -6.719 1 91.31 370 GLU B C 1
ATOM 6160 O O . GLU B 1 370 ? -7.598 32.219 -7.668 1 91.31 370 GLU B O 1
ATOM 6165 N N . LYS B 1 371 ? -6.754 33.438 -5.977 1 89.62 371 LYS B N 1
ATOM 6166 C CA . LYS B 1 371 ? -5.414 32.906 -6.211 1 89.62 371 LYS B CA 1
ATOM 6167 C C . LYS B 1 371 ? -5.367 31.406 -5.949 1 89.62 371 LYS B C 1
ATOM 6169 O O . LYS B 1 371 ? -4.684 30.656 -6.66 1 89.62 371 LYS B O 1
ATOM 6174 N N . LEU B 1 372 ? -6.043 30.984 -4.906 1 90.69 372 LEU B N 1
ATOM 6175 C CA . LEU B 1 372 ? -6.137 29.547 -4.641 1 90.69 372 LEU B CA 1
ATOM 6176 C C . LEU B 1 372 ? -6.758 28.812 -5.824 1 90.69 372 LEU B C 1
ATOM 6178 O O . LEU B 1 372 ? -6.258 27.766 -6.25 1 90.69 372 LEU B O 1
ATOM 6182 N N . ASN B 1 373 ? -7.797 29.312 -6.352 1 90.44 373 ASN B N 1
ATOM 6183 C CA . ASN B 1 373 ? -8.461 28.703 -7.5 1 90.44 373 ASN B CA 1
ATOM 6184 C C . ASN B 1 373 ? -7.551 28.672 -8.727 1 90.44 373 ASN B C 1
ATOM 6186 O O . ASN B 1 373 ? -7.582 27.719 -9.5 1 90.44 373 ASN B O 1
ATOM 6190 N N . GLN B 1 374 ? -6.82 29.703 -8.852 1 89.88 374 GLN B N 1
ATOM 6191 C CA . GLN B 1 374 ? -5.852 29.734 -9.945 1 89.88 374 GLN B CA 1
ATOM 6192 C C . GLN B 1 374 ? -4.82 28.625 -9.797 1 89.88 374 GLN B C 1
ATOM 6194 O O . GLN B 1 374 ? -4.484 27.938 -10.766 1 89.88 374 GLN B O 1
ATOM 6199 N N . GLN B 1 375 ? -4.352 28.5 -8.578 1 88.38 375 GLN B N 1
ATOM 6200 C CA . GLN B 1 375 ? -3.389 27.438 -8.328 1 88.38 375 GLN B CA 1
ATOM 6201 C C . GLN B 1 375 ? -4.016 26.062 -8.562 1 88.38 375 GLN B C 1
ATOM 6203 O O . GLN B 1 375 ? -3.363 25.156 -9.078 1 88.38 375 GLN B O 1
ATOM 6208 N N . ARG B 1 376 ? -5.238 25.875 -8.211 1 89.19 376 ARG B N 1
ATOM 6209 C CA . ARG B 1 376 ? -5.969 24.625 -8.445 1 89.19 376 ARG B CA 1
ATOM 6210 C C . ARG B 1 376 ? -6.09 24.344 -9.938 1 89.19 376 ARG B C 1
ATOM 6212 O O . ARG B 1 376 ? -5.906 23.203 -10.375 1 89.19 376 ARG B O 1
ATOM 6219 N N . GLN B 1 377 ? -6.383 25.297 -10.68 1 88.69 377 GLN B N 1
ATOM 6220 C CA . GLN B 1 377 ? -6.512 25.141 -12.125 1 88.69 377 GLN B CA 1
ATOM 6221 C C . GLN B 1 377 ? -5.18 24.75 -12.758 1 88.69 377 GLN B C 1
ATOM 6223 O O . GLN B 1 377 ? -5.133 23.875 -13.625 1 88.69 377 GLN B O 1
ATOM 6228 N N . ILE B 1 378 ? -4.176 25.422 -12.32 1 88 378 ILE B N 1
ATOM 6229 C CA . ILE B 1 378 ? -2.842 25.094 -12.82 1 88 378 ILE B CA 1
ATOM 6230 C C . ILE B 1 378 ? -2.508 23.641 -12.508 1 88 378 ILE B C 1
ATOM 6232 O O . ILE B 1 378 ? -2.061 22.906 -13.383 1 88 378 ILE B O 1
ATOM 6236 N N . CYS B 1 379 ? -2.775 23.266 -11.266 1 86.69 379 CYS B N 1
ATOM 6237 C CA . CYS B 1 379 ? -2.486 21.906 -10.852 1 86.69 379 CYS B CA 1
ATOM 6238 C C . CYS B 1 379 ? -3.332 20.906 -11.633 1 86.69 379 CYS B C 1
ATOM 6240 O O . CYS B 1 379 ? -2.848 19.828 -12 1 86.69 379 CYS B O 1
ATOM 6242 N N . GLN B 1 380 ? -4.531 21.234 -11.859 1 84 380 GLN B N 1
ATOM 6243 C CA . GLN B 1 380 ? -5.434 20.359 -12.609 1 84 380 GLN B CA 1
ATOM 6244 C C . GLN B 1 380 ? -4.941 20.156 -14.039 1 84 380 GLN B C 1
ATOM 6246 O O . GLN B 1 380 ? -5.109 19.078 -14.609 1 84 380 GLN B O 1
ATOM 6251 N N . ASN B 1 381 ? -4.398 21.156 -14.586 1 84.06 381 ASN B N 1
ATOM 6252 C CA . ASN B 1 381 ? -3.83 21.047 -15.93 1 84.06 381 ASN B CA 1
ATOM 6253 C C . ASN B 1 381 ? -2.703 20.031 -15.977 1 84.06 381 ASN B C 1
ATOM 6255 O O . ASN B 1 381 ? -2.385 19.5 -17.047 1 84.06 381 ASN B O 1
ATOM 6259 N N . TYR B 1 382 ? -2.174 19.828 -14.898 1 79.81 382 TYR B N 1
ATOM 6260 C CA . TYR B 1 382 ? -1.113 18.828 -14.797 1 79.81 382 TYR B CA 1
ATOM 6261 C C . TYR B 1 382 ? -1.647 17.516 -14.227 1 79.81 382 TYR B C 1
ATOM 6263 O O . TYR B 1 382 ? -0.883 16.703 -13.703 1 79.81 382 TYR B O 1
ATOM 6271 N N . GLY B 1 383 ? -3.004 17.375 -14.234 1 75.94 383 GLY B N 1
ATOM 6272 C CA . GLY B 1 383 ? -3.641 16.156 -13.773 1 75.94 383 GLY B CA 1
ATOM 6273 C C . GLY B 1 383 ? -3.689 16.047 -12.258 1 75.94 383 GLY B C 1
ATOM 6274 O O . GLY B 1 383 ? -3.83 14.945 -11.719 1 75.94 383 GLY B O 1
ATOM 6275 N N . GLY B 1 384 ? -3.564 17.156 -11.641 1 83.06 384 GLY B N 1
ATOM 6276 C CA . GLY B 1 384 ? -3.393 17.094 -10.195 1 83.06 384 GLY B CA 1
ATOM 6277 C C . GLY B 1 384 ? -4.559 17.688 -9.43 1 83.06 384 GLY B C 1
ATOM 6278 O O . GLY B 1 384 ? -5.664 17.797 -9.961 1 83.06 384 GLY B O 1
ATOM 6279 N N . TYR B 1 385 ? -4.379 17.812 -8.117 1 84.69 385 TYR B N 1
ATOM 6280 C CA . TYR B 1 385 ? -5.348 18.391 -7.188 1 84.69 385 TYR B CA 1
ATOM 6281 C C . TYR B 1 385 ? -4.652 19.203 -6.113 1 84.69 385 TYR B C 1
ATOM 6283 O O . TYR B 1 385 ? -3.434 19.109 -5.941 1 84.69 385 TYR B O 1
ATOM 6291 N N . VAL B 1 386 ? -5.465 20.094 -5.484 1 88.44 386 VAL B N 1
ATOM 6292 C CA . VAL B 1 386 ? -4.988 20.859 -4.332 1 88.44 386 VAL B CA 1
ATOM 6293 C C . VAL B 1 386 ? -5.965 20.703 -3.17 1 88.44 386 VAL B C 1
ATOM 6295 O O . VAL B 1 386 ? -7.176 20.875 -3.342 1 88.44 386 VAL B O 1
ATOM 6298 N N . THR B 1 387 ? -5.48 20.344 -2.062 1 89.06 387 THR B N 1
ATOM 6299 C CA . THR B 1 387 ? -6.254 20.281 -0.825 1 89.06 387 THR B CA 1
ATOM 6300 C C . THR B 1 387 ? -5.715 21.266 0.199 1 89.06 387 THR B C 1
ATOM 6302 O O . THR B 1 387 ? -4.504 21.359 0.412 1 89.06 387 THR B O 1
ATOM 6305 N N . VAL B 1 388 ? -6.629 22.016 0.769 1 92 388 VAL B N 1
ATOM 6306 C CA . VAL B 1 388 ? -6.23 22.953 1.816 1 92 388 VAL B CA 1
ATOM 6307 C C . VAL B 1 388 ? -6.125 22.219 3.15 1 92 388 VAL B C 1
ATOM 6309 O O . VAL B 1 388 ? -7.074 21.562 3.582 1 92 388 VAL B O 1
ATOM 6312 N N . LEU B 1 389 ? -4.992 22.344 3.799 1 92.62 389 LEU B N 1
ATOM 6313 C CA . LEU B 1 389 ? -4.785 21.688 5.09 1 92.62 389 LEU B CA 1
ATOM 6314 C C . LEU B 1 389 ? -4.973 22.688 6.23 1 92.62 389 LEU B C 1
ATOM 6316 O O . LEU B 1 389 ? -5.875 22.531 7.055 1 92.62 389 LEU B O 1
ATOM 6320 N N . GLU B 1 390 ? -4.195 23.672 6.211 1 92.38 390 GLU B N 1
ATOM 6321 C CA . GLU B 1 390 ? -4.266 24.719 7.234 1 92.38 390 GLU B CA 1
ATOM 6322 C C . GLU B 1 390 ? -4.652 26.062 6.629 1 92.38 390 GLU B C 1
ATOM 6324 O O . GLU B 1 390 ? -4.016 26.531 5.68 1 92.38 390 GLU B O 1
ATOM 6329 N N . ALA B 1 391 ? -5.641 26.641 7.16 1 93.19 391 ALA B N 1
ATOM 6330 C CA . ALA B 1 391 ? -6.102 28 6.883 1 93.19 391 ALA B CA 1
ATOM 6331 C C . ALA B 1 391 ? -7.02 28.5 7.992 1 93.19 391 ALA B C 1
ATOM 6333 O O . ALA B 1 391 ? -7.52 27.719 8.797 1 93.19 391 ALA B O 1
ATOM 6334 N N . SER B 1 392 ? -7.191 29.797 8.039 1 91.5 392 SER B N 1
ATOM 6335 C CA . SER B 1 392 ? -8.109 30.328 9.039 1 91.5 392 SER B CA 1
ATOM 6336 C C . SER B 1 392 ? -9.531 29.828 8.805 1 91.5 392 SER B C 1
ATOM 6338 O O . SER B 1 392 ? -9.914 29.531 7.672 1 91.5 392 SER B O 1
ATOM 6340 N N . PRO B 1 393 ? -10.297 29.688 9.938 1 92.81 393 PRO B N 1
ATOM 6341 C CA . PRO B 1 393 ? -11.695 29.297 9.773 1 92.81 393 PRO B CA 1
ATOM 6342 C C . PRO B 1 393 ? -12.445 30.203 8.797 1 92.81 393 PRO B C 1
ATOM 6344 O O . PRO B 1 393 ? -13.289 29.734 8.031 1 92.81 393 PRO B O 1
ATOM 6347 N N . GLU B 1 394 ? -12.125 31.422 8.781 1 90.75 394 GLU B N 1
ATOM 6348 C CA . GLU B 1 394 ? -12.773 32.375 7.883 1 90.75 394 GLU B CA 1
ATOM 6349 C C . GLU B 1 394 ? -12.523 32 6.422 1 90.75 394 GLU B C 1
ATOM 6351 O O . GLU B 1 394 ? -13.438 32.062 5.598 1 90.75 394 GLU B O 1
ATOM 6356 N N . CYS B 1 395 ? -11.352 31.656 6.102 1 91.5 395 CYS B N 1
ATOM 6357 C CA . CYS B 1 395 ? -11.023 31.219 4.75 1 91.5 395 CYS B CA 1
ATOM 6358 C C . CYS B 1 395 ? -11.75 29.938 4.398 1 91.5 395 CYS B C 1
ATOM 6360 O O . CYS B 1 395 ? -12.383 29.828 3.344 1 91.5 395 CYS B O 1
ATOM 6362 N N . LYS B 1 396 ? -11.734 29 5.324 1 91.19 396 LYS B N 1
ATOM 6363 C CA . LYS B 1 396 ? -12.258 27.656 5.055 1 91.19 396 LYS B CA 1
ATOM 6364 C C . LYS B 1 396 ? -13.781 27.688 4.91 1 91.19 396 LYS B C 1
ATOM 6366 O O . LYS B 1 396 ? -14.352 26.844 4.215 1 91.19 396 LYS B O 1
ATOM 6371 N N . LYS B 1 397 ? -14.422 28.625 5.488 1 90.31 397 LYS B N 1
ATOM 6372 C CA . LYS B 1 397 ? -15.875 28.766 5.355 1 90.31 397 LYS B CA 1
ATOM 6373 C C . LYS B 1 397 ? -16.266 29.094 3.916 1 90.31 397 LYS B C 1
ATOM 6375 O O . LYS B 1 397 ? -17.344 28.719 3.461 1 90.31 397 LYS B O 1
ATOM 6380 N N . HIS B 1 398 ? -15.305 29.672 3.246 1 88.56 398 HIS B N 1
ATOM 6381 C CA . HIS B 1 398 ? -15.648 30.188 1.924 1 88.56 398 HIS B CA 1
ATOM 6382 C C . HIS B 1 398 ? -14.938 29.391 0.828 1 88.56 398 HIS B C 1
ATOM 6384 O O . HIS B 1 398 ? -15.156 29.641 -0.36 1 88.56 398 HIS B O 1
ATOM 6390 N N . TRP B 1 399 ? -14.094 28.516 1.207 1 88.75 399 TRP B N 1
ATOM 6391 C CA . TRP B 1 399 ? -13.32 27.75 0.243 1 88.75 399 TRP B CA 1
ATOM 6392 C C . TRP B 1 399 ? -13.781 26.297 0.207 1 88.75 399 TRP B C 1
ATOM 6394 O O . TRP B 1 399 ? -14.273 25.781 1.209 1 88.75 399 TRP B O 1
ATOM 6404 N N . ASP B 1 400 ? -13.703 25.672 -0.987 1 86.75 400 ASP B N 1
ATOM 6405 C CA . ASP B 1 400 ? -13.727 24.203 -1.05 1 86.75 400 ASP B CA 1
ATOM 6406 C C . ASP B 1 400 ? -12.406 23.625 -0.545 1 86.75 400 ASP B C 1
ATOM 6408 O O . ASP B 1 400 ? -11.43 23.562 -1.287 1 86.75 400 ASP B O 1
ATOM 6412 N N . VAL B 1 401 ? -12.391 23.188 0.621 1 87.69 401 VAL B N 1
ATOM 6413 C CA . VAL B 1 401 ? -11.18 22.75 1.312 1 87.69 401 VAL B CA 1
ATOM 6414 C C . VAL B 1 401 ? -10.602 21.516 0.62 1 87.69 401 VAL B C 1
ATOM 6416 O O . VAL B 1 401 ? -9.383 21.391 0.497 1 87.69 401 VAL B O 1
ATOM 6419 N N . TRP B 1 402 ? -11.344 20.703 0.098 1 81.06 402 TRP B N 1
ATOM 6420 C CA . TRP B 1 402 ? -10.898 19.406 -0.393 1 81.06 402 TRP B CA 1
ATOM 6421 C C . TRP B 1 402 ? -10.578 19.469 -1.884 1 81.06 402 TRP B C 1
ATOM 6423 O O . TRP B 1 402 ? -9.688 18.766 -2.365 1 81.06 402 TRP B O 1
ATOM 6433 N N . GLY B 1 403 ? -11.18 20.344 -2.65 1 73.44 403 GLY B N 1
ATOM 6434 C CA . GLY B 1 403 ? -10.938 20.5 -4.074 1 73.44 403 GLY B CA 1
ATOM 6435 C C . GLY B 1 403 ? -11.438 19.328 -4.902 1 73.44 403 GLY B C 1
ATOM 6436 O O . GLY B 1 403 ? -11.148 19.234 -6.098 1 73.44 403 GLY B O 1
ATOM 6437 N N . GLN B 1 404 ? -11.781 18.234 -4.285 1 62.03 404 GLN B N 1
ATOM 6438 C CA . GLN B 1 404 ? -12.047 17 -5.02 1 62.03 404 GLN B CA 1
ATOM 6439 C C . GLN B 1 404 ? -13.477 16.969 -5.559 1 62.03 404 GLN B C 1
ATOM 6441 O O . GLN B 1 404 ? -14.422 17.328 -4.848 1 62.03 404 GLN B O 1
ATOM 6446 N N . SER B 1 405 ? -13.422 17.109 -6.992 1 54.78 405 SER B N 1
ATOM 6447 C CA . SER B 1 405 ? -14.656 16.969 -7.766 1 54.78 405 SER B CA 1
ATOM 6448 C C . SER B 1 405 ? -14.773 15.555 -8.344 1 54.78 405 SER B C 1
ATOM 6450 O O . SER B 1 405 ? -13.773 14.859 -8.508 1 54.78 405 SER B O 1
ATOM 6452 N N . GLY B 1 406 ? -15.969 14.711 -7.875 1 54.66 406 GLY B N 1
ATOM 6453 C CA . GLY B 1 406 ? -16.234 13.625 -8.797 1 54.66 406 GLY B CA 1
ATOM 6454 C C . GLY B 1 406 ? -17.109 12.531 -8.203 1 54.66 406 GLY B C 1
ATOM 6455 O O . GLY B 1 406 ? -17.734 12.734 -7.156 1 54.66 406 GLY B O 1
ATOM 6456 N N . HIS B 1 407 ? -17.016 11.406 -8.891 1 55.16 407 HIS B N 1
ATOM 6457 C CA . HIS B 1 407 ? -17.922 10.273 -8.773 1 55.16 407 HIS B CA 1
ATOM 6458 C C . HIS B 1 407 ? -17.719 9.531 -7.453 1 55.16 407 HIS B C 1
ATOM 6460 O O . HIS B 1 407 ? -18.578 8.773 -7.02 1 55.16 407 HIS B O 1
ATOM 6466 N N . GLY B 1 408 ? -16.656 9.984 -6.605 1 62.84 408 GLY B N 1
ATOM 6467 C CA . GLY B 1 408 ? -16.406 9.203 -5.406 1 62.84 408 GLY B CA 1
ATOM 6468 C C . GLY B 1 408 ? -17.094 9.773 -4.172 1 62.84 408 GLY B C 1
ATOM 6469 O O . GLY B 1 408 ? -17.203 9.086 -3.152 1 62.84 408 GLY B O 1
ATOM 6470 N N . LEU B 1 409 ? -17.719 10.914 -4.371 1 69.06 409 LEU B N 1
ATOM 6471 C CA . LEU B 1 409 ? -18.281 11.578 -3.201 1 69.06 409 LEU B CA 1
ATOM 6472 C C . LEU B 1 409 ? -19.5 10.82 -2.686 1 69.06 409 LEU B C 1
ATOM 6474 O O . LEU B 1 409 ? -19.703 10.703 -1.473 1 69.06 409 LEU B O 1
ATOM 6478 N N . ALA B 1 410 ? -20.297 10.344 -3.602 1 70.38 410 ALA B N 1
ATOM 6479 C CA . ALA B 1 410 ? -21.484 9.594 -3.18 1 70.38 410 ALA B CA 1
ATOM 6480 C C . ALA B 1 410 ? -21.094 8.352 -2.395 1 70.38 410 ALA B C 1
ATOM 6482 O O . ALA B 1 410 ? -21.703 8.023 -1.379 1 70.38 410 ALA B O 1
ATOM 6483 N N . MET B 1 411 ? -20.109 7.734 -2.844 1 70.44 411 MET B N 1
ATOM 6484 C CA . MET B 1 411 ? -19.625 6.547 -2.15 1 70.44 411 MET B CA 1
ATOM 6485 C C . MET B 1 411 ? -19.062 6.906 -0.781 1 70.44 411 MET B C 1
ATOM 6487 O O . MET B 1 411 ? -19.297 6.199 0.2 1 70.44 411 MET B O 1
ATOM 6491 N N . MET B 1 412 ? -18.391 8.008 -0.704 1 75.5 412 MET B N 1
ATOM 6492 C CA . MET B 1 412 ? -17.828 8.445 0.569 1 75.5 412 MET B CA 1
ATOM 6493 C C . MET B 1 412 ? -18.938 8.797 1.563 1 75.5 412 MET B C 1
ATOM 6495 O O . MET B 1 412 ? -18.812 8.523 2.76 1 75.5 412 MET B O 1
ATOM 6499 N N . GLY B 1 413 ? -20.016 9.328 0.976 1 78.62 413 GLY B N 1
ATOM 6500 C CA . GLY B 1 413 ? -21.156 9.609 1.824 1 78.62 413 GLY B CA 1
ATOM 6501 C C . GLY B 1 413 ? -21.781 8.359 2.406 1 78.62 413 GLY B C 1
ATOM 6502 O O . GLY B 1 413 ? -22.125 8.32 3.594 1 78.62 413 GLY B O 1
ATOM 6503 N N . ARG B 1 414 ? -21.859 7.359 1.637 1 76.44 414 ARG B N 1
ATOM 6504 C CA . ARG B 1 414 ? -22.406 6.09 2.094 1 76.44 414 ARG B CA 1
ATOM 6505 C C . ARG B 1 414 ? -21.516 5.449 3.148 1 76.44 414 ARG B C 1
ATOM 6507 O O . ARG B 1 414 ? -22.016 4.875 4.121 1 76.44 414 ARG B O 1
ATOM 6514 N N . LEU B 1 415 ? -20.328 5.594 2.959 1 76.88 415 LEU B N 1
ATOM 6515 C CA . LEU B 1 415 ? -19.391 5.035 3.92 1 76.88 415 LEU B CA 1
ATOM 6516 C C . LEU B 1 415 ? -19.469 5.777 5.25 1 76.88 415 LEU B C 1
ATOM 6518 O O . LEU B 1 415 ? -19.469 5.156 6.312 1 76.88 415 LEU B O 1
ATOM 6522 N N . LYS B 1 416 ? -19.516 7.066 5.125 1 85.12 416 LYS B N 1
ATOM 6523 C CA . LYS B 1 416 ? -19.703 7.859 6.336 1 85.12 416 LYS B CA 1
ATOM 6524 C C . LYS B 1 416 ? -20.938 7.422 7.098 1 85.12 416 LYS B C 1
ATOM 6526 O O . LYS B 1 416 ? -20.906 7.246 8.32 1 85.12 416 LYS B O 1
ATOM 6531 N N . ASN B 1 417 ? -21.969 7.121 6.383 1 86.56 417 ASN B N 1
ATOM 6532 C CA . ASN B 1 417 ? -23.234 6.715 7 1 86.56 417 ASN B CA 1
ATOM 6533 C C . ASN B 1 417 ? -23.125 5.332 7.629 1 86.56 417 ASN B C 1
ATOM 6535 O O . ASN B 1 417 ? -23.75 5.059 8.656 1 86.56 417 ASN B O 1
ATOM 6539 N N . GLN B 1 418 ? -22.359 4.574 7.086 1 80.5 418 GLN B N 1
ATOM 6540 C CA . GLN B 1 418 ? -22.188 3.227 7.613 1 80.5 418 GLN B CA 1
ATOM 6541 C C . GLN B 1 418 ? -21.406 3.246 8.922 1 80.5 418 GLN B C 1
ATOM 6543 O O . GLN B 1 418 ? -21.703 2.492 9.852 1 80.5 418 GLN B O 1
ATOM 6548 N N . PHE B 1 419 ? -20.406 4.059 9 1 86.75 419 PHE B N 1
ATOM 6549 C CA . PHE B 1 419 ? -19.516 4.059 10.148 1 86.75 419 PHE B CA 1
ATOM 6550 C C . PHE B 1 419 ? -20 5.027 11.219 1 86.75 419 PHE B C 1
ATOM 6552 O O . PHE B 1 419 ? -19.656 4.887 12.391 1 86.75 419 PHE B O 1
ATOM 6559 N N . ASP B 1 420 ? -20.766 5.934 10.812 1 91.75 420 ASP B N 1
ATOM 6560 C CA . ASP B 1 420 ? -21.297 6.953 11.711 1 91.75 420 ASP B CA 1
ATOM 6561 C C . ASP B 1 420 ? -22.719 7.367 11.297 1 91.75 420 ASP B C 1
ATOM 6563 O O . ASP B 1 420 ? -22.938 8.516 10.906 1 91.75 420 ASP B O 1
ATOM 6567 N N . PRO B 1 421 ? -23.625 6.496 11.539 1 91.5 421 PRO B N 1
ATOM 6568 C CA . PRO B 1 421 ? -24.969 6.719 11.031 1 91.5 421 PRO B CA 1
ATOM 6569 C C . PRO B 1 421 ? -25.641 7.949 11.648 1 91.5 421 PRO B C 1
ATOM 6571 O O . PRO B 1 421 ? -26.531 8.547 11.031 1 91.5 421 PRO B O 1
ATOM 6574 N N . HIS B 1 422 ? -25.297 8.367 12.766 1 92.12 422 HIS B N 1
ATOM 6575 C CA . HIS B 1 422 ? -25.906 9.508 13.43 1 92.12 422 HIS B CA 1
ATOM 6576 C C . HIS B 1 422 ? -25.078 10.773 13.234 1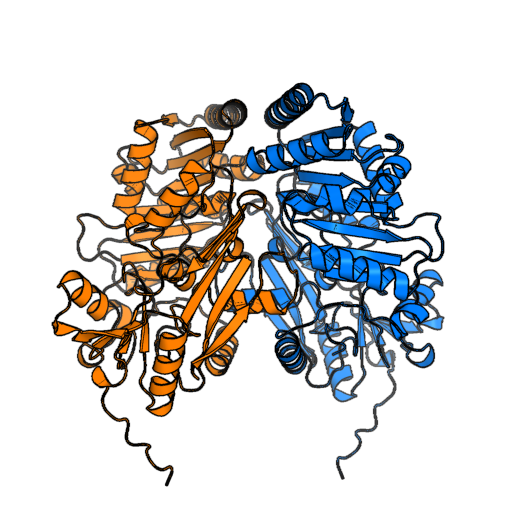 92.12 422 HIS B C 1
ATOM 6578 O O . HIS B 1 422 ? -25.406 11.828 13.789 1 92.12 422 HIS B O 1
ATOM 6584 N N . ASN B 1 423 ? -23.984 10.672 12.508 1 92.25 423 ASN B N 1
ATOM 6585 C CA . ASN B 1 423 ? -23.094 11.789 12.195 1 92.25 423 ASN B CA 1
ATOM 6586 C C . ASN B 1 423 ? -22.578 12.461 13.469 1 92.25 423 ASN B C 1
ATOM 6588 O O . ASN B 1 423 ? -22.641 13.688 13.594 1 92.25 423 ASN B O 1
ATOM 6592 N N . THR B 1 424 ? -22.109 11.648 14.336 1 93.31 424 THR B N 1
ATOM 6593 C CA . THR B 1 424 ? -21.656 12.164 15.625 1 93.31 424 THR B CA 1
ATOM 6594 C C . THR B 1 424 ? -20.141 12.32 15.641 1 93.31 424 THR B C 1
ATOM 6596 O O . THR B 1 424 ? -19.594 13.055 16.469 1 93.31 424 THR B O 1
ATOM 6599 N N . PHE B 1 425 ? -19.438 11.695 14.75 1 95.69 425 PHE B N 1
ATOM 6600 C CA . PHE B 1 425 ? -17.984 11.781 14.727 1 95.69 425 PHE B CA 1
ATOM 6601 C C . PHE B 1 425 ? -17.516 12.922 13.828 1 95.69 425 PHE B C 1
ATOM 6603 O O . PHE B 1 425 ? -17.719 12.875 12.609 1 95.69 425 PHE B O 1
ATOM 6610 N N . SER B 1 426 ? -16.922 13.914 14.406 1 94.19 426 SER B N 1
ATOM 6611 C CA . SER B 1 426 ? -16.344 15.055 13.703 1 94.19 426 SER B CA 1
ATOM 6612 C C . SER B 1 426 ? -17.266 15.539 12.586 1 94.19 426 SER B C 1
ATOM 6614 O O . SER B 1 426 ? -16.844 15.641 11.43 1 94.19 426 SER B O 1
ATOM 6616 N N . PRO B 1 427 ? -18.422 15.906 12.961 1 92.69 427 PRO B N 1
ATOM 6617 C CA . PRO B 1 427 ? -19.391 16.266 11.922 1 92.69 427 PRO B CA 1
ATOM 6618 C C . PRO B 1 427 ? -18.922 17.438 11.055 1 92.69 427 PRO B C 1
ATOM 6620 O O . PRO B 1 427 ? -18.484 18.469 11.578 1 92.69 427 PRO B O 1
ATOM 6623 N N . GLY B 1 428 ? -18.938 17.141 9.711 1 88.31 428 GLY B N 1
ATOM 6624 C CA . GLY B 1 428 ? -18.609 18.188 8.758 1 88.31 428 GLY B CA 1
ATOM 6625 C C . GLY B 1 428 ? -17.156 18.125 8.289 1 88.31 428 GLY B C 1
ATOM 6626 O O . GLY B 1 428 ? -16.766 18.859 7.379 1 88.31 428 GLY B O 1
ATOM 6627 N N . ARG B 1 429 ? -16.438 17.219 8.797 1 89 429 ARG B N 1
ATOM 6628 C CA . ARG B 1 429 ? -15 17.25 8.531 1 89 429 ARG B CA 1
ATOM 6629 C C . ARG B 1 429 ? -14.594 16.172 7.547 1 89 429 ARG B C 1
ATOM 6631 O O . ARG B 1 429 ? -13.438 16.109 7.121 1 89 429 ARG B O 1
ATOM 6638 N N . PHE B 1 430 ? -15.508 15.312 7.184 1 78.56 430 PHE B N 1
ATOM 6639 C CA . PHE B 1 430 ? -15.195 14.281 6.207 1 78.56 430 PHE B CA 1
ATOM 6640 C C . PHE B 1 430 ? -15.195 14.852 4.793 1 78.56 430 PHE B C 1
ATOM 6642 O O . PHE B 1 430 ? -15.75 15.93 4.551 1 78.56 430 PHE B O 1
ATOM 6649 N N . VAL B 1 431 ? -14.602 14.141 3.951 1 69.38 431 VAL B N 1
ATOM 6650 C CA . VAL B 1 431 ? -14.555 14.555 2.553 1 69.38 431 VAL B CA 1
ATOM 6651 C C . VAL B 1 431 ? -15.961 14.852 2.049 1 69.38 431 VAL B C 1
ATOM 6653 O O . VAL B 1 431 ? -16.906 14.109 2.344 1 69.38 431 VAL B O 1
ATOM 6656 N N . GLY B 1 432 ? -16.125 15.891 1.343 1 66.19 432 GLY B N 1
ATOM 6657 C CA . GLY B 1 432 ? -17.406 16.312 0.819 1 66.19 432 GLY B CA 1
ATOM 6658 C C . GLY B 1 432 ? -18.25 17.047 1.842 1 66.19 432 GLY B C 1
ATOM 6659 O O . GLY B 1 432 ? -19.359 17.5 1.531 1 66.19 432 GLY B O 1
ATOM 6660 N N . GLY B 1 433 ? -17.766 17.188 3.021 1 67.38 433 GLY B N 1
ATOM 6661 C CA . GLY B 1 433 ? -18.484 17.906 4.062 1 67.38 433 GLY B CA 1
ATOM 6662 C C . GLY B 1 433 ? -19.422 17.031 4.867 1 67.38 433 GLY B C 1
ATOM 6663 O O . GLY B 1 433 ? -20.328 17.531 5.531 1 67.38 433 GLY B O 1
ATOM 6664 N N . PHE B 1 434 ? -19.203 15.727 4.656 1 68.88 434 PHE B N 1
ATOM 6665 C CA . PHE B 1 434 ? -20.031 14.789 5.402 1 68.88 434 PHE B CA 1
ATOM 6666 C C . PHE B 1 434 ? -19.641 14.773 6.875 1 68.88 434 PHE B C 1
ATOM 6668 O O . PHE B 1 434 ? -18.484 15.055 7.219 1 68.88 434 PHE B O 1
#

Foldseek 3Di:
DPPPQQQDADDCVVQVQKDKDFLVPDDPVSVVLQQLQALDPQLGAGMEIEHQDLLSVLVVLLSCLSRVAFEEEDALSLQLNFFAHFGRHHYYYYPLNQADWPDDPLVLQKTKGWQRHQQLNVQVVCVVSQKHDQFDFQVSRRHTNNNCQQQFGGPQLCLFQNTNLSFWQWFWFAFSNSDIDIAGDSDRDPDPRRVVVSCNRRFSFLQTGTTMTMGGMDGNFPWKKKKKKDDDLVLVLVLLVCVLVVPDRFSGKKFWAQVQCVLLVNHRHIMIMTMHTHHPVSRVVSVVVSVVSCVVSVIDMDMDTDPRVVVSVVSSSCQLNQPPAPFKWKKKKAFDLSCQSVLRHPDQFTKIATSNGRIMMGIHHDDAQVNVVVNQVVRVVRVMGMATTDGGSVRSSPHQRGRDDDDCVVVQVVSSCVSPVSSSTRQQRGPPRD/DPPPQQQDADDCVVQVQKDKDFLVPDDPVSVVLQCLQALDPQLGAGMEIEHQDLLSVLVVLLSCLSRVAFEEEDALSLQLNFFAHFGRHHYYYYPLNQADWPDDPLVLQKTKGWQRHQQVNVQVVCVVSQKHDQFDFQVSRRHTNNNCQQQFGGPQLCLFQNTNLSFFQWFWFAFSNSDIDIAGDSDRDPDPRNVVVSCSRRFSFLQTGTTMTMGGMDGNFPWKKKKKKDDDLVLVLVLLVCVLVVPDRFSGKKFWAQVQCVLLVNHRHIMIMTMHTHHPVSRVVSVVVSVVSCVVSVIDMDMDTDPRVVVSVVSSSCQLNQPPADFKWKKKKAFDLSCQSVLRHPDQFTKIATSNGRIMMTIGHDDAQVNVVVNQVVRVVRVMGMATTDGGSVRSSPHQRGRDDDDCVVVQVVSSCVSPVSSSTRQQRGHPRD

Solvent-accessible surface area (backbone atoms only — not comparable to full-atom values): 42999 Å² total; per-residue (Å²): 125,82,75,76,75,80,57,70,79,91,54,70,80,78,40,76,71,31,53,67,45,48,39,86,72,44,59,67,72,58,42,50,34,54,56,40,19,25,68,41,82,86,25,52,40,58,30,36,34,22,30,53,39,70,67,49,41,22,53,51,34,28,49,26,46,77,38,68,43,22,28,35,58,38,36,65,48,74,62,52,30,42,50,40,44,24,46,72,28,43,31,34,40,29,28,66,37,29,52,50,77,77,43,72,45,71,83,64,34,35,38,30,31,24,15,23,28,34,42,45,60,50,42,61,66,29,44,88,71,45,26,33,61,74,59,53,26,86,61,39,76,54,28,9,50,35,40,33,36,18,60,41,53,19,42,57,35,28,58,58,63,36,45,45,66,68,32,50,46,20,36,30,30,31,34,52,74,19,47,79,45,77,34,62,37,92,34,66,65,96,46,53,62,38,42,50,53,52,38,49,43,50,25,57,26,26,53,36,42,65,45,31,40,27,34,52,44,43,36,50,60,83,29,58,41,35,37,41,34,38,56,56,67,69,46,49,42,51,48,54,51,49,50,67,52,54,58,67,76,42,33,22,39,34,41,26,7,24,55,31,25,38,70,59,70,75,49,69,47,48,30,35,42,38,26,31,63,20,48,58,70,52,34,50,46,53,51,51,52,51,50,51,54,32,54,78,57,70,36,52,74,47,79,29,44,67,69,61,32,54,50,50,55,48,39,47,50,38,59,74,67,41,66,96,58,78,77,50,31,34,32,38,33,28,25,42,42,74,48,41,59,67,53,31,69,69,44,83,31,40,24,36,27,31,58,80,62,12,43,29,43,32,39,29,54,91,72,53,71,67,58,48,50,49,53,35,51,55,33,38,76,48,60,25,45,45,28,45,34,39,51,54,41,74,53,50,75,76,44,75,38,62,61,76,81,63,88,48,48,65,57,46,48,53,49,40,41,71,40,20,71,82,54,30,33,21,32,29,33,25,82,92,52,68,126,83,76,74,75,82,56,70,79,90,54,68,81,79,40,76,70,31,52,67,43,49,40,86,74,44,59,66,72,55,42,50,34,53,54,39,19,25,69,41,80,87,26,53,39,59,31,36,35,22,30,52,39,70,67,49,42,23,54,50,34,29,49,28,48,78,37,67,42,22,29,34,58,38,37,66,48,74,62,52,30,41,50,40,42,24,45,71,26,43,33,34,40,30,27,66,38,29,50,50,78,76,43,71,45,72,82,64,33,34,38,30,32,22,15,24,29,33,43,46,59,50,40,63,66,29,45,87,72,44,27,34,62,74,60,51,25,86,61,38,76,53,27,9,51,34,40,34,35,19,59,40,53,21,42,59,35,27,60,58,62,36,45,45,65,68,30,48,46,20,36,29,30,32,34,51,73,19,47,79,44,79,35,63,37,92,35,68,66,97,45,53,58,38,42,50,54,52,38,49,42,50,26,58,25,26,53,36,42,64,47,31,39,28,33,52,44,44,37,49,59,83,29,60,42,34,38,40,36,37,56,56,66,70,46,49,44,50,48,54,51,48,49,67,53,54,58,67,76,42,34,23,38,32,41,28,6,24,56,32,25,39,70,58,72,75,48,70,47,47,31,36,42,39,26,31,62,21,48,58,69,52,34,49,46,52,50,51,51,52,50,52,53,32,53,78,56,70,36,50,74,48,78,29,44,66,68,60,32,54,51,50,54,48,39,48,50,40,59,75,66,40,66,97,58,79,76,51,32,35,31,38,34,28,25,40,41,75,46,44,57,68,53,31,71,69,46,83,30,41,26,37,27,32,59,80,62,13,44,28,42,32,38,29,55,90,72,53,72,67,58,50,51,51,52,36,51,57,32,38,74,48,60,25,44,43,28,44,34,38,52,55,42,74,54,52,75,76,42,74,39,62,59,76,81,65,89,49,50,64,56,48,48,53,48,39,41,70,38,22,70,82,55,30,33,20,32,28,34,25,82,91,53,69